Protein AF-0000000085058202 (afdb_homodimer)

pLDDT: mean 86.83, std 15.79, range [30.03, 98.88]

Nearest PDB structures (foldseek):
  6od8-assembly1_A  TM=9.089E-01  e=1.177E-51  Leishmania major
  1b8a-assembly1_B  TM=9.136E-01  e=6.518E-38  Thermococcus kodakarensis KOD1
  3nen-assembly1_B  TM=8.954E-01  e=2.973E-37  Thermococcus kodakarensis
  1x54-assembly1_A  TM=8.845E-01  e=1.030E-33  Pyrococcus horikoshii
  8tc9-assembly2_C  TM=8.669E-01  e=1.292E-32  Homo sapiens

Foldseek 3Di:
DDPCPDPVVVVVVVVVVVVVVVVVVVVVVVVVVVVVVVVVLVVLVVPDDPQQVVQEEADDPCVVPVDPPCVPQDADDLVPDDPVQAQPKHKHKFFWQDKDDDPQFKIKTWTDDLQAIAIEMEGDDPSFHHSNNVVVVRPAAGGWIKMFIWGKHFAPVAACPSHPDRRIYTYTRGMYTHGGDDHDPDHLVLLLAAPDVPPPRHDDPVVCQVVLVSNCSQNLLVLLVVLLVVLCVLLVVLLVVVVAAEDDDDQWAQFAADPFDWDWDDDPNGITTGAQDDVLVLLLCQLVVRAKYKYWDKHAGPDQDPDQQDFRIFIKIKIKHFDDPACVVVVVVVQVSVVSSLVVSVVVVVSLVSNCSRPNDDAFFADVRGAEAEPLRLVVLLVVVVPDPDDSLDDQDLVNLLVSQVSCCVPVVGFKHKYFFAFPVPDDLFAAFDDPDVPDPPDVCRSRTGRKMFIGGNSHTFKIKHWGNLALVVSVVSVVVVCVVVVDPDDPSNVVSSVSSSVSNVVHGGTMMMMMGTSLNVSCRRSVPRGSVSSPSNTHDPVDDHD/DDPCPDPVVVVVVVVVVVVVVVVVVVVVVVVVVVVVVVVVLVVLVVPDDPQQVVQEEADDPCVPPVDPPCVPQDADDLVPDDPVQAQPKHKHKFFWQDKDDDPQFKIKTWTDDLQAIAIEMEGDDPSFHHSNNVVVVRPAAGRWIKMWIWGKHFAPVAACPSHPDRRIYTYTRGMYTHGGDDHDPDHLVQLLAAPDPPPPRHDDPVVCQVVLVSNCSQNLLVLLVVLLVVLCVLLVVLLVVVVAAEDDDDQWAQFAADPFDWDWDDDPNGITTGAQDDVLVLLLCQLVVRAKYKYWDKHAGPDQDPDQQDFRIFIKIKIKHFDDPACVVVVVVVQVSVVSSLVVSVVVVVSLVSNCSRPNDDAFFADVRGAEAEPLVLVVLLVVVVPDPDDSLDDQDLVNLLVSQVSCCVPVVGFKHKYFFAFPVPDDLFAAFDDPDVPDPPDVCRSRTGRKMFIGGNSHTFKIKHWGNLALVVSVVSVVVVCVVVVDPDDPSNVVSSVSSSVSNVVHGGTMMMMMGTSLNVSCRRSVPRGSVSSPSQTHHPVDDHD

Radius of gyration: 36.61 Å; Cα contacts (8 Å, |Δi|>4): 2069; chains: 2; bounding box: 92×136×131 Å

Sequence (1094 aa):
MENTQSKSSIKKEQKKKEKELKRQFNVKEKETRHAEKLQKEQLENEQESETTKSNYGEKDYSEVFGNLENTAFRYVKIKDLDPTYHNNVITMRARISQTSTHGKSLVFIGLRQQHFRIQALAVERESLVSKQMIRFIRQLNEESIVDLEATVIYDPAKQIKKSTHPNLELSIKRLYVISKSKPLEISLEDLSLGSSESQAYSVPLSTRTNYKTLDLRVSAHQSIFQLQSQVTNIIYNRLVKEKFIEIHSPKLLKWNLDNWSSFSLNYFGETAHLATSNILYKQMAIASDFNRIFEIGPIYRKEHASTHRHLCEFTRIDIEMRIEEHYHELLDQIDQMFIEIFERLNKLPELLSLIGQQYPSESIVYGTPPLRIDYTDAVQMLKDLNEIGMGADDYLSTSQERRLGQLIKSTYGIDCYMIDRMPSDMSDVNAMPCVSNGNQRVQQNDRQYTNSFVYYIRGQEIAKGSQRIHDHNQLKLAINEQQIKYNLLRSQDEINCYLDFLGTLKYGCYPYAGCSIGLESLLMAYLGIPNIRTCSMYYRDCRTLNPMENTQSKSSIKKEQKKKEKELKRQFNVKEKETRHAEKLQKEQLENEQESETTKSNYGEKDYSEVFGNLENTAFRYVKIKDLDPTYHNNVITMRARISQTSTHGKSLVFIGLRQQHFRIQALAVERESLVSKQMIRFIRQLNEESIVDLEATVIYDPAKQIKKSTHPNLELSIKRLYVISKSKPLEISLEDLSLGSSESQAYSVPLSTRTNYKTLDLRVSAHQSIFQLQSQVTNIIYNRLVKEKFIEIHSPKLLKWNLDNWSSFSLNYFGETAHLATSNILYKQMAIASDFNRIFEIGPIYRKEHASTHRHLCEFTRIDIEMRIEEHYHELLDQIDQMFIEIFERLNKLPELLSLIGQQYPSESIVYGTPPLRIDYTDAVQMLKDLNEIGMGADDYLSTSQERRLGQLIKSTYGIDCYMIDRMPSDMSDVNAMPCVSNGNQRVQQNDRQYTNSFVYYIRGQEIAKGSQRIHDHNQLKLAINEQQIKYNLLRSQDEINCYLDFLGTLKYGCYPYAGCSIGLESLLMAYLGIPNIRTCSMYYRDCRTLNP

Organism: Heterostelium pallidum (strain ATCC 26659 / Pp 5 / PN500) (NCBI:txid670386)

InterPro domains:
  IPR002312 Aspartyl/Asparaginyl-tRNA synthetase, class IIb [PR01042] (274-286)
  IPR002312 Aspartyl/Asparaginyl-tRNA synthetase, class IIb [PR01042] (291-304)
  IPR002312 Aspartyl/Asparaginyl-tRNA synthetase, class IIb [PR01042] (502-516)
  IPR004364 Aminoacyl-tRNA synthetase, class II (D/K/N) [PF00152] (206-538)
  IPR004523 Aspartate-tRNA synthetase, type 2 [PTHR43450] (3-547)
  IPR006195 Aminoacyl-tRNA synthetase, class II [PS50862] (225-547)
  IPR012340 Nucleic acid-binding, OB-fold [G3DSA:2.40.50.140] (52-183)
  IPR012340 Nucleic acid-binding, OB-fold [SSF50249] (53-183)
  IPR045864 Class II Aminoacyl-tRNA synthetase/Biotinyl protein ligase (BPL) and lipoyl protein ligase (LPL) [G3DSA:3.30.930.10] (189-547)
  IPR045864 Class II Aminoacyl-tRNA synthetase/Biotinyl protein ligase (BPL) and lipoyl protein ligase (LPL) [SSF55681] (206-540)

Solvent-accessible surface area (backbone atoms only — not comparable to full-atom values): 56984 Å² total; per-residue (Å²): 138,86,84,76,78,63,72,65,60,56,53,52,49,49,52,48,48,51,51,48,51,49,48,50,47,52,51,45,49,50,46,48,50,50,48,49,50,50,48,50,49,49,53,52,57,69,66,53,52,71,67,32,54,71,28,40,49,72,55,56,64,50,71,61,40,24,58,76,82,62,72,74,73,68,69,55,54,75,86,73,63,57,72,87,42,48,74,37,75,45,39,32,71,36,27,32,66,41,77,46,73,56,74,80,51,31,36,41,34,34,33,30,60,72,80,33,26,38,45,32,33,42,54,58,35,89,82,41,30,41,60,64,51,49,54,53,58,70,68,56,37,51,39,15,24,31,39,33,34,25,33,29,43,61,38,89,86,47,75,45,80,87,29,73,41,32,36,43,37,30,43,50,51,29,42,30,38,69,10,68,21,47,80,75,91,67,55,61,70,51,64,48,44,31,70,48,89,81,44,89,72,40,70,50,68,72,59,40,48,77,39,42,42,58,43,37,42,26,51,32,49,44,28,51,48,50,48,50,24,48,49,52,48,53,52,52,53,50,40,46,74,72,60,31,36,51,55,74,74,67,50,66,25,58,44,54,81,56,95,58,48,52,46,50,32,72,52,86,87,40,66,28,16,41,28,67,66,62,61,68,60,50,50,29,41,40,32,18,59,48,56,31,37,31,34,67,42,79,36,32,37,59,49,90,44,87,52,54,81,52,56,27,46,48,47,34,41,37,40,36,32,58,46,85,47,38,61,60,60,55,51,52,52,51,51,54,50,52,50,50,46,52,57,55,56,66,70,39,56,67,48,53,49,45,29,34,74,33,42,65,56,72,79,79,37,71,52,90,73,68,47,74,38,47,40,70,56,54,52,47,60,45,41,73,63,74,68,47,94,62,56,96,86,53,79,79,46,73,68,51,33,37,49,47,25,51,49,42,29,73,73,72,62,27,38,44,38,32,38,31,50,33,47,40,89,80,44,61,76,53,41,24,58,36,48,44,22,86,83,63,83,42,47,98,72,29,66,51,19,16,45,24,36,37,33,30,38,65,28,37,79,33,30,44,34,30,21,41,52,31,36,35,68,60,40,51,50,42,50,52,50,50,40,59,70,55,72,47,85,66,53,69,43,49,52,51,38,51,49,52,55,42,58,40,17,39,48,10,20,66,49,32,29,35,36,39,33,37,51,32,51,42,50,19,53,60,49,52,47,85,41,34,61,80,51,32,90,42,50,30,40,66,85,35,54,67,90,138,84,84,76,80,61,74,65,60,57,52,51,49,48,50,46,44,50,50,47,48,52,50,50,48,52,50,46,49,51,47,47,52,49,48,48,52,50,50,51,50,49,53,53,59,68,66,53,51,72,67,32,54,71,29,41,50,72,56,54,67,48,69,59,40,22,55,74,83,62,72,74,72,67,69,54,54,77,86,73,63,55,70,87,42,48,74,37,74,45,37,34,71,36,26,30,68,41,75,48,75,56,75,82,50,32,36,39,33,32,33,30,60,72,80,35,28,37,45,31,35,41,53,60,35,91,82,40,30,42,61,65,51,49,54,50,58,70,67,57,38,51,40,15,25,31,39,33,32,24,33,29,42,59,37,89,85,46,74,46,81,86,29,73,43,33,36,44,37,30,43,49,51,29,43,31,38,70,10,68,20,46,81,76,91,68,56,62,68,52,62,47,43,32,74,49,88,82,45,88,72,43,66,51,67,73,59,40,47,76,39,42,41,58,44,37,41,26,51,31,49,43,29,50,49,50,49,51,25,48,48,51,49,49,52,52,52,49,41,45,74,71,61,30,36,51,54,72,74,66,50,67,26,60,43,56,82,55,96,57,47,52,46,51,31,72,53,87,88,39,65,30,16,40,28,68,66,63,62,67,58,49,52,30,41,40,32,16,59,47,54,31,36,30,34,67,41,80,36,30,36,59,48,91,44,86,51,54,83,53,56,26,47,47,48,34,41,36,39,36,29,59,44,84,48,39,59,60,60,55,51,51,53,51,52,52,48,53,51,50,46,52,58,55,54,66,71,38,56,67,48,51,50,44,28,32,73,34,42,65,56,72,79,79,36,70,51,90,72,68,48,75,38,46,39,69,56,55,52,48,60,46,41,74,63,72,68,48,92,62,54,94,84,53,79,81,44,72,68,51,33,38,51,47,24,52,48,43,28,72,74,71,63,27,38,44,39,31,38,30,49,31,48,39,88,79,44,62,74,52,40,24,58,36,49,43,19,84,84,64,84,42,45,97,72,28,66,50,19,15,43,24,37,37,34,31,38,65,28,36,80,32,30,45,34,30,21,38,51,31,34,35,67,60,41,52,49,41,50,51,50,49,40,59,71,55,72,47,84,66,53,70,44,47,52,52,38,52,50,51,55,41,58,40,17,40,50,10,22,66,48,32,29,35,37,41,33,36,52,32,51,41,49,19,52,61,50,52,46,84,40,34,60,80,52,32,90,42,50,30,41,66,85,35,52,66,92

Secondary structure (DSSP, 8-state):
------THHHHHHHHHHHHHHHHHHHHHHHHHHHHHHHHHHHHHHHHS-HHHHTTEEEPPHHHHH--TT-TT--BPPGGG--GGGTT-EEEEEEEEEEEEE-SSSEEEEEEEETTEEEEEEEE-BTTTB-HHHHHHHHTPPTT-EEEEEEEEEE-TT---TT-SSTTEEEEEEEEEEEEPBPPPSS-HHHHTS---TT-TTPPPHHHHHHTHHHHTTSHHHHHHHHHHHHHHHHHHHHHHHTT-EE----SEESS--SSS---EEEETTEEEEE-S--HHHHHHHHHTT--EEEEEEEEE-------TT--SEEEEEEEEEE-SS-THHHHHHHHHHHHHHHHHHTT-HHHHHHHHHHS--PPP---SSPEEEEHHHHHHHHHHTT-----TTPPPPHHHHHHHHHHHHHHHS-SEEEEES-BGGGS-TTBPB----TTS---GGGGGBBSEEEEEETTEEEEEEEEEP--HHHHHHHHHHHHHHTT----HHHHHHHHHHHHHHTB----EEEEEEEHHHHHHHHHT-S-GGGGSTT-BBTTB---/------HHHHHHHHHHHHHHHHHHHHHHHHHHHHHHHHHHHHHHHHHS-HHHHTTEEEPPHHHHH--SS-TT--BPPGGG--GGGTT-EEEEEEEEEEEEE-SSSEEEEEEEETTEEEEEEEE-BTTTB-HHHHHHHHTPPTT-EEEEEEEEEE-TT---TT-SSTTEEEEEEEEEEEEPBPPPSS-HHHHTS---TT-TTPPPHHHHHHTHHHHTTSHHHHHHHHHHHHHHHHHHHHHHHTT-EE----SEESS--SSS---EEEETTEEEEE-S--HHHHHHHHHTT--EEEEEEEEE-------TT--SEEEEEEEEEE-SS-THHHHHHHHHHHHHHHHHHTT-HHHHHHHHHHS--PPP---SSPEEEEHHHHHHHHHHTT-----TTPPPPHHHHHHHHHHHHHHHS-SEEEEES-BGGGS-TTBPB----TTS---GGGGGBBSEEEEEETTEEEEEEEEEP--HHHHHHHHHHHHHHTT----HHHHHHHHHHHHHHTB----EEEEEEEHHHHHHHHHT-S-GGGGSTT-BBTTB---

Structure (mmCIF, N/CA/C/O backbone):
data_AF-0000000085058202-model_v1
#
loop_
_entity.id
_entity.type
_entity.pdbx_description
1 polymer 'aspartate--tRNA ligase'
#
loop_
_atom_site.group_PDB
_atom_site.id
_atom_site.type_symbol
_atom_site.label_atom_id
_atom_site.label_alt_id
_atom_site.label_comp_id
_atom_site.label_asym_id
_atom_site.label_entity_id
_atom_site.label_seq_id
_atom_site.pdbx_PDB_ins_code
_atom_site.Cartn_x
_atom_site.Cartn_y
_atom_site.Cartn_z
_atom_site.occupancy
_atom_site.B_iso_or_equiv
_atom_site.auth_seq_id
_atom_site.auth_comp_id
_atom_site.auth_asym_id
_atom_site.auth_atom_id
_atom_site.pdbx_PDB_model_num
ATOM 1 N N . MET A 1 1 ? 22.891 -30.844 -89.5 1 30.03 1 MET A N 1
ATOM 2 C CA . MET A 1 1 ? 23.328 -30.672 -88.125 1 30.03 1 MET A CA 1
ATOM 3 C C . MET A 1 1 ? 22.406 -31.406 -87.125 1 30.03 1 MET A C 1
ATOM 5 O O . MET A 1 1 ? 21.234 -31.062 -87 1 30.03 1 MET A O 1
ATOM 9 N N . GLU A 1 2 ? 22.562 -32.75 -86.875 1 34.56 2 GLU A N 1
ATOM 10 C CA . GLU A 1 2 ? 21.969 -33.781 -86 1 34.56 2 GLU A CA 1
ATOM 11 C C . GLU A 1 2 ? 22.047 -33.406 -84.562 1 34.56 2 GLU A C 1
ATOM 13 O O . GLU A 1 2 ? 23.094 -32.906 -84.062 1 34.56 2 GLU A O 1
ATOM 18 N N . ASN A 1 3 ? 20.922 -33.125 -83.875 1 37.97 3 ASN A N 1
ATOM 19 C CA . ASN A 1 3 ? 20.453 -32.75 -82.5 1 37.97 3 ASN A CA 1
ATOM 20 C C . ASN A 1 3 ? 20.938 -33.75 -81.5 1 37.97 3 ASN A C 1
ATOM 22 O O . ASN A 1 3 ? 20.391 -34.844 -81.375 1 37.97 3 ASN A O 1
ATOM 26 N N . THR A 1 4 ? 22.297 -33.875 -81.25 1 44.59 4 THR A N 1
ATOM 27 C CA . THR A 1 4 ? 23 -34.656 -80.188 1 44.59 4 THR A CA 1
ATOM 28 C C . THR A 1 4 ? 22.516 -34.281 -78.812 1 44.59 4 THR A C 1
ATOM 30 O O . THR A 1 4 ? 22.906 -33.219 -78.312 1 44.59 4 THR A O 1
ATOM 33 N N . GLN A 1 5 ? 21.266 -34.469 -78.5 1 46.25 5 GLN A N 1
ATOM 34 C CA . GLN A 1 5 ? 20.734 -34.375 -77.125 1 46.25 5 GLN A CA 1
ATOM 35 C C . GLN A 1 5 ? 21.594 -35.188 -76.125 1 46.25 5 GLN A C 1
ATOM 37 O O . GLN A 1 5 ? 21.781 -36.375 -76.312 1 46.25 5 GLN A O 1
ATOM 42 N N . SER A 1 6 ? 22.547 -34.469 -75.375 1 53.78 6 SER A N 1
ATOM 43 C CA . SER A 1 6 ? 23.734 -34.969 -74.688 1 53.78 6 SER A CA 1
ATOM 44 C C . SER A 1 6 ? 23.359 -35.906 -73.5 1 53.78 6 SER A C 1
ATOM 46 O O . SER A 1 6 ? 22.344 -35.719 -72.875 1 53.78 6 SER A O 1
ATOM 48 N N . LYS A 1 7 ? 23.891 -37.156 -73.375 1 61.47 7 LYS A N 1
ATOM 49 C CA . LYS A 1 7 ? 23.938 -38.281 -72.438 1 61.47 7 LYS A CA 1
ATOM 50 C C . LYS A 1 7 ? 24.047 -37.781 -71 1 61.47 7 LYS A C 1
ATOM 52 O O . LYS A 1 7 ? 23.531 -38.406 -70.062 1 61.47 7 LYS A O 1
ATOM 57 N N . SER A 1 8 ? 24.516 -36.531 -70.812 1 60.88 8 SER A N 1
ATOM 58 C CA . SER A 1 8 ? 24.75 -36 -69.5 1 60.88 8 SER A CA 1
ATOM 59 C C . SER A 1 8 ? 23.438 -35.594 -68.812 1 60.88 8 SER A C 1
ATOM 61 O O . SER A 1 8 ? 23.297 -35.75 -67.562 1 60.88 8 SER A O 1
ATOM 63 N N . SER A 1 9 ? 22.484 -35.219 -69.562 1 61.88 9 SER A N 1
ATOM 64 C CA . SER A 1 9 ? 21.219 -34.75 -69.062 1 61.88 9 SER A CA 1
ATOM 65 C C . SER A 1 9 ? 20.344 -35.906 -68.562 1 61.88 9 SER A C 1
ATOM 67 O O . SER A 1 9 ? 19.656 -35.781 -67.562 1 61.88 9 SER A O 1
ATOM 69 N N . ILE A 1 10 ? 20.484 -37.125 -69.125 1 61.12 10 ILE A N 1
ATOM 70 C CA . ILE A 1 10 ? 19.688 -38.281 -68.75 1 61.12 10 ILE A CA 1
ATOM 71 C C . ILE A 1 10 ? 20.188 -38.875 -67.438 1 61.12 10 ILE A C 1
ATOM 73 O O . ILE A 1 10 ? 19.406 -39.25 -66.562 1 61.12 10 ILE A O 1
ATOM 77 N N . LYS A 1 11 ? 21.547 -38.781 -67.125 1 63.88 11 LYS A N 1
ATOM 78 C CA . LYS A 1 11 ? 22.125 -39.281 -65.875 1 63.88 11 LYS A CA 1
ATOM 79 C C . LYS A 1 11 ? 21.734 -38.375 -64.688 1 63.88 11 LYS A C 1
ATOM 81 O O . LYS A 1 11 ? 21.469 -38.875 -63.594 1 63.88 11 LYS A O 1
ATOM 86 N N . LYS A 1 12 ? 21.578 -37.25 -65.062 1 67.12 12 LYS A N 1
ATOM 87 C CA . LYS A 1 12 ? 21.188 -36.312 -64 1 67.12 12 LYS A CA 1
ATOM 88 C C . LYS A 1 12 ? 19.719 -36.5 -63.656 1 67.12 12 LYS A C 1
ATOM 90 O O . LYS A 1 12 ? 19.344 -36.438 -62.469 1 67.12 12 LYS A O 1
ATOM 95 N N . GLU A 1 13 ? 19 -36.812 -64.812 1 64.94 13 GLU A N 1
ATOM 96 C CA . GLU A 1 13 ? 17.578 -37.062 -64.562 1 64.94 13 GLU A CA 1
ATOM 97 C C . GLU A 1 13 ? 17.328 -38.375 -63.875 1 64.94 13 GLU A C 1
ATOM 99 O O . GLU A 1 13 ? 16.469 -38.469 -63 1 64.94 13 GLU A O 1
ATOM 104 N N . GLN A 1 14 ? 18.125 -39.406 -64.188 1 64.94 14 GLN A N 1
ATOM 105 C CA . GLN A 1 14 ? 18.031 -40.688 -63.5 1 64.94 14 GLN A CA 1
ATOM 106 C C . GLN A 1 14 ? 18.469 -40.625 -62.062 1 64.94 14 GLN A C 1
ATOM 108 O O . GLN A 1 14 ? 17.859 -41.219 -61.156 1 64.94 14 GLN A O 1
ATOM 113 N N . LYS A 1 15 ? 19.547 -39.875 -61.719 1 62.91 15 LYS A N 1
ATOM 114 C CA . LYS A 1 15 ? 20.016 -39.656 -60.344 1 62.91 15 LYS A CA 1
ATOM 115 C C . LYS A 1 15 ? 19 -38.844 -59.531 1 62.91 15 LYS A C 1
ATOM 117 O O . LYS A 1 15 ? 18.797 -39.125 -58.344 1 62.91 15 LYS A O 1
ATOM 122 N N . LYS A 1 16 ? 18.344 -38 -60.312 1 63.66 16 LYS A N 1
ATOM 123 C CA . LYS A 1 16 ? 17.266 -37.219 -59.688 1 63.66 16 LYS A CA 1
ATOM 124 C C . LYS A 1 16 ? 16.078 -38.125 -59.375 1 63.66 16 LYS A C 1
ATOM 126 O O . LYS A 1 16 ? 15.492 -38.031 -58.281 1 63.66 16 LYS A O 1
ATOM 131 N N . LYS A 1 17 ? 15.758 -39.031 -60.25 1 64.62 17 LYS A N 1
ATOM 132 C CA . LYS A 1 17 ? 14.656 -39.938 -60.031 1 64.62 17 LYS A CA 1
ATOM 133 C C . LYS A 1 17 ? 14.992 -40.969 -58.938 1 64.62 17 LYS A C 1
ATOM 135 O O . LYS A 1 17 ? 14.141 -41.281 -58.125 1 64.62 17 LYS A O 1
ATOM 140 N N . GLU A 1 18 ? 16.234 -41.406 -59.031 1 64.56 18 GLU A N 1
ATOM 141 C CA . GLU A 1 18 ? 16.688 -42.312 -58 1 64.56 18 GLU A CA 1
ATOM 142 C C . GLU A 1 18 ? 16.719 -41.656 -56.625 1 64.56 18 GLU A C 1
ATOM 144 O O . GLU A 1 18 ? 16.359 -42.25 -55.625 1 64.56 18 GLU A O 1
ATOM 149 N N . LYS A 1 19 ? 17.156 -40.406 -56.562 1 64.69 19 LYS A N 1
ATOM 150 C CA . LYS A 1 19 ? 17.172 -39.625 -55.312 1 64.69 19 LYS A CA 1
ATOM 151 C C . LYS A 1 19 ? 15.75 -39.375 -54.844 1 64.69 19 LYS A C 1
ATOM 153 O O . LYS A 1 19 ? 15.484 -39.375 -53.625 1 64.69 19 LYS A O 1
ATOM 158 N N . GLU A 1 20 ? 14.883 -39.125 -55.812 1 66.12 20 GLU A N 1
ATOM 159 C CA . GLU A 1 20 ? 13.477 -38.906 -55.469 1 66.12 20 GLU A CA 1
ATOM 160 C C . GLU A 1 20 ? 12.836 -40.219 -54.969 1 66.12 20 GLU A C 1
ATOM 162 O O . GLU A 1 20 ? 12.055 -40.219 -54.031 1 66.12 20 GLU A O 1
ATOM 167 N N . LEU A 1 21 ? 13.125 -41.406 -55.656 1 61.41 21 LEU A N 1
ATOM 168 C CA . LEU A 1 21 ? 12.609 -42.688 -55.25 1 61.41 21 LEU A CA 1
ATOM 169 C C . LEU A 1 21 ? 13.156 -43.062 -53.875 1 61.41 21 LEU A C 1
ATOM 171 O O . LEU A 1 21 ? 12.414 -43.594 -53.031 1 61.41 21 LEU A O 1
ATOM 175 N N . LYS A 1 22 ? 14.305 -42.781 -53.5 1 60.19 22 LYS A N 1
ATOM 176 C CA . LYS A 1 22 ? 14.914 -43 -52.188 1 60.19 22 LYS A CA 1
ATOM 177 C C . LYS A 1 22 ? 14.297 -42.094 -51.125 1 60.19 22 LYS A C 1
ATOM 179 O O . LYS A 1 22 ? 14.078 -42.5 -50 1 60.19 22 LYS A O 1
ATOM 184 N N . ARG A 1 23 ? 14.023 -40.906 -51.688 1 64.12 23 ARG A N 1
ATOM 185 C CA . ARG A 1 23 ? 13.328 -39.969 -50.781 1 64.12 23 ARG A CA 1
ATOM 186 C C . ARG A 1 23 ? 11.922 -40.469 -50.469 1 64.12 23 ARG A C 1
ATOM 188 O O . ARG A 1 23 ? 11.484 -40.406 -49.312 1 64.12 23 ARG A O 1
ATOM 195 N N . GLN A 1 24 ? 11.305 -40.938 -51.438 1 62.03 24 GLN A N 1
ATOM 196 C CA . GLN A 1 24 ? 9.961 -41.5 -51.25 1 62.03 24 GLN A CA 1
ATOM 197 C C . GLN A 1 24 ? 10 -42.781 -50.438 1 62.03 24 GLN A C 1
ATOM 199 O O . GLN A 1 24 ? 9.148 -42.969 -49.562 1 62.03 24 GLN A O 1
ATOM 204 N N . PHE A 1 25 ? 10.961 -43.594 -50.719 1 59.62 25 PHE A N 1
ATOM 205 C CA . PHE A 1 25 ? 11.148 -44.812 -49.938 1 59.62 25 PHE A CA 1
ATOM 206 C C . PHE A 1 25 ? 11.484 -44.5 -48.5 1 59.62 25 PHE A C 1
ATOM 208 O O . PHE A 1 25 ? 10.969 -45.125 -47.594 1 59.62 25 PHE A O 1
ATOM 215 N N . ASN A 1 26 ? 12.312 -43.594 -48.312 1 60.69 26 ASN A N 1
ATOM 216 C CA . ASN A 1 26 ? 12.68 -43.156 -46.969 1 60.69 26 ASN A CA 1
ATOM 217 C C . ASN A 1 26 ? 11.484 -42.562 -46.25 1 60.69 26 ASN A C 1
ATOM 219 O O . ASN A 1 26 ? 11.312 -42.781 -45.031 1 60.69 26 ASN A O 1
ATOM 223 N N . VAL A 1 27 ? 10.672 -41.812 -46.969 1 64.19 27 VAL A N 1
ATOM 224 C CA . VAL A 1 27 ? 9.453 -41.25 -46.375 1 64.19 27 VAL A CA 1
ATOM 225 C C . VAL A 1 27 ? 8.469 -42.375 -46.062 1 64.19 27 VAL A C 1
ATOM 227 O O . VAL A 1 27 ? 7.848 -42.375 -45 1 64.19 27 VAL A O 1
ATOM 230 N N . LYS A 1 28 ? 8.367 -43.375 -46.75 1 57.88 28 LYS A N 1
ATOM 231 C CA . LYS A 1 28 ? 7.465 -44.5 -46.562 1 57.88 28 LYS A CA 1
ATOM 232 C C . LYS A 1 28 ? 7.949 -45.375 -45.406 1 57.88 28 LYS A C 1
ATOM 234 O O . LYS A 1 28 ? 7.148 -45.875 -44.625 1 57.88 28 LYS A O 1
ATOM 239 N N . GLU A 1 29 ? 9.172 -45.562 -45.562 1 58.5 29 GLU A N 1
ATOM 240 C CA . GLU A 1 29 ? 9.742 -46.312 -44.469 1 58.5 29 GLU A CA 1
ATOM 241 C C . GLU A 1 29 ? 9.57 -45.594 -43.125 1 58.5 29 GLU A C 1
ATOM 243 O O . GLU A 1 29 ? 9.266 -46.219 -42.125 1 58.5 29 GLU A O 1
ATOM 248 N N . LYS A 1 30 ? 9.812 -44.375 -43.094 1 59.41 30 LYS A N 1
ATOM 249 C CA . LYS A 1 30 ? 9.586 -43.562 -41.906 1 59.41 30 LYS A CA 1
ATOM 250 C C . LYS A 1 30 ? 8.109 -43.562 -41.5 1 59.41 30 LYS A C 1
ATOM 252 O O . LYS A 1 30 ? 7.773 -43.656 -40.312 1 59.41 30 LYS A O 1
ATOM 257 N N . GLU A 1 31 ? 7.324 -43.438 -42.469 1 62.75 31 GLU A N 1
ATOM 258 C CA . GLU A 1 31 ? 5.887 -43.531 -42.25 1 62.75 31 GLU A CA 1
ATOM 259 C C . GLU A 1 31 ? 5.496 -44.938 -41.75 1 62.75 31 GLU A C 1
ATOM 261 O O . GLU A 1 31 ? 4.664 -45.062 -40.844 1 62.75 31 GLU A O 1
ATOM 266 N N . THR A 1 32 ? 6.047 -45.938 -42.438 1 59.72 32 THR A N 1
ATOM 267 C CA . THR A 1 32 ? 5.77 -47.312 -42 1 59.72 32 THR A CA 1
ATOM 268 C C . THR A 1 32 ? 6.281 -47.562 -40.594 1 59.72 32 THR A C 1
ATOM 270 O O . THR A 1 32 ? 5.598 -48.188 -39.781 1 59.72 32 THR A O 1
ATOM 273 N N . ARG A 1 33 ? 7.438 -47.156 -40.25 1 58.94 33 ARG A N 1
ATOM 274 C CA . ARG A 1 33 ? 7.98 -47.25 -38.906 1 58.94 33 ARG A CA 1
ATOM 275 C C . ARG A 1 33 ? 7.141 -46.469 -37.906 1 58.94 33 ARG A C 1
ATOM 277 O O . ARG A 1 33 ? 6.914 -46.938 -36.781 1 58.94 33 ARG A O 1
ATOM 284 N N . HIS A 1 34 ? 6.809 -45.312 -38.344 1 62.62 34 HIS A N 1
ATOM 285 C CA . HIS A 1 34 ? 5.91 -44.5 -37.5 1 62.62 34 HIS A CA 1
ATOM 286 C C . HIS A 1 34 ? 4.574 -45.219 -37.312 1 62.62 34 HIS A C 1
ATOM 288 O O . HIS A 1 34 ? 4.035 -45.219 -36.188 1 62.62 34 HIS A O 1
ATOM 294 N N . ALA A 1 35 ? 3.98 -45.812 -38.344 1 59.59 35 ALA A N 1
ATOM 295 C CA . ALA A 1 35 ? 2.738 -46.562 -38.281 1 59.59 35 ALA A CA 1
ATOM 296 C C . ALA A 1 35 ? 2.908 -47.812 -37.406 1 59.59 35 ALA A C 1
ATOM 298 O O . ALA A 1 35 ? 2.037 -48.156 -36.625 1 59.59 35 ALA A O 1
ATOM 299 N N . GLU A 1 36 ? 3.957 -48.5 -37.656 1 58.56 36 GLU A N 1
ATOM 300 C CA . GLU A 1 36 ? 4.234 -49.656 -36.812 1 58.56 36 GLU A CA 1
ATOM 301 C C . GLU A 1 36 ? 4.398 -49.281 -35.344 1 58.56 36 GLU A C 1
ATOM 303 O O . GLU A 1 36 ? 3.922 -49.969 -34.469 1 58.56 36 GLU A O 1
ATOM 308 N N . LYS A 1 37 ? 5.141 -48.219 -35.062 1 60.19 37 LYS A N 1
ATOM 309 C CA . LYS A 1 37 ? 5.273 -47.688 -33.719 1 60.19 37 LYS A CA 1
ATOM 310 C C . LYS A 1 37 ? 3.91 -47.312 -33.156 1 60.19 37 LYS A C 1
ATOM 312 O O . LYS A 1 37 ? 3.627 -47.594 -31.984 1 60.19 37 LYS A O 1
ATOM 317 N N . LEU A 1 38 ? 3.123 -46.719 -33.906 1 60.41 38 LEU A N 1
ATOM 318 C CA . LEU A 1 38 ? 1.778 -46.375 -33.469 1 60.41 38 LEU A CA 1
ATOM 319 C C . LEU A 1 38 ? 0.948 -47.625 -33.219 1 60.41 38 LEU A C 1
ATOM 321 O O . LEU A 1 38 ? 0.192 -47.688 -32.25 1 60.41 38 LEU A O 1
ATOM 325 N N . GLN A 1 39 ? 1.029 -48.594 -34.125 1 56.94 39 GLN A N 1
ATOM 326 C CA . GLN A 1 39 ? 0.305 -49.844 -33.969 1 56.94 39 GLN A CA 1
ATOM 327 C C . GLN A 1 39 ? 0.794 -50.594 -32.719 1 56.94 39 GLN A C 1
ATOM 329 O O . GLN A 1 39 ? -0.007 -51.156 -31.984 1 56.94 39 GLN A O 1
ATOM 334 N N . LYS A 1 40 ? 2.047 -50.75 -32.531 1 58.91 40 LYS A N 1
ATOM 335 C CA . LYS A 1 40 ? 2.594 -51.375 -31.344 1 58.91 40 LYS A CA 1
ATOM 336 C C . LYS A 1 40 ? 2.174 -50.625 -30.078 1 58.91 40 LYS A C 1
ATOM 338 O O . LYS A 1 40 ? 1.843 -51.25 -29.078 1 58.91 40 LYS A O 1
ATOM 343 N N . GLU A 1 41 ? 2.252 -49.375 -30.203 1 61.94 41 GLU A N 1
ATOM 344 C CA . GLU A 1 41 ? 1.791 -48.562 -29.094 1 61.94 41 GLU A CA 1
ATOM 345 C C . GLU A 1 41 ? 0.313 -48.812 -28.797 1 61.94 41 GLU A C 1
ATOM 347 O O . GLU A 1 41 ? -0.093 -48.875 -27.641 1 61.94 41 GLU A O 1
ATOM 352 N N . GLN A 1 42 ? -0.453 -48.906 -29.797 1 59.06 42 GLN A N 1
ATOM 353 C CA . GLN A 1 42 ? -1.872 -49.219 -29.641 1 59.06 42 GLN A CA 1
ATOM 354 C C . GLN A 1 42 ? -2.072 -50.594 -29.031 1 59.06 42 GLN A C 1
ATOM 356 O O . GLN A 1 42 ? -2.93 -50.781 -28.156 1 59.06 42 GLN A O 1
ATOM 361 N N . LEU A 1 43 ? -1.379 -51.562 -29.516 1 58.03 43 LEU A N 1
ATOM 362 C CA . LEU A 1 43 ? -1.488 -52.906 -28.984 1 58.03 43 LEU A CA 1
ATOM 363 C C . LEU A 1 43 ? -1.063 -52.938 -27.516 1 58.03 43 LEU A C 1
ATOM 365 O O . LEU A 1 43 ? -1.696 -53.625 -26.703 1 58.03 43 LEU A O 1
ATOM 369 N N . GLU A 1 44 ? 0.016 -52.375 -27.266 1 61.31 44 GLU A N 1
ATOM 370 C CA . GLU A 1 44 ? 0.49 -52.281 -25.891 1 61.31 44 GLU A CA 1
ATOM 371 C C . GLU A 1 44 ? -0.52 -51.562 -25 1 61.31 44 GLU A C 1
ATOM 373 O O . GLU A 1 44 ? -0.726 -51.938 -23.859 1 61.31 44 GLU A O 1
ATOM 378 N N . ASN A 1 45 ? -1.112 -50.594 -25.531 1 63.34 45 ASN A N 1
ATOM 379 C CA . ASN A 1 45 ? -2.154 -49.875 -24.797 1 63.34 45 ASN A CA 1
ATOM 380 C C . ASN A 1 45 ? -3.344 -50.781 -24.484 1 63.34 45 ASN A C 1
ATOM 382 O O . ASN A 1 45 ? -3.943 -50.656 -23.422 1 63.34 45 ASN A O 1
ATOM 386 N N . GLU A 1 46 ? -3.609 -51.594 -25.422 1 60.53 46 GLU A N 1
ATOM 387 C CA . GLU A 1 46 ? -4.73 -52.531 -25.25 1 60.53 46 GLU A CA 1
ATOM 388 C C . GLU A 1 46 ? -4.426 -53.562 -24.188 1 60.53 46 GLU A C 1
ATOM 390 O O . GLU A 1 46 ? -5.344 -54.125 -23.578 1 60.53 46 GLU A O 1
ATOM 395 N N . GLN A 1 47 ? -3.17 -53.812 -23.906 1 65.12 47 GLN A N 1
ATOM 396 C CA . GLN A 1 47 ? -2.811 -54.875 -22.969 1 65.12 47 GLN A CA 1
ATOM 397 C C . GLN A 1 47 ? -2.549 -54.312 -21.578 1 65.12 47 GLN A C 1
ATOM 399 O O . GLN A 1 47 ? -2.297 -55.062 -20.625 1 65.12 47 GLN A O 1
ATOM 404 N N . GLU A 1 48 ? -2.66 -53.062 -21.453 1 73.88 48 GLU A N 1
ATOM 405 C CA . GLU A 1 48 ? -2.393 -52.5 -20.125 1 73.88 48 GLU A CA 1
ATOM 406 C C . GLU A 1 48 ? -3.539 -52.781 -19.172 1 73.88 48 GLU A C 1
ATOM 408 O O . GLU A 1 48 ? -4.711 -52.719 -19.547 1 73.88 48 GLU A O 1
ATOM 413 N N . SER A 1 49 ? -3.152 -53.25 -18.016 1 75.31 49 SER A N 1
ATOM 414 C CA . SER A 1 49 ? -4.164 -53.5 -17 1 75.31 49 SER A CA 1
ATOM 415 C C . SER A 1 49 ? -4.918 -52.25 -16.609 1 75.31 49 SER A C 1
ATOM 417 O O . SER A 1 49 ? -4.375 -51.156 -16.703 1 75.31 49 SER A O 1
ATOM 419 N N . GLU A 1 50 ? -6.117 -52.469 -16.266 1 74.38 50 GLU A N 1
ATOM 420 C CA . GLU A 1 50 ? -6.969 -51.344 -15.836 1 74.38 50 GLU A CA 1
ATOM 421 C C . GLU A 1 50 ? -6.379 -50.656 -14.617 1 74.38 50 GLU A C 1
ATOM 423 O O . GLU A 1 50 ? -6.508 -49.438 -14.477 1 74.38 50 GLU A O 1
ATOM 428 N N . THR A 1 51 ? -5.707 -51.406 -13.852 1 77.06 51 THR A N 1
ATOM 429 C CA . THR A 1 51 ? -5.121 -50.844 -12.633 1 77.06 51 THR A CA 1
ATOM 430 C C . THR A 1 51 ? -4.004 -49.875 -12.969 1 77.06 51 THR A C 1
ATOM 432 O O . THR A 1 51 ? -3.955 -48.781 -12.414 1 77.06 51 THR A O 1
ATOM 435 N N . THR A 1 52 ? -3.199 -50.219 -13.797 1 84.69 52 THR A N 1
ATOM 436 C CA . THR A 1 52 ? -2.072 -49.344 -14.125 1 84.69 52 THR A CA 1
ATOM 437 C C . THR A 1 52 ? -2.535 -48.125 -14.922 1 84.69 52 THR A C 1
ATOM 439 O O . THR A 1 52 ? -1.936 -47.062 -14.844 1 84.69 52 THR A O 1
ATOM 442 N N . LYS A 1 53 ? -3.639 -48.312 -15.562 1 86 53 LYS A N 1
ATOM 443 C CA . LYS A 1 53 ? -4.172 -47.219 -16.391 1 86 53 LYS A CA 1
ATOM 444 C C . LYS A 1 53 ? -4.688 -46.062 -15.516 1 86 53 LYS A C 1
ATOM 446 O O . LYS A 1 53 ? -4.645 -44.906 -15.922 1 86 53 LYS A O 1
ATOM 451 N N . SER A 1 54 ? -5.105 -46.406 -14.391 1 88.19 54 SER A N 1
ATOM 452 C CA . SER A 1 54 ? -5.672 -45.406 -13.5 1 88.19 54 SER A CA 1
ATOM 453 C C . SER A 1 54 ? -4.574 -44.656 -12.75 1 88.19 54 SER A C 1
ATOM 455 O O . SER A 1 54 ? -4.848 -43.656 -12.094 1 88.19 54 SER A O 1
ATOM 457 N N . ASN A 1 55 ? -3.307 -45.031 -12.898 1 92.06 55 ASN A N 1
ATOM 458 C CA . ASN A 1 55 ? -2.215 -44.469 -12.109 1 92.06 55 ASN A CA 1
ATOM 459 C C . ASN A 1 55 ? -1.605 -43.25 -12.789 1 92.06 55 ASN A C 1
ATOM 461 O O . ASN A 1 55 ? -0.707 -42.594 -12.234 1 92.06 55 ASN A O 1
ATOM 465 N N . TYR A 1 56 ? -2.094 -42.906 -13.945 1 93.19 56 TYR A N 1
ATOM 466 C CA . TYR A 1 56 ? -1.521 -41.75 -14.617 1 93.19 56 TYR A CA 1
ATOM 467 C C . TYR A 1 56 ? -2.533 -41.125 -15.562 1 93.19 56 TYR A C 1
ATOM 469 O O . TYR A 1 56 ? -3.545 -41.75 -15.906 1 93.19 56 TYR A O 1
ATOM 477 N N . GLY A 1 57 ? -2.326 -39.938 -15.898 1 92.5 57 GLY A N 1
ATOM 478 C CA . GLY A 1 57 ? -3.182 -39.281 -16.859 1 92.5 57 GLY A CA 1
ATOM 479 C C . GLY A 1 57 ? -3.375 -37.812 -16.562 1 92.5 57 GLY A C 1
ATOM 480 O O . GLY A 1 57 ? -2.594 -37.219 -15.82 1 92.5 57 GLY A O 1
ATOM 481 N N . GLU A 1 58 ? -4.309 -37.25 -17.25 1 87.38 58 GLU A N 1
ATOM 482 C CA . GLU A 1 58 ? -4.695 -35.875 -17.016 1 87.38 58 GLU A CA 1
ATOM 483 C C . GLU A 1 58 ? -5.914 -35.781 -16.094 1 87.38 58 GLU A C 1
ATOM 485 O O . GLU A 1 58 ? -6.895 -36.5 -16.297 1 87.38 58 GLU A O 1
ATOM 490 N N . LYS A 1 59 ? -5.73 -35.219 -15 1 74.88 59 LYS A N 1
ATOM 491 C CA . LYS A 1 59 ? -6.852 -35.094 -14.07 1 74.88 59 LYS A CA 1
ATOM 492 C C . LYS A 1 59 ? -7.816 -34 -14.523 1 74.88 59 LYS A C 1
ATOM 494 O O . LYS A 1 59 ? -7.387 -32.938 -14.953 1 74.88 59 LYS A O 1
ATOM 499 N N . ASP A 1 60 ? -9.07 -34.531 -14.578 1 63.75 60 ASP A N 1
ATOM 500 C CA . ASP A 1 60 ? -10.109 -33.531 -14.797 1 63.75 60 ASP A CA 1
ATOM 501 C C . ASP A 1 60 ? -10.367 -32.719 -13.523 1 63.75 60 ASP A C 1
ATOM 503 O O . ASP A 1 60 ? -10.188 -33.219 -12.414 1 63.75 60 ASP A O 1
ATOM 507 N N . TYR A 1 61 ? -10.438 -31.469 -13.586 1 60.28 61 TYR A N 1
ATOM 508 C CA . TYR A 1 61 ? -10.578 -30.531 -12.477 1 60.28 61 TYR A CA 1
ATOM 509 C C . TYR A 1 61 ? -11.609 -31.031 -11.469 1 60.28 61 TYR A C 1
ATOM 511 O O . TYR A 1 61 ? -11.477 -30.797 -10.266 1 60.28 61 TYR A O 1
ATOM 519 N N . SER A 1 62 ? -12.617 -31.641 -12.008 1 55.62 62 SER A N 1
ATOM 520 C CA . SER A 1 62 ? -13.656 -32.125 -11.109 1 55.62 62 SER A CA 1
ATOM 521 C C . SER A 1 62 ? -13.094 -33.094 -10.078 1 55.62 62 SER A C 1
ATOM 523 O O . SER A 1 62 ? -13.617 -33.219 -8.977 1 55.62 62 SER A O 1
ATOM 525 N N . GLU A 1 63 ? -12.062 -33.656 -10.414 1 53.5 63 GLU A N 1
ATOM 526 C CA . GLU A 1 63 ? -11.484 -34.688 -9.547 1 53.5 63 GLU A CA 1
ATOM 527 C C . GLU A 1 63 ? -10.492 -34.062 -8.562 1 53.5 63 GLU A C 1
ATOM 529 O O . GLU A 1 63 ? -10.258 -34.594 -7.48 1 53.5 63 GLU A O 1
ATOM 534 N N . VAL A 1 64 ? -9.898 -33.031 -8.992 1 52.88 64 VAL A N 1
ATOM 535 C CA . VAL A 1 64 ? -8.828 -32.438 -8.188 1 52.88 64 VAL A CA 1
ATOM 536 C C . VAL A 1 64 ? -9.43 -31.641 -7.027 1 52.88 64 VAL A C 1
ATOM 538 O O . VAL A 1 64 ? -8.898 -31.656 -5.918 1 52.88 64 VAL A O 1
ATOM 541 N N . PHE A 1 65 ? -10.539 -30.969 -7.188 1 54.72 65 PHE A N 1
ATOM 542 C CA . PHE A 1 65 ? -10.953 -29.938 -6.234 1 54.72 65 PHE A CA 1
ATOM 543 C C . PHE A 1 65 ? -12.312 -30.281 -5.637 1 54.72 65 PHE A C 1
ATOM 545 O O . PHE A 1 65 ? -12.852 -29.516 -4.828 1 54.72 65 PHE A O 1
ATOM 552 N N . GLY A 1 66 ? -12.914 -31.359 -6.098 1 48.78 66 GLY A N 1
ATOM 553 C CA . GLY A 1 66 ? -14.312 -31.547 -5.742 1 48.78 66 GLY A CA 1
ATOM 554 C C . GLY A 1 66 ? -14.508 -32.188 -4.375 1 48.78 66 GLY A C 1
ATOM 555 O O . GLY A 1 66 ? -15.617 -32.219 -3.852 1 48.78 66 GLY A O 1
ATOM 556 N N . ASN A 1 67 ? -13.469 -32.812 -3.865 1 47.81 67 ASN A N 1
ATOM 557 C CA . ASN A 1 67 ? -13.836 -33.531 -2.654 1 47.81 67 ASN A CA 1
ATOM 558 C C . ASN A 1 67 ? -13.523 -32.719 -1.399 1 47.81 67 ASN A C 1
ATOM 560 O O . ASN A 1 67 ? -12.359 -32.625 -0.994 1 47.81 67 ASN A O 1
ATOM 564 N N . LEU A 1 68 ? -14.469 -31.828 -1.008 1 48.84 68 LEU A N 1
ATOM 565 C CA . LEU A 1 68 ? -14.367 -31.062 0.233 1 48.84 68 LEU A CA 1
ATOM 566 C C . LEU A 1 68 ? -14.062 -31.984 1.411 1 48.84 68 LEU A C 1
ATOM 568 O O . LEU A 1 68 ? -13.492 -31.547 2.412 1 48.84 68 LEU A O 1
ATOM 572 N N . GLU A 1 69 ? -14.547 -33.219 1.324 1 45.59 69 GLU A N 1
ATOM 573 C CA . GLU A 1 69 ? -14.523 -34.062 2.5 1 45.59 69 GLU A CA 1
ATOM 574 C C . GLU A 1 69 ? -13.117 -34.594 2.771 1 45.59 69 GLU A C 1
ATOM 576 O O . GLU A 1 69 ? -12.82 -35.031 3.887 1 45.59 69 GLU A O 1
ATOM 581 N N . ASN A 1 70 ? -12.312 -34.719 1.782 1 45.16 70 ASN A N 1
ATOM 582 C CA . ASN A 1 70 ? -11.039 -35.375 2.062 1 45.16 70 ASN A CA 1
ATOM 583 C C . ASN A 1 70 ? -9.93 -34.375 2.336 1 45.16 70 ASN A C 1
ATOM 585 O O . ASN A 1 70 ? -9.102 -34.094 1.464 1 45.16 70 ASN A O 1
ATOM 589 N N . THR A 1 71 ? -10.195 -33.5 3.258 1 49.66 71 THR A N 1
ATOM 590 C CA . THR A 1 71 ? -9.336 -32.438 3.711 1 49.66 71 THR A CA 1
ATOM 591 C C . THR A 1 71 ? -7.996 -32.969 4.199 1 49.66 71 THR A C 1
ATOM 593 O O . THR A 1 71 ? -7.148 -32.188 4.664 1 49.66 71 THR A O 1
ATOM 596 N N . ALA A 1 72 ? -7.953 -34.344 4.215 1 48.75 72 ALA A N 1
ATOM 597 C CA . ALA A 1 72 ? -6.812 -34.812 5 1 48.75 72 ALA A CA 1
ATOM 598 C C . ALA A 1 72 ? -5.57 -34.969 4.129 1 48.75 72 ALA A C 1
ATOM 600 O O . ALA A 1 72 ? -4.52 -35.406 4.602 1 48.75 72 ALA A O 1
ATOM 601 N N . PHE A 1 73 ? -5.773 -34.688 2.803 1 58.81 73 PHE A N 1
ATOM 602 C CA . PHE A 1 73 ? -4.566 -35 2.043 1 58.81 73 PHE A CA 1
ATOM 603 C C . PHE A 1 73 ? -3.543 -33.875 2.178 1 58.81 73 PHE A C 1
ATOM 605 O O . PHE A 1 73 ? -3.887 -32.688 2.076 1 58.81 73 PHE A O 1
ATOM 612 N N . ARG A 1 74 ? -2.477 -34.156 2.9 1 78.88 74 ARG A N 1
ATOM 613 C CA . ARG A 1 74 ? -1.45 -33.125 3.102 1 78.88 74 ARG A CA 1
ATOM 614 C C . ARG A 1 74 ? -0.376 -33.219 2.021 1 78.88 74 ARG A C 1
ATOM 616 O O . ARG A 1 74 ? 0.254 -34.25 1.845 1 78.88 74 ARG A O 1
ATOM 623 N N . TYR A 1 75 ? -0.392 -32.25 1.009 1 93.06 75 TYR A N 1
ATOM 624 C CA . TYR A 1 75 ? 0.692 -32.156 0.041 1 93.06 75 TYR A CA 1
ATOM 625 C C . TYR A 1 75 ? 2.006 -31.797 0.734 1 93.06 75 TYR A C 1
ATOM 627 O O . TYR A 1 75 ? 2.102 -30.781 1.429 1 93.06 75 TYR A O 1
ATOM 635 N N . VAL A 1 76 ? 2.984 -32.656 0.516 1 96.56 76 VAL A N 1
ATOM 636 C CA . VAL A 1 76 ? 4.301 -32.438 1.096 1 96.56 76 VAL A CA 1
ATOM 637 C C . VAL A 1 76 ? 5.082 -31.453 0.21 1 96.56 76 VAL A C 1
ATOM 639 O O . VAL A 1 76 ? 5.035 -31.562 -1.019 1 96.56 76 VAL A O 1
ATOM 642 N N . LYS A 1 77 ? 5.758 -30.547 0.811 1 97.12 77 LYS A N 1
ATOM 643 C CA . LYS A 1 77 ? 6.605 -29.594 0.09 1 97.12 77 LYS A CA 1
ATOM 644 C C . LYS A 1 77 ? 8.039 -30.109 -0.003 1 97.12 77 LYS A C 1
ATOM 646 O O . LYS A 1 77 ? 8.547 -30.719 0.936 1 97.12 77 LYS A O 1
ATOM 651 N N . ILE A 1 78 ? 8.68 -29.766 -1.113 1 98.06 78 ILE A N 1
ATOM 652 C CA . ILE A 1 78 ? 10.062 -30.188 -1.316 1 98.06 78 ILE A CA 1
ATOM 653 C C . ILE A 1 78 ? 10.938 -29.672 -0.18 1 98.06 78 ILE A C 1
ATOM 655 O O . ILE A 1 78 ? 11.773 -30.406 0.353 1 98.06 78 ILE A O 1
ATOM 659 N N . LYS A 1 79 ? 10.727 -28.422 0.256 1 96.62 79 LYS A N 1
ATOM 660 C CA . LYS A 1 79 ? 11.555 -27.766 1.258 1 96.62 79 LYS A CA 1
ATOM 661 C C . LYS A 1 79 ? 11.477 -28.469 2.602 1 96.62 79 LYS A C 1
ATOM 663 O O . LYS A 1 79 ? 12.383 -28.375 3.424 1 96.62 79 LYS A O 1
ATOM 668 N N . ASP A 1 80 ? 10.43 -29.281 2.811 1 96.69 80 ASP A N 1
ATOM 669 C CA . ASP A 1 80 ? 10.172 -29.859 4.121 1 96.69 80 ASP A CA 1
ATOM 670 C C . ASP A 1 80 ? 10.672 -31.312 4.176 1 96.69 80 ASP A C 1
ATOM 672 O O . ASP A 1 80 ? 10.625 -31.938 5.234 1 96.69 80 ASP A O 1
ATOM 676 N N . LEU A 1 81 ? 11.141 -31.859 3.094 1 97.56 81 LEU A N 1
ATOM 677 C CA . LEU A 1 81 ? 11.586 -33.25 3.035 1 97.56 81 LEU A CA 1
ATOM 678 C C . LEU A 1 81 ? 12.898 -33.438 3.783 1 97.56 81 LEU A C 1
ATOM 680 O O . LEU A 1 81 ? 13.742 -32.531 3.799 1 97.56 81 LEU A O 1
ATOM 684 N N . ASP A 1 82 ? 12.992 -34.531 4.41 1 97 82 ASP A N 1
ATOM 685 C CA . ASP A 1 82 ? 14.227 -34.938 5.07 1 97 82 ASP A CA 1
ATOM 686 C C . ASP A 1 82 ? 14.32 -36.469 5.148 1 97 82 ASP A C 1
ATOM 688 O O . ASP A 1 82 ? 13.406 -37.188 4.723 1 97 82 ASP A O 1
ATOM 692 N N . PRO A 1 83 ? 15.383 -36.969 5.59 1 96.88 83 PRO A N 1
ATOM 693 C CA . PRO A 1 83 ? 15.617 -38.406 5.57 1 96.88 83 PRO A CA 1
ATOM 694 C C . PRO A 1 83 ? 14.578 -39.188 6.375 1 96.88 83 PRO A C 1
ATOM 696 O O . PRO A 1 83 ? 14.414 -40.406 6.184 1 96.88 83 PRO A O 1
ATOM 699 N N . THR A 1 84 ? 13.898 -38.562 7.258 1 97.69 84 THR A N 1
ATOM 700 C CA . THR A 1 84 ? 12.906 -39.219 8.078 1 97.69 84 THR A CA 1
ATOM 701 C C . THR A 1 84 ? 11.703 -39.656 7.238 1 97.69 84 THR A C 1
ATOM 703 O O . THR A 1 84 ? 10.891 -40.469 7.676 1 97.69 84 THR A O 1
ATOM 706 N N . TYR A 1 85 ? 11.641 -39.25 5.996 1 97.56 85 TYR A N 1
ATOM 707 C CA . TYR A 1 85 ? 10.555 -39.594 5.09 1 97.56 85 TYR A CA 1
ATOM 708 C C . TYR A 1 85 ? 10.859 -40.875 4.348 1 97.56 85 TYR A C 1
ATOM 710 O O . TYR A 1 85 ? 10.031 -41.375 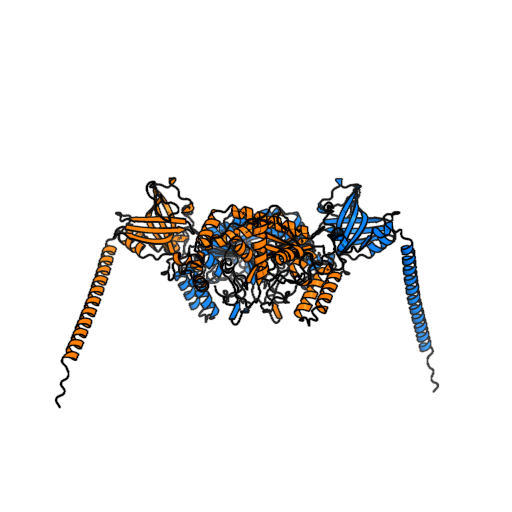3.59 1 97.56 85 TYR A O 1
ATOM 718 N N . HIS A 1 86 ? 11.953 -41.5 4.586 1 97.81 86 HIS A N 1
ATOM 719 C CA . HIS A 1 86 ? 12.359 -42.719 3.871 1 97.81 86 HIS A CA 1
ATOM 720 C C . HIS A 1 86 ? 11.281 -43.781 3.963 1 97.81 86 HIS A C 1
ATOM 722 O O . HIS A 1 86 ? 10.773 -44.062 5.051 1 97.81 86 HIS A O 1
ATOM 728 N N . ASN A 1 87 ? 10.891 -44.25 2.852 1 97.75 87 ASN A N 1
ATOM 729 C CA . ASN A 1 87 ? 9.938 -45.344 2.666 1 97.75 87 ASN A CA 1
ATOM 730 C C . ASN A 1 87 ? 8.5 -44.875 2.916 1 97.75 87 ASN A C 1
ATOM 732 O O . ASN A 1 87 ? 7.566 -45.688 2.842 1 97.75 87 ASN A O 1
ATOM 736 N N . ASN A 1 88 ? 8.352 -43.625 3.244 1 97 88 ASN A N 1
ATOM 737 C CA . ASN A 1 88 ? 6.996 -43.062 3.312 1 97 88 ASN A CA 1
ATOM 738 C C . ASN A 1 88 ? 6.445 -42.781 1.923 1 97 88 ASN A C 1
ATOM 740 O O . ASN A 1 88 ? 7.184 -42.344 1.034 1 97 88 ASN A O 1
ATOM 744 N N . VAL A 1 89 ? 5.18 -43.031 1.748 1 96.56 89 VAL A N 1
ATOM 745 C CA . VAL A 1 89 ? 4.484 -42.625 0.536 1 96.56 89 VAL A CA 1
ATOM 746 C C . VAL A 1 89 ? 3.908 -41.219 0.729 1 96.56 89 VAL A C 1
ATOM 748 O O . VAL A 1 89 ? 3.186 -40.969 1.697 1 96.56 89 VAL A O 1
ATOM 751 N N . ILE A 1 90 ? 4.27 -40.344 -0.106 1 96.56 90 ILE A N 1
ATOM 752 C CA . ILE A 1 90 ? 3.822 -38.969 0.031 1 96.56 90 ILE A CA 1
ATOM 753 C C . ILE A 1 90 ? 3.078 -38.531 -1.231 1 96.56 90 ILE A C 1
ATOM 755 O O . ILE A 1 90 ? 3.189 -39.188 -2.275 1 96.56 90 ILE A O 1
ATOM 759 N N . THR A 1 91 ? 2.236 -37.531 -1.141 1 95.06 91 THR A N 1
ATOM 760 C CA . THR A 1 91 ? 1.633 -36.812 -2.256 1 95.06 91 THR A CA 1
ATOM 761 C C . THR A 1 91 ? 2.266 -35.406 -2.414 1 95.06 91 THR A C 1
ATOM 763 O O . THR A 1 91 ? 2.496 -34.719 -1.426 1 95.06 91 THR A O 1
ATOM 766 N N . MET A 1 92 ? 2.625 -35.094 -3.666 1 96.31 92 MET A N 1
ATOM 767 C CA . MET A 1 92 ? 3.275 -33.812 -3.939 1 96.31 92 MET A CA 1
ATOM 768 C C . MET A 1 92 ? 2.762 -33.188 -5.242 1 96.31 92 MET A C 1
ATOM 770 O O . MET A 1 92 ? 2.527 -33.938 -6.215 1 96.31 92 MET A O 1
ATOM 774 N N . ARG A 1 93 ? 2.447 -31.953 -5.266 1 95.88 93 ARG A N 1
ATOM 775 C CA . ARG A 1 93 ? 2.213 -31.172 -6.48 1 95.88 93 ARG A CA 1
ATOM 776 C C . ARG A 1 93 ? 3.436 -30.344 -6.84 1 95.88 93 ARG A C 1
ATOM 778 O O . ARG A 1 93 ? 3.92 -29.562 -6.02 1 95.88 93 ARG A O 1
ATOM 785 N N . ALA A 1 94 ? 3.904 -30.469 -8.008 1 97.94 94 ALA A N 1
ATOM 786 C CA . ALA A 1 94 ? 5.129 -29.766 -8.375 1 97.94 94 ALA A CA 1
ATOM 787 C C . ALA A 1 94 ? 5.184 -29.516 -9.883 1 97.94 94 ALA A C 1
ATOM 789 O O . ALA A 1 94 ? 4.352 -30.031 -10.633 1 97.94 94 ALA A O 1
ATOM 790 N N . ARG A 1 95 ? 6.07 -28.656 -10.234 1 98 95 ARG A N 1
ATOM 791 C CA . ARG A 1 95 ? 6.367 -28.375 -11.633 1 98 95 ARG A CA 1
ATOM 792 C C . ARG A 1 95 ? 7.457 -29.297 -12.164 1 98 95 ARG A C 1
ATOM 794 O O . ARG A 1 95 ? 8.445 -29.547 -11.477 1 98 95 ARG A O 1
ATOM 801 N N . ILE A 1 96 ? 7.324 -29.75 -13.414 1 97.5 96 ILE A N 1
ATOM 802 C CA . ILE A 1 96 ? 8.375 -30.531 -14.062 1 97.5 96 ILE A CA 1
ATOM 803 C C . ILE A 1 96 ? 9.469 -29.609 -14.57 1 97.5 96 ILE A C 1
ATOM 805 O O . ILE A 1 96 ? 9.211 -28.719 -15.391 1 97.5 96 ILE A O 1
ATOM 809 N N . SER A 1 97 ? 10.625 -29.781 -14.094 1 95.62 97 SER A N 1
ATOM 810 C CA . SER A 1 97 ? 11.727 -28.922 -14.539 1 95.62 97 SER A CA 1
ATOM 811 C C . SER A 1 97 ? 12.484 -29.562 -15.695 1 95.62 97 SER A C 1
ATOM 813 O O . SER A 1 97 ? 12.992 -28.859 -16.578 1 95.62 97 SER A O 1
ATOM 815 N N . GLN A 1 98 ? 12.609 -30.875 -15.656 1 93.44 98 GLN A N 1
ATOM 816 C CA . GLN A 1 98 ? 13.312 -31.609 -16.703 1 93.44 98 GLN A CA 1
ATOM 817 C C . GLN A 1 98 ? 12.922 -33.062 -16.703 1 93.44 98 GLN A C 1
ATOM 819 O O . GLN A 1 98 ? 12.492 -33.594 -15.672 1 93.44 98 GLN A O 1
ATOM 824 N N . THR A 1 99 ? 12.992 -33.625 -17.875 1 93.62 99 THR A N 1
ATOM 825 C CA . THR A 1 99 ? 12.781 -35.062 -18.016 1 93.62 99 THR A CA 1
ATOM 826 C C . THR A 1 99 ? 13.938 -35.719 -18.766 1 93.62 99 THR A C 1
ATOM 828 O O . THR A 1 99 ? 14.453 -35.156 -19.734 1 93.62 99 THR A O 1
ATOM 831 N N . SER A 1 100 ? 14.383 -36.781 -18.25 1 92.44 100 SER A N 1
ATOM 832 C CA . SER A 1 100 ? 15.453 -37.531 -18.891 1 92.44 100 SER A CA 1
ATOM 833 C C . SER A 1 100 ? 15.094 -39.031 -18.984 1 92.44 100 SER A C 1
ATOM 835 O O . SER A 1 100 ? 14.602 -39.594 -18.016 1 92.44 100 SER A O 1
ATOM 837 N N . THR A 1 101 ? 15.375 -39.531 -20.062 1 88.81 101 THR A N 1
ATOM 838 C CA . THR A 1 101 ? 15 -40.906 -20.312 1 88.81 101 THR A CA 1
ATOM 839 C C . THR A 1 101 ? 16.234 -41.812 -20.406 1 88.81 101 THR A C 1
ATOM 841 O O . THR A 1 101 ? 17.25 -41.406 -20.969 1 88.81 101 THR A O 1
ATOM 844 N N . HIS A 1 102 ? 16.109 -42.906 -19.75 1 88.56 102 HIS A N 1
ATOM 845 C CA . HIS A 1 102 ? 17.125 -43.938 -19.859 1 88.56 102 HIS A CA 1
ATOM 846 C C . HIS A 1 102 ? 16.516 -45.281 -20.281 1 88.56 102 HIS A C 1
ATOM 848 O O . HIS A 1 102 ? 16.094 -46.062 -19.453 1 88.56 102 HIS A O 1
ATOM 854 N N . GLY A 1 103 ? 16.578 -45.594 -21.453 1 86.12 103 GLY A N 1
ATOM 855 C CA . GLY A 1 103 ? 15.945 -46.812 -21.969 1 86.12 103 GLY A CA 1
ATOM 856 C C . GLY A 1 103 ? 14.43 -46.719 -22 1 86.12 103 GLY A C 1
ATOM 857 O O . GLY A 1 103 ? 13.867 -45.625 -21.906 1 86.12 103 GLY A O 1
ATOM 858 N N . LYS A 1 104 ? 13.758 -47.875 -22.125 1 85.75 104 LYS A N 1
ATOM 859 C CA . LYS A 1 104 ? 12.305 -47.875 -22.297 1 85.75 104 LYS A CA 1
ATOM 860 C C . LYS A 1 104 ? 11.602 -48.094 -20.969 1 85.75 104 LYS A C 1
ATOM 862 O O . LYS A 1 104 ? 10.391 -47.875 -20.859 1 85.75 104 LYS A O 1
ATOM 867 N N . SER A 1 105 ? 12.344 -48.344 -19.938 1 91.06 105 SER A N 1
ATOM 868 C CA . SER A 1 105 ? 11.688 -48.75 -18.703 1 91.06 105 SER A CA 1
ATOM 869 C C . SER A 1 105 ? 11.961 -47.781 -17.562 1 91.06 105 SER A C 1
ATOM 871 O O . SER A 1 105 ? 11.578 -48.031 -16.422 1 91.06 105 SER A O 1
ATOM 873 N N . LEU A 1 106 ? 12.648 -46.656 -17.891 1 93.56 106 LEU A N 1
ATOM 874 C CA . LEU A 1 106 ? 13.031 -45.75 -16.812 1 93.56 106 LEU A CA 1
ATOM 875 C C . LEU A 1 106 ? 13 -44.312 -17.297 1 93.56 106 LEU A C 1
ATOM 877 O O . LEU A 1 106 ? 13.484 -44 -18.391 1 93.56 106 LEU A O 1
ATOM 881 N N . VAL A 1 107 ? 12.406 -43.469 -16.531 1 95.94 107 VAL A N 1
ATOM 882 C CA . VAL A 1 107 ? 12.414 -42.031 -16.797 1 95.94 107 VAL A CA 1
ATOM 883 C C . VAL A 1 107 ? 12.695 -41.281 -15.516 1 95.94 107 VAL A C 1
ATOM 885 O O . VAL A 1 107 ? 12.188 -41.625 -14.453 1 95.94 107 VAL A O 1
ATOM 888 N N . PHE A 1 108 ? 13.617 -40.312 -15.547 1 95.56 108 PHE A N 1
ATOM 889 C CA . PHE A 1 108 ? 13.883 -39.375 -14.461 1 95.56 108 PHE A CA 1
ATOM 890 C C . PHE A 1 108 ? 13.148 -38.062 -14.688 1 95.56 108 PHE A C 1
ATOM 892 O O . PHE A 1 108 ? 13.07 -37.562 -15.82 1 95.56 108 PHE A O 1
ATOM 899 N N . ILE A 1 109 ? 12.602 -37.562 -13.625 1 96.12 109 ILE A N 1
ATOM 900 C CA . ILE A 1 109 ? 11.898 -36.281 -13.68 1 96.12 109 ILE A CA 1
ATOM 901 C C . ILE A 1 109 ? 12.461 -35.344 -12.617 1 96.12 109 ILE A C 1
ATOM 903 O O . ILE A 1 109 ? 12.562 -35.719 -11.445 1 96.12 109 ILE A O 1
ATOM 907 N N . GLY A 1 110 ? 12.906 -34.156 -13.062 1 96.88 110 GLY A N 1
ATOM 908 C CA . GLY A 1 110 ? 13.172 -33.094 -12.102 1 96.88 110 GLY A CA 1
ATOM 909 C C . GLY A 1 110 ? 11.922 -32.344 -11.695 1 96.88 110 GLY A C 1
ATOM 910 O O . GLY A 1 110 ? 11.164 -31.875 -12.555 1 96.88 110 GLY A O 1
ATOM 911 N N . LEU A 1 111 ? 11.648 -32.25 -10.406 1 98.12 111 LEU A N 1
ATOM 912 C CA . LEU A 1 111 ? 10.508 -31.5 -9.875 1 98.12 111 LEU A CA 1
ATOM 913 C C . LEU A 1 111 ? 10.969 -30.219 -9.188 1 98.12 111 LEU A C 1
ATOM 915 O O . LEU A 1 111 ? 12.016 -30.203 -8.539 1 98.12 111 LEU A O 1
ATOM 919 N N . ARG A 1 112 ? 10.148 -29.172 -9.328 1 98 112 ARG A N 1
ATOM 920 C CA . ARG A 1 112 ? 10.547 -27.875 -8.781 1 98 112 ARG A CA 1
ATOM 921 C C . ARG A 1 112 ? 9.375 -27.188 -8.078 1 98 112 ARG A C 1
ATOM 923 O O . ARG A 1 112 ? 8.242 -27.234 -8.57 1 98 112 ARG A O 1
ATOM 930 N N . GLN A 1 113 ? 9.586 -26.672 -6.984 1 97.81 113 GLN A N 1
ATOM 931 C CA . GLN A 1 113 ? 8.766 -25.688 -6.273 1 97.81 113 GLN A CA 1
ATOM 932 C C . GLN A 1 113 ? 9.562 -24.422 -5.992 1 97.81 113 GLN A C 1
ATOM 934 O O . GLN A 1 113 ? 10.305 -24.344 -5.008 1 97.81 113 GLN A O 1
ATOM 939 N N . GLN A 1 114 ? 9.336 -23.406 -6.922 1 96.19 114 GLN A N 1
ATOM 940 C CA . GLN A 1 114 ? 10.18 -22.219 -6.895 1 96.19 114 GLN A CA 1
ATOM 941 C C . GLN A 1 114 ? 11.656 -22.578 -7.039 1 96.19 114 GLN A C 1
ATOM 943 O O . GLN A 1 114 ? 12.062 -23.156 -8.055 1 96.19 114 GLN A O 1
ATOM 948 N N . HIS A 1 115 ? 12.484 -22.328 -5.969 1 94.88 115 HIS A N 1
ATOM 949 C CA . HIS A 1 115 ? 13.906 -22.641 -6.148 1 94.88 115 HIS A CA 1
ATOM 950 C C . HIS A 1 115 ? 14.242 -24.016 -5.582 1 94.88 115 HIS A C 1
ATOM 952 O O . HIS A 1 115 ? 15.375 -24.484 -5.734 1 94.88 115 HIS A O 1
ATOM 958 N N . PHE A 1 116 ? 13.297 -24.75 -5.016 1 97.25 116 PHE A N 1
ATOM 959 C CA . PHE A 1 116 ? 13.539 -26.078 -4.473 1 97.25 116 PHE A CA 1
ATOM 960 C C . PHE A 1 116 ? 13.359 -27.141 -5.547 1 97.25 116 PHE A C 1
ATOM 962 O O . PHE A 1 116 ? 12.422 -27.078 -6.344 1 97.25 116 PHE A O 1
ATOM 969 N N . ARG A 1 117 ? 14.258 -28.141 -5.547 1 97.25 117 ARG A N 1
ATOM 970 C CA . ARG A 1 117 ? 14.234 -29.172 -6.574 1 97.25 117 ARG A CA 1
ATOM 971 C C . ARG A 1 117 ? 14.453 -30.547 -5.965 1 97.25 117 ARG A C 1
ATOM 973 O O . ARG A 1 117 ? 15.148 -30.688 -4.957 1 97.25 117 ARG A O 1
ATOM 980 N N . ILE A 1 118 ? 13.859 -31.516 -6.59 1 98.19 118 ILE A N 1
ATOM 981 C CA . ILE A 1 118 ? 14.07 -32.906 -6.195 1 98.19 118 ILE A CA 1
ATOM 982 C C . ILE A 1 118 ? 13.914 -33.812 -7.41 1 98.19 118 ILE A C 1
ATOM 984 O O . ILE A 1 118 ? 13.164 -33.5 -8.336 1 98.19 118 ILE A O 1
ATOM 988 N N . GLN A 1 119 ? 14.648 -34.875 -7.449 1 97.75 119 GLN A N 1
ATOM 989 C CA . GLN A 1 119 ? 14.547 -35.844 -8.531 1 97.75 119 GLN A CA 1
ATOM 990 C C . GLN A 1 119 ? 13.508 -36.938 -8.219 1 97.75 119 GLN A C 1
ATOM 992 O O . GLN A 1 119 ? 13.422 -37.406 -7.082 1 97.75 119 GLN A O 1
ATOM 997 N N . ALA A 1 120 ? 12.742 -37.25 -9.18 1 97.88 120 ALA A N 1
ATOM 998 C CA . ALA A 1 120 ? 11.82 -38.375 -9.133 1 97.88 120 ALA A CA 1
ATOM 999 C C . ALA A 1 120 ? 12.102 -39.375 -10.273 1 97.88 120 ALA A C 1
ATOM 1001 O O . ALA A 1 120 ? 12.695 -39 -11.289 1 97.88 120 ALA A O 1
ATOM 1002 N N . LEU A 1 121 ? 11.719 -40.594 -10.094 1 95.88 121 LEU A N 1
ATOM 1003 C CA . LEU A 1 121 ? 11.906 -41.594 -11.156 1 95.88 121 LEU A CA 1
ATOM 1004 C C . LEU A 1 121 ? 10.711 -42.531 -11.234 1 95.88 121 LEU A C 1
ATOM 1006 O O . LEU A 1 121 ? 10.109 -42.844 -10.211 1 95.88 121 LEU A O 1
ATOM 1010 N N . ALA A 1 122 ? 10.375 -42.906 -12.359 1 95.69 122 ALA A N 1
ATOM 1011 C CA . ALA A 1 122 ? 9.414 -43.969 -12.664 1 95.69 122 ALA A CA 1
ATOM 1012 C C . ALA A 1 122 ? 10.109 -45.156 -13.328 1 95.69 122 ALA A C 1
ATOM 1014 O O . ALA A 1 122 ? 10.727 -45 -14.383 1 95.69 122 ALA A O 1
ATOM 1015 N N . VAL A 1 123 ? 9.977 -46.281 -12.688 1 93.94 123 VAL A N 1
ATOM 1016 C CA . VAL A 1 123 ? 10.547 -47.531 -13.188 1 93.94 123 VAL A CA 1
ATOM 1017 C C . VAL A 1 123 ? 9.43 -48.531 -13.406 1 93.94 123 VAL A C 1
ATOM 1019 O O . VAL A 1 123 ? 8.531 -48.688 -12.57 1 93.94 123 VAL A O 1
ATOM 1022 N N . GLU A 1 124 ? 9.586 -49.125 -14.531 1 91.81 124 GLU A N 1
ATOM 1023 C CA . GLU A 1 124 ? 8.578 -50.156 -14.828 1 91.81 124 GLU A CA 1
ATOM 1024 C C . GLU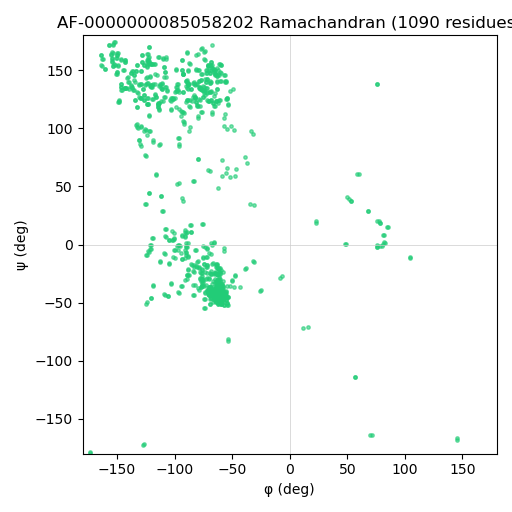 A 1 124 ? 8.477 -51.188 -13.703 1 91.81 124 GLU A C 1
ATOM 1026 O O . GLU A 1 124 ? 9.492 -51.719 -13.25 1 91.81 124 GLU A O 1
ATOM 1031 N N . ARG A 1 125 ? 7.375 -51.281 -13.172 1 88.75 125 ARG A N 1
ATOM 1032 C CA . ARG A 1 125 ? 7.039 -52.25 -12.141 1 88.75 125 ARG A CA 1
ATOM 1033 C C . ARG A 1 125 ? 5.695 -52.906 -12.43 1 88.75 125 ARG A C 1
ATOM 1035 O O . ARG A 1 125 ? 4.719 -52.219 -12.742 1 88.75 125 ARG A O 1
ATOM 1042 N N . GLU A 1 126 ? 5.719 -54.094 -12.18 1 80.81 126 GLU A N 1
ATOM 1043 C CA . GLU A 1 126 ? 4.496 -54.844 -12.445 1 80.81 126 GLU A CA 1
ATOM 1044 C C . GLU A 1 126 ? 3.334 -54.344 -11.609 1 80.81 126 GLU A C 1
ATOM 1046 O O . GLU A 1 126 ? 3.488 -54.094 -10.414 1 80.81 126 GLU A O 1
ATOM 1051 N N . SER A 1 127 ? 2.24 -53.969 -12.164 1 81.38 127 SER A N 1
ATOM 1052 C CA . SER A 1 127 ? 0.941 -53.656 -11.586 1 81.38 127 SER A CA 1
ATOM 1053 C C . SER A 1 127 ? 0.926 -52.25 -11.023 1 81.38 127 SER A C 1
ATOM 1055 O O . SER A 1 127 ? -0.019 -51.844 -10.336 1 81.38 127 SER A O 1
ATOM 1057 N N . LEU A 1 128 ? 2.041 -51.594 -11.164 1 88.19 128 LEU A N 1
ATOM 1058 C CA . LEU A 1 128 ? 2.031 -50.25 -10.57 1 88.19 128 LEU A CA 1
ATOM 1059 C C . LEU A 1 128 ? 2.408 -49.188 -11.609 1 88.19 128 LEU A C 1
ATOM 1061 O O . LEU A 1 128 ? 1.67 -48.219 -11.812 1 88.19 128 LEU A O 1
ATOM 1065 N N . VAL A 1 129 ? 3.537 -49.438 -12.273 1 93.19 129 VAL A N 1
ATOM 1066 C CA . VAL A 1 129 ? 4.035 -48.5 -13.289 1 93.19 129 VAL A CA 1
ATOM 1067 C C . VAL A 1 129 ? 4.184 -49.219 -14.625 1 93.19 129 VAL A C 1
ATOM 1069 O O . VAL A 1 129 ? 5.09 -50.031 -14.797 1 93.19 129 VAL A O 1
ATOM 1072 N N . SER A 1 130 ? 3.367 -48.875 -15.547 1 91.44 130 SER A N 1
ATOM 1073 C CA . SER A 1 130 ? 3.375 -49.531 -16.844 1 91.44 130 SER A CA 1
ATOM 1074 C C . SER A 1 130 ? 4.32 -48.844 -17.812 1 91.44 130 SER A C 1
ATOM 1076 O O . SER A 1 130 ? 4.754 -47.719 -17.562 1 91.44 130 SER A O 1
ATOM 1078 N N . LYS A 1 131 ? 4.613 -49.5 -18.859 1 90.38 131 LYS A N 1
ATOM 1079 C CA . LYS A 1 131 ? 5.398 -48.875 -19.938 1 90.38 131 LYS A CA 1
ATOM 1080 C C . LYS A 1 131 ? 4.672 -47.688 -20.547 1 90.38 131 LYS A C 1
ATOM 1082 O O . LYS A 1 131 ? 5.305 -46.719 -20.969 1 90.38 131 LYS A O 1
ATOM 1087 N N . GLN A 1 132 ? 3.396 -47.812 -20.562 1 91.44 132 GLN A N 1
ATOM 1088 C CA . GLN A 1 132 ? 2.572 -46.75 -21.094 1 91.44 132 GLN A CA 1
ATOM 1089 C C . GLN A 1 132 ? 2.674 -45.5 -20.234 1 91.44 132 GLN A C 1
ATOM 1091 O O . GLN A 1 132 ? 2.717 -44.375 -20.75 1 91.44 132 GLN A O 1
ATOM 1096 N N . MET A 1 133 ? 2.693 -45.688 -18.906 1 93.69 133 MET A N 1
ATOM 1097 C CA . MET A 1 133 ? 2.869 -44.562 -17.984 1 93.69 133 MET A CA 1
ATOM 1098 C C . MET A 1 133 ? 4.207 -43.875 -18.234 1 93.69 133 MET A C 1
ATOM 1100 O O . MET A 1 133 ? 4.273 -42.656 -18.266 1 93.69 133 MET A O 1
ATOM 1104 N N . ILE A 1 134 ? 5.25 -44.625 -18.391 1 94.5 134 ILE A N 1
ATOM 1105 C CA . ILE A 1 134 ? 6.582 -44.094 -18.641 1 94.5 134 ILE A CA 1
ATOM 1106 C C . ILE A 1 134 ? 6.578 -43.281 -19.938 1 94.5 134 ILE A C 1
ATOM 1108 O O . ILE A 1 134 ? 7.125 -42.188 -20 1 94.5 134 ILE A O 1
ATOM 1112 N N . ARG A 1 135 ? 5.945 -43.844 -20.969 1 92 135 ARG A N 1
ATOM 1113 C CA . ARG A 1 135 ? 5.824 -43.125 -22.234 1 92 135 ARG A CA 1
ATOM 1114 C C . ARG A 1 135 ? 5.055 -41.844 -22.078 1 92 135 ARG A C 1
ATOM 1116 O O . ARG A 1 135 ? 5.426 -40.812 -22.656 1 92 135 ARG A O 1
ATOM 1123 N N . PHE A 1 136 ? 4.027 -41.875 -21.312 1 94.44 136 PHE A N 1
ATOM 1124 C CA . PHE A 1 136 ? 3.213 -40.688 -21.031 1 94.44 136 PHE A CA 1
ATOM 1125 C C . PHE A 1 136 ? 4.047 -39.594 -20.375 1 94.44 136 PHE A C 1
ATOM 1127 O O . PHE A 1 136 ? 4.008 -38.438 -20.797 1 94.44 136 PHE A O 1
ATOM 1134 N N . ILE A 1 137 ? 4.781 -39.938 -19.375 1 95.88 137 ILE A N 1
ATOM 1135 C CA . ILE A 1 137 ? 5.598 -39 -18.609 1 95.88 137 ILE A CA 1
ATOM 1136 C C . ILE A 1 137 ? 6.656 -38.406 -19.516 1 95.88 137 ILE A C 1
ATOM 1138 O O . ILE A 1 137 ? 6.922 -37.188 -19.438 1 95.88 137 ILE A O 1
ATOM 1142 N N . ARG A 1 138 ? 7.188 -39.156 -20.391 1 93.75 138 ARG A N 1
ATOM 1143 C CA . ARG A 1 138 ? 8.234 -38.719 -21.312 1 93.75 138 ARG A CA 1
ATOM 1144 C C . ARG A 1 138 ? 7.711 -37.625 -22.25 1 93.75 138 ARG A C 1
ATOM 1146 O O . ARG A 1 138 ? 8.484 -36.812 -22.75 1 93.75 138 ARG A O 1
ATOM 1153 N N . GLN A 1 139 ? 6.488 -37.625 -22.453 1 94.06 139 GLN A N 1
ATOM 1154 C CA . GLN A 1 139 ? 5.887 -36.719 -23.422 1 94.06 139 GLN A CA 1
ATOM 1155 C C . GLN A 1 139 ? 5.469 -35.406 -22.75 1 94.06 139 GLN A C 1
ATOM 1157 O O . GLN A 1 139 ? 5.098 -34.438 -23.422 1 94.06 139 GLN A O 1
ATOM 1162 N N . LEU A 1 140 ? 5.484 -35.375 -21.422 1 95.44 140 LEU A N 1
ATOM 1163 C CA . LEU A 1 140 ? 5.094 -34.156 -20.719 1 95.44 140 LEU A CA 1
ATOM 1164 C C . LEU A 1 140 ? 6.125 -33.031 -20.922 1 95.44 140 LEU A C 1
ATOM 1166 O O . LEU A 1 140 ? 7.332 -33.281 -20.875 1 95.44 140 LEU A O 1
ATOM 1170 N N . ASN A 1 141 ? 5.672 -31.859 -21.266 1 96.31 141 ASN A N 1
ATOM 1171 C CA . ASN A 1 141 ? 6.555 -30.703 -21.422 1 96.31 141 ASN A CA 1
ATOM 1172 C C . ASN A 1 141 ? 7.059 -30.188 -20.078 1 96.31 141 ASN A C 1
ATOM 1174 O O . ASN A 1 141 ? 6.336 -30.234 -19.078 1 96.31 141 ASN A O 1
ATOM 1178 N N . GLU A 1 142 ? 8.25 -29.625 -20.125 1 96.25 142 GLU A N 1
ATOM 1179 C CA . GLU A 1 142 ? 8.742 -28.875 -18.969 1 96.25 142 GLU A CA 1
ATOM 1180 C C . GLU A 1 142 ? 7.781 -27.766 -18.578 1 96.25 142 GLU A C 1
ATOM 1182 O O . GLU A 1 142 ? 7.082 -27.219 -19.422 1 96.25 142 GLU A O 1
ATOM 1187 N N . GLU A 1 143 ? 7.699 -27.5 -17.281 1 97.69 143 GLU A N 1
ATOM 1188 C CA . GLU A 1 143 ? 6.91 -26.422 -16.688 1 97.69 143 GLU A CA 1
ATOM 1189 C C . GLU A 1 143 ? 5.449 -26.828 -16.531 1 97.69 143 GLU A C 1
ATOM 1191 O O . GLU A 1 143 ? 4.625 -26.047 -16.047 1 97.69 143 GLU A O 1
ATOM 1196 N N . SER A 1 144 ? 5.094 -28.094 -16.906 1 97.31 144 SER A N 1
ATOM 1197 C CA . SER A 1 144 ? 3.775 -28.609 -16.562 1 97.31 144 SER A CA 1
ATOM 1198 C C . SER A 1 144 ? 3.648 -28.859 -15.062 1 97.31 144 SER A C 1
ATOM 1200 O O . SER A 1 144 ? 4.645 -29.094 -14.383 1 97.31 144 SER A O 1
ATOM 1202 N N . ILE A 1 145 ? 2.451 -28.734 -14.562 1 97.12 145 ILE A N 1
ATOM 1203 C CA . ILE A 1 145 ? 2.176 -28.984 -13.148 1 97.12 145 ILE A CA 1
ATOM 1204 C C . ILE A 1 145 ? 1.595 -30.391 -12.984 1 97.12 145 ILE A C 1
ATOM 1206 O O . ILE A 1 145 ? 0.644 -30.766 -13.672 1 97.12 145 ILE A O 1
ATOM 1210 N N . VAL A 1 146 ? 2.146 -31.188 -12.008 1 96.56 146 VAL A N 1
ATOM 1211 C CA . VAL A 1 146 ? 1.697 -32.562 -11.82 1 96.56 146 VAL A CA 1
ATOM 1212 C C . VAL A 1 146 ? 1.453 -32.844 -10.344 1 96.56 146 VAL A C 1
ATOM 1214 O O . VAL A 1 146 ? 2.066 -32.188 -9.477 1 96.56 146 VAL A O 1
ATOM 1217 N N . ASP A 1 147 ? 0.519 -33.719 -10.07 1 94.62 147 ASP A N 1
ATOM 1218 C CA . ASP A 1 147 ? 0.376 -34.375 -8.781 1 94.62 147 ASP A CA 1
ATOM 1219 C C . ASP A 1 147 ? 1.015 -35.781 -8.812 1 94.62 147 ASP A C 1
ATOM 1221 O O . ASP A 1 147 ? 0.794 -36.562 -9.742 1 94.62 147 ASP A O 1
ATOM 1225 N N . LEU A 1 148 ? 1.778 -36.062 -7.828 1 95.06 148 LEU A N 1
ATOM 1226 C CA . LEU A 1 148 ? 2.334 -37.438 -7.824 1 95.06 148 LEU A CA 1
ATOM 1227 C C . LEU A 1 148 ? 2.232 -38.062 -6.438 1 95.06 148 LEU A C 1
ATOM 1229 O O . LEU A 1 148 ? 2.221 -37.344 -5.43 1 95.06 148 LEU A O 1
ATOM 1233 N N . GLU A 1 149 ? 2.031 -39.281 -6.414 1 95.56 149 GLU A N 1
ATOM 1234 C CA . GLU A 1 149 ? 2.232 -40.156 -5.258 1 95.56 149 GLU A CA 1
ATOM 1235 C C . GLU A 1 149 ? 3.52 -40.969 -5.395 1 95.56 149 GLU A C 1
ATOM 1237 O O . GLU A 1 149 ? 3.73 -41.656 -6.402 1 95.56 149 GLU A O 1
ATOM 1242 N N . ALA A 1 150 ? 4.371 -40.844 -4.434 1 97.44 150 ALA A N 1
ATOM 1243 C CA . ALA A 1 150 ? 5.684 -41.469 -4.582 1 97.44 150 ALA A CA 1
ATOM 1244 C C . ALA A 1 150 ? 6.242 -41.906 -3.227 1 97.44 150 ALA A C 1
ATOM 1246 O O . ALA A 1 150 ? 5.879 -41.344 -2.191 1 97.44 150 ALA A O 1
ATOM 1247 N N . THR A 1 151 ? 7.074 -42.875 -3.246 1 97.81 151 THR A N 1
ATOM 1248 C CA . THR A 1 151 ? 7.828 -43.281 -2.066 1 97.81 151 THR A CA 1
ATOM 1249 C C . THR A 1 151 ? 9.141 -42.5 -1.968 1 97.81 151 THR A C 1
ATOM 1251 O O . THR A 1 151 ? 9.875 -42.375 -2.951 1 97.81 151 THR A O 1
ATOM 1254 N N . VAL A 1 152 ? 9.383 -42.031 -0.784 1 98.31 152 VAL A N 1
ATOM 1255 C CA . VAL A 1 152 ? 10.633 -41.312 -0.574 1 98.31 152 VAL A CA 1
ATOM 1256 C C . VAL A 1 152 ? 11.773 -42.312 -0.333 1 98.31 152 VAL A C 1
ATOM 1258 O O . VAL A 1 152 ? 11.664 -43.188 0.523 1 98.31 152 VAL A O 1
ATOM 1261 N N . ILE A 1 153 ? 12.797 -42.156 -1.101 1 98.12 153 ILE A N 1
ATOM 1262 C CA . ILE A 1 153 ? 13.961 -43.031 -0.966 1 98.12 153 ILE A CA 1
ATOM 1263 C C . ILE A 1 153 ? 15.156 -42.188 -0.487 1 98.12 153 ILE A C 1
ATOM 1265 O O . ILE A 1 153 ? 15.523 -41.188 -1.109 1 98.12 153 ILE A O 1
ATOM 1269 N N . TYR A 1 154 ? 15.68 -42.562 0.591 1 97.88 154 TYR A N 1
ATOM 1270 C CA . TYR A 1 154 ? 16.906 -41.969 1.104 1 97.88 154 TYR A CA 1
ATOM 1271 C C . TYR A 1 154 ? 18.109 -42.844 0.847 1 97.88 154 TYR A C 1
ATOM 1273 O O . TYR A 1 154 ? 18.078 -44.062 1.167 1 97.88 154 TYR A O 1
ATOM 1281 N N . ASP A 1 155 ? 19.094 -42.312 0.228 1 97.06 155 ASP A N 1
ATOM 1282 C CA . ASP A 1 155 ? 20.359 -43 -0.011 1 97.06 155 ASP A CA 1
ATOM 1283 C C . ASP A 1 155 ? 21.547 -42.094 0.34 1 97.06 155 ASP A C 1
ATOM 1285 O O . ASP A 1 155 ? 21.906 -41.219 -0.446 1 97.06 155 ASP A O 1
ATOM 1289 N N . PRO A 1 156 ? 22.188 -42.281 1.44 1 94.62 156 PRO A N 1
ATOM 1290 C CA . PRO A 1 156 ? 23.266 -41.406 1.885 1 94.62 156 PRO A CA 1
ATOM 1291 C C . PRO A 1 156 ? 24.438 -41.344 0.906 1 94.62 156 PRO A C 1
ATOM 1293 O O . PRO A 1 156 ? 25.234 -40.406 0.913 1 94.62 156 PRO A O 1
ATOM 1296 N N . ALA A 1 157 ? 24.562 -42.375 0.06 1 94.62 157 ALA A N 1
ATOM 1297 C CA . ALA A 1 157 ? 25.672 -42.438 -0.88 1 94.62 157 ALA A CA 1
ATOM 1298 C C . ALA A 1 157 ? 25.375 -41.656 -2.15 1 94.62 157 ALA A C 1
ATOM 1300 O O . ALA A 1 157 ? 26.281 -41.312 -2.914 1 94.62 157 ALA A O 1
ATOM 1301 N N . LYS A 1 158 ? 24.203 -41.375 -2.373 1 93.44 158 LYS A N 1
ATOM 1302 C CA . LYS A 1 158 ? 23.781 -40.656 -3.588 1 93.44 158 LYS A CA 1
ATOM 1303 C C . LYS A 1 158 ? 24 -39.156 -3.471 1 93.44 158 LYS A C 1
ATOM 1305 O O . LYS A 1 158 ? 23.828 -38.594 -2.398 1 93.44 158 LYS A O 1
ATOM 1310 N N . GLN A 1 159 ? 24.484 -38.594 -4.551 1 94 159 GLN A N 1
ATOM 1311 C CA . GLN A 1 159 ? 24.656 -37.156 -4.668 1 94 159 GLN A CA 1
ATOM 1312 C C . GLN A 1 159 ? 24.031 -36.625 -5.961 1 94 159 GLN A C 1
ATOM 1314 O O . GLN A 1 159 ? 24.734 -36.438 -6.957 1 94 159 GLN A O 1
ATOM 1319 N N . ILE A 1 160 ? 22.797 -36.375 -5.914 1 92.88 160 ILE A N 1
ATOM 1320 C CA . ILE A 1 160 ? 22.094 -35.875 -7.098 1 92.88 160 ILE A CA 1
ATOM 1321 C C . ILE A 1 160 ? 22.391 -34.375 -7.289 1 92.88 160 ILE A C 1
ATOM 1323 O O . ILE A 1 160 ? 22.062 -33.562 -6.426 1 92.88 160 ILE A O 1
ATOM 1327 N N . LYS A 1 161 ? 22.859 -34.062 -8.398 1 89.31 161 LYS A N 1
ATOM 1328 C CA . LYS A 1 161 ? 23.219 -32.688 -8.711 1 89.31 161 LYS A CA 1
ATOM 1329 C C . LYS A 1 161 ? 21.984 -31.781 -8.82 1 89.31 161 LYS A C 1
ATOM 1331 O O . LYS A 1 161 ? 20.922 -32.25 -9.273 1 89.31 161 LYS A O 1
ATOM 1336 N N . LYS A 1 162 ? 21.969 -30.578 -8.352 1 87.12 162 LYS A N 1
ATOM 1337 C CA . LYS A 1 162 ? 20.984 -29.516 -8.508 1 87.12 162 LYS A CA 1
ATOM 1338 C C . LYS A 1 162 ? 19.75 -29.766 -7.641 1 87.12 162 LYS A C 1
ATOM 1340 O O . LYS A 1 162 ? 18.766 -29.047 -7.73 1 87.12 162 LYS A O 1
ATOM 1345 N N . SER A 1 163 ? 19.766 -30.891 -6.957 1 95.25 163 SER A N 1
ATOM 1346 C CA . SER A 1 163 ? 18.656 -31.172 -6.047 1 95.25 163 SER A CA 1
ATOM 1347 C C . SER A 1 163 ? 18.859 -30.484 -4.703 1 95.25 163 SER A C 1
ATOM 1349 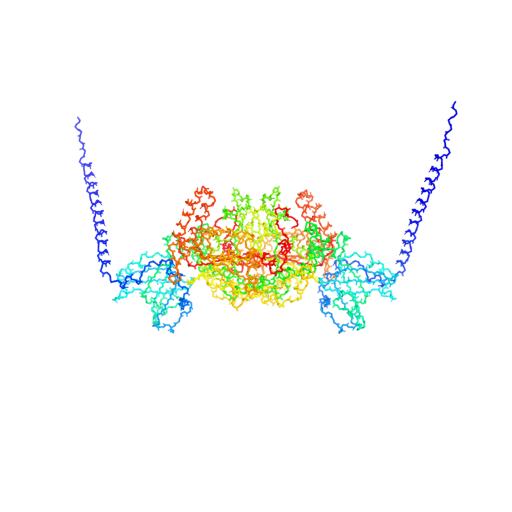O O . SER A 1 163 ? 19.969 -30.406 -4.195 1 95.25 163 SER A O 1
ATOM 1351 N N . THR A 1 164 ? 17.812 -29.953 -4.164 1 95 164 THR A N 1
ATOM 1352 C CA . THR A 1 164 ? 17.812 -29.391 -2.816 1 95 164 THR A CA 1
ATOM 1353 C C . THR A 1 164 ? 18.188 -30.453 -1.788 1 95 164 THR A C 1
ATOM 1355 O O . THR A 1 164 ? 18.812 -30.156 -0.77 1 95 164 THR A O 1
ATOM 1358 N N . HIS A 1 165 ? 17.75 -31.688 -2.102 1 96 165 HIS A N 1
ATOM 1359 C CA . HIS A 1 165 ? 18.062 -32.875 -1.289 1 96 165 HIS A CA 1
ATOM 1360 C C . HIS A 1 165 ? 18.859 -33.906 -2.086 1 96 165 HIS A C 1
ATOM 1362 O O . HIS A 1 165 ? 18.281 -34.844 -2.609 1 96 165 HIS A O 1
ATOM 1368 N N . PRO A 1 166 ? 20.125 -33.812 -2.062 1 96.06 166 PRO A N 1
ATOM 1369 C CA . PRO A 1 166 ? 20.938 -34.625 -2.957 1 96.06 166 PRO A CA 1
ATOM 1370 C C . PRO A 1 166 ? 20.875 -36.094 -2.615 1 96.06 166 PRO A C 1
ATOM 1372 O O . PRO A 1 166 ? 21.234 -36.938 -3.443 1 96.06 166 PRO A O 1
ATOM 1375 N N . ASN A 1 167 ? 20.406 -36.406 -1.412 1 97.56 167 ASN A N 1
ATOM 1376 C CA . ASN A 1 167 ? 20.391 -37.812 -1.001 1 97.56 167 ASN A CA 1
ATOM 1377 C C . ASN A 1 167 ? 18.969 -38.375 -0.986 1 97.56 167 ASN A C 1
ATOM 1379 O O . ASN A 1 167 ? 18.734 -39.469 -0.458 1 97.56 167 ASN A O 1
ATOM 1383 N N . LEU A 1 168 ? 18.062 -37.594 -1.447 1 98 168 LEU A N 1
ATOM 1384 C CA . LEU A 1 168 ? 16.672 -38.031 -1.506 1 98 168 LEU A CA 1
ATOM 1385 C C . LEU A 1 168 ? 16.188 -38.125 -2.949 1 98 168 LEU A C 1
ATOM 1387 O O . LEU A 1 168 ? 16.547 -37.281 -3.773 1 98 168 LEU A O 1
ATOM 1391 N N . GLU A 1 169 ? 15.352 -39.062 -3.201 1 97.81 169 GLU A N 1
ATOM 1392 C CA . GLU A 1 169 ? 14.656 -39.188 -4.48 1 97.81 169 GLU A CA 1
ATOM 1393 C C . GLU A 1 169 ? 13.25 -39.75 -4.289 1 97.81 169 GLU A C 1
ATOM 1395 O O . GLU A 1 169 ? 12.93 -40.312 -3.238 1 97.81 169 GLU A O 1
ATOM 1400 N N . LEU A 1 170 ? 12.445 -39.5 -5.258 1 98.25 170 LEU A N 1
ATOM 1401 C CA . LEU A 1 170 ? 11.062 -39.969 -5.188 1 98.25 170 LEU A CA 1
ATOM 1402 C C . LEU A 1 170 ? 10.82 -41.094 -6.188 1 98.25 170 LEU A C 1
ATOM 1404 O O . LEU A 1 170 ? 11.062 -40.938 -7.387 1 98.25 170 LEU A O 1
ATOM 1408 N N . SER A 1 171 ? 10.375 -42.188 -5.707 1 97.75 171 SER A N 1
ATOM 1409 C CA . SER A 1 171 ? 9.945 -43.281 -6.582 1 97.75 171 SER A CA 1
ATOM 1410 C C . SER A 1 171 ? 8.453 -43.188 -6.891 1 97.75 171 SER A C 1
ATOM 1412 O O . SER A 1 171 ? 7.621 -43.5 -6.039 1 97.75 171 SER A O 1
ATOM 1414 N N . ILE A 1 172 ? 8.094 -42.938 -8.102 1 97.56 172 ILE A N 1
ATOM 1415 C CA . ILE A 1 172 ? 6.734 -42.562 -8.492 1 97.56 172 ILE A CA 1
ATOM 1416 C C . ILE A 1 172 ? 5.852 -43.812 -8.539 1 97.56 172 ILE A C 1
ATOM 1418 O O . ILE A 1 172 ? 6.238 -44.844 -9.109 1 97.56 172 ILE A O 1
ATOM 1422 N N . LYS A 1 173 ? 4.68 -43.656 -7.977 1 95.5 173 LYS A N 1
ATOM 1423 C CA . LYS A 1 173 ? 3.635 -44.688 -8.055 1 95.5 173 LYS A CA 1
ATOM 1424 C C . LYS A 1 173 ? 2.494 -44.219 -8.961 1 95.5 173 LYS A C 1
ATOM 1426 O O . LYS A 1 173 ? 1.963 -45 -9.742 1 95.5 173 LYS A O 1
ATOM 1431 N N . ARG A 1 174 ? 2.137 -43.031 -8.812 1 94.62 174 ARG A N 1
ATOM 1432 C CA . ARG A 1 174 ? 1.088 -42.406 -9.609 1 94.62 174 ARG A CA 1
ATOM 1433 C C . ARG A 1 174 ? 1.489 -40.969 -10.016 1 94.62 174 ARG A C 1
ATOM 1435 O O . ARG A 1 174 ? 2.205 -40.312 -9.289 1 94.62 174 ARG A O 1
ATOM 1442 N N . LEU A 1 175 ? 1.032 -40.531 -11.195 1 95.69 175 LEU A N 1
ATOM 1443 C CA . LEU A 1 175 ? 1.319 -39.188 -11.672 1 95.69 175 LEU A CA 1
ATOM 1444 C C . LEU A 1 175 ? 0.175 -38.656 -12.523 1 95.69 175 LEU A C 1
ATOM 1446 O O . LEU A 1 175 ? -0.215 -39.281 -13.508 1 95.69 175 LEU A O 1
ATOM 1450 N N . TYR A 1 176 ? -0.329 -37.531 -12.133 1 94.25 176 TYR A N 1
ATOM 1451 C CA . TYR A 1 176 ? -1.419 -36.906 -12.867 1 94.25 176 TYR A CA 1
ATOM 1452 C C . TYR A 1 176 ? -1.059 -35.469 -13.25 1 94.25 176 TYR A C 1
ATOM 1454 O O . TYR A 1 176 ? -0.496 -34.719 -12.438 1 94.25 176 TYR A O 1
ATOM 1462 N N . VAL A 1 177 ? -1.367 -35.094 -14.453 1 95.06 177 VAL A N 1
ATOM 1463 C CA . VAL A 1 177 ? -1.113 -33.719 -14.914 1 95.06 177 VAL A CA 1
ATOM 1464 C C . VAL A 1 177 ? -2.248 -32.812 -14.461 1 95.06 177 VAL A C 1
ATOM 1466 O O . VAL A 1 177 ? -3.424 -33.094 -14.68 1 95.06 177 VAL A O 1
ATOM 1469 N N . ILE A 1 178 ? -1.944 -31.734 -13.836 1 92.75 178 ILE A N 1
ATOM 1470 C CA . ILE A 1 178 ? -2.9 -30.75 -13.328 1 92.75 178 ILE A CA 1
ATOM 1471 C C . ILE A 1 178 ? -3.041 -29.609 -14.328 1 92.75 178 ILE A C 1
ATOM 1473 O O . ILE A 1 178 ? -4.133 -29.062 -14.508 1 92.75 178 ILE A O 1
ATOM 1477 N N . SER A 1 179 ? -1.955 -29.188 -14.898 1 94.69 179 SER A N 1
ATOM 1478 C CA . SER A 1 179 ? -1.88 -28.141 -15.906 1 94.69 179 SER A CA 1
ATOM 1479 C C . SER A 1 179 ? -0.73 -28.375 -16.875 1 94.69 179 SER A C 1
ATOM 1481 O O . SER A 1 179 ? 0.428 -28.469 -16.469 1 94.69 179 SER A O 1
ATOM 1483 N N . LYS A 1 180 ? -1.053 -28.453 -18.109 1 94.19 180 LYS A N 1
ATOM 1484 C CA . LYS A 1 180 ? -0.061 -28.766 -19.141 1 94.19 180 LYS A CA 1
ATOM 1485 C C . LYS A 1 180 ? 0.608 -27.5 -19.656 1 94.19 180 LYS A C 1
ATOM 1487 O O . LYS A 1 180 ? -0.055 -26.484 -19.859 1 94.19 180 LYS A O 1
ATOM 1492 N N . SER A 1 181 ? 1.895 -27.594 -19.812 1 96.69 181 SER A N 1
ATOM 1493 C CA . SER A 1 181 ? 2.646 -26.516 -20.438 1 96.69 181 SER A CA 1
ATOM 1494 C C . SER A 1 181 ? 2.787 -26.734 -21.953 1 96.69 181 SER A C 1
ATOM 1496 O O . SER A 1 181 ? 2.902 -27.875 -22.406 1 96.69 181 SER A O 1
ATOM 1498 N N . LYS A 1 182 ? 2.795 -25.672 -22.688 1 95.31 182 LYS A N 1
ATOM 1499 C CA . LYS A 1 182 ? 3.256 -25.734 -24.078 1 95.31 182 LYS A CA 1
ATOM 1500 C C . LYS A 1 182 ? 4.773 -25.875 -24.141 1 95.31 182 LYS A C 1
ATOM 1502 O O . LYS A 1 182 ? 5.469 -25.641 -23.156 1 95.31 182 LYS A O 1
ATOM 1507 N N . PRO A 1 183 ? 5.211 -26.375 -25.312 1 95 183 PRO A N 1
ATOM 1508 C CA . PRO A 1 183 ? 6.668 -26.391 -25.453 1 95 183 PRO A CA 1
ATOM 1509 C C . PRO A 1 183 ? 7.305 -25.016 -25.25 1 95 183 PRO A C 1
ATOM 1511 O O . PRO A 1 183 ? 6.766 -24.016 -25.719 1 95 183 PRO A O 1
ATOM 1514 N N . LEU A 1 184 ? 8.406 -25.031 -24.609 1 94.75 184 LEU A N 1
ATOM 1515 C CA . LEU A 1 184 ? 9.055 -23.766 -24.281 1 94.75 184 LEU A CA 1
ATOM 1516 C C . LEU A 1 184 ? 9.789 -23.188 -25.5 1 94.75 184 LEU A C 1
ATOM 1518 O O . LEU A 1 184 ? 10.469 -23.922 -26.203 1 94.75 184 LEU A O 1
ATOM 1522 N N . GLU A 1 185 ? 9.602 -21.922 -25.688 1 91.5 185 GLU A N 1
ATOM 1523 C CA . GLU A 1 185 ? 10.344 -21.219 -26.719 1 91.5 185 GLU A CA 1
ATOM 1524 C C . GLU A 1 185 ? 11.672 -20.703 -26.203 1 91.5 185 GLU A C 1
ATOM 1526 O O . GLU A 1 185 ? 12.602 -20.453 -26.969 1 91.5 185 GLU A O 1
ATOM 1531 N N . ILE A 1 186 ? 11.719 -20.469 -24.906 1 93.12 186 ILE A N 1
ATOM 1532 C CA . ILE A 1 186 ? 12.914 -20.031 -24.188 1 93.12 186 ILE A CA 1
ATOM 1533 C C . ILE A 1 186 ? 13.016 -20.797 -22.859 1 93.12 186 ILE A C 1
ATOM 1535 O O . ILE A 1 186 ? 12.016 -21 -22.172 1 93.12 186 ILE A O 1
ATOM 1539 N N . SER A 1 187 ? 14.219 -21.203 -22.578 1 91.88 187 SER A N 1
ATOM 1540 C CA . SER A 1 187 ? 14.375 -22.031 -21.391 1 91.88 187 SER A CA 1
ATOM 1541 C C . SER A 1 187 ? 14.594 -21.172 -20.141 1 91.88 187 SER A C 1
ATOM 1543 O O . SER A 1 187 ? 15.062 -20.031 -20.234 1 91.88 187 SER A O 1
ATOM 1545 N N . LEU A 1 188 ? 14.273 -21.703 -18.984 1 92.5 188 LEU A N 1
ATOM 1546 C CA . LEU A 1 188 ? 14.539 -21.031 -17.719 1 92.5 188 LEU A CA 1
ATOM 1547 C C . LEU A 1 188 ? 16.031 -20.875 -17.5 1 92.5 188 LEU A C 1
ATOM 1549 O O . LEU A 1 188 ? 16.484 -19.891 -16.891 1 92.5 188 LEU A O 1
ATOM 1553 N N . GLU A 1 189 ? 16.781 -21.828 -17.969 1 90.19 189 GLU A N 1
ATOM 1554 C CA . GLU A 1 189 ? 18.234 -21.766 -17.844 1 90.19 189 GLU A CA 1
ATOM 1555 C C . GLU A 1 189 ? 18.812 -20.547 -18.578 1 90.19 189 GLU A C 1
ATOM 1557 O O . GLU A 1 189 ? 19.688 -19.859 -18.062 1 90.19 189 GLU A O 1
ATOM 1562 N N . ASP A 1 190 ? 18.266 -20.344 -19.75 1 91.12 190 ASP A N 1
ATOM 1563 C CA . ASP A 1 190 ? 18.688 -19.172 -20.516 1 91.12 190 ASP A CA 1
ATOM 1564 C C . ASP A 1 190 ? 18.359 -17.891 -19.75 1 91.12 190 ASP A C 1
ATOM 1566 O O . ASP A 1 190 ? 19.172 -16.969 -19.688 1 91.12 190 ASP A O 1
ATOM 1570 N N . LEU A 1 191 ? 17.219 -17.859 -19.172 1 94.19 191 LEU A N 1
ATOM 1571 C CA . LEU A 1 191 ? 16.734 -16.672 -18.469 1 94.19 191 LEU A CA 1
ATOM 1572 C C . LEU A 1 191 ? 17.5 -16.469 -17.156 1 94.19 191 LEU A C 1
ATOM 1574 O O . LEU A 1 191 ? 17.469 -15.383 -16.578 1 94.19 191 LEU A O 1
ATOM 1578 N N . SER A 1 192 ? 18.156 -17.484 -16.688 1 92.75 192 SER A N 1
ATOM 1579 C CA . SER A 1 192 ? 18.859 -17.438 -15.398 1 92.75 192 SER A CA 1
ATOM 1580 C C . SER A 1 192 ? 20.297 -16.969 -15.57 1 92.75 192 SER A C 1
ATOM 1582 O O . SER A 1 192 ? 21.016 -16.781 -14.578 1 92.75 192 SER A O 1
ATOM 1584 N N . LEU A 1 193 ? 20.656 -16.844 -16.781 1 85.88 193 LEU A N 1
ATOM 1585 C CA . LEU A 1 193 ? 22.031 -16.406 -17.047 1 85.88 193 LEU A CA 1
ATOM 1586 C C . LEU A 1 193 ? 22.203 -14.93 -16.734 1 85.88 193 LEU A C 1
ATOM 1588 O O . LEU A 1 193 ? 21.312 -14.125 -17 1 85.88 193 LEU A O 1
ATOM 1592 N N . GLY A 1 194 ? 23.25 -14.578 -15.914 1 73.25 194 GLY A N 1
ATOM 1593 C CA . GLY A 1 194 ? 23.516 -13.211 -15.477 1 73.25 194 GLY A CA 1
ATOM 1594 C C . GLY A 1 194 ? 23.953 -12.297 -16.594 1 73.25 194 GLY A C 1
ATOM 1595 O O . GLY A 1 194 ? 24.203 -12.758 -17.719 1 73.25 194 GLY A O 1
ATOM 1596 N N . SER A 1 195 ? 23.703 -10.891 -16.438 1 58.19 195 SER A N 1
ATOM 1597 C CA . SER A 1 195 ? 24.156 -9.875 -17.375 1 58.19 195 SER A CA 1
ATOM 1598 C C . SER A 1 195 ? 25.656 -9.602 -17.219 1 58.19 195 SER A C 1
ATOM 1600 O O . SER A 1 195 ? 26.109 -8.469 -17.406 1 58.19 195 SER A O 1
ATOM 1602 N N . SER A 1 196 ? 26.422 -10.375 -16.641 1 48.47 196 SER A N 1
ATOM 1603 C CA . SER A 1 196 ? 27.781 -9.867 -16.547 1 48.47 196 SER A CA 1
ATOM 1604 C C . SER A 1 196 ? 28.328 -9.492 -17.922 1 48.47 196 SER A C 1
ATOM 1606 O O . SER A 1 196 ? 27.922 -10.07 -18.922 1 48.47 196 SER A O 1
ATOM 1608 N N . GLU A 1 197 ? 28.781 -8.266 -18 1 45.53 197 GLU A N 1
ATOM 1609 C CA . GLU A 1 197 ? 29.484 -7.773 -19.188 1 45.53 197 GLU A CA 1
ATOM 1610 C C . GLU A 1 197 ? 30.156 -8.914 -19.953 1 45.53 197 GLU A C 1
ATOM 1612 O O . GLU A 1 197 ? 30.281 -8.859 -21.172 1 45.53 197 GLU A O 1
ATOM 1617 N N . SER A 1 198 ? 30.688 -9.781 -19.281 1 43.59 198 SER A N 1
ATOM 1618 C CA . SER A 1 198 ? 31.516 -10.812 -19.891 1 43.59 198 SER A CA 1
ATOM 1619 C C . SER A 1 198 ? 30.672 -11.93 -20.484 1 43.59 198 SER A C 1
ATOM 1621 O O . SER A 1 198 ? 31.172 -12.781 -21.219 1 43.59 198 SER A O 1
ATOM 1623 N N . GLN A 1 199 ? 29.422 -11.977 -20 1 49.34 199 GLN A N 1
ATOM 1624 C CA . GLN A 1 199 ? 28.75 -13.148 -20.547 1 49.34 199 GLN A CA 1
ATOM 1625 C C . GLN A 1 199 ? 27.906 -12.781 -21.766 1 49.34 199 GLN A C 1
ATOM 1627 O O . GLN A 1 199 ? 26.984 -11.961 -21.672 1 49.34 199 GLN A O 1
ATOM 1632 N N . ALA A 1 200 ? 28.422 -12.852 -22.922 1 46.78 200 ALA A N 1
ATOM 1633 C CA . ALA A 1 200 ? 27.969 -12.75 -24.312 1 46.78 200 ALA A CA 1
ATOM 1634 C C . ALA A 1 200 ? 26.531 -13.258 -24.469 1 46.78 200 ALA A C 1
ATOM 1636 O O . ALA A 1 200 ? 25.844 -12.914 -25.422 1 46.78 200 ALA A O 1
ATOM 1637 N N . TYR A 1 201 ? 25.922 -13.992 -23.469 1 58.06 201 TYR A N 1
ATOM 1638 C CA . TYR A 1 201 ? 24.719 -14.742 -23.828 1 58.06 201 TYR A CA 1
ATOM 1639 C C . TYR A 1 201 ? 23.562 -14.383 -22.906 1 58.06 201 TYR A C 1
ATOM 1641 O O . TYR A 1 201 ? 22.703 -15.227 -22.625 1 58.06 201 TYR A O 1
ATOM 1649 N N . SER A 1 202 ? 23.422 -12.969 -22.391 1 76.31 202 SER A N 1
ATOM 1650 C CA . SER A 1 202 ? 22.297 -12.641 -21.531 1 76.31 202 SER A CA 1
ATOM 1651 C C . SER A 1 202 ? 21.062 -12.281 -22.359 1 76.31 202 SER A C 1
ATOM 1653 O O . SER A 1 202 ? 21.188 -11.719 -23.453 1 76.31 202 SER A O 1
ATOM 1655 N N . VAL A 1 203 ? 19.922 -12.836 -22 1 88.69 203 VAL A N 1
ATOM 1656 C CA . VAL A 1 203 ? 18.656 -12.547 -22.672 1 88.69 203 VAL A CA 1
ATOM 1657 C C . VAL A 1 203 ? 18.297 -11.078 -22.469 1 88.69 203 VAL A C 1
ATOM 1659 O O . VAL A 1 203 ? 18.266 -10.578 -21.344 1 88.69 203 VAL A O 1
ATOM 1662 N N . PRO A 1 204 ? 18.109 -10.391 -23.562 1 88.94 204 PRO A N 1
ATOM 1663 C CA . PRO A 1 204 ? 17.766 -8.969 -23.469 1 88.94 204 PRO A CA 1
ATOM 1664 C C . PRO A 1 204 ? 16.469 -8.734 -22.688 1 88.94 204 PRO A C 1
ATOM 1666 O O . PRO A 1 204 ? 15.57 -9.586 -22.688 1 88.94 204 PRO A O 1
ATOM 1669 N N . LEU A 1 205 ? 16.344 -7.551 -22.109 1 88.69 205 LEU A N 1
ATOM 1670 C CA . LEU A 1 205 ? 15.188 -7.168 -21.297 1 88.69 205 LEU A CA 1
ATOM 1671 C C . LEU A 1 205 ? 13.906 -7.211 -22.125 1 88.69 205 LEU A C 1
ATOM 1673 O O . LEU A 1 205 ? 12.852 -7.594 -21.625 1 88.69 205 LEU A O 1
ATOM 1677 N N . SER A 1 206 ? 14 -6.785 -23.344 1 88.44 206 SER A N 1
ATOM 1678 C CA . SER A 1 206 ? 12.828 -6.777 -24.219 1 88.44 206 SER A CA 1
ATOM 1679 C C . SER A 1 206 ? 12.281 -8.188 -24.422 1 88.44 206 SER A C 1
ATOM 1681 O O . SER A 1 206 ? 11.07 -8.398 -24.391 1 88.44 206 SER A O 1
ATOM 1683 N N . THR A 1 207 ? 13.188 -9.164 -24.594 1 91.38 207 THR A N 1
ATOM 1684 C CA . THR A 1 207 ? 12.789 -10.555 -24.75 1 91.38 207 THR A CA 1
ATOM 1685 C C . THR A 1 207 ? 12.203 -11.086 -23.438 1 91.38 207 THR A C 1
ATOM 1687 O O . THR A 1 207 ? 11.203 -11.805 -23.453 1 91.38 207 THR A O 1
ATOM 1690 N N . ARG A 1 208 ? 12.836 -10.727 -22.359 1 93.12 208 ARG A N 1
ATOM 1691 C CA . ARG A 1 208 ? 12.352 -11.164 -21.062 1 93.12 208 ARG A CA 1
ATOM 1692 C C . ARG A 1 208 ? 10.93 -10.68 -20.812 1 93.12 208 ARG A C 1
ATOM 1694 O O . ARG A 1 208 ? 10.117 -11.398 -20.219 1 93.12 208 ARG A O 1
ATOM 1701 N N . THR A 1 209 ? 10.664 -9.508 -21.266 1 92.69 209 THR A N 1
ATOM 1702 C CA . THR A 1 209 ? 9.344 -8.914 -21.094 1 92.69 209 THR A CA 1
ATOM 1703 C C . THR A 1 209 ? 8.289 -9.719 -21.859 1 92.69 209 THR A C 1
ATOM 1705 O O . THR A 1 209 ? 7.152 -9.852 -21.406 1 92.69 209 THR A O 1
ATOM 1708 N N . ASN A 1 210 ? 8.672 -10.336 -22.938 1 92.19 210 ASN A N 1
ATOM 1709 C CA . ASN A 1 210 ? 7.754 -11.133 -23.75 1 92.19 210 ASN A CA 1
ATOM 1710 C C . ASN A 1 210 ? 7.453 -12.484 -23.094 1 92.19 210 ASN A C 1
ATOM 1712 O O . ASN A 1 210 ? 6.453 -13.125 -23.422 1 92.19 210 ASN A O 1
ATOM 1716 N N . TYR A 1 211 ? 8.336 -12.875 -22.234 1 94.94 211 TYR A N 1
ATOM 1717 C CA . TYR A 1 211 ? 8.188 -14.133 -21.516 1 94.94 211 TYR A CA 1
ATOM 1718 C C . TYR A 1 211 ? 8.188 -13.906 -20.016 1 94.94 211 TYR A C 1
ATOM 1720 O O . TYR A 1 211 ? 8.859 -14.625 -19.266 1 94.94 211 TYR A O 1
ATOM 1728 N N . LYS A 1 212 ? 7.441 -12.883 -19.641 1 96.31 212 LYS A N 1
ATOM 1729 C CA . LYS A 1 212 ? 7.527 -12.359 -18.281 1 96.31 212 LYS A CA 1
ATOM 1730 C C . LYS A 1 212 ? 7.152 -13.438 -17.25 1 96.31 212 LYS A C 1
ATOM 1732 O O . LYS A 1 212 ? 7.742 -13.508 -16.172 1 96.31 212 LYS A O 1
ATOM 1737 N N . THR A 1 213 ? 6.188 -14.305 -17.516 1 96.81 213 THR A N 1
ATOM 1738 C CA . THR A 1 213 ? 5.797 -15.375 -16.609 1 96.81 213 THR A CA 1
ATOM 1739 C C . THR A 1 213 ? 6.969 -16.312 -16.328 1 96.81 213 THR A C 1
ATOM 1741 O O . THR A 1 213 ? 7.242 -16.656 -15.18 1 96.81 213 THR A O 1
ATOM 1744 N N . LEU A 1 214 ? 7.672 -16.688 -17.406 1 96.88 214 LEU A N 1
ATOM 1745 C CA . LEU A 1 214 ? 8.844 -17.547 -17.25 1 96.88 214 LEU A CA 1
ATOM 1746 C C . LEU A 1 214 ? 9.992 -16.797 -16.594 1 96.88 214 LEU A C 1
ATOM 1748 O O . LEU A 1 214 ? 10.703 -17.359 -15.75 1 96.88 214 LEU A O 1
ATOM 1752 N N . ASP A 1 215 ? 10.125 -15.555 -17 1 96.69 215 ASP A N 1
ATOM 1753 C CA . ASP A 1 215 ? 11.195 -14.727 -16.438 1 96.69 215 ASP A CA 1
ATOM 1754 C C . ASP A 1 215 ? 11.062 -14.625 -14.922 1 96.69 215 ASP A C 1
ATOM 1756 O O . ASP A 1 215 ? 12.07 -14.672 -14.203 1 96.69 215 ASP A O 1
ATOM 1760 N N . LEU A 1 216 ? 9.883 -14.445 -14.43 1 97.75 216 LEU A N 1
ATOM 1761 C CA . LEU A 1 216 ? 9.641 -14.258 -13.008 1 97.75 216 LEU A CA 1
ATOM 1762 C C . LEU A 1 216 ? 9.75 -15.578 -12.258 1 97.75 216 LEU A C 1
ATOM 1764 O O . LEU A 1 216 ? 9.797 -15.594 -11.023 1 97.75 216 LEU A O 1
ATOM 1768 N N . ARG A 1 217 ? 9.812 -16.719 -12.961 1 97.81 217 ARG A N 1
ATOM 1769 C CA . ARG A 1 217 ? 10.016 -18 -12.312 1 97.81 217 ARG A CA 1
ATOM 1770 C C . ARG A 1 217 ? 11.484 -18.219 -11.953 1 97.81 217 ARG A C 1
ATOM 1772 O O . ARG A 1 217 ? 11.812 -19.109 -11.172 1 97.81 217 ARG A O 1
ATOM 1779 N N . VAL A 1 218 ? 12.32 -17.453 -12.617 1 96.19 218 VAL A N 1
ATOM 1780 C CA . VAL A 1 218 ? 13.742 -17.547 -12.32 1 96.19 218 VAL A CA 1
ATOM 1781 C C . VAL A 1 218 ? 13.977 -17.297 -10.828 1 96.19 218 VAL A C 1
ATOM 1783 O O . VAL A 1 218 ? 13.375 -16.406 -10.242 1 96.19 218 VAL A O 1
ATOM 1786 N N . SER A 1 219 ? 14.891 -18.078 -10.266 1 96.56 219 SER A N 1
ATOM 1787 C CA . SER A 1 219 ? 15.109 -18.031 -8.82 1 96.56 219 SER A CA 1
ATOM 1788 C C . SER A 1 219 ? 15.508 -16.641 -8.359 1 96.56 219 SER A C 1
ATOM 1790 O O . SER A 1 219 ? 15.047 -16.156 -7.324 1 96.56 219 SER A O 1
ATOM 1792 N N . ALA A 1 220 ? 16.391 -15.984 -9.086 1 96.88 220 ALA A N 1
ATOM 1793 C CA . ALA A 1 220 ? 16.828 -14.641 -8.727 1 96.88 220 ALA A CA 1
ATOM 1794 C C . ALA A 1 220 ? 15.664 -13.664 -8.727 1 96.88 220 ALA A C 1
ATOM 1796 O O . ALA A 1 220 ? 15.531 -12.844 -7.812 1 96.88 220 ALA A O 1
ATOM 1797 N N . HIS A 1 221 ? 14.82 -13.766 -9.727 1 97.56 221 HIS A N 1
ATOM 1798 C CA . HIS A 1 221 ? 13.711 -12.828 -9.852 1 97.56 221 HIS A CA 1
ATOM 1799 C C . HIS A 1 221 ? 12.641 -13.102 -8.789 1 97.56 221 HIS A C 1
ATOM 1801 O O . HIS A 1 221 ? 12.07 -12.172 -8.227 1 97.56 221 HIS A O 1
ATOM 1807 N N . GLN A 1 222 ? 12.367 -14.391 -8.508 1 97.75 222 GLN A N 1
ATOM 1808 C CA . GLN A 1 222 ? 11.508 -14.734 -7.383 1 97.75 222 GLN A CA 1
ATOM 1809 C C . GLN A 1 222 ? 12.016 -14.094 -6.094 1 97.75 222 GLN A C 1
ATOM 1811 O O . GLN A 1 222 ? 11.234 -13.523 -5.328 1 97.75 222 GLN A O 1
ATOM 1816 N N . SER A 1 223 ? 13.266 -14.211 -5.93 1 98.19 223 SER A N 1
ATOM 1817 C CA . SER A 1 223 ? 13.898 -13.75 -4.695 1 98.19 223 SER A CA 1
ATOM 1818 C C . SER A 1 223 ? 13.891 -12.227 -4.605 1 98.19 223 SER A C 1
ATOM 1820 O O . SER A 1 223 ? 13.742 -11.664 -3.521 1 98.19 223 SER A O 1
ATOM 1822 N N . ILE A 1 224 ? 14.07 -11.539 -5.699 1 98.31 224 ILE A N 1
ATOM 1823 C CA . ILE A 1 224 ? 14.07 -10.086 -5.734 1 98.31 224 ILE A CA 1
ATOM 1824 C C . ILE A 1 224 ? 12.742 -9.547 -5.219 1 98.31 224 ILE A C 1
ATOM 1826 O O . ILE A 1 224 ? 12.703 -8.664 -4.363 1 98.31 224 ILE A O 1
ATOM 1830 N N . PHE A 1 225 ? 11.656 -10.117 -5.652 1 98.56 225 PHE A N 1
ATOM 1831 C CA . PHE A 1 225 ? 10.359 -9.555 -5.293 1 98.56 225 PHE A CA 1
ATOM 1832 C C . PHE A 1 225 ? 9.914 -10.055 -3.922 1 98.56 225 PHE A C 1
ATOM 1834 O O . PHE A 1 225 ? 9.141 -9.383 -3.238 1 98.56 225 PHE A O 1
ATOM 1841 N N . GLN A 1 226 ? 10.445 -11.172 -3.518 1 98.19 226 GLN A N 1
ATOM 1842 C CA . GLN A 1 226 ? 10.281 -11.539 -2.113 1 98.19 226 GLN A CA 1
ATOM 1843 C C . GLN A 1 226 ? 11.016 -10.555 -1.205 1 98.19 226 GLN A C 1
ATOM 1845 O O . GLN A 1 226 ? 10.492 -10.148 -0.167 1 98.19 226 GLN A O 1
ATOM 1850 N N . LEU A 1 227 ? 12.219 -10.219 -1.614 1 98.25 227 LEU A N 1
ATOM 1851 C CA . LEU A 1 227 ? 13 -9.242 -0.855 1 98.25 227 LEU A CA 1
ATOM 1852 C C . LEU A 1 227 ? 12.32 -7.883 -0.852 1 98.25 227 LEU A C 1
ATOM 1854 O O . LEU A 1 227 ? 12.344 -7.172 0.157 1 98.25 227 LEU A O 1
ATOM 1858 N N . GLN A 1 228 ? 11.789 -7.457 -1.984 1 98.56 228 GLN A N 1
ATOM 1859 C CA . GLN A 1 228 ? 11.062 -6.199 -2.061 1 98.56 228 GLN A CA 1
ATOM 1860 C C . GLN A 1 228 ? 9.914 -6.164 -1.048 1 98.56 228 GLN A C 1
ATOM 1862 O O . GLN A 1 228 ? 9.703 -5.152 -0.376 1 98.56 228 GLN A O 1
ATOM 1867 N N . SER A 1 229 ? 9.18 -7.25 -0.991 1 98.62 229 SER A N 1
ATOM 1868 C CA . SER A 1 229 ? 8.109 -7.367 -0.009 1 98.62 229 SER A CA 1
ATOM 1869 C C . SER A 1 229 ? 8.641 -7.242 1.413 1 98.62 229 SER A C 1
ATOM 1871 O O . SER A 1 229 ? 8 -6.633 2.271 1 98.62 229 SER A O 1
ATOM 1873 N N . GLN A 1 230 ? 9.812 -7.812 1.667 1 98.38 230 GLN A N 1
ATOM 1874 C CA . GLN A 1 230 ? 10.438 -7.699 2.98 1 98.38 230 GLN A CA 1
ATOM 1875 C C . GLN A 1 230 ? 10.773 -6.246 3.305 1 98.38 230 GLN A C 1
ATOM 1877 O O . GLN A 1 230 ? 10.594 -5.797 4.438 1 98.38 230 GLN A O 1
ATOM 1882 N N . VAL A 1 231 ? 11.273 -5.547 2.365 1 98.56 231 VAL A N 1
ATOM 1883 C CA . VAL A 1 231 ? 11.625 -4.141 2.553 1 98.56 231 VAL A CA 1
ATOM 1884 C C . VAL A 1 231 ? 10.391 -3.348 2.955 1 98.56 231 VAL A C 1
ATOM 1886 O O . VAL A 1 231 ? 10.406 -2.609 3.945 1 98.56 231 VAL A O 1
ATOM 1889 N N . THR A 1 232 ? 9.305 -3.49 2.189 1 98.56 232 THR A N 1
ATOM 1890 C CA . THR A 1 232 ? 8.086 -2.748 2.502 1 98.56 232 THR A CA 1
ATOM 1891 C C . THR A 1 232 ? 7.531 -3.164 3.861 1 98.56 232 THR A C 1
ATOM 1893 O O . THR A 1 232 ? 6.992 -2.336 4.598 1 98.56 232 THR A O 1
ATOM 1896 N N . ASN A 1 233 ? 7.664 -4.441 4.141 1 98.38 233 ASN A N 1
ATOM 1897 C CA . ASN A 1 233 ? 7.211 -4.934 5.438 1 98.38 233 ASN A CA 1
ATOM 1898 C C . ASN A 1 233 ? 7.969 -4.266 6.582 1 98.38 233 ASN A C 1
ATOM 1900 O O . ASN A 1 233 ? 7.367 -3.865 7.582 1 98.38 233 ASN A O 1
ATOM 1904 N N . ILE A 1 234 ? 9.273 -4.18 6.484 1 98.5 234 ILE A N 1
ATOM 1905 C CA . ILE A 1 234 ? 10.109 -3.559 7.504 1 98.5 234 ILE A CA 1
ATOM 1906 C C . ILE A 1 234 ? 9.719 -2.09 7.664 1 98.5 234 ILE A C 1
ATOM 1908 O O . ILE A 1 234 ? 9.508 -1.615 8.781 1 98.5 234 ILE A O 1
ATOM 1912 N N . ILE A 1 235 ? 9.594 -1.404 6.574 1 98.69 235 ILE A N 1
ATOM 1913 C CA . ILE A 1 235 ? 9.273 0.018 6.598 1 98.69 235 ILE A CA 1
ATOM 1914 C C . ILE A 1 235 ? 7.883 0.219 7.207 1 98.69 235 ILE A C 1
ATOM 1916 O O . ILE A 1 235 ? 7.703 1.059 8.094 1 98.69 235 ILE A O 1
ATOM 1920 N N . TYR A 1 236 ? 6.938 -0.552 6.684 1 98.56 236 TYR A N 1
ATOM 1921 C CA . TYR A 1 236 ? 5.555 -0.453 7.137 1 98.56 236 TYR A CA 1
ATOM 1922 C C . TYR A 1 236 ? 5.465 -0.616 8.648 1 98.56 236 TYR A C 1
ATOM 1924 O O . TYR A 1 236 ? 4.895 0.232 9.344 1 98.56 236 TYR A O 1
ATOM 1932 N N . ASN A 1 237 ? 6.023 -1.635 9.156 1 98.12 237 ASN A N 1
ATOM 1933 C CA . ASN A 1 237 ? 5.918 -1.947 10.578 1 98.12 237 ASN A CA 1
ATOM 1934 C C . ASN A 1 237 ? 6.684 -0.94 11.438 1 98.12 237 ASN A C 1
ATOM 1936 O O . ASN A 1 237 ? 6.254 -0.599 12.539 1 98.12 237 ASN A O 1
ATOM 1940 N N . ARG A 1 238 ? 7.773 -0.512 10.977 1 98.25 238 ARG A N 1
ATOM 1941 C CA . ARG A 1 238 ? 8.516 0.509 11.711 1 98.25 238 ARG A CA 1
ATOM 1942 C C . ARG A 1 238 ? 7.699 1.792 11.836 1 98.25 238 ARG A C 1
ATOM 1944 O O . ARG A 1 238 ? 7.625 2.381 12.922 1 98.25 238 ARG A O 1
ATOM 1951 N N . LEU A 1 239 ? 7.191 2.236 10.711 1 98.56 239 LEU A N 1
ATOM 1952 C CA . LEU A 1 239 ? 6.438 3.484 10.719 1 98.56 239 LEU A CA 1
ATOM 1953 C C . LEU A 1 239 ? 5.215 3.375 11.625 1 98.56 239 LEU A C 1
ATOM 1955 O O . LEU A 1 239 ? 4.91 4.301 12.375 1 98.56 239 LEU A O 1
ATOM 1959 N N . VAL A 1 240 ? 4.543 2.258 11.594 1 98.25 240 VAL A N 1
ATOM 1960 C CA . VAL A 1 240 ? 3.398 2.049 12.477 1 98.25 240 VAL A CA 1
ATOM 1961 C C . VAL A 1 240 ? 3.857 2.076 13.93 1 98.25 240 VAL A C 1
ATOM 1963 O O . VAL A 1 240 ? 3.205 2.682 14.781 1 98.25 240 VAL A O 1
ATOM 1966 N N . LYS A 1 241 ? 4.949 1.419 14.195 1 97.88 241 LYS A N 1
ATOM 1967 C CA . LYS A 1 241 ? 5.512 1.411 15.539 1 97.88 241 LYS A CA 1
ATOM 1968 C C . LYS A 1 241 ? 5.82 2.828 16.016 1 97.88 241 LYS A C 1
ATOM 1970 O O . LYS A 1 241 ? 5.664 3.141 17.203 1 97.88 241 LYS A O 1
ATOM 1975 N N . GLU A 1 242 ? 6.254 3.645 15.094 1 97.88 242 GLU A N 1
ATOM 1976 C CA . GLU A 1 242 ? 6.578 5.035 15.398 1 97.88 242 GLU A CA 1
ATOM 1977 C C . GLU A 1 242 ? 5.34 5.922 15.32 1 97.88 242 GLU A C 1
ATOM 1979 O O . GLU A 1 242 ? 5.449 7.141 15.188 1 97.88 242 GLU A O 1
ATOM 1984 N N . LYS A 1 243 ? 4.141 5.352 15.227 1 97.31 243 LYS A N 1
ATOM 1985 C CA . LYS A 1 243 ? 2.834 5.988 15.367 1 97.31 243 LYS A CA 1
ATOM 1986 C C . LYS A 1 243 ? 2.453 6.746 14.094 1 97.31 243 LYS A C 1
ATOM 1988 O O . LYS A 1 243 ? 1.687 7.711 14.148 1 97.31 243 LYS A O 1
ATOM 1993 N N . PHE A 1 244 ? 3.086 6.43 13.023 1 98.69 244 PHE A N 1
ATOM 1994 C CA . PHE A 1 244 ? 2.582 6.918 11.75 1 98.69 244 PHE A CA 1
ATOM 1995 C C . PHE A 1 244 ? 1.259 6.246 11.398 1 98.69 244 PHE A C 1
ATOM 1997 O O . PHE A 1 244 ? 1.049 5.074 11.711 1 98.69 244 PHE A O 1
ATOM 2004 N N . ILE A 1 245 ? 0.4 6.965 10.727 1 98.31 245 ILE A N 1
ATOM 2005 C CA . ILE A 1 245 ? -0.82 6.363 10.203 1 98.31 245 ILE A CA 1
ATOM 2006 C C . ILE A 1 245 ? -0.75 6.301 8.672 1 98.31 245 ILE A C 1
ATOM 2008 O O . ILE A 1 245 ? -0.228 7.215 8.031 1 98.31 245 ILE A O 1
ATOM 2012 N N . GLU A 1 246 ? -1.188 5.211 8.141 1 98.75 246 GLU A N 1
ATOM 2013 C CA . GLU A 1 246 ? -1.235 5.062 6.688 1 98.75 246 GLU A CA 1
ATOM 2014 C C . GLU A 1 246 ? -2.402 5.848 6.09 1 98.75 246 GLU A C 1
ATOM 2016 O O . GLU A 1 246 ? -3.518 5.801 6.613 1 98.75 246 GLU A O 1
ATOM 2021 N N . ILE A 1 247 ? -2.137 6.586 5.062 1 98.69 247 ILE A N 1
ATOM 2022 C CA . ILE A 1 247 ? -3.211 7.25 4.332 1 98.69 247 ILE A CA 1
ATOM 2023 C C . ILE A 1 247 ? -3.172 6.832 2.863 1 98.69 247 ILE A C 1
ATOM 2025 O O . ILE A 1 247 ? -2.191 6.238 2.406 1 98.69 247 ILE A O 1
ATOM 2029 N N . HIS A 1 248 ? -4.234 7.07 2.162 1 98.44 248 HIS A N 1
ATOM 2030 C CA . HIS A 1 248 ? -4.371 6.828 0.73 1 98.44 248 HIS A CA 1
ATOM 2031 C C . HIS A 1 248 ? -4.898 8.07 0.011 1 98.44 248 HIS A C 1
ATOM 2033 O O . HIS A 1 248 ? -6.102 8.344 0.044 1 98.44 248 HIS A O 1
ATOM 2039 N N . SER A 1 249 ? -4 8.758 -0.61 1 97.81 249 SER A N 1
ATOM 2040 C CA . SER A 1 249 ? -4.398 9.961 -1.333 1 97.81 249 SER A CA 1
ATOM 2041 C C . SER A 1 249 ? -4.68 9.656 -2.801 1 97.81 249 SER A C 1
ATOM 2043 O O . SER A 1 249 ? -4.215 8.648 -3.332 1 97.81 249 SER A O 1
ATOM 2045 N N . PRO A 1 250 ? -5.422 10.477 -3.461 1 97.44 250 PRO A N 1
ATOM 2046 C CA . PRO A 1 250 ? -5.754 10.219 -4.863 1 97.44 250 PRO A CA 1
ATOM 2047 C C . PRO A 1 250 ? -4.559 10.391 -5.797 1 97.44 250 PRO A C 1
ATOM 2049 O O . PRO A 1 250 ? -3.625 11.133 -5.48 1 97.44 250 PRO A O 1
ATOM 2052 N N . LYS A 1 251 ? -4.652 9.688 -6.926 1 98.19 251 LYS A N 1
ATOM 2053 C CA . LYS A 1 251 ? -3.629 9.797 -7.961 1 98.19 251 LYS A CA 1
ATOM 2054 C C . LYS A 1 251 ? -4.16 10.539 -9.18 1 98.19 251 LYS A C 1
ATOM 2056 O O . LYS A 1 251 ? -3.404 10.836 -10.109 1 98.19 251 LYS A O 1
ATOM 2061 N N . LEU A 1 252 ? -5.445 10.828 -9.188 1 97.88 252 LEU A N 1
ATOM 2062 C CA . LEU A 1 252 ? -6.051 11.742 -10.148 1 97.88 252 LEU A CA 1
ATOM 2063 C C . LEU A 1 252 ? -6.133 13.156 -9.578 1 97.88 252 LEU A C 1
ATOM 2065 O O . LEU A 1 252 ? -6.875 13.398 -8.625 1 97.88 252 LEU A O 1
ATOM 2069 N N . LEU A 1 253 ? -5.402 14.039 -10.195 1 96.25 253 LEU A N 1
ATOM 2070 C CA . LEU A 1 253 ? -5.309 15.398 -9.688 1 96.25 253 LEU A CA 1
ATOM 2071 C C . LEU A 1 253 ? -5.852 16.406 -10.695 1 96.25 253 LEU A C 1
ATOM 2073 O O . LEU A 1 253 ? -5.809 16.156 -11.906 1 96.25 253 LEU A O 1
ATOM 2077 N N . LYS A 1 254 ? -6.266 17.5 -10.164 1 94.06 254 LYS A N 1
ATOM 2078 C CA . LYS A 1 254 ? -6.793 18.547 -11.023 1 94.06 254 LYS A CA 1
ATOM 2079 C C . LYS A 1 254 ? -5.668 19.297 -11.742 1 94.06 254 LYS A C 1
ATOM 2081 O O . LYS A 1 254 ? -5.832 19.734 -12.883 1 94.06 254 LYS A O 1
ATOM 2086 N N . TRP A 1 255 ? -4.547 19.422 -11.062 1 90.81 255 TRP A N 1
ATOM 2087 C CA . TRP A 1 255 ? -3.416 20.172 -11.602 1 90.81 255 TRP A CA 1
ATOM 2088 C C . TRP A 1 255 ? -2.16 19.312 -11.648 1 90.81 255 TRP A C 1
ATOM 2090 O O . TRP A 1 255 ? -2.01 18.391 -10.844 1 90.81 255 TRP A O 1
ATOM 2100 N N . ASN A 1 256 ? -1.319 19.641 -12.539 1 84.19 256 ASN A N 1
ATOM 2101 C CA . ASN A 1 256 ? 0.018 19.062 -12.508 1 84.19 256 ASN A CA 1
ATOM 2102 C C . ASN A 1 256 ? 0.884 19.703 -11.43 1 84.19 256 ASN A C 1
ATOM 2104 O O . ASN A 1 256 ? 1.127 20.906 -11.453 1 84.19 256 ASN A O 1
ATOM 2108 N N . LEU A 1 257 ? 1.312 19.172 -10.453 1 69.62 257 LEU A N 1
ATOM 2109 C CA . LEU A 1 257 ? 1.937 19.688 -9.242 1 69.62 257 LEU A CA 1
ATOM 2110 C C . LEU A 1 257 ? 3.402 20.031 -9.492 1 69.62 257 LEU A C 1
ATOM 2112 O O . LEU A 1 257 ? 3.953 20.938 -8.852 1 69.62 257 LEU A O 1
ATOM 2116 N N . ASP A 1 258 ? 4.074 19.281 -10.211 1 67.69 258 ASP A N 1
ATOM 2117 C CA . ASP A 1 258 ? 5.527 19.406 -10.211 1 67.69 258 ASP A CA 1
ATOM 2118 C C . ASP A 1 258 ? 6.059 19.688 -11.609 1 67.69 258 ASP A C 1
ATOM 2120 O O . ASP A 1 258 ? 5.281 19.922 -12.539 1 67.69 258 ASP A O 1
ATOM 2124 N N . ASN A 1 259 ? 7.254 19.969 -11.461 1 66.25 259 ASN A N 1
ATOM 2125 C CA . ASN A 1 259 ? 7.977 20.297 -12.688 1 66.25 259 ASN A CA 1
ATOM 2126 C C . ASN A 1 259 ? 8.078 19.094 -13.617 1 66.25 259 ASN A C 1
ATOM 2128 O O . ASN A 1 259 ? 8.594 19.203 -14.734 1 66.25 259 ASN A O 1
ATOM 2132 N N . TRP A 1 260 ? 7.477 18.094 -13.133 1 71.06 260 TRP A N 1
ATOM 2133 C CA . TRP A 1 260 ? 7.527 16.906 -13.992 1 71.06 260 TRP A CA 1
ATOM 2134 C C . TRP A 1 260 ? 6.363 16.906 -14.977 1 71.06 260 TRP A C 1
ATOM 2136 O O . TRP A 1 260 ? 5.273 17.391 -14.664 1 71.06 260 TRP A O 1
ATOM 2146 N N . SER A 1 261 ? 6.707 16.312 -16.062 1 85.94 261 SER A N 1
ATOM 2147 C CA . SER A 1 261 ? 5.621 16.109 -17.016 1 85.94 261 SER A CA 1
ATOM 2148 C C . SER A 1 261 ? 4.656 15.031 -16.531 1 85.94 261 SER A C 1
ATOM 2150 O O . SER A 1 261 ? 5.078 13.961 -16.078 1 85.94 261 SER A O 1
ATOM 2152 N N . SER A 1 262 ? 3.406 15.406 -16.594 1 92.88 262 SER A N 1
ATOM 2153 C CA . SER A 1 262 ? 2.387 14.477 -16.125 1 92.88 262 SER A CA 1
ATOM 2154 C C . SER A 1 262 ? 1.578 13.898 -17.281 1 92.88 262 SER A C 1
ATOM 2156 O O . SER A 1 262 ? 1.479 14.516 -18.344 1 92.88 262 SER A O 1
ATOM 2158 N N . PHE A 1 263 ? 1.129 12.633 -17.062 1 96.56 263 PHE A N 1
ATOM 2159 C CA . PHE A 1 263 ? 0.097 12.094 -17.953 1 96.56 263 PHE A CA 1
ATOM 2160 C C . PHE A 1 263 ? -1.251 12.75 -17.656 1 96.56 263 PHE A C 1
ATOM 2162 O O . PHE A 1 263 ? -1.604 12.977 -16.5 1 96.56 263 PHE A O 1
ATOM 2169 N N . SER A 1 264 ? -1.914 13.125 -18.703 1 96 264 SER A N 1
ATOM 2170 C CA . SER A 1 264 ? -3.217 13.766 -18.531 1 96 264 SER A CA 1
ATOM 2171 C C . SER A 1 264 ? -4.316 12.953 -19.219 1 96 264 SER A C 1
ATOM 2173 O O . SER A 1 264 ? -4.051 12.195 -20.141 1 96 264 SER A O 1
ATOM 2175 N N . LEU A 1 265 ? -5.555 13.102 -18.75 1 97.62 265 LEU A N 1
ATOM 2176 C CA . LEU A 1 265 ? -6.703 12.406 -19.312 1 97.62 265 LEU A CA 1
ATOM 2177 C C . LEU A 1 265 ? -7.977 13.234 -19.141 1 97.62 265 LEU A C 1
ATOM 2179 O O . LEU A 1 265 ? -7.98 14.234 -18.422 1 97.62 265 LEU A O 1
ATOM 2183 N N . ASN A 1 266 ? -8.992 12.828 -19.906 1 96.81 266 ASN A N 1
ATOM 2184 C CA . ASN A 1 266 ? -10.305 13.445 -19.766 1 96.81 266 ASN A CA 1
ATOM 2185 C C . ASN A 1 266 ? -11.078 12.875 -18.578 1 96.81 266 ASN A C 1
ATOM 2187 O O . ASN A 1 266 ? -11.344 11.672 -18.531 1 96.81 266 ASN A O 1
ATOM 2191 N N . TYR A 1 267 ? -11.398 13.719 -17.688 1 97.19 267 TYR A N 1
ATOM 2192 C CA . TYR A 1 267 ? -12.172 13.367 -16.5 1 97.19 267 TYR A CA 1
ATOM 2193 C C . TYR A 1 267 ? -13.547 14.039 -16.531 1 97.19 267 TYR A C 1
ATOM 2195 O O . TYR A 1 267 ? -13.727 15.117 -15.961 1 97.19 267 TYR A O 1
ATOM 2203 N N . PHE A 1 268 ? -14.516 13.398 -17.188 1 95.75 268 PHE A N 1
ATOM 2204 C CA . PHE A 1 268 ? -15.891 13.852 -17.312 1 95.75 268 PHE A CA 1
ATOM 2205 C C . PHE A 1 268 ? -15.945 15.289 -17.812 1 95.75 268 PHE A C 1
ATOM 2207 O O . PHE A 1 268 ? -16.672 16.109 -17.25 1 95.75 268 PHE A O 1
ATOM 2214 N N . GLY A 1 269 ? -15.133 15.617 -18.688 1 95.38 269 GLY A N 1
ATOM 2215 C CA . GLY A 1 269 ? -15.164 16.938 -19.312 1 95.38 269 GLY A CA 1
ATOM 2216 C C . GLY A 1 269 ? -14.07 17.859 -18.812 1 95.38 269 GLY A C 1
ATOM 2217 O O . GLY A 1 269 ? -13.812 18.906 -19.422 1 95.38 269 GLY A O 1
ATOM 2218 N N . GLU A 1 270 ? -13.406 17.484 -17.766 1 94.75 270 GLU A N 1
ATOM 2219 C CA . GLU A 1 270 ? -12.258 18.234 -17.266 1 94.75 270 GLU A CA 1
ATOM 2220 C C . GLU A 1 270 ? -10.953 17.469 -17.484 1 94.75 270 GLU A C 1
ATOM 2222 O O . GLU A 1 270 ? -10.969 16.266 -17.766 1 94.75 270 GLU A O 1
ATOM 2227 N N . THR A 1 271 ? -9.875 18.234 -17.438 1 95.19 271 THR A N 1
ATOM 2228 C CA . THR A 1 271 ? -8.578 17.578 -17.562 1 95.19 271 THR A CA 1
ATOM 2229 C C . THR A 1 271 ? -8.062 17.156 -16.188 1 95.19 271 THR A C 1
ATOM 2231 O O . THR A 1 271 ? -8 17.969 -15.258 1 95.19 271 THR A O 1
ATOM 2234 N N . ALA A 1 272 ? -7.777 15.906 -16.078 1 96.81 272 ALA A N 1
ATOM 2235 C CA . ALA A 1 272 ? -7.129 15.383 -14.875 1 96.81 272 ALA A CA 1
ATOM 2236 C C . ALA A 1 272 ? -5.684 14.984 -15.164 1 96.81 272 ALA A C 1
ATOM 2238 O O . ALA A 1 272 ? -5.336 14.68 -16.312 1 96.81 272 ALA A O 1
ATOM 2239 N N . HIS A 1 273 ? -4.883 15.039 -14.172 1 96.38 273 HIS A N 1
ATOM 2240 C CA . HIS A 1 273 ? -3.473 14.672 -14.266 1 96.38 273 HIS A CA 1
ATOM 2241 C C . HIS A 1 273 ? -3.133 13.539 -13.305 1 96.38 273 HIS A C 1
ATOM 2243 O O . HIS A 1 273 ? -3.633 13.5 -12.18 1 96.38 273 HIS A O 1
ATOM 2249 N N . LEU A 1 274 ? -2.348 12.586 -13.789 1 97.5 274 LEU A N 1
ATOM 2250 C CA . LEU A 1 274 ? -1.848 11.562 -12.875 1 97.5 274 LEU A CA 1
ATOM 2251 C C . LEU A 1 274 ? -0.78 12.141 -11.953 1 97.5 274 LEU A C 1
ATOM 2253 O O . LEU A 1 274 ? 0.034 12.969 -12.375 1 97.5 274 LEU A O 1
ATOM 2257 N N . ALA A 1 275 ? -0.721 11.656 -10.797 1 96.69 275 ALA A N 1
ATOM 2258 C CA . ALA A 1 275 ? 0.11 12.219 -9.734 1 96.69 275 ALA A CA 1
ATOM 2259 C C . ALA A 1 275 ? 1.592 11.992 -10.023 1 96.69 275 ALA A C 1
ATOM 2261 O O . ALA A 1 275 ? 2.041 10.852 -10.141 1 96.69 275 ALA A O 1
ATOM 2262 N N . THR A 1 276 ? 2.334 13.031 -10.062 1 95.12 276 THR A N 1
ATOM 2263 C CA . THR A 1 276 ? 3.789 12.961 -10.156 1 95.12 276 THR A CA 1
ATOM 2264 C C . THR A 1 276 ? 4.418 13.023 -8.766 1 95.12 276 THR A C 1
ATOM 2266 O O . THR A 1 276 ? 5.617 12.789 -8.609 1 95.12 276 THR A O 1
ATOM 2269 N N . SER A 1 277 ? 3.607 13.383 -7.805 1 93.38 277 SER A N 1
ATOM 2270 C CA . SER A 1 277 ? 3.984 13.492 -6.398 1 93.38 277 SER A CA 1
ATOM 2271 C C . SER A 1 277 ? 2.754 13.523 -5.5 1 93.38 277 SER A C 1
ATOM 2273 O O . SER A 1 277 ? 1.646 13.797 -5.961 1 93.38 277 SER A O 1
ATOM 2275 N N . ASN A 1 278 ? 2.945 13.211 -4.242 1 94.75 278 ASN A N 1
ATOM 2276 C CA . ASN A 1 278 ? 1.844 13.234 -3.283 1 94.75 278 ASN A CA 1
ATOM 2277 C C . ASN A 1 278 ? 1.965 14.406 -2.318 1 94.75 278 ASN A C 1
ATOM 2279 O O . ASN A 1 278 ? 1.258 14.469 -1.312 1 94.75 278 ASN A O 1
ATOM 2283 N N . ILE A 1 279 ? 2.785 15.352 -2.572 1 94 279 ILE A N 1
ATOM 2284 C CA . ILE A 1 279 ? 3.221 16.359 -1.61 1 94 279 ILE A CA 1
ATOM 2285 C C . ILE A 1 279 ? 2.031 17.203 -1.185 1 94 279 ILE A C 1
ATOM 2287 O O . ILE A 1 279 ? 1.92 17.594 -0.017 1 94 279 ILE A O 1
ATOM 2291 N N . LEU A 1 280 ? 1.117 17.547 -2.104 1 94.25 280 LEU A N 1
ATOM 2292 C CA . LEU A 1 280 ? -0.032 18.375 -1.777 1 94.25 280 LEU A CA 1
ATOM 2293 C C . LEU A 1 280 ? -0.894 17.719 -0.704 1 94.25 280 LEU A C 1
ATOM 2295 O O . LEU A 1 280 ? -1.259 18.359 0.284 1 94.25 280 LEU A O 1
ATOM 2299 N N . TYR A 1 281 ? -1.188 16.516 -0.89 1 96.62 281 TYR A N 1
ATOM 2300 C CA . TYR A 1 281 ? -2.102 15.812 0.009 1 96.62 281 TYR A CA 1
ATOM 2301 C C . TYR A 1 281 ? -1.415 15.461 1.323 1 96.62 281 TYR A C 1
ATOM 2303 O O . TYR A 1 281 ? -2.057 15.422 2.375 1 96.62 281 TYR A O 1
ATOM 2311 N N . LYS A 1 282 ? -0.095 15.219 1.294 1 96.69 282 LYS A N 1
ATOM 2312 C CA . LYS A 1 282 ? 0.651 15.062 2.539 1 96.69 282 LYS A CA 1
ATOM 2313 C C . LYS A 1 282 ? 0.59 16.344 3.379 1 96.69 282 LYS A C 1
ATOM 2315 O O . LYS A 1 282 ? 0.334 16.281 4.582 1 96.69 282 LYS A O 1
ATOM 2320 N N . GLN A 1 283 ? 0.812 17.484 2.695 1 96.25 283 GLN A N 1
ATOM 2321 C CA . GLN A 1 283 ? 0.707 18.766 3.377 1 96.25 283 GLN A CA 1
ATOM 2322 C C . GLN A 1 283 ? -0.69 18.969 3.955 1 96.25 283 GLN A C 1
ATOM 2324 O O . GLN A 1 283 ? -0.837 19.406 5.102 1 96.25 283 GLN A O 1
ATOM 2329 N N . MET A 1 284 ? -1.619 18.656 3.154 1 97.31 284 MET A N 1
ATOM 2330 C CA . MET A 1 284 ? -3 18.828 3.594 1 97.31 284 MET A CA 1
ATOM 2331 C C . MET A 1 284 ? -3.295 17.969 4.816 1 97.31 284 MET A C 1
ATOM 2333 O O . MET A 1 284 ? -3.979 18.406 5.742 1 97.31 284 MET A O 1
ATOM 2337 N N . ALA A 1 285 ? -2.818 16.766 4.793 1 98.44 285 ALA A N 1
ATOM 2338 C CA . ALA A 1 285 ? -3.035 15.859 5.918 1 98.44 285 ALA A CA 1
ATOM 2339 C C . ALA A 1 285 ? -2.43 16.422 7.199 1 98.44 285 ALA A C 1
ATOM 2341 O O . ALA A 1 285 ? -3.066 16.406 8.258 1 98.44 285 ALA A O 1
ATOM 2342 N N . ILE A 1 286 ? -1.218 16.922 7.141 1 98.44 286 ILE A N 1
ATOM 2343 C CA . ILE A 1 286 ? -0.553 17.5 8.312 1 98.44 286 ILE A CA 1
ATOM 2344 C C . ILE A 1 286 ? -1.294 18.75 8.766 1 98.44 286 ILE A C 1
ATOM 2346 O O . ILE A 1 286 ? -1.508 18.953 9.969 1 98.44 286 ILE A O 1
ATOM 2350 N N . ALA A 1 287 ? -1.67 19.562 7.785 1 98.19 287 ALA A N 1
ATOM 2351 C CA . ALA A 1 287 ? -2.428 20.766 8.102 1 98.19 287 ALA A CA 1
ATOM 2352 C C . ALA A 1 287 ? -3.762 20.422 8.758 1 98.19 287 ALA A C 1
ATOM 2354 O O . ALA A 1 287 ? -4.367 21.266 9.422 1 98.19 287 ALA A O 1
ATOM 2355 N N . SER A 1 288 ? -4.211 19.219 8.539 1 98.25 288 SER A N 1
ATOM 2356 C CA . SER A 1 288 ? -5.461 18.734 9.117 1 98.25 288 SER A CA 1
ATOM 2357 C C . SER A 1 288 ? -5.223 18.047 10.461 1 98.25 288 SER A C 1
ATOM 2359 O O . SER A 1 288 ? -6.117 17.391 10.992 1 98.25 288 SER A O 1
ATOM 2361 N N . ASP A 1 289 ? -4.047 18.125 10.945 1 98.06 289 ASP A N 1
ATOM 2362 C CA . ASP A 1 289 ? -3.656 17.734 12.297 1 98.06 289 ASP A CA 1
ATOM 2363 C C . ASP A 1 289 ? -3.352 16.234 12.383 1 98.06 289 ASP A C 1
ATOM 2365 O O . ASP A 1 289 ? -3.357 15.656 13.469 1 98.06 289 ASP A O 1
ATOM 2369 N N . PHE A 1 290 ? -3.182 15.586 11.266 1 98.31 290 PHE A N 1
ATOM 2370 C CA . PHE A 1 290 ? -2.547 14.273 11.344 1 98.31 290 PHE A CA 1
ATOM 2371 C C . PHE A 1 290 ? -1.065 14.414 11.68 1 98.31 290 PHE A C 1
ATOM 2373 O O . PHE A 1 290 ? -0.334 15.133 11 1 98.31 290 PHE A O 1
ATOM 2380 N N . ASN A 1 291 ? -0.628 13.844 12.664 1 97.69 291 ASN A N 1
ATOM 2381 C CA . ASN A 1 291 ? 0.692 14.086 13.242 1 97.69 291 ASN A CA 1
ATOM 2382 C C . ASN A 1 291 ? 1.795 13.477 12.383 1 97.69 291 ASN A C 1
ATOM 2384 O O . ASN A 1 291 ? 2.791 14.133 12.078 1 97.69 291 ASN A O 1
ATOM 2388 N N . ARG A 1 292 ? 1.677 12.227 12.125 1 98.56 292 ARG A N 1
ATOM 2389 C CA . ARG A 1 292 ? 2.6 11.43 11.32 1 98.56 292 ARG A CA 1
ATOM 2390 C C . ARG A 1 292 ? 1.843 10.547 10.336 1 98.56 292 ARG A C 1
ATOM 2392 O O . ARG A 1 292 ? 0.976 9.766 10.734 1 98.56 292 ARG A O 1
ATOM 2399 N N . ILE A 1 293 ? 2.191 10.703 9.078 1 98.88 293 ILE A N 1
ATOM 2400 C CA . ILE A 1 293 ? 1.477 9.914 8.078 1 98.88 293 ILE A CA 1
ATOM 2401 C C . ILE A 1 293 ? 2.477 9.258 7.125 1 98.88 293 ILE A C 1
ATOM 2403 O O . ILE A 1 293 ? 3.617 9.711 7.008 1 98.88 293 ILE A O 1
ATOM 2407 N N . PHE A 1 294 ? 2.086 8.172 6.527 1 98.75 294 PHE A N 1
ATOM 2408 C CA . PHE A 1 294 ? 2.834 7.578 5.426 1 98.75 294 PHE A CA 1
ATOM 2409 C C . PHE A 1 294 ? 1.889 6.984 4.387 1 98.75 294 PHE A C 1
ATOM 2411 O O . PHE A 1 294 ? 0.707 6.77 4.664 1 98.75 294 PHE A O 1
ATOM 2418 N N . GLU A 1 295 ? 2.434 6.84 3.221 1 98.31 295 GLU A N 1
ATOM 2419 C CA . GLU A 1 295 ? 1.712 6.238 2.104 1 98.31 295 GLU A CA 1
ATOM 2420 C C . GLU A 1 295 ? 2.656 5.457 1.194 1 98.31 295 GLU A C 1
ATOM 2422 O O . GLU A 1 295 ? 3.771 5.902 0.919 1 98.31 295 GLU A O 1
ATOM 2427 N N . ILE A 1 296 ? 2.229 4.285 0.814 1 98.5 296 ILE A N 1
ATOM 2428 C CA . ILE A 1 296 ? 2.918 3.486 -0.192 1 98.5 296 ILE A CA 1
ATOM 2429 C C . ILE A 1 296 ? 2.033 3.34 -1.429 1 98.5 296 ILE A C 1
ATOM 2431 O O . ILE A 1 296 ? 0.934 2.787 -1.352 1 98.5 296 ILE A O 1
ATOM 2435 N N . GLY A 1 297 ? 2.459 3.811 -2.541 1 98 297 GLY A N 1
ATOM 2436 C CA . GLY A 1 297 ? 1.612 3.725 -3.721 1 98 297 GLY A CA 1
ATOM 2437 C C . GLY A 1 297 ? 2.307 4.18 -4.988 1 98 297 GLY A C 1
ATOM 2438 O O . GLY A 1 297 ? 3.482 4.547 -4.961 1 98 297 GLY A O 1
ATOM 2439 N N . PRO A 1 298 ? 1.612 4.168 -6.094 1 98.38 298 PRO A N 1
ATOM 2440 C CA . PRO A 1 298 ? 2.215 4.465 -7.395 1 98.38 298 PRO A CA 1
ATOM 2441 C C . PRO A 1 298 ? 2.387 5.965 -7.637 1 98.38 298 PRO A C 1
ATOM 2443 O O . PRO A 1 298 ? 1.593 6.77 -7.141 1 98.38 298 PRO A O 1
ATOM 2446 N N . ILE A 1 299 ? 3.383 6.289 -8.383 1 97.56 299 ILE A N 1
ATOM 2447 C CA . ILE A 1 299 ? 3.678 7.613 -8.922 1 97.56 299 ILE A CA 1
ATOM 2448 C C . ILE A 1 299 ? 3.912 7.516 -10.43 1 97.56 299 ILE A C 1
ATOM 2450 O O . ILE A 1 299 ? 4.383 6.488 -10.922 1 97.56 299 ILE A O 1
ATOM 2454 N N . TYR A 1 300 ? 3.562 8.602 -11.156 1 97.56 300 TYR A N 1
ATOM 2455 C CA . TYR A 1 300 ? 3.639 8.602 -12.617 1 97.56 300 TYR A CA 1
ATOM 2456 C C . TYR A 1 300 ? 4.461 9.781 -13.117 1 97.56 300 TYR A C 1
ATOM 2458 O O . TYR A 1 300 ? 4.199 10.93 -12.742 1 97.56 300 TYR A O 1
ATOM 2466 N N . ARG A 1 301 ? 5.398 9.547 -13.938 1 95 301 ARG A N 1
ATOM 2467 C CA . ARG A 1 301 ? 6.176 10.602 -14.57 1 95 301 ARG A CA 1
ATOM 2468 C C . ARG A 1 301 ? 6.301 10.359 -16.078 1 95 301 ARG A C 1
ATOM 2470 O O . ARG A 1 301 ? 6.867 9.352 -16.5 1 95 301 ARG A O 1
ATOM 2477 N N . LYS A 1 302 ? 5.777 11.273 -16.797 1 94.88 302 LYS A N 1
ATOM 2478 C CA . LYS A 1 302 ? 5.836 11.18 -18.25 1 94.88 302 LYS A CA 1
ATOM 2479 C C . LYS A 1 302 ? 7.195 11.625 -18.781 1 94.88 302 LYS A C 1
ATOM 2481 O O . LYS A 1 302 ? 7.324 12.727 -19.328 1 94.88 302 LYS A O 1
ATOM 2486 N N . GLU A 1 303 ? 8.156 10.812 -18.594 1 88.25 303 GLU A N 1
ATOM 2487 C CA . GLU A 1 303 ? 9.508 11.109 -19.062 1 88.25 303 GLU A CA 1
ATOM 2488 C C . GLU A 1 303 ? 9.891 10.227 -20.25 1 88.25 303 GLU A C 1
ATOM 2490 O O . GLU A 1 303 ? 9.734 9 -20.188 1 88.25 303 GLU A O 1
ATOM 2495 N N . HIS A 1 304 ? 10.281 10.891 -21.219 1 87.5 304 HIS A N 1
ATOM 2496 C CA . HIS A 1 304 ? 10.781 10.141 -22.359 1 87.5 304 HIS A CA 1
ATOM 2497 C C . HIS A 1 304 ? 12.242 9.75 -22.172 1 87.5 304 HIS A C 1
ATOM 2499 O O . HIS A 1 304 ? 13.109 10.172 -22.938 1 87.5 304 HIS A O 1
ATOM 2505 N N . ALA A 1 305 ? 12.477 9.125 -21.125 1 81.69 305 ALA A N 1
ATOM 2506 C CA . ALA A 1 305 ? 13.828 8.695 -20.781 1 81.69 305 ALA A CA 1
ATOM 2507 C C . ALA A 1 305 ? 13.914 7.172 -20.719 1 81.69 305 ALA A C 1
ATOM 2509 O O . ALA A 1 305 ? 13.062 6.52 -20.109 1 81.69 305 ALA A O 1
ATOM 2510 N N . SER A 1 306 ? 14.883 6.672 -21.391 1 81.75 306 SER A N 1
ATOM 2511 C CA . SER A 1 306 ? 15.07 5.223 -21.391 1 81.75 306 SER A CA 1
ATOM 2512 C C . SER A 1 306 ? 16.328 4.836 -20.641 1 81.75 306 SER A C 1
ATOM 2514 O O . SER A 1 306 ? 16.922 3.781 -20.891 1 81.75 306 SER A O 1
ATOM 2516 N N . THR A 1 307 ? 16.656 5.699 -19.672 1 87.44 307 THR A N 1
ATOM 2517 C CA . THR A 1 307 ? 17.859 5.375 -18.906 1 87.44 307 THR A CA 1
ATOM 2518 C C . THR A 1 307 ? 17.594 4.215 -17.953 1 87.44 307 THR A C 1
ATOM 2520 O O . THR A 1 307 ? 16.438 3.852 -17.703 1 87.44 307 THR A O 1
ATOM 2523 N N . HIS A 1 308 ? 18.594 3.666 -17.422 1 90.88 308 HIS A N 1
ATOM 2524 C CA . HIS A 1 308 ? 18.5 2.463 -16.609 1 90.88 308 HIS A CA 1
ATOM 2525 C C . HIS A 1 308 ? 17.938 2.777 -15.227 1 90.88 308 HIS A C 1
ATOM 2527 O O . HIS A 1 308 ? 17.688 1.869 -14.43 1 90.88 308 HIS A O 1
ATOM 2533 N N . ARG A 1 309 ? 17.641 4.047 -14.922 1 91.94 309 ARG A N 1
ATOM 2534 C CA . ARG A 1 309 ? 17.219 4.391 -13.57 1 91.94 309 ARG A CA 1
ATOM 2535 C C . ARG A 1 309 ? 15.828 5.031 -13.578 1 91.94 309 ARG A C 1
ATOM 2537 O O . ARG A 1 309 ? 15.328 5.457 -12.539 1 91.94 309 ARG A O 1
ATOM 2544 N N . HIS A 1 310 ? 15.273 5.172 -14.758 1 92 310 HIS A N 1
ATOM 2545 C CA . HIS A 1 310 ? 14.016 5.906 -14.836 1 92 310 HIS A CA 1
ATOM 2546 C C . HIS A 1 310 ? 12.859 4.984 -15.227 1 92 310 HIS A C 1
ATOM 2548 O O . HIS A 1 310 ? 13.023 4.102 -16.078 1 92 310 HIS A O 1
ATOM 2554 N N . LEU A 1 311 ? 11.773 5.133 -14.617 1 96.38 311 LEU A N 1
ATOM 2555 C CA . LEU A 1 311 ? 10.5 4.496 -14.922 1 96.38 311 LEU A CA 1
ATOM 2556 C C . LEU A 1 311 ? 9.398 5.535 -15.078 1 96.38 311 LEU A C 1
ATOM 2558 O O . LEU A 1 311 ? 9.5 6.641 -14.547 1 96.38 311 LEU A O 1
ATOM 2562 N N . CYS A 1 312 ? 8.383 5.238 -15.805 1 97.19 312 CYS A N 1
ATOM 2563 C CA . CYS A 1 312 ? 7.242 6.129 -15.961 1 97.19 312 CYS A CA 1
ATOM 2564 C C . CYS A 1 312 ? 6.199 5.875 -14.883 1 97.19 312 CYS A C 1
ATOM 2566 O O . CYS A 1 312 ? 5.363 6.734 -14.609 1 97.19 312 CYS A O 1
ATOM 2568 N N . GLU A 1 313 ? 6.16 4.742 -14.375 1 98.06 313 GLU A N 1
ATOM 2569 C CA . GLU A 1 313 ? 5.371 4.348 -13.211 1 98.06 313 GLU A CA 1
ATOM 2570 C C . GLU A 1 313 ? 6.227 3.596 -12.195 1 98.06 313 GLU A C 1
ATOM 2572 O O . GLU A 1 313 ? 6.91 2.631 -12.547 1 98.06 313 GLU A O 1
ATOM 2577 N N . PHE A 1 314 ? 6.227 4.031 -10.977 1 97.88 314 PHE A N 1
ATOM 2578 C CA . PHE A 1 314 ? 7.02 3.359 -9.953 1 97.88 314 PHE A CA 1
ATOM 2579 C C . PHE A 1 314 ? 6.371 3.51 -8.578 1 97.88 314 PHE A C 1
ATOM 2581 O O . PHE A 1 314 ? 5.438 4.301 -8.414 1 97.88 314 PHE A O 1
ATOM 2588 N N . THR A 1 315 ? 6.75 2.697 -7.598 1 98.62 315 THR A N 1
ATOM 2589 C CA . THR A 1 315 ? 6.195 2.711 -6.246 1 98.62 315 THR A CA 1
ATOM 2590 C C . THR A 1 315 ? 7.02 3.615 -5.336 1 98.62 315 THR A C 1
ATOM 2592 O O . THR A 1 315 ? 8.25 3.518 -5.293 1 98.62 315 THR A O 1
ATOM 2595 N N . ARG A 1 316 ? 6.359 4.449 -4.648 1 98.44 316 ARG A N 1
ATOM 2596 C CA . ARG A 1 316 ? 7.035 5.379 -3.75 1 98.44 316 ARG A CA 1
ATOM 2597 C C . ARG A 1 316 ? 6.496 5.258 -2.328 1 98.44 316 ARG A C 1
ATOM 2599 O O . ARG A 1 316 ? 5.316 4.973 -2.129 1 98.44 316 ARG A O 1
ATOM 2606 N N . ILE A 1 317 ? 7.34 5.395 -1.368 1 98.69 317 ILE A N 1
ATOM 2607 C CA . ILE A 1 317 ? 6.992 5.523 0.042 1 98.69 317 ILE A CA 1
ATOM 2608 C C . ILE A 1 317 ? 7.113 6.984 0.474 1 98.69 317 ILE A C 1
ATOM 2610 O O . ILE A 1 317 ? 8.203 7.555 0.462 1 98.69 317 ILE A O 1
ATOM 2614 N N . ASP A 1 318 ? 6.004 7.527 0.848 1 98.56 318 ASP A N 1
ATOM 2615 C CA . ASP A 1 318 ? 5.945 8.922 1.281 1 98.56 318 ASP A CA 1
ATOM 2616 C C . ASP A 1 318 ? 5.719 9.016 2.789 1 98.56 318 ASP A C 1
ATOM 2618 O O . ASP A 1 318 ? 4.852 8.336 3.336 1 98.56 318 ASP A O 1
ATOM 2622 N N . ILE A 1 319 ? 6.469 9.875 3.365 1 98.56 319 ILE A N 1
ATOM 2623 C CA . ILE A 1 319 ? 6.387 10.117 4.801 1 98.56 319 ILE A CA 1
ATOM 2624 C C . ILE A 1 319 ? 6.254 11.617 5.066 1 98.56 319 ILE A C 1
ATOM 2626 O O . ILE A 1 319 ? 6.898 12.43 4.398 1 98.56 319 ILE A O 1
ATOM 2630 N N . GLU A 1 320 ? 5.422 11.969 5.969 1 98.69 320 GLU A N 1
ATOM 2631 C CA . GLU A 1 320 ? 5.281 13.336 6.453 1 98.69 320 GLU A CA 1
ATOM 2632 C C . GLU A 1 320 ? 4.996 13.367 7.953 1 98.69 320 GLU A C 1
ATOM 2634 O O . GLU A 1 320 ? 4.199 12.57 8.453 1 98.69 320 GLU A O 1
ATOM 2639 N N . MET A 1 321 ? 5.703 14.266 8.664 1 98.62 321 MET A N 1
ATOM 2640 C CA . MET A 1 321 ? 5.5 14.273 10.109 1 98.62 321 MET A CA 1
ATOM 2641 C C . MET A 1 321 ? 5.703 15.672 10.688 1 98.62 321 MET A C 1
ATOM 2643 O O . MET A 1 321 ? 6.512 16.438 10.172 1 98.62 321 MET A O 1
ATOM 2647 N N . ARG A 1 322 ? 4.984 15.93 11.703 1 97.31 322 ARG A N 1
ATOM 2648 C CA . ARG A 1 322 ? 5.246 17.125 12.492 1 97.31 322 ARG A CA 1
ATOM 2649 C C . ARG A 1 322 ? 6.633 17.078 13.133 1 97.31 322 ARG A C 1
ATOM 2651 O O . ARG A 1 322 ? 7.109 16 13.5 1 97.31 322 ARG A O 1
ATOM 2658 N N . ILE A 1 323 ? 7.227 18.172 13.219 1 94.75 323 ILE A N 1
ATOM 2659 C CA . ILE A 1 323 ? 8.5 18.281 13.922 1 94.75 323 ILE A CA 1
ATOM 2660 C C . ILE A 1 323 ? 8.367 19.297 15.062 1 94.75 323 ILE A C 1
ATOM 2662 O O . ILE A 1 323 ? 7.52 20.188 15.016 1 94.75 323 ILE A O 1
ATOM 2666 N N . GLU A 1 324 ? 9.172 19.156 16.016 1 90.62 324 GLU A N 1
ATOM 2667 C CA . GLU A 1 324 ? 9.07 20.016 17.188 1 90.62 324 GLU A CA 1
ATOM 2668 C C . GLU A 1 324 ? 10.188 21.062 17.219 1 90.62 324 GLU A C 1
ATOM 2670 O O . GLU A 1 324 ? 9.93 22.25 17.406 1 90.62 324 GLU A O 1
ATOM 2675 N N . GLU A 1 325 ? 11.406 20.578 16.922 1 86.19 325 GLU A N 1
ATOM 2676 C CA . GLU A 1 325 ? 12.531 21.484 17.109 1 86.19 325 GLU A CA 1
ATOM 2677 C C . GLU A 1 325 ? 13.289 21.719 15.805 1 86.19 325 GLU A C 1
ATOM 2679 O O . GLU A 1 325 ? 13.68 22.844 15.492 1 86.19 325 GLU A O 1
ATOM 2684 N N . HIS A 1 326 ? 13.523 20.672 15.164 1 89.06 326 HIS A N 1
ATOM 2685 C CA . HIS A 1 326 ? 14.352 20.719 13.969 1 89.06 326 HIS A CA 1
ATOM 2686 C C . HIS A 1 326 ? 13.992 19.609 12.992 1 89.06 326 HIS A C 1
ATOM 2688 O O . HIS A 1 326 ? 13.57 18.531 13.414 1 89.06 326 HIS A O 1
ATOM 2694 N N . TYR A 1 327 ? 14.273 19.844 11.688 1 92.5 327 TYR A N 1
ATOM 2695 C CA . TYR A 1 327 ? 13.898 18.844 10.688 1 92.5 327 TYR A CA 1
ATOM 2696 C C . TYR A 1 327 ? 14.797 17.625 10.781 1 92.5 327 TYR A C 1
ATOM 2698 O O . TYR A 1 327 ? 14.5 16.578 10.195 1 92.5 327 TYR A O 1
ATOM 2706 N N . HIS A 1 328 ? 15.906 17.688 11.555 1 94.12 328 HIS A N 1
ATOM 2707 C CA . HIS A 1 328 ? 16.75 16.516 11.781 1 94.12 328 HIS A CA 1
ATOM 2708 C C . HIS A 1 328 ? 15.992 15.422 12.523 1 94.12 328 HIS A C 1
ATOM 2710 O O . HIS A 1 328 ? 16.406 14.258 12.5 1 94.12 328 HIS A O 1
ATOM 2716 N N . GLU A 1 329 ? 14.867 15.797 13.156 1 94.69 329 GLU A N 1
ATOM 2717 C CA . GLU A 1 329 ? 13.992 14.758 13.695 1 94.69 329 GLU A CA 1
ATOM 2718 C C . GLU A 1 329 ? 13.586 13.766 12.609 1 94.69 329 GLU A C 1
ATOM 2720 O O . GLU A 1 329 ? 13.523 12.555 12.859 1 94.69 329 GLU A O 1
ATOM 2725 N N . LEU A 1 330 ? 13.297 14.266 11.422 1 97.19 330 LEU A N 1
ATOM 2726 C CA . LEU A 1 330 ? 12.961 13.398 10.297 1 97.19 330 LEU A CA 1
ATOM 2727 C C . LEU A 1 330 ? 14.188 12.625 9.82 1 97.19 330 LEU A C 1
ATOM 2729 O O . LEU A 1 330 ? 14.094 11.438 9.5 1 97.19 330 LEU A O 1
ATOM 2733 N N . LEU A 1 331 ? 15.336 13.312 9.719 1 97 331 LEU A N 1
ATOM 2734 C CA . LEU A 1 331 ? 16.547 12.641 9.273 1 97 331 LEU A CA 1
ATOM 2735 C C . LEU A 1 331 ? 16.891 11.469 10.188 1 97 331 LEU A C 1
ATOM 2737 O O . LEU A 1 331 ? 17.328 10.414 9.719 1 97 331 LEU A O 1
ATOM 2741 N N . ASP A 1 332 ? 16.703 11.688 11.477 1 96.38 332 ASP A N 1
ATOM 2742 C CA . ASP A 1 332 ? 16.938 10.609 12.438 1 96.38 332 ASP A CA 1
ATOM 2743 C C . ASP A 1 332 ? 16.016 9.422 12.164 1 96.38 332 ASP A C 1
ATOM 2745 O O . ASP A 1 332 ? 16.453 8.266 12.234 1 96.38 332 ASP A O 1
ATOM 2749 N N . GLN A 1 333 ? 14.742 9.727 11.859 1 96.75 333 GLN A N 1
ATOM 2750 C CA . GLN A 1 333 ? 13.789 8.672 11.516 1 96.75 333 GLN A CA 1
ATOM 2751 C C . GLN A 1 333 ? 14.242 7.902 10.281 1 96.75 333 GLN A C 1
ATOM 2753 O O . GLN A 1 333 ? 14.156 6.676 10.242 1 96.75 333 GLN A O 1
ATOM 2758 N N . ILE A 1 334 ? 14.719 8.555 9.297 1 97.62 334 ILE A N 1
ATOM 2759 C CA . ILE A 1 334 ? 15.125 7.969 8.023 1 97.62 334 ILE A CA 1
ATOM 2760 C C . ILE A 1 334 ? 16.391 7.133 8.219 1 97.62 334 ILE A C 1
ATOM 2762 O O . ILE A 1 334 ? 16.484 6.016 7.707 1 97.62 334 ILE A O 1
ATOM 2766 N N . ASP A 1 335 ? 17.312 7.688 8.984 1 96.81 335 ASP A N 1
ATOM 2767 C CA . ASP A 1 335 ? 18.547 6.965 9.289 1 96.81 335 ASP A CA 1
ATOM 2768 C C . ASP A 1 335 ? 18.25 5.625 9.953 1 96.81 335 ASP A C 1
ATOM 2770 O O . ASP A 1 335 ? 18.766 4.586 9.531 1 96.81 335 ASP A O 1
ATOM 2774 N N . GLN A 1 336 ? 17.5 5.707 10.938 1 96.75 336 GLN A N 1
ATOM 2775 C CA . GLN A 1 336 ? 17.172 4.496 11.68 1 96.75 336 GLN A CA 1
ATOM 2776 C C . GLN A 1 336 ? 16.406 3.504 10.812 1 96.75 336 GLN A C 1
ATOM 2778 O O . GLN A 1 336 ? 16.609 2.293 10.914 1 96.75 336 GLN A O 1
ATOM 2783 N N . MET A 1 337 ? 15.555 3.961 10.016 1 97.94 337 MET A N 1
ATOM 2784 C CA . MET A 1 337 ? 14.781 3.123 9.109 1 97.94 337 MET A CA 1
ATOM 2785 C C . MET A 1 337 ? 15.695 2.363 8.156 1 97.94 337 MET A C 1
ATOM 2787 O O . MET A 1 337 ? 15.555 1.15 7.988 1 97.94 337 MET A O 1
ATOM 2791 N N . PHE A 1 338 ? 16.609 3.057 7.543 1 97.75 338 PHE A N 1
ATOM 2792 C CA . PHE A 1 338 ? 17.5 2.418 6.57 1 97.75 338 PHE A CA 1
ATOM 2793 C C . PHE A 1 338 ? 18.422 1.423 7.254 1 97.75 338 PHE A C 1
ATOM 2795 O O . PHE A 1 338 ? 18.688 0.346 6.715 1 97.75 338 PHE A O 1
ATOM 2802 N N . ILE A 1 339 ? 18.922 1.768 8.414 1 96.81 339 ILE A N 1
ATOM 2803 C CA . ILE A 1 339 ? 19.75 0.836 9.164 1 96.81 339 ILE A CA 1
ATOM 2804 C C . ILE A 1 339 ? 18.969 -0.438 9.461 1 96.81 339 ILE A C 1
ATOM 2806 O O . ILE A 1 339 ? 19.484 -1.547 9.289 1 96.81 339 ILE A O 1
ATOM 2810 N N . GLU A 1 340 ? 17.75 -0.258 9.883 1 97.62 340 GLU A N 1
ATOM 2811 C CA . GLU A 1 340 ? 16.922 -1.416 10.172 1 97.62 340 GLU A CA 1
ATOM 2812 C C . GLU A 1 340 ? 16.688 -2.26 8.922 1 97.62 340 GLU A C 1
ATOM 2814 O O . GLU A 1 340 ? 16.703 -3.49 8.984 1 97.62 340 GLU A O 1
ATOM 2819 N N . ILE A 1 341 ? 16.422 -1.633 7.816 1 98.06 341 ILE A N 1
ATOM 2820 C CA . ILE A 1 341 ? 16.25 -2.338 6.547 1 98.06 341 ILE A CA 1
ATOM 2821 C C . ILE A 1 341 ? 17.469 -3.201 6.266 1 98.06 341 ILE A C 1
ATOM 2823 O O . ILE A 1 341 ? 17.344 -4.402 6.012 1 98.06 341 ILE A O 1
ATOM 2827 N N . PHE A 1 342 ? 18.641 -2.6 6.359 1 96.56 342 PHE A N 1
ATOM 2828 C CA . PHE A 1 342 ? 19.875 -3.289 6.008 1 96.56 342 PHE A CA 1
ATOM 2829 C C . PHE A 1 342 ? 20.156 -4.434 6.977 1 96.56 342 PHE A C 1
ATOM 2831 O O . PHE A 1 342 ? 20.531 -5.531 6.559 1 96.56 342 PHE A O 1
ATOM 2838 N N . GLU A 1 343 ? 19.953 -4.176 8.219 1 96.44 343 GLU A N 1
ATOM 2839 C CA . GLU A 1 343 ? 20.172 -5.203 9.234 1 96.44 343 GLU A CA 1
ATOM 2840 C C . GLU A 1 343 ? 19.25 -6.402 9.023 1 96.44 343 GLU A C 1
ATOM 2842 O O . GLU A 1 343 ? 19.688 -7.551 9.125 1 96.44 343 GLU A O 1
ATOM 2847 N N . ARG A 1 344 ? 18.047 -6.145 8.742 1 97.06 344 ARG A N 1
ATOM 2848 C CA . ARG A 1 344 ? 17.078 -7.219 8.57 1 97.06 344 ARG A CA 1
ATOM 2849 C C . ARG A 1 344 ? 17.297 -7.957 7.258 1 97.06 344 ARG A C 1
ATOM 2851 O O . ARG A 1 344 ? 17.156 -9.18 7.199 1 97.06 344 ARG A O 1
ATOM 2858 N N . LEU A 1 345 ? 17.578 -7.254 6.219 1 96.06 345 LEU A N 1
ATOM 2859 C CA . LEU A 1 345 ? 17.812 -7.898 4.93 1 96.06 345 LEU A CA 1
ATOM 2860 C C . LEU A 1 345 ? 19.062 -8.773 4.977 1 96.06 345 LEU A C 1
ATOM 2862 O O . LEU A 1 345 ? 19.109 -9.828 4.344 1 96.06 345 LEU A O 1
ATOM 2866 N N . ASN A 1 346 ? 20.047 -8.312 5.727 1 91.31 346 ASN A N 1
ATOM 2867 C CA . ASN A 1 346 ? 21.281 -9.078 5.863 1 91.31 346 ASN A CA 1
ATOM 2868 C C . ASN A 1 346 ? 21.047 -10.414 6.559 1 91.31 346 ASN A C 1
ATOM 2870 O O . ASN A 1 346 ? 21.859 -11.328 6.465 1 91.31 346 ASN A O 1
ATOM 2874 N N . LYS A 1 347 ? 19.938 -10.516 7.199 1 92.38 347 LYS A N 1
ATOM 2875 C CA . LYS A 1 347 ? 19.594 -11.75 7.898 1 92.38 347 LYS A CA 1
ATOM 2876 C C . LYS A 1 347 ? 18.828 -12.703 6.992 1 92.38 347 LYS A C 1
ATOM 2878 O O . LYS A 1 347 ? 18.234 -13.672 7.465 1 92.38 347 LYS A O 1
ATOM 2883 N N . LEU A 1 348 ? 18.781 -12.383 5.742 1 95.25 348 LEU A N 1
ATOM 2884 C CA . LEU A 1 348 ? 18.141 -13.25 4.754 1 95.25 348 LEU A CA 1
ATOM 2885 C C . LEU A 1 348 ? 19.156 -13.75 3.734 1 95.25 348 LEU A C 1
ATOM 2887 O O . LEU A 1 348 ? 18.969 -13.594 2.527 1 95.25 348 LEU A O 1
ATOM 2891 N N . PRO A 1 349 ? 20.156 -14.461 4.188 1 93.69 349 PRO A N 1
ATOM 2892 C CA . PRO A 1 349 ? 21.266 -14.844 3.307 1 93.69 349 PRO A CA 1
ATOM 2893 C C . PRO A 1 349 ? 20.812 -15.75 2.162 1 93.69 349 PRO A C 1
ATOM 2895 O O . PRO A 1 349 ? 21.391 -15.711 1.075 1 93.69 349 PRO A O 1
ATOM 2898 N N . GLU A 1 350 ? 19.875 -16.531 2.377 1 94.62 350 GLU A N 1
ATOM 2899 C CA . GLU A 1 350 ? 19.422 -17.438 1.324 1 94.62 350 GLU A CA 1
ATOM 2900 C C . GLU A 1 350 ? 18.891 -16.656 0.116 1 94.62 350 GLU A C 1
ATOM 2902 O O . GLU A 1 350 ? 19.281 -16.938 -1.021 1 94.62 350 GLU A O 1
ATOM 2907 N N . LEU A 1 351 ? 17.984 -15.703 0.35 1 95.88 351 LEU A N 1
ATOM 2908 C CA . LEU A 1 351 ? 17.453 -14.883 -0.735 1 95.88 351 LEU A CA 1
ATOM 2909 C C . LEU A 1 351 ? 18.578 -14.109 -1.429 1 95.88 351 LEU A C 1
ATOM 2911 O O . LEU A 1 351 ? 18.609 -14.039 -2.66 1 95.88 351 LEU A O 1
ATOM 2915 N N . LEU A 1 352 ? 19.469 -13.57 -0.652 1 96.94 352 LEU A N 1
ATOM 2916 C CA . LEU A 1 352 ? 20.562 -12.781 -1.203 1 96.94 352 LEU A CA 1
ATOM 2917 C C . LEU A 1 352 ? 21.484 -13.648 -2.051 1 96.94 352 LEU A C 1
ATOM 2919 O O . LEU A 1 352 ? 21.984 -13.203 -3.09 1 96.94 352 LEU A O 1
ATOM 2923 N N . SER A 1 353 ? 21.703 -14.852 -1.606 1 96.44 353 SER A N 1
ATOM 2924 C CA . SER A 1 353 ? 22.547 -15.781 -2.355 1 96.44 353 SER A CA 1
ATOM 2925 C C . SER A 1 353 ? 21.922 -16.125 -3.701 1 96.44 353 SER A C 1
ATOM 2927 O O . SER A 1 353 ? 22.609 -16.172 -4.723 1 96.44 353 SER A O 1
ATOM 2929 N N . LEU A 1 354 ? 20.656 -16.422 -3.695 1 96.62 354 LEU A N 1
ATOM 2930 C CA . LEU A 1 354 ? 19.938 -16.734 -4.93 1 96.62 354 LEU A CA 1
ATOM 2931 C C . LEU A 1 354 ? 20.016 -15.57 -5.91 1 96.62 354 LEU A C 1
ATOM 2933 O O . LEU A 1 354 ? 20.219 -15.773 -7.109 1 96.62 354 LEU A O 1
ATOM 2937 N N . ILE A 1 355 ? 19.859 -14.344 -5.441 1 96.94 355 ILE A N 1
ATOM 2938 C CA . ILE A 1 355 ? 19.953 -13.148 -6.281 1 96.94 355 ILE A CA 1
ATOM 2939 C C . ILE A 1 355 ? 21.375 -12.984 -6.801 1 96.94 355 ILE A C 1
ATOM 2941 O O . ILE A 1 355 ? 21.578 -12.703 -7.98 1 96.94 355 ILE A O 1
ATOM 2945 N N . GLY A 1 356 ? 22.359 -13.234 -5.957 1 95.25 356 GLY A N 1
ATOM 2946 C CA . GLY A 1 356 ? 23.766 -13.062 -6.289 1 95.25 356 GLY A CA 1
ATOM 2947 C C . GLY A 1 356 ? 24.234 -14.023 -7.363 1 95.25 356 GLY A C 1
ATOM 2948 O O . GLY A 1 356 ? 25.234 -13.766 -8.039 1 95.25 356 GLY A O 1
ATOM 2949 N N . GLN A 1 357 ? 23.594 -15.148 -7.512 1 93.38 357 GLN A N 1
ATOM 2950 C CA . GLN A 1 357 ? 23.953 -16.109 -8.547 1 93.38 357 GLN A CA 1
ATOM 2951 C C . GLN A 1 357 ? 23.781 -15.508 -9.945 1 93.38 357 GLN A C 1
ATOM 2953 O O . GLN A 1 357 ? 24.547 -15.82 -10.859 1 93.38 357 GLN A O 1
ATOM 2958 N N . GLN A 1 358 ? 22.828 -14.664 -10.078 1 93.94 358 GLN A N 1
ATOM 2959 C CA . GLN A 1 358 ? 22.578 -14.047 -11.375 1 93.94 358 GLN A CA 1
ATOM 2960 C C . GLN A 1 358 ? 23.094 -12.617 -11.414 1 93.94 358 GLN A C 1
ATOM 2962 O O . GLN A 1 358 ? 23.531 -12.133 -12.461 1 93.94 358 GLN A O 1
ATOM 2967 N N . TYR A 1 359 ? 23.016 -11.953 -10.25 1 94.19 359 TYR A N 1
ATOM 2968 C CA . TYR A 1 359 ? 23.453 -10.562 -10.133 1 94.19 359 TYR A CA 1
ATOM 2969 C C . TYR A 1 359 ? 24.469 -10.406 -9.008 1 94.19 359 TYR A C 1
ATOM 2971 O O . TYR A 1 359 ? 24.141 -9.852 -7.949 1 94.19 359 TYR A O 1
ATOM 2979 N N . PRO A 1 360 ? 25.625 -10.789 -9.234 1 94.38 360 PRO A N 1
ATOM 2980 C CA . PRO A 1 360 ? 26.641 -10.664 -8.188 1 94.38 360 PRO A CA 1
ATOM 2981 C C . PRO A 1 360 ? 26.922 -9.211 -7.809 1 94.38 360 PRO A C 1
ATOM 2983 O O . PRO A 1 360 ? 26.984 -8.344 -8.68 1 94.38 360 PRO A O 1
ATOM 2986 N N . SER A 1 361 ? 26.969 -8.938 -6.516 1 91.38 361 SER A N 1
ATOM 2987 C CA . SER A 1 361 ? 27.25 -7.598 -6.008 1 91.38 361 SER A CA 1
ATOM 2988 C C . SER A 1 361 ? 27.844 -7.648 -4.609 1 91.38 361 SER A C 1
ATOM 2990 O O . SER A 1 361 ? 27.688 -8.641 -3.893 1 91.38 361 SER A O 1
ATOM 2992 N N . GLU A 1 362 ? 28.516 -6.613 -4.301 1 91.75 362 GLU A N 1
ATOM 2993 C CA . GLU A 1 362 ? 29.078 -6.504 -2.955 1 91.75 362 GLU A CA 1
ATOM 2994 C C . GLU A 1 362 ? 28 -6.137 -1.94 1 91.75 362 GLU A C 1
ATOM 2996 O O . GLU A 1 362 ? 27.094 -5.359 -2.246 1 91.75 362 GLU A O 1
ATOM 3001 N N . SER A 1 363 ? 28.219 -6.664 -0.778 1 93.38 363 SER A N 1
ATOM 3002 C CA . SER A 1 363 ? 27.297 -6.312 0.297 1 93.38 363 SER A CA 1
ATOM 3003 C C . SER A 1 363 ? 27.406 -4.836 0.653 1 93.38 363 SER A C 1
ATOM 3005 O O . SER A 1 363 ? 28.484 -4.254 0.605 1 93.38 363 SER A O 1
ATOM 3007 N N . ILE A 1 364 ? 26.344 -4.285 1.07 1 93.81 364 ILE A N 1
ATOM 3008 C CA . ILE A 1 364 ? 26.297 -2.877 1.452 1 93.81 364 ILE A CA 1
ATOM 3009 C C . ILE A 1 364 ? 27.016 -2.68 2.783 1 93.81 364 ILE A C 1
ATOM 3011 O O . ILE A 1 364 ? 26.938 -3.529 3.674 1 93.81 364 ILE A O 1
ATOM 3015 N N . VAL A 1 365 ? 27.734 -1.622 2.861 1 95.69 365 VAL A N 1
ATOM 3016 C CA . VAL A 1 365 ? 28.375 -1.223 4.109 1 95.69 365 VAL A CA 1
ATOM 3017 C C . VAL A 1 365 ? 27.812 0.115 4.578 1 95.69 365 VAL A C 1
ATOM 3019 O O . VAL A 1 365 ? 27.734 1.071 3.803 1 95.69 365 VAL A O 1
ATOM 3022 N N . TYR A 1 366 ? 27.359 0.177 5.801 1 95.06 366 TYR A N 1
ATOM 3023 C CA . TYR A 1 366 ? 26.797 1.405 6.344 1 95.06 366 TYR A CA 1
ATOM 3024 C C . TYR A 1 366 ? 27.453 1.766 7.672 1 95.06 366 TYR A C 1
ATOM 3026 O O . TYR A 1 366 ? 28.031 0.907 8.344 1 95.06 366 TYR A O 1
ATOM 3034 N N . GLY A 1 367 ? 27.391 3.041 8.031 1 92.62 367 GLY A N 1
ATOM 3035 C CA . GLY A 1 367 ? 27.984 3.518 9.273 1 92.62 367 GLY A CA 1
ATOM 3036 C C . GLY A 1 367 ? 27 3.557 10.422 1 92.62 367 GLY A C 1
ATOM 3037 O O . GLY A 1 367 ? 25.797 3.779 10.219 1 92.62 367 GLY A O 1
ATOM 3038 N N . THR A 1 368 ? 27.531 3.363 11.609 1 88.19 368 THR A N 1
ATOM 3039 C CA . THR A 1 368 ? 26.828 3.598 12.859 1 88.19 368 THR A CA 1
ATOM 3040 C C . THR A 1 368 ? 27.672 4.414 13.828 1 88.19 368 THR A C 1
ATOM 3042 O O . THR A 1 368 ? 28.562 3.873 14.492 1 88.19 368 THR A O 1
ATOM 3045 N N . PRO A 1 369 ? 27.297 5.734 13.82 1 90.69 369 PRO A N 1
ATOM 3046 C CA . PRO A 1 369 ? 26.109 6.414 13.305 1 90.69 369 PRO A CA 1
ATOM 3047 C C . PRO A 1 369 ? 26.188 6.672 11.797 1 90.69 369 PRO A C 1
ATOM 3049 O O . PRO A 1 369 ? 27.281 6.648 11.219 1 90.69 369 PRO A O 1
ATOM 3052 N N . PRO A 1 370 ? 25.109 6.941 11.18 1 94.69 370 PRO A N 1
ATOM 3053 C CA . PRO A 1 370 ? 25.078 7.227 9.75 1 94.69 370 PRO A CA 1
ATOM 3054 C C . PRO A 1 370 ? 25.828 8.508 9.383 1 94.69 370 PRO A C 1
ATOM 3056 O O . PRO A 1 370 ? 25.906 9.43 10.203 1 94.69 370 PRO A O 1
ATOM 3059 N N . LEU A 1 371 ? 26.344 8.531 8.219 1 96.62 371 LEU A N 1
ATOM 3060 C CA . LEU A 1 371 ? 27.094 9.695 7.762 1 96.62 371 LEU A CA 1
ATOM 3061 C C . LEU A 1 371 ? 26.172 10.75 7.176 1 96.62 371 LEU A C 1
ATOM 3063 O O . LEU A 1 371 ? 25.375 10.453 6.281 1 96.62 371 LEU A O 1
ATOM 3067 N N . ARG A 1 372 ? 26.234 11.945 7.703 1 96.25 372 ARG A N 1
ATOM 3068 C CA . ARG A 1 372 ? 25.578 13.133 7.156 1 96.25 372 ARG A CA 1
ATOM 3069 C C . ARG A 1 372 ? 26.609 14.203 6.781 1 96.25 372 ARG A C 1
ATOM 3071 O O . ARG A 1 372 ? 27.453 14.562 7.594 1 96.25 372 ARG A O 1
ATOM 3078 N N . ILE A 1 373 ? 26.516 14.609 5.547 1 95 373 ILE A N 1
ATOM 3079 C CA . ILE A 1 373 ? 27.469 15.602 5.066 1 95 373 ILE A CA 1
ATOM 3080 C C . ILE A 1 373 ? 26.734 16.844 4.574 1 95 373 ILE A C 1
ATOM 3082 O O . ILE A 1 373 ? 25.688 16.734 3.926 1 95 373 ILE A O 1
ATOM 3086 N N . ASP A 1 374 ? 27.25 17.969 4.945 1 93.62 374 ASP A N 1
ATOM 3087 C CA . ASP A 1 374 ? 26.719 19.203 4.383 1 93.62 374 ASP A CA 1
ATOM 3088 C C . ASP A 1 374 ? 26.984 19.281 2.881 1 93.62 374 ASP A C 1
ATOM 3090 O O . ASP A 1 374 ? 28.047 18.859 2.408 1 93.62 374 ASP A O 1
ATOM 3094 N N . TYR A 1 375 ? 26.062 19.875 2.182 1 92.94 375 TYR A N 1
ATOM 3095 C CA . TYR A 1 375 ? 26.188 19.984 0.732 1 92.94 375 TYR A CA 1
ATOM 3096 C C . TYR A 1 375 ? 27.516 20.625 0.349 1 92.94 375 TYR A C 1
ATOM 3098 O O . TYR A 1 375 ? 28.188 20.172 -0.577 1 92.94 375 TYR A O 1
ATOM 3106 N N . THR A 1 376 ? 27.859 21.719 1.048 1 89.81 376 THR A N 1
ATOM 3107 C CA . THR A 1 376 ? 29.078 22.438 0.731 1 89.81 376 THR A CA 1
ATOM 3108 C C . THR A 1 376 ? 30.312 21.562 0.949 1 89.81 376 THR A C 1
ATOM 3110 O O . THR A 1 376 ? 31.297 21.672 0.215 1 89.81 376 THR A O 1
ATOM 3113 N N . ASP A 1 377 ? 30.25 20.719 1.973 1 91.62 377 ASP A N 1
ATOM 3114 C CA . ASP A 1 377 ? 31.344 19.781 2.223 1 91.62 377 ASP A CA 1
ATOM 3115 C C . ASP A 1 377 ? 31.438 18.734 1.118 1 91.62 377 ASP A C 1
ATOM 3117 O O . ASP A 1 377 ? 32.531 18.328 0.723 1 91.62 377 ASP A O 1
ATOM 3121 N N . ALA A 1 378 ? 30.328 18.266 0.667 1 91.94 378 ALA A N 1
ATOM 3122 C CA . ALA A 1 378 ? 30.297 17.281 -0.424 1 91.94 378 ALA A CA 1
ATOM 3123 C C . ALA A 1 378 ? 30.922 17.859 -1.689 1 91.94 378 ALA A C 1
ATOM 3125 O O . ALA A 1 378 ? 31.688 17.172 -2.375 1 91.94 378 ALA A O 1
ATOM 3126 N N . VAL A 1 379 ? 30.562 19.094 -1.997 1 89.62 379 VAL A N 1
ATOM 3127 C CA . VAL A 1 379 ? 31.109 19.766 -3.17 1 89.62 379 VAL A CA 1
ATOM 3128 C C . VAL A 1 379 ? 32.625 19.922 -3.02 1 89.62 379 VAL A C 1
ATOM 3130 O O . VAL A 1 379 ? 33.375 19.75 -3.982 1 89.62 379 VAL A O 1
ATOM 3133 N N . GLN A 1 380 ? 33.062 20.281 -1.835 1 90.56 380 GLN A N 1
ATOM 3134 C CA . GLN A 1 380 ? 34.469 20.453 -1.573 1 90.56 380 GLN A CA 1
ATOM 3135 C C . GLN A 1 380 ? 35.219 19.141 -1.78 1 90.56 380 GLN A C 1
ATOM 3137 O O . GLN A 1 380 ? 36.344 19.125 -2.291 1 90.56 380 GLN A O 1
ATOM 3142 N N . MET A 1 381 ? 34.625 18.062 -1.333 1 90.31 381 MET A N 1
ATOM 3143 C CA . MET A 1 381 ? 35.25 16.766 -1.535 1 90.31 381 MET A CA 1
ATOM 3144 C C . MET A 1 381 ? 35.531 16.5 -3.016 1 90.31 381 MET A C 1
ATOM 3146 O O . MET A 1 381 ? 36.562 15.953 -3.377 1 90.31 381 MET A O 1
ATOM 3150 N N . LEU A 1 382 ? 34.625 16.859 -3.844 1 90.25 382 LEU A N 1
ATOM 3151 C CA . LEU A 1 382 ? 34.75 16.672 -5.285 1 90.25 382 LEU A CA 1
ATOM 3152 C C . LEU A 1 382 ? 35.812 17.609 -5.855 1 90.25 382 LEU A C 1
ATOM 3154 O O . LEU A 1 382 ? 36.594 17.219 -6.746 1 90.25 382 LEU A O 1
ATOM 3158 N N . LYS A 1 383 ? 35.844 18.797 -5.344 1 86.44 383 LYS A N 1
ATOM 3159 C CA . LYS A 1 383 ? 36.812 19.781 -5.805 1 86.44 383 LYS A CA 1
ATOM 3160 C C . LYS A 1 383 ? 38.25 19.344 -5.48 1 86.44 383 LYS A C 1
ATOM 3162 O O . LYS A 1 383 ? 39.156 19.594 -6.258 1 86.44 383 LYS A O 1
ATOM 3167 N N . ASP A 1 384 ? 38.375 18.828 -4.379 1 87.5 384 ASP A N 1
ATOM 3168 C CA . ASP A 1 384 ? 39.719 18.406 -3.932 1 87.5 384 ASP A CA 1
ATOM 3169 C C . ASP A 1 384 ? 40.281 17.344 -4.867 1 87.5 384 ASP A C 1
ATOM 3171 O O . ASP A 1 384 ? 41.5 17.141 -4.895 1 87.5 384 ASP A O 1
ATOM 3175 N N . LEU A 1 385 ? 39.469 16.672 -5.523 1 78.62 385 LEU A N 1
ATOM 3176 C CA . LEU A 1 385 ? 39.969 15.688 -6.477 1 78.62 385 LEU A CA 1
ATOM 3177 C C . LEU A 1 385 ? 40.25 16.328 -7.832 1 78.62 385 LEU A C 1
ATOM 3179 O O . LEU A 1 385 ? 40.656 15.656 -8.773 1 78.62 385 LEU A O 1
ATOM 3183 N N . ASN A 1 386 ? 40.375 17.688 -7.969 1 66.62 386 ASN A N 1
ATOM 3184 C CA . ASN A 1 386 ? 40.656 18.453 -9.172 1 66.62 386 ASN A CA 1
ATOM 3185 C C . ASN A 1 386 ? 39.781 18.031 -10.336 1 66.62 386 ASN A C 1
ATOM 3187 O O . ASN A 1 386 ? 40.094 18.266 -11.5 1 66.62 386 ASN A O 1
ATOM 3191 N N . GLU A 1 387 ? 38.969 17.172 -10.195 1 58.09 387 GLU A N 1
ATOM 3192 C CA . GLU A 1 387 ? 38.312 16.562 -11.336 1 58.09 387 GLU A CA 1
ATOM 3193 C C . GLU A 1 387 ? 37.125 17.391 -11.789 1 58.09 387 GLU A C 1
ATOM 3195 O O . GLU A 1 387 ? 36.719 17.328 -12.945 1 58.09 387 GLU A O 1
ATOM 3200 N N . ILE A 1 388 ? 36.406 18.016 -10.906 1 58.03 388 ILE A N 1
ATOM 3201 C CA . ILE A 1 388 ? 35.188 18.516 -11.484 1 58.03 388 ILE A CA 1
ATOM 3202 C C . ILE A 1 388 ? 35.062 20.016 -11.258 1 58.03 388 ILE A C 1
ATOM 3204 O O . ILE A 1 388 ? 35.281 20.5 -10.133 1 58.03 388 ILE A O 1
ATOM 3208 N N . GLY A 1 389 ? 35.5 20.875 -12.242 1 56.88 389 GLY A N 1
ATOM 3209 C CA . GLY A 1 389 ? 35.344 22.312 -12.383 1 56.88 389 GLY A CA 1
ATOM 3210 C C . GLY A 1 389 ? 34.062 22.828 -11.789 1 56.88 389 GLY A C 1
ATOM 3211 O O . GLY A 1 389 ? 33.438 23.75 -12.336 1 56.88 389 GLY A O 1
ATOM 3212 N N . MET A 1 390 ? 33.594 22.25 -10.727 1 60.66 390 MET A N 1
ATOM 3213 C CA . MET A 1 390 ? 32.312 22.719 -10.25 1 60.66 390 MET A CA 1
ATOM 3214 C C . MET A 1 390 ? 32.469 23.922 -9.32 1 60.66 390 MET A C 1
ATOM 3216 O O . MET A 1 390 ? 33.344 23.938 -8.469 1 60.66 390 MET A O 1
ATOM 3220 N N . GLY A 1 391 ? 31.875 25.062 -9.742 1 53.47 391 GLY A N 1
ATOM 3221 C CA . GLY A 1 391 ? 31.766 26.156 -8.805 1 53.47 391 GLY A CA 1
ATOM 3222 C C . GLY A 1 391 ? 30.953 25.812 -7.57 1 53.47 391 GLY A C 1
ATOM 3223 O O . GLY A 1 391 ? 30.266 24.781 -7.543 1 53.47 391 GLY A O 1
ATOM 3224 N N . ALA A 1 392 ? 31.219 26.516 -6.48 1 51.25 392 ALA A N 1
ATOM 3225 C CA . ALA A 1 392 ? 30.531 26.312 -5.207 1 51.25 392 ALA A CA 1
ATOM 3226 C C . ALA A 1 392 ? 29.016 26.234 -5.398 1 51.25 392 ALA A C 1
ATOM 3228 O O . ALA A 1 392 ? 28.328 25.562 -4.633 1 51.25 392 ALA A O 1
ATOM 3229 N N . ASP A 1 393 ? 28.562 26.891 -6.473 1 51.69 393 ASP A N 1
ATOM 3230 C CA . ASP A 1 393 ? 27.125 27.047 -6.676 1 51.69 393 ASP A CA 1
ATOM 3231 C C . ASP A 1 393 ? 26.609 26.062 -7.719 1 51.69 393 ASP A C 1
ATOM 3233 O O . ASP A 1 393 ? 25.453 26.141 -8.133 1 51.69 393 ASP A O 1
ATOM 3237 N N . ASP A 1 394 ? 27.469 25.078 -8.094 1 60.84 394 ASP A N 1
ATOM 3238 C CA . ASP A 1 394 ? 27.031 24.172 -9.156 1 60.84 394 ASP A CA 1
ATOM 3239 C C . ASP A 1 394 ? 26.297 22.969 -8.586 1 60.84 394 ASP A C 1
ATOM 3241 O O . ASP A 1 394 ? 26.641 22.484 -7.504 1 60.84 394 ASP A O 1
ATOM 3245 N N . TYR A 1 395 ? 25.203 22.562 -9.336 1 67.19 395 TYR A N 1
ATOM 3246 C CA . TYR A 1 395 ? 24.422 21.391 -8.961 1 67.19 395 TYR A CA 1
ATOM 3247 C C . TYR A 1 395 ? 25.125 20.109 -9.383 1 67.19 395 TYR A C 1
ATOM 3249 O O . TYR A 1 395 ? 25.844 20.078 -10.383 1 67.19 395 TYR A O 1
ATOM 3257 N N . LEU A 1 396 ? 25.016 19.109 -8.477 1 80 396 LEU A N 1
ATOM 3258 C CA . LEU A 1 396 ? 25.641 17.828 -8.766 1 80 396 LEU A CA 1
ATOM 3259 C C . LEU A 1 396 ? 24.953 17.141 -9.945 1 80 396 LEU A C 1
ATOM 3261 O O . LEU A 1 396 ? 23.75 16.922 -9.93 1 80 396 LEU A O 1
ATOM 3265 N N . SER A 1 397 ? 25.688 16.875 -10.922 1 82.38 397 SER A N 1
ATOM 3266 C CA . SER A 1 397 ? 25.219 16.047 -12.023 1 82.38 397 SER A CA 1
ATOM 3267 C C . SER A 1 397 ? 25.203 14.57 -11.625 1 82.38 397 SER A C 1
ATOM 3269 O O . SER A 1 397 ? 25.766 14.195 -10.594 1 82.38 397 SER A O 1
ATOM 3271 N N . THR A 1 398 ? 24.609 13.805 -12.43 1 83.06 398 THR A N 1
ATOM 3272 C CA . THR A 1 398 ? 24.547 12.367 -12.18 1 83.06 398 THR A CA 1
ATOM 3273 C C . THR A 1 398 ? 25.953 11.781 -12.078 1 83.06 398 THR A C 1
ATOM 3275 O O . THR A 1 398 ? 26.234 10.945 -11.219 1 83.06 398 THR A O 1
ATOM 3278 N N . SER A 1 399 ? 26.828 12.227 -12.969 1 86.38 399 SER A N 1
ATOM 3279 C CA . SER A 1 399 ? 28.203 11.742 -12.961 1 86.38 399 SER A CA 1
ATOM 3280 C C . SER A 1 399 ? 28.922 12.164 -11.688 1 86.38 399 SER A C 1
ATOM 3282 O O . SER A 1 399 ? 29.719 11.391 -11.125 1 86.38 399 SER A O 1
ATOM 3284 N N . GLN A 1 400 ? 28.656 13.344 -11.273 1 88.38 400 GLN A N 1
ATOM 3285 C CA . GLN A 1 400 ? 29.281 13.844 -10.055 1 88.38 400 GLN A CA 1
ATOM 3286 C C . GLN A 1 400 ? 28.766 13.102 -8.828 1 88.38 400 GLN A C 1
ATOM 3288 O O . GLN A 1 400 ? 29.516 12.859 -7.879 1 88.38 400 GLN A O 1
ATOM 3293 N N . GLU A 1 401 ? 27.5 12.812 -8.844 1 90.69 401 GLU A N 1
ATOM 3294 C CA . GLU A 1 401 ? 26.922 12.031 -7.754 1 90.69 401 GLU A CA 1
ATOM 3295 C C . GLU A 1 401 ? 27.594 10.664 -7.645 1 90.69 401 GLU A C 1
ATOM 3297 O O . GLU A 1 401 ? 27.906 10.211 -6.543 1 90.69 401 GLU A O 1
ATOM 3302 N N . ARG A 1 402 ? 27.797 10.055 -8.719 1 90.31 402 ARG A N 1
ATOM 3303 C CA . ARG A 1 402 ? 28.453 8.75 -8.742 1 90.31 402 ARG A CA 1
ATOM 3304 C C . ARG A 1 402 ? 29.891 8.844 -8.219 1 90.31 402 ARG A C 1
ATOM 3306 O O . ARG A 1 402 ? 30.328 7.98 -7.457 1 90.31 402 ARG A O 1
ATOM 3313 N N . ARG A 1 403 ? 30.562 9.859 -8.711 1 92.19 403 ARG A N 1
ATOM 3314 C CA . ARG A 1 403 ? 31.938 10.07 -8.266 1 92.19 403 ARG A CA 1
ATOM 3315 C C . ARG A 1 403 ? 31.984 10.312 -6.762 1 92.19 403 ARG A C 1
ATOM 3317 O O . ARG A 1 403 ? 32.875 9.812 -6.082 1 92.19 403 ARG A O 1
ATOM 3324 N N . LEU A 1 404 ? 31.078 11.125 -6.305 1 94.19 404 LEU A N 1
ATOM 3325 C CA . LEU A 1 404 ? 31 11.383 -4.871 1 94.19 404 LEU A CA 1
ATOM 3326 C C . LEU A 1 404 ? 30.812 10.078 -4.098 1 94.19 404 LEU A C 1
ATOM 3328 O O . LEU A 1 404 ? 31.422 9.883 -3.043 1 94.19 404 LEU A O 1
ATOM 3332 N N . GLY A 1 405 ? 29.953 9.219 -4.59 1 94.94 405 GLY A N 1
ATOM 3333 C CA . GLY A 1 405 ? 29.75 7.922 -3.959 1 94.94 405 GLY A CA 1
ATOM 3334 C C . GLY A 1 405 ? 31.031 7.121 -3.84 1 94.94 405 GLY A C 1
ATOM 3335 O O . GLY A 1 405 ? 31.297 6.512 -2.799 1 94.94 405 GLY A O 1
ATOM 3336 N N . GLN A 1 406 ? 31.797 7.148 -4.871 1 94.44 406 GLN A N 1
ATOM 3337 C CA . GLN A 1 406 ? 33.062 6.445 -4.863 1 94.44 406 GLN A CA 1
ATOM 3338 C C . GLN A 1 406 ? 34.031 7.051 -3.84 1 94.44 406 GLN A C 1
ATOM 3340 O O . GLN A 1 406 ? 34.75 6.324 -3.143 1 94.44 406 GLN A O 1
ATOM 3345 N N . LEU A 1 407 ? 34.031 8.344 -3.826 1 94.25 407 LEU A N 1
ATOM 3346 C CA . LEU A 1 407 ? 34.906 9.055 -2.895 1 94.25 407 LEU A CA 1
ATOM 3347 C C . LEU A 1 407 ? 34.531 8.734 -1.451 1 94.25 407 LEU A C 1
ATOM 3349 O O . LEU A 1 407 ? 35.406 8.531 -0.609 1 94.25 407 LEU A O 1
ATOM 3353 N N . ILE A 1 408 ? 33.312 8.734 -1.146 1 95.88 408 ILE A N 1
ATOM 3354 C CA . ILE A 1 408 ? 32.812 8.43 0.199 1 95.88 408 ILE A CA 1
ATOM 3355 C C . ILE A 1 408 ? 33.188 6.996 0.571 1 95.88 408 ILE A C 1
ATOM 3357 O O . ILE A 1 408 ? 33.625 6.73 1.693 1 95.88 408 ILE A O 1
ATOM 3361 N N . LYS A 1 409 ? 33 6.121 -0.361 1 95.81 409 LYS A N 1
ATOM 3362 C CA . LYS A 1 409 ? 33.406 4.734 -0.126 1 95.81 409 LYS A CA 1
ATOM 3363 C C . LYS A 1 409 ? 34.875 4.633 0.187 1 95.81 409 LYS A C 1
ATOM 3365 O O . LYS A 1 409 ? 35.281 3.918 1.107 1 95.81 409 LYS A O 1
ATOM 3370 N N . SER A 1 410 ? 35.719 5.312 -0.552 1 95 410 SER A N 1
ATOM 3371 C CA . SER A 1 410 ? 37.156 5.258 -0.375 1 95 410 SER A CA 1
ATOM 3372 C C . SER A 1 410 ? 37.594 5.918 0.932 1 95 410 SER A C 1
ATOM 3374 O O . SER A 1 410 ? 38.531 5.465 1.59 1 95 410 SER A O 1
ATOM 3376 N N . THR A 1 411 ? 36.906 6.992 1.3 1 94.62 411 THR A N 1
ATOM 3377 C CA . THR A 1 411 ? 37.312 7.805 2.443 1 94.62 411 THR A CA 1
ATOM 3378 C C . THR A 1 411 ? 36.781 7.207 3.742 1 94.62 411 THR A C 1
ATOM 3380 O O . THR A 1 411 ? 37.469 7.16 4.75 1 94.62 411 THR A O 1
ATOM 3383 N N . TYR A 1 412 ? 35.5 6.766 3.721 1 95.56 412 TYR A N 1
ATOM 3384 C CA . TYR A 1 412 ? 34.844 6.379 4.965 1 95.56 412 TYR A CA 1
ATOM 3385 C C . TYR A 1 412 ? 34.562 4.883 4.988 1 95.56 412 TYR A C 1
ATOM 3387 O O . TYR A 1 412 ? 34.188 4.332 6.031 1 95.56 412 TYR A O 1
ATOM 3395 N N . GLY A 1 413 ? 34.656 4.207 3.857 1 96.19 413 GLY A N 1
ATOM 3396 C CA . GLY A 1 413 ? 34.375 2.779 3.779 1 96.19 413 GLY A CA 1
ATOM 3397 C C . GLY A 1 413 ? 32.906 2.432 3.818 1 96.19 413 GLY A C 1
ATOM 3398 O O . GLY A 1 413 ? 32.531 1.331 4.227 1 96.19 413 GLY A O 1
ATOM 3399 N N . ILE A 1 414 ? 32.031 3.398 3.508 1 96.88 414 ILE A N 1
ATOM 3400 C CA . ILE A 1 414 ? 30.594 3.154 3.605 1 96.88 414 ILE A CA 1
ATOM 3401 C C . ILE A 1 414 ? 29.938 3.434 2.258 1 96.88 414 ILE A C 1
ATOM 3403 O O . ILE A 1 414 ? 30.469 4.172 1.433 1 96.88 414 ILE A O 1
ATOM 3407 N N . ASP A 1 415 ? 28.75 2.848 2.051 1 96.81 415 ASP A N 1
ATOM 3408 C CA . ASP A 1 415 ? 28.016 2.961 0.789 1 96.81 415 ASP A CA 1
ATOM 3409 C C . ASP A 1 415 ? 26.828 3.914 0.92 1 96.81 415 ASP A C 1
ATOM 3411 O O . ASP A 1 415 ? 26.266 4.348 -0.083 1 96.81 415 ASP A O 1
ATOM 3415 N N . CYS A 1 416 ? 26.422 4.246 2.156 1 97.44 416 CYS A N 1
ATOM 3416 C CA . CYS A 1 416 ? 25.203 4.992 2.422 1 97.44 416 CYS A CA 1
ATOM 3417 C C . CYS A 1 416 ? 25.5 6.293 3.154 1 97.44 416 CYS A C 1
ATOM 3419 O O . CYS A 1 416 ? 26.297 6.312 4.094 1 97.44 416 CYS A O 1
ATOM 3421 N N . TYR A 1 417 ? 24.859 7.363 2.74 1 97.69 417 TYR A N 1
ATOM 3422 C CA . TYR A 1 417 ? 25.062 8.664 3.371 1 97.69 417 TYR A CA 1
ATOM 3423 C C . TYR A 1 417 ? 23.953 9.625 3.006 1 97.69 417 TYR A C 1
ATOM 3425 O O . TYR A 1 417 ? 23.188 9.383 2.066 1 97.69 417 TYR A O 1
ATOM 3433 N N . MET A 1 418 ? 23.844 10.688 3.779 1 97.69 418 MET A N 1
ATOM 3434 C CA . MET A 1 418 ? 22.906 11.773 3.498 1 97.69 418 MET A CA 1
ATOM 3435 C C . MET A 1 418 ? 23.656 13.078 3.236 1 97.69 418 MET A C 1
ATOM 3437 O O . MET A 1 418 ? 24.656 13.375 3.893 1 97.69 418 MET A O 1
ATOM 3441 N N . ILE A 1 419 ? 23.188 13.781 2.266 1 96.25 419 ILE A N 1
ATOM 3442 C CA . ILE A 1 419 ? 23.625 15.164 2.088 1 96.25 419 ILE A CA 1
ATOM 3443 C C . ILE A 1 419 ? 22.547 16.109 2.592 1 96.25 419 ILE A C 1
ATOM 3445 O O . ILE A 1 419 ? 21.391 16.047 2.156 1 96.25 419 ILE A O 1
ATOM 3449 N N . ASP A 1 420 ? 22.969 16.938 3.445 1 93.94 420 ASP A N 1
ATOM 3450 C CA . ASP A 1 420 ? 22.078 17.891 4.117 1 93.94 420 ASP A CA 1
ATOM 3451 C C . ASP A 1 420 ? 22.297 19.297 3.598 1 93.94 420 ASP A C 1
ATOM 3453 O O . ASP A 1 420 ? 23.281 19.578 2.914 1 93.94 420 ASP A O 1
ATOM 3457 N N . ARG A 1 421 ? 21.219 20.203 3.836 1 92.31 421 ARG A N 1
ATOM 3458 C CA . ARG A 1 421 ? 21.281 21.625 3.496 1 92.31 421 ARG A CA 1
ATOM 3459 C C . ARG A 1 421 ? 21.516 21.812 2.002 1 92.31 421 ARG A C 1
ATOM 3461 O O . ARG A 1 421 ? 22.469 22.484 1.604 1 92.31 421 ARG A O 1
ATOM 3468 N N . MET A 1 422 ? 20.578 21.312 1.29 1 92.88 422 MET A N 1
ATOM 3469 C CA . MET A 1 422 ? 20.656 21.375 -0.167 1 92.88 422 MET A CA 1
ATOM 3470 C C . MET A 1 422 ? 20.453 22.797 -0.667 1 92.88 422 MET A C 1
ATOM 3472 O O . MET A 1 422 ? 19.766 23.594 -0.023 1 92.88 422 MET A O 1
ATOM 3476 N N . PRO A 1 423 ? 21.016 23.094 -1.832 1 90.62 423 PRO A N 1
ATOM 3477 C CA . PRO A 1 423 ? 20.797 24.422 -2.404 1 90.62 423 PRO A CA 1
ATOM 3478 C C . PRO A 1 423 ? 19.328 24.719 -2.697 1 90.62 423 PRO A C 1
ATOM 3480 O O . PRO A 1 423 ? 18.594 23.828 -3.135 1 90.62 423 PRO A O 1
ATOM 3483 N N . SER A 1 424 ? 18.891 25.984 -2.547 1 87.25 424 SER A N 1
ATOM 3484 C CA . SER A 1 424 ? 17.516 26.406 -2.74 1 87.25 424 SER A CA 1
ATOM 3485 C C . SER A 1 424 ? 17.047 26.125 -4.164 1 87.25 424 SER A C 1
ATOM 3487 O O . SER A 1 424 ? 15.875 25.812 -4.391 1 87.25 424 SER A O 1
ATOM 3489 N N . ASP A 1 425 ? 17.906 26.172 -5.078 1 83.69 425 ASP A N 1
ATOM 3490 C CA . ASP A 1 425 ? 17.562 26 -6.484 1 83.69 425 ASP A CA 1
ATOM 3491 C C . ASP A 1 425 ? 17.266 24.531 -6.801 1 83.69 425 ASP A C 1
ATOM 3493 O O . ASP A 1 425 ? 16.672 24.219 -7.832 1 83.69 425 ASP A O 1
ATOM 3497 N N . MET A 1 426 ? 17.672 23.672 -5.93 1 84.06 426 MET A N 1
ATOM 3498 C CA . MET A 1 426 ? 17.453 22.25 -6.117 1 84.06 426 MET A CA 1
ATOM 3499 C C . MET A 1 426 ? 16.297 21.75 -5.262 1 84.06 426 MET A C 1
ATOM 3501 O O . MET A 1 426 ? 16.016 20.562 -5.223 1 84.06 426 MET A O 1
ATOM 3505 N N . SER A 1 427 ? 15.734 22.703 -4.648 1 86.5 427 SER A N 1
ATOM 3506 C CA . SER A 1 427 ? 14.688 22.312 -3.709 1 86.5 427 SER A CA 1
ATOM 3507 C C . SER A 1 427 ? 13.32 22.812 -4.172 1 86.5 427 SER A C 1
ATOM 3509 O O . SER A 1 427 ? 13.234 23.719 -5 1 86.5 427 SER A O 1
ATOM 3511 N N . ASP A 1 428 ? 12.305 22.156 -3.576 1 86 428 ASP A N 1
ATOM 3512 C CA . ASP A 1 428 ? 10.938 22.562 -3.867 1 86 428 ASP A CA 1
ATOM 3513 C C . ASP A 1 428 ? 10.648 23.953 -3.293 1 86 428 ASP A C 1
ATOM 3515 O O . ASP A 1 428 ? 11.281 24.375 -2.322 1 86 428 ASP A O 1
ATOM 3519 N N . VAL A 1 429 ? 9.68 24.594 -3.846 1 83.88 429 VAL A N 1
ATOM 3520 C CA . VAL A 1 429 ? 9.336 25.953 -3.451 1 83.88 429 VAL A CA 1
ATOM 3521 C C . VAL A 1 429 ? 8.844 25.969 -2.008 1 83.88 429 VAL A C 1
ATOM 3523 O O . VAL A 1 429 ? 8.992 26.969 -1.299 1 83.88 429 VAL A O 1
ATOM 3526 N N . ASN A 1 430 ? 8.359 24.828 -1.629 1 90.75 430 ASN A N 1
ATOM 3527 C CA . ASN A 1 430 ? 7.793 24.812 -0.283 1 90.75 430 ASN A CA 1
ATOM 3528 C C . ASN A 1 430 ? 8.828 24.359 0.747 1 90.75 430 ASN A C 1
ATOM 3530 O O . ASN A 1 430 ? 8.492 24.156 1.918 1 90.75 430 ASN A O 1
ATOM 3534 N N . ALA A 1 431 ? 10.062 24.219 0.363 1 92.88 431 ALA A N 1
ATOM 3535 C CA . ALA A 1 431 ? 11.109 23.828 1.309 1 92.88 431 ALA A CA 1
ATOM 3536 C C . ALA A 1 431 ? 11.492 25 2.203 1 92.88 431 ALA A C 1
ATOM 3538 O O . ALA A 1 431 ? 11.672 26.125 1.725 1 92.88 431 ALA A O 1
ATOM 3539 N N . MET A 1 432 ? 11.641 24.766 3.463 1 92.88 432 MET A N 1
ATOM 3540 C CA . MET A 1 432 ? 12.023 25.797 4.422 1 92.88 432 MET A CA 1
ATOM 3541 C C . MET A 1 432 ? 13.461 26.25 4.184 1 92.88 432 MET A C 1
ATOM 3543 O O . MET A 1 432 ? 14.375 25.422 4.141 1 92.88 432 MET A O 1
ATOM 3547 N N . PRO A 1 433 ? 13.656 27.531 3.99 1 89 433 PRO A N 1
ATOM 3548 C CA . PRO A 1 433 ? 15.031 28.016 3.863 1 89 433 PRO A CA 1
ATOM 3549 C C . PRO A 1 433 ? 15.844 27.828 5.145 1 89 433 PRO A C 1
ATOM 3551 O O . PRO A 1 433 ? 15.289 27.906 6.246 1 89 433 PRO A O 1
ATOM 3554 N N . CYS A 1 434 ? 17.109 27.578 4.941 1 84.12 434 CYS A N 1
ATOM 3555 C CA . CYS A 1 434 ? 17.984 27.438 6.09 1 84.12 434 CYS A CA 1
ATOM 3556 C C . CYS A 1 434 ? 18.156 28.75 6.828 1 84.12 434 CYS A C 1
ATOM 3558 O O . CYS A 1 434 ? 18.266 29.812 6.203 1 84.12 434 CYS A O 1
ATOM 3560 N N . VAL A 1 435 ? 17.625 28.812 8.141 1 64.38 435 VAL A N 1
ATOM 3561 C CA . VAL A 1 435 ? 17.875 30.031 8.891 1 64.38 435 VAL A CA 1
ATOM 3562 C C . VAL A 1 435 ? 19.109 29.859 9.766 1 64.38 435 VAL A C 1
ATOM 3564 O O . VAL A 1 435 ? 19.391 28.75 10.234 1 64.38 435 VAL A O 1
ATOM 3567 N N . SER A 1 436 ? 20.141 30.453 9.531 1 49.09 436 SER A N 1
ATOM 3568 C CA . SER A 1 436 ? 21.375 30.375 10.297 1 49.09 436 SER A CA 1
ATOM 3569 C C . SER A 1 436 ? 21.094 30.172 11.781 1 49.09 436 SER A C 1
ATOM 3571 O O . SER A 1 436 ? 20.234 30.859 12.359 1 49.09 436 SER A O 1
ATOM 3573 N N . ASN A 1 437 ? 21.156 28.969 12.258 1 40.91 437 ASN A N 1
ATOM 3574 C CA . ASN A 1 437 ? 21.078 28.656 13.688 1 40.91 437 ASN A CA 1
ATOM 3575 C C . ASN A 1 437 ? 22.156 29.391 14.477 1 40.91 437 ASN A C 1
ATOM 3577 O O . ASN A 1 437 ? 23.344 29.266 14.172 1 40.91 437 ASN A O 1
ATOM 3581 N N . GLY A 1 438 ? 22 30.328 15.109 1 38.34 438 GLY A N 1
ATOM 3582 C CA . GLY A 1 438 ? 22.891 30.953 16.062 1 38.34 438 GLY A CA 1
ATOM 3583 C C . GLY A 1 438 ? 24.312 30.406 16.016 1 38.34 438 GLY A C 1
ATOM 3584 O O . GLY A 1 438 ? 25.266 31.125 16.297 1 38.34 438 GLY A O 1
ATOM 3585 N N . ASN A 1 439 ? 24.625 29.078 16.516 1 35.62 439 ASN A N 1
ATOM 3586 C CA . ASN A 1 439 ? 26.031 28.703 16.562 1 35.62 439 ASN A CA 1
ATOM 3587 C C . ASN A 1 439 ? 26.719 28.891 15.203 1 35.62 439 ASN A C 1
ATOM 3589 O O . ASN A 1 439 ? 27.906 29.172 15.133 1 35.62 439 ASN A O 1
ATOM 3593 N N . GLN A 1 440 ? 26.531 27.875 14.266 1 33.97 440 GLN A N 1
ATOM 3594 C CA . GLN A 1 440 ? 27.281 28.094 13.023 1 33.97 440 GLN A CA 1
ATOM 3595 C C . GLN A 1 440 ? 26.703 29.281 12.242 1 33.97 440 GLN A C 1
ATOM 3597 O O . GLN A 1 440 ? 25.531 29.625 12.398 1 33.97 440 GLN A O 1
ATOM 3602 N N . ARG A 1 441 ? 27.578 29.953 11.367 1 32.88 441 ARG A N 1
ATOM 3603 C CA . ARG A 1 441 ? 27.672 31.141 10.531 1 32.88 441 ARG A CA 1
ATOM 3604 C C . ARG A 1 441 ? 26.484 31.25 9.586 1 32.88 441 ARG A C 1
ATOM 3606 O O . ARG A 1 441 ? 26.438 30.562 8.562 1 32.88 441 ARG A O 1
ATOM 3613 N N . VAL A 1 442 ? 25.328 31.297 9.859 1 38.09 442 VAL A N 1
ATOM 3614 C CA . VAL A 1 442 ? 24.406 31.844 8.867 1 38.09 442 VAL A CA 1
ATOM 3615 C C . VAL A 1 442 ? 24.984 33.156 8.297 1 38.09 442 VAL A C 1
ATOM 3617 O O . VAL A 1 442 ? 25.094 34.156 9.008 1 38.09 442 VAL A O 1
ATOM 3620 N N . GLN A 1 443 ? 25.859 33.125 7.75 1 37.44 443 GLN A N 1
ATOM 3621 C CA . GLN A 1 443 ? 26.203 34.312 6.988 1 37.44 443 GLN A CA 1
ATOM 3622 C C . GLN A 1 443 ? 25.047 34.75 6.109 1 37.44 443 GLN A C 1
ATOM 3624 O O . GLN A 1 443 ? 24.188 33.938 5.738 1 37.44 443 GLN A O 1
ATOM 3629 N N . GLN A 1 444 ? 24.578 36.031 6.023 1 40.78 444 GLN A N 1
ATOM 3630 C CA . GLN A 1 444 ? 23.688 36.688 5.066 1 40.78 444 GLN A CA 1
ATOM 3631 C C . GLN A 1 444 ? 23.375 35.75 3.9 1 40.78 444 GLN A C 1
ATOM 3633 O O . GLN A 1 444 ? 22.266 35.75 3.367 1 40.78 444 GLN A O 1
ATOM 3638 N N . ASN A 1 445 ? 24.219 34.812 3.547 1 46.03 445 ASN A N 1
ATOM 3639 C CA . ASN A 1 445 ? 24.312 33.938 2.367 1 46.03 445 ASN A CA 1
ATOM 3640 C C . ASN A 1 445 ? 23.562 32.625 2.566 1 46.03 445 ASN A C 1
ATOM 3642 O O . ASN A 1 445 ? 23.625 31.734 1.717 1 46.03 445 ASN A O 1
ATOM 3646 N N . ASP A 1 446 ? 22.688 32.469 3.643 1 60.91 446 ASP A N 1
ATOM 3647 C CA . ASP A 1 446 ? 22.141 31.172 4.055 1 60.91 446 ASP A CA 1
ATOM 3648 C C . ASP A 1 446 ? 20.844 30.859 3.311 1 60.91 446 ASP A C 1
ATOM 3650 O O . ASP A 1 446 ? 20.516 29.688 3.088 1 60.91 446 ASP A O 1
ATOM 3654 N N . ARG A 1 447 ? 20.219 31.812 2.822 1 71.12 447 ARG A N 1
ATOM 3655 C CA . ARG A 1 447 ? 19 31.578 2.062 1 71.12 447 ARG A CA 1
ATOM 3656 C C . ARG A 1 447 ? 19.297 30.859 0.748 1 71.12 447 ARG A C 1
ATOM 3658 O O . ARG A 1 447 ? 18.375 30.453 0.035 1 71.12 447 ARG A O 1
ATOM 3665 N N . GLN A 1 448 ? 20.516 30.672 0.667 1 83.06 448 GLN A N 1
ATOM 3666 C CA . GLN A 1 448 ? 20.922 29.953 -0.541 1 83.06 448 GLN A CA 1
ATOM 3667 C C . GLN A 1 448 ? 20.688 28.453 -0.39 1 83.06 448 GLN A C 1
ATOM 3669 O O . GLN A 1 448 ? 20.703 27.719 -1.377 1 83.06 448 GLN A O 1
ATOM 3674 N N . TYR A 1 449 ? 20.469 28.109 0.87 1 89.69 449 TYR A N 1
ATOM 3675 C CA . TYR A 1 449 ? 20.234 26.703 1.148 1 89.69 449 TYR A CA 1
ATOM 3676 C C . TYR A 1 449 ? 18.906 26.484 1.845 1 89.69 449 TYR A C 1
ATOM 3678 O O . TYR A 1 449 ? 18.297 27.438 2.338 1 89.69 449 TYR A O 1
ATOM 3686 N N . THR A 1 450 ? 18.453 25.297 1.779 1 92 450 THR A N 1
ATOM 3687 C CA . THR A 1 450 ? 17.188 24.922 2.408 1 92 450 THR A CA 1
ATOM 3688 C C . THR A 1 450 ? 17.391 23.781 3.4 1 92 450 THR A C 1
ATOM 3690 O O . THR A 1 450 ? 18.391 23.078 3.342 1 92 450 THR A O 1
ATOM 3693 N N . ASN A 1 451 ? 16.453 23.703 4.375 1 93.31 451 ASN A N 1
ATOM 3694 C CA . ASN A 1 451 ? 16.391 22.547 5.262 1 93.31 451 ASN A CA 1
ATOM 3695 C C . ASN A 1 451 ? 15.922 21.297 4.523 1 93.31 451 ASN A C 1
ATOM 3697 O O . ASN A 1 451 ? 14.859 20.75 4.828 1 93.31 451 ASN A O 1
ATOM 3701 N N . SER A 1 452 ? 16.703 20.859 3.562 1 95.25 452 SER A N 1
ATOM 3702 C CA . SER A 1 452 ? 16.406 19.703 2.723 1 95.25 452 SER A CA 1
ATOM 3703 C C . SER A 1 452 ? 17.578 18.719 2.709 1 95.25 452 SER A C 1
ATOM 3705 O O . SER A 1 452 ? 18.688 19.062 3.145 1 95.25 452 SER A O 1
ATOM 3707 N N . PHE A 1 453 ? 17.297 17.531 2.297 1 96.5 453 PHE A N 1
ATOM 3708 C CA . PHE A 1 453 ? 18.328 16.5 2.277 1 96.5 453 PHE A CA 1
ATOM 3709 C C . PHE A 1 453 ? 18.062 15.5 1.163 1 96.5 453 PHE A C 1
ATOM 3711 O O . PHE A 1 453 ? 16.953 15.438 0.622 1 96.5 453 PHE A O 1
ATOM 3718 N N . VAL A 1 454 ? 19.094 14.789 0.81 1 96.94 454 VAL A N 1
ATOM 3719 C CA . VAL A 1 454 ? 19.016 13.664 -0.121 1 96.94 454 VAL A CA 1
ATOM 3720 C C . VAL A 1 454 ? 19.766 12.469 0.462 1 96.94 454 VAL A C 1
ATOM 3722 O O . VAL A 1 454 ? 20.844 12.617 1.038 1 96.94 454 VAL A O 1
ATOM 3725 N N . TYR A 1 455 ? 19.172 11.375 0.447 1 97.88 455 TYR A N 1
ATOM 3726 C CA . TYR A 1 455 ? 19.797 10.133 0.876 1 97.88 455 TYR A CA 1
ATOM 3727 C C . TYR A 1 455 ? 20.344 9.359 -0.315 1 97.88 455 TYR A C 1
ATOM 3729 O O . TYR A 1 455 ? 19.641 9.148 -1.308 1 97.88 455 TYR A O 1
ATOM 3737 N N . TYR A 1 456 ? 21.609 8.898 -0.162 1 97.44 456 TYR A N 1
ATOM 3738 C CA . TYR A 1 456 ? 22.297 8.227 -1.254 1 97.44 456 TYR A CA 1
ATOM 3739 C C . TYR A 1 456 ? 22.719 6.82 -0.844 1 97.44 456 TYR A C 1
ATOM 3741 O O . TYR A 1 456 ? 23.094 6.59 0.306 1 97.44 456 TYR A O 1
ATOM 3749 N N . ILE A 1 457 ? 22.656 5.918 -1.78 1 97 457 ILE A N 1
ATOM 3750 C CA . ILE A 1 457 ? 23.312 4.621 -1.721 1 97 457 ILE A CA 1
ATOM 3751 C C . ILE A 1 457 ? 24.219 4.441 -2.943 1 97 457 ILE A C 1
ATOM 3753 O O . ILE A 1 457 ? 23.75 4.52 -4.082 1 97 457 ILE A O 1
ATOM 3757 N N . ARG A 1 458 ? 25.484 4.242 -2.764 1 94.31 458 ARG A N 1
ATOM 3758 C CA . ARG A 1 458 ? 26.453 4.023 -3.832 1 94.31 458 ARG A CA 1
ATOM 3759 C C . ARG A 1 458 ? 26.391 5.137 -4.871 1 94.31 458 ARG A C 1
ATOM 3761 O O . ARG A 1 458 ? 26.391 4.871 -6.074 1 94.31 458 ARG A O 1
ATOM 3768 N N . GLY A 1 459 ? 26.172 6.344 -4.395 1 94.12 459 GLY A N 1
ATOM 3769 C CA . GLY A 1 459 ? 26.172 7.5 -5.277 1 94.12 459 GLY A CA 1
ATOM 3770 C C . GLY A 1 459 ? 24.859 7.688 -6.016 1 94.12 459 GLY A C 1
ATOM 3771 O O . GLY A 1 459 ? 24.75 8.531 -6.906 1 94.12 459 GLY A O 1
ATOM 3772 N N . GLN A 1 460 ? 23.875 6.934 -5.676 1 94.5 460 GLN A N 1
ATOM 3773 C CA . GLN A 1 460 ? 22.562 7.055 -6.297 1 94.5 460 GLN A CA 1
ATOM 3774 C C . GLN A 1 460 ? 21.531 7.605 -5.309 1 94.5 460 GLN A C 1
ATOM 3776 O O . GLN A 1 460 ? 21.438 7.125 -4.176 1 94.5 460 GLN A O 1
ATOM 3781 N N . GLU A 1 461 ? 20.734 8.586 -5.789 1 95.38 461 GLU A N 1
ATOM 3782 C CA . GLU A 1 461 ? 19.688 9.148 -4.953 1 95.38 461 GLU A CA 1
ATOM 3783 C C . GLU A 1 461 ? 18.578 8.133 -4.707 1 95.38 461 GLU A C 1
ATOM 3785 O O . GLU A 1 461 ? 18.031 7.547 -5.652 1 95.38 461 GLU A O 1
ATOM 3790 N N . ILE A 1 462 ? 18.219 8 -3.473 1 97.19 462 ILE A N 1
ATOM 3791 C CA . ILE A 1 462 ? 17.188 7.027 -3.102 1 97.19 462 ILE A CA 1
ATOM 3792 C C . ILE A 1 462 ? 15.992 7.75 -2.479 1 97.19 462 ILE A C 1
ATOM 3794 O O . ILE A 1 462 ? 14.852 7.309 -2.625 1 97.19 462 ILE A O 1
ATOM 3798 N N . ALA A 1 463 ? 16.281 8.781 -1.762 1 97.56 463 ALA A N 1
ATOM 3799 C CA . ALA A 1 463 ? 15.242 9.539 -1.052 1 97.56 463 ALA A CA 1
ATOM 3800 C C . ALA A 1 463 ? 15.562 11.031 -1.039 1 97.56 463 ALA A C 1
ATOM 3802 O O . ALA A 1 463 ? 16.734 11.422 -1.055 1 97.56 463 ALA A O 1
ATOM 3803 N N . LYS A 1 464 ? 14.539 11.742 -1.018 1 96.75 464 LYS A N 1
ATOM 3804 C CA . LYS A 1 464 ? 14.641 13.195 -0.912 1 96.75 464 LYS A CA 1
ATOM 3805 C C . LYS A 1 464 ? 13.562 13.758 0.016 1 96.75 464 LYS A C 1
ATOM 3807 O O . LYS A 1 464 ? 12.43 13.266 0.031 1 96.75 464 LYS A O 1
ATOM 3812 N N . GLY A 1 465 ? 13.953 14.734 0.828 1 97 465 GLY A N 1
ATOM 3813 C CA . GLY A 1 465 ? 13.008 15.32 1.767 1 97 465 GLY A CA 1
ATOM 3814 C C . GLY A 1 465 ? 13.398 16.719 2.207 1 97 465 GLY A C 1
ATOM 3815 O O . GLY A 1 465 ? 14.453 17.219 1.825 1 97 465 GLY A O 1
ATOM 3816 N N . SER A 1 466 ? 12.477 17.328 2.904 1 96.81 466 SER A N 1
ATOM 3817 C CA . SER A 1 466 ? 12.711 18.672 3.396 1 96.81 466 SER A CA 1
ATOM 3818 C C . SER A 1 466 ? 11.719 19.047 4.5 1 96.81 466 SER A C 1
ATOM 3820 O O . SER A 1 466 ? 10.672 18.406 4.637 1 96.81 466 SER A O 1
ATOM 3822 N N . GLN A 1 467 ? 12.18 19.938 5.293 1 96 467 GLN A N 1
ATOM 3823 C CA . GLN A 1 467 ? 11.203 20.688 6.066 1 96 467 GLN A CA 1
ATOM 3824 C C . GLN A 1 467 ? 10.383 21.609 5.164 1 96 467 GLN A C 1
ATOM 3826 O O . GLN A 1 467 ? 10.922 22.25 4.262 1 96 467 GLN A O 1
ATOM 3831 N N . ARG A 1 468 ? 9.094 21.656 5.441 1 95.69 468 ARG A N 1
ATOM 3832 C CA . ARG A 1 468 ? 8.219 22.484 4.613 1 95.69 468 ARG A CA 1
ATOM 3833 C C . ARG A 1 468 ? 7.949 23.828 5.277 1 95.69 468 ARG A C 1
ATOM 3835 O O . ARG A 1 468 ? 7.961 23.922 6.508 1 95.69 468 ARG A O 1
ATOM 3842 N N . ILE A 1 469 ? 7.727 24.781 4.426 1 93.19 469 ILE A N 1
ATOM 3843 C CA . ILE A 1 469 ? 7.172 26.031 4.938 1 93.19 469 ILE A CA 1
ATOM 3844 C C . ILE A 1 469 ? 5.762 25.797 5.465 1 93.19 469 ILE A C 1
ATOM 3846 O O . ILE A 1 469 ? 4.883 25.344 4.727 1 93.19 469 ILE A O 1
ATOM 3850 N N . HIS A 1 470 ? 5.574 26.047 6.734 1 94.62 470 HIS A N 1
ATOM 3851 C CA . HIS A 1 470 ? 4.297 25.719 7.352 1 94.62 470 HIS A CA 1
ATOM 3852 C C . HIS A 1 470 ? 3.408 26.938 7.484 1 94.62 470 HIS A C 1
ATOM 3854 O O . HIS A 1 470 ? 2.217 26.828 7.777 1 94.62 470 HIS A O 1
ATOM 3860 N N . ASP A 1 471 ? 3.938 28.109 7.273 1 92.5 471 ASP A N 1
ATOM 3861 C CA . ASP A 1 471 ? 3.174 29.344 7.426 1 92.5 471 ASP A CA 1
ATOM 3862 C C . ASP A 1 471 ? 2.656 29.844 6.078 1 92.5 471 ASP A C 1
ATOM 3864 O O . ASP A 1 471 ? 3.416 29.938 5.109 1 92.5 471 ASP A O 1
ATOM 3868 N N . HIS A 1 472 ? 1.394 30.25 6.078 1 93.75 472 HIS A N 1
ATOM 3869 C CA . HIS A 1 472 ? 0.713 30.656 4.859 1 93.75 472 HIS A CA 1
ATOM 3870 C C . HIS A 1 472 ? 1.421 31.844 4.207 1 93.75 472 HIS A C 1
ATOM 3872 O O . HIS A 1 472 ? 1.694 31.828 3.006 1 93.75 472 HIS A O 1
ATOM 3878 N N . ASN A 1 473 ? 1.703 32.875 4.957 1 90.75 473 ASN A N 1
ATOM 3879 C CA . ASN A 1 473 ? 2.303 34.094 4.414 1 90.75 473 ASN A CA 1
ATOM 3880 C C . ASN A 1 473 ? 3.736 33.844 3.951 1 90.75 473 ASN A C 1
ATOM 3882 O O . ASN A 1 473 ? 4.168 34.406 2.936 1 90.75 473 ASN A O 1
ATOM 3886 N N . GLN A 1 474 ? 4.434 33.094 4.684 1 89.19 474 GLN A N 1
ATOM 3887 C CA . GLN A 1 474 ? 5.797 32.75 4.277 1 89.19 474 GLN A CA 1
ATOM 3888 C C . GLN A 1 474 ? 5.809 32 2.959 1 89.19 474 GLN A C 1
ATOM 3890 O O . GLN A 1 474 ? 6.668 32.219 2.105 1 89.19 474 GLN A O 1
ATOM 3895 N N . LEU A 1 475 ? 4.941 31.062 2.818 1 92.69 475 LEU A N 1
ATOM 3896 C CA . LEU A 1 475 ? 4.867 30.312 1.567 1 92.69 475 LEU A CA 1
ATOM 3897 C C . LEU A 1 475 ? 4.488 31.219 0.408 1 92.69 475 LEU A C 1
ATOM 3899 O O . LEU A 1 475 ? 5.023 31.094 -0.696 1 92.69 475 LEU A O 1
ATOM 3903 N N . LYS A 1 476 ? 3.541 32.094 0.683 1 91.31 476 LYS A N 1
ATOM 3904 C CA . LYS A 1 476 ? 3.143 33.062 -0.338 1 91.31 476 LYS A CA 1
ATOM 3905 C C . LYS A 1 476 ? 4.336 33.875 -0.818 1 91.31 476 LYS A C 1
ATOM 3907 O O . LYS A 1 476 ? 4.504 34.094 -2.02 1 91.31 476 LYS A O 1
ATOM 3912 N N . LEU A 1 477 ? 5.117 34.312 0.106 1 89.06 477 LEU A N 1
ATOM 3913 C CA . LEU A 1 477 ? 6.312 35.062 -0.23 1 89.06 477 LEU A CA 1
ATOM 3914 C C . LEU A 1 477 ? 7.289 34.219 -1.035 1 89.06 477 LEU A C 1
ATOM 3916 O O . LEU A 1 477 ? 7.875 34.688 -2.012 1 89.06 477 LEU A O 1
ATOM 3920 N N . ALA A 1 478 ? 7.52 33 -0.599 1 87 478 ALA A N 1
ATOM 3921 C CA . ALA A 1 478 ? 8.43 32.094 -1.301 1 87 478 ALA A CA 1
ATOM 3922 C C . ALA A 1 478 ? 7.977 31.891 -2.74 1 87 478 ALA A C 1
ATOM 3924 O O . ALA A 1 478 ? 8.797 31.891 -3.662 1 87 478 ALA A O 1
ATOM 3925 N N . ILE A 1 479 ? 6.66 31.641 -2.904 1 87.12 479 ILE A N 1
ATOM 3926 C CA . ILE A 1 479 ? 6.09 31.422 -4.23 1 87.12 479 ILE A CA 1
ATOM 3927 C C . ILE A 1 479 ? 6.312 32.656 -5.094 1 87.12 479 ILE A C 1
ATOM 3929 O O . ILE A 1 479 ? 6.703 32.562 -6.258 1 87.12 479 ILE A O 1
ATOM 3933 N N . ASN A 1 480 ? 6.066 33.812 -4.516 1 85.69 480 ASN A N 1
ATOM 3934 C CA . ASN A 1 480 ? 6.254 35.062 -5.238 1 85.69 480 ASN A CA 1
ATOM 3935 C C . ASN A 1 480 ? 7.711 35.281 -5.648 1 85.69 480 ASN A C 1
ATOM 3937 O O . ASN A 1 480 ? 7.992 35.719 -6.762 1 85.69 480 ASN A O 1
ATOM 3941 N N . GLU A 1 481 ? 8.562 35.031 -4.785 1 83.31 481 GLU A N 1
ATOM 3942 C CA . GLU A 1 481 ? 9.992 35.156 -5.074 1 83.31 481 GLU A CA 1
ATOM 3943 C C . GLU A 1 481 ? 10.414 34.188 -6.199 1 83.31 481 GLU A C 1
ATOM 3945 O O . GLU A 1 481 ? 11.211 34.562 -7.059 1 83.31 481 GLU A O 1
ATOM 3950 N N . GLN A 1 482 ? 9.961 33.031 -6.102 1 78.88 482 GLN A N 1
ATOM 3951 C CA . GLN A 1 482 ? 10.273 32.062 -7.145 1 78.88 482 GLN A CA 1
ATOM 3952 C C . GLN A 1 482 ? 9.734 32.5 -8.5 1 78.88 482 GLN A C 1
ATOM 3954 O O . GLN A 1 482 ? 10.367 32.281 -9.531 1 78.88 482 GLN A O 1
ATOM 3959 N N . GLN A 1 483 ? 8.562 33.031 -8.438 1 77 483 GLN A N 1
ATOM 3960 C CA . GLN A 1 483 ? 7.949 33.5 -9.672 1 77 483 GLN A CA 1
ATOM 3961 C C . GLN A 1 483 ? 8.758 34.656 -10.266 1 77 483 GLN A C 1
ATOM 3963 O O . GLN A 1 483 ? 8.906 34.75 -11.484 1 77 483 GLN A O 1
ATOM 3968 N N . ILE A 1 484 ? 9.188 35.5 -9.484 1 73.44 484 ILE A N 1
ATOM 3969 C CA . ILE A 1 484 ? 9.977 36.656 -9.93 1 73.44 484 ILE A CA 1
ATOM 3970 C C . ILE A 1 484 ? 11.32 36.156 -10.484 1 73.44 484 ILE A C 1
ATOM 3972 O O . ILE A 1 484 ? 11.766 36.656 -11.531 1 73.44 484 ILE A O 1
ATOM 3976 N N . LYS A 1 485 ? 11.875 35.375 -9.734 1 72.19 485 LYS A N 1
ATOM 3977 C CA . LYS A 1 485 ? 13.195 34.875 -10.109 1 72.19 485 LYS A CA 1
ATOM 3978 C C . LYS A 1 485 ? 13.156 34.156 -11.445 1 72.19 485 LYS A C 1
ATOM 3980 O O . LYS A 1 485 ? 14.078 34.281 -12.258 1 72.19 485 LYS A O 1
ATOM 3985 N N . TYR A 1 486 ? 12.273 33.312 -11.5 1 67.44 486 TYR A N 1
ATOM 3986 C CA . TYR A 1 486 ? 12.25 32.531 -12.719 1 67.44 486 TYR A CA 1
ATOM 3987 C C . TYR A 1 486 ? 11.312 33.125 -13.758 1 67.44 486 TYR A C 1
ATOM 3989 O O . TYR A 1 486 ? 10.945 32.469 -14.727 1 67.44 486 TYR A O 1
ATOM 3997 N N . ASN A 1 487 ? 11.375 34.656 -13.82 1 58.03 487 ASN A N 1
ATOM 3998 C CA . ASN A 1 487 ? 10.656 35.469 -14.781 1 58.03 487 ASN A CA 1
ATOM 3999 C C . ASN A 1 487 ? 9.438 34.75 -15.336 1 58.03 487 ASN A C 1
ATOM 4001 O O . ASN A 1 487 ? 8.961 35.062 -16.438 1 58.03 487 ASN A O 1
ATOM 4005 N N . LEU A 1 488 ? 8.938 33.719 -14.625 1 54.75 488 LEU A N 1
ATOM 4006 C CA . LEU A 1 488 ? 8.352 32.531 -15.273 1 54.75 488 LEU A CA 1
ATOM 4007 C C . LEU A 1 488 ? 6.867 32.75 -15.547 1 54.75 488 LEU A C 1
ATOM 4009 O O . LEU A 1 488 ? 6.16 33.344 -14.711 1 54.75 488 LEU A O 1
ATOM 4013 N N . LEU A 1 489 ? 6.582 33.125 -16.75 1 59 489 LEU A N 1
ATOM 4014 C CA . LEU A 1 489 ? 5.25 32.844 -17.281 1 59 489 LEU A CA 1
ATOM 4015 C C . LEU A 1 489 ? 4.734 31.5 -16.812 1 59 489 LEU A C 1
ATOM 4017 O O . LEU A 1 489 ? 4.957 30.484 -17.484 1 59 489 LEU A O 1
ATOM 4021 N N . ARG A 1 490 ? 4.391 31.328 -15.547 1 67.12 490 ARG A N 1
ATOM 4022 C CA . ARG A 1 490 ? 3.885 30.062 -15.031 1 67.12 490 ARG A CA 1
ATOM 4023 C C . ARG A 1 490 ? 2.562 29.688 -15.695 1 67.12 490 ARG A C 1
ATOM 4025 O O . ARG A 1 490 ? 1.759 30.562 -16.016 1 67.12 490 ARG A O 1
ATOM 4032 N N . SER A 1 491 ? 2.504 28.453 -15.938 1 75.44 491 SER A N 1
ATOM 4033 C CA . SER A 1 491 ? 1.24 27.938 -16.453 1 75.44 491 SER A CA 1
ATOM 4034 C C . SER A 1 491 ? 0.108 28.141 -15.453 1 75.44 491 SER A C 1
ATOM 4036 O O . SER A 1 491 ? 0.354 28.328 -14.258 1 75.44 491 SER A O 1
ATOM 4038 N N . GLN A 1 492 ? -1.03 28.297 -15.914 1 79.62 492 GLN A N 1
ATOM 4039 C CA . GLN A 1 492 ? -2.207 28.406 -15.055 1 79.62 492 GLN A CA 1
ATOM 4040 C C . GLN A 1 492 ? -2.293 27.25 -14.07 1 79.62 492 GLN A C 1
ATOM 4042 O O . GLN A 1 492 ? -2.684 27.438 -12.914 1 79.62 492 GLN A O 1
ATOM 4047 N N . ASP A 1 493 ? -1.889 26.062 -14.461 1 80.81 493 ASP A N 1
ATOM 4048 C CA . ASP A 1 493 ? -1.902 24.891 -13.578 1 80.81 493 ASP A CA 1
ATOM 4049 C C . ASP A 1 493 ? -0.952 25.078 -12.398 1 80.81 493 ASP A C 1
ATOM 4051 O O . ASP A 1 493 ? -1.283 24.734 -11.266 1 80.81 493 ASP A O 1
ATOM 4055 N N . GLU A 1 494 ? 0.113 25.609 -12.664 1 77.62 494 GLU A N 1
ATOM 4056 C CA . GLU A 1 494 ? 1.088 25.844 -11.602 1 77.62 494 GLU A CA 1
ATOM 4057 C C . GLU A 1 494 ? 0.562 26.859 -10.586 1 77.62 494 GLU A C 1
ATOM 4059 O O . GLU A 1 494 ? 0.732 26.672 -9.375 1 77.62 494 GLU A O 1
ATOM 4064 N N . ILE A 1 495 ? 0.002 27.875 -11.133 1 82.38 495 ILE A N 1
ATOM 4065 C CA . ILE A 1 495 ? -0.57 28.906 -10.258 1 82.38 495 ILE A CA 1
ATOM 4066 C C . ILE A 1 495 ? -1.654 28.281 -9.383 1 82.38 495 ILE A C 1
ATOM 4068 O O . ILE A 1 495 ? -1.693 28.531 -8.172 1 82.38 495 ILE A O 1
ATOM 4072 N N . ASN A 1 496 ? -2.471 27.516 -10.031 1 85.12 496 ASN A N 1
ATOM 4073 C CA . ASN A 1 496 ? -3.549 26.859 -9.297 1 85.12 496 ASN A CA 1
ATOM 4074 C C . ASN A 1 496 ? -3.008 25.906 -8.242 1 85.12 496 ASN A C 1
ATOM 4076 O O . ASN A 1 496 ? -3.562 25.812 -7.145 1 85.12 496 ASN A O 1
ATOM 4080 N N . CYS A 1 497 ? -2.006 25.266 -8.555 1 83.25 497 CYS A N 1
ATOM 4081 C CA . CYS A 1 497 ? -1.359 24.375 -7.598 1 83.25 497 CYS A CA 1
ATOM 4082 C C . CYS A 1 497 ? -0.859 25.156 -6.387 1 83.25 497 CYS A C 1
ATOM 4084 O O . CYS A 1 497 ? -1.037 24.719 -5.246 1 83.25 497 CYS A O 1
ATOM 4086 N N . TYR A 1 498 ? -0.246 26.281 -6.676 1 84.06 498 TYR A N 1
ATOM 4087 C CA . TYR A 1 498 ? 0.249 27.125 -5.594 1 84.06 498 TYR A CA 1
ATOM 4088 C C . TYR A 1 498 ? -0.895 27.609 -4.707 1 84.06 498 TYR A C 1
ATOM 4090 O O . TYR A 1 498 ? -0.755 27.672 -3.482 1 84.06 498 TYR A O 1
ATOM 4098 N N . LEU A 1 499 ? -1.968 27.875 -5.367 1 86.06 499 LEU A N 1
ATOM 4099 C CA . LEU A 1 499 ? -3.137 28.297 -4.605 1 86.06 499 LEU A CA 1
ATOM 4100 C C . LEU A 1 499 ? -3.646 27.172 -3.713 1 86.06 499 LEU A C 1
ATOM 4102 O O . LEU A 1 499 ? -4.07 27.422 -2.58 1 86.06 499 LEU A O 1
ATOM 4106 N N . ASP A 1 500 ? -3.598 26.047 -4.238 1 87.81 500 ASP A N 1
ATOM 4107 C CA . ASP A 1 500 ? -4.012 24.891 -3.443 1 87.81 500 ASP A CA 1
ATOM 4108 C C . ASP A 1 500 ? -3.088 24.688 -2.244 1 87.81 500 ASP A C 1
ATOM 4110 O O . ASP A 1 500 ? -3.553 24.453 -1.128 1 87.81 500 ASP A O 1
ATOM 4114 N N . PHE A 1 501 ? -1.843 24.812 -2.465 1 87.69 501 PHE A N 1
ATOM 4115 C CA . PHE A 1 501 ? -0.881 24.719 -1.373 1 87.69 501 PHE A CA 1
ATOM 4116 C C . PHE A 1 501 ? -1.151 25.781 -0.313 1 87.69 501 PHE A C 1
ATOM 4118 O O . PHE A 1 501 ? -1.186 25.484 0.881 1 87.69 501 PHE A O 1
ATOM 4125 N N . LEU A 1 502 ? -1.35 26.969 -0.808 1 89.88 502 LEU A N 1
ATOM 4126 C CA . LEU A 1 502 ? -1.622 28.062 0.101 1 89.88 502 LEU A CA 1
ATOM 4127 C C . LEU A 1 502 ? -2.91 27.828 0.88 1 89.88 502 LEU A C 1
ATOM 4129 O O . LEU A 1 502 ? -2.975 28.109 2.082 1 89.88 502 LEU A O 1
ATOM 4133 N N . GLY A 1 503 ? -3.807 27.328 0.186 1 92.25 503 GLY A N 1
ATOM 4134 C CA . GLY A 1 503 ? -5.09 27.062 0.817 1 92.25 503 GLY A CA 1
ATOM 4135 C C . GLY A 1 503 ? -4.992 26.062 1.958 1 92.25 503 GLY A C 1
ATOM 4136 O O . GLY A 1 503 ? -5.73 26.156 2.941 1 92.25 503 GLY A O 1
ATOM 4137 N N . THR A 1 504 ? -4.121 25.156 1.877 1 92.62 504 THR A N 1
ATOM 4138 C CA . THR A 1 504 ? -3.957 24.125 2.898 1 92.62 504 THR A CA 1
ATOM 4139 C C . THR A 1 504 ? -3.43 24.734 4.195 1 92.62 504 THR A C 1
ATOM 4141 O O . THR A 1 504 ? -3.666 24.188 5.281 1 92.62 504 THR A O 1
ATOM 4144 N N . LEU A 1 505 ? -2.727 25.875 4.109 1 95.81 505 LEU A N 1
ATOM 4145 C CA . LEU A 1 505 ? -2.027 26.422 5.266 1 95.81 505 LEU A CA 1
ATOM 4146 C C . LEU A 1 505 ? -2.785 27.625 5.84 1 95.81 505 LEU A C 1
ATOM 4148 O O . LEU A 1 505 ? -2.367 28.203 6.844 1 95.81 505 LEU A O 1
ATOM 4152 N N . LYS A 1 506 ? -3.941 27.922 5.285 1 95.25 506 LYS A N 1
ATOM 4153 C CA . LYS A 1 506 ? -4.695 29.125 5.609 1 95.25 506 LYS A CA 1
ATOM 4154 C C . LYS A 1 506 ? -5.125 29.125 7.074 1 95.25 506 LYS A C 1
ATOM 4156 O O . LYS A 1 506 ? -5.234 30.188 7.691 1 95.25 506 LYS A O 1
ATOM 4161 N N . TYR A 1 507 ? -5.344 28.031 7.578 1 96.94 507 TYR A N 1
ATOM 4162 C CA . TYR A 1 507 ? -5.926 27.953 8.914 1 96.94 507 TYR A CA 1
ATOM 4163 C C . TYR A 1 507 ? -4.926 27.391 9.914 1 96.94 507 TYR A C 1
ATOM 4165 O O . TYR A 1 507 ? -5.273 26.547 10.75 1 96.94 507 TYR A O 1
ATOM 4173 N N . GLY A 1 508 ? -3.729 27.844 9.781 1 96.75 508 GLY A N 1
ATOM 4174 C CA . GLY A 1 508 ? -2.703 27.438 10.727 1 96.75 508 GLY A CA 1
ATOM 4175 C C . GLY A 1 508 ? -2.207 26.016 10.492 1 96.75 508 GLY A C 1
ATOM 4176 O O . GLY A 1 508 ? -3 25.109 10.234 1 96.75 508 GLY A O 1
ATOM 4177 N N . CYS A 1 509 ? -0.892 25.828 10.594 1 97.25 509 CYS A N 1
ATOM 4178 C CA . CYS A 1 509 ? -0.282 24.516 10.391 1 97.25 509 CYS A CA 1
ATOM 4179 C C . CYS A 1 509 ? 0.939 24.328 11.281 1 97.25 509 CYS A C 1
ATOM 4181 O O . CYS A 1 509 ? 1.732 25.266 11.453 1 97.25 509 CYS A O 1
ATOM 4183 N N . TYR A 1 510 ? 1.052 23.156 11.844 1 96.81 510 TYR A N 1
ATOM 4184 C CA . TYR A 1 510 ? 2.234 22.812 12.625 1 96.81 510 TYR A CA 1
ATOM 4185 C C . TYR A 1 510 ? 3.473 22.734 11.742 1 96.81 510 TYR A C 1
ATOM 4187 O O . TYR A 1 510 ? 3.375 22.422 10.555 1 96.81 510 TYR A O 1
ATOM 4195 N N . PRO A 1 511 ? 4.656 23.031 12.344 1 95.25 511 PRO A N 1
ATOM 4196 C CA . PRO A 1 511 ? 5.871 22.719 11.586 1 95.25 511 PRO A CA 1
ATOM 4197 C C . PRO A 1 511 ? 5.992 21.234 11.242 1 95.25 511 PRO A C 1
ATOM 4199 O O . PRO A 1 511 ? 5.648 20.375 12.062 1 95.25 511 PRO A O 1
ATOM 4202 N N . TYR A 1 512 ? 6.465 20.969 10.039 1 96.94 512 TYR A N 1
ATOM 4203 C CA . TYR A 1 512 ? 6.512 19.562 9.617 1 96.94 512 TYR A CA 1
ATOM 4204 C C . TYR A 1 512 ? 7.574 19.359 8.547 1 96.94 512 TYR A C 1
ATOM 4206 O O . TYR A 1 512 ? 8.148 20.328 8.031 1 96.94 512 TYR A O 1
ATOM 4214 N N . ALA A 1 513 ? 7.938 18.156 8.328 1 97.88 513 ALA A N 1
ATOM 4215 C CA . ALA A 1 513 ? 8.906 17.719 7.32 1 97.88 513 ALA A CA 1
ATOM 4216 C C . ALA A 1 513 ? 8.492 16.391 6.703 1 97.88 513 ALA A C 1
ATOM 4218 O O . ALA A 1 513 ? 7.676 15.656 7.27 1 97.88 513 ALA A O 1
ATOM 4219 N N . GLY A 1 514 ? 8.984 16.125 5.52 1 97.94 514 GLY A N 1
ATOM 4220 C CA . GLY A 1 514 ? 8.641 14.875 4.852 1 97.94 514 GLY A CA 1
ATOM 4221 C C . GLY A 1 514 ? 9.703 14.414 3.873 1 97.94 514 GLY A C 1
ATOM 4222 O O . GLY A 1 514 ? 10.695 15.109 3.652 1 97.94 514 GLY A O 1
ATOM 4223 N N . CYS A 1 515 ? 9.453 13.242 3.424 1 97.5 515 CYS A N 1
ATOM 4224 C CA . CYS A 1 515 ? 10.398 12.594 2.525 1 97.5 515 CYS A CA 1
ATOM 4225 C C . CYS A 1 515 ? 9.695 11.578 1.631 1 97.5 515 CYS A C 1
ATOM 4227 O O . CYS A 1 515 ? 8.594 11.133 1.943 1 97.5 515 CYS A O 1
ATOM 4229 N N . SER A 1 516 ? 10.266 11.336 0.481 1 97.75 516 SER A N 1
ATOM 4230 C CA . SER A 1 516 ? 9.812 10.281 -0.423 1 97.75 516 SER A CA 1
ATOM 4231 C C . SER A 1 516 ? 10.945 9.312 -0.751 1 97.75 516 SER A C 1
ATOM 4233 O O . SER A 1 516 ? 12.094 9.734 -0.945 1 97.75 516 SER A O 1
ATOM 4235 N N . ILE A 1 517 ? 10.656 8.07 -0.795 1 98.5 517 ILE A N 1
ATOM 4236 C CA . ILE A 1 517 ? 11.609 7.004 -1.07 1 98.5 517 ILE A CA 1
ATOM 4237 C C . ILE A 1 517 ? 11.141 6.18 -2.264 1 98.5 517 ILE A C 1
ATOM 4239 O O . ILE A 1 517 ? 10 5.699 -2.283 1 98.5 517 ILE A O 1
ATOM 4243 N N . GLY A 1 518 ? 11.969 6.027 -3.25 1 98.25 518 GLY A N 1
ATOM 4244 C CA . GLY A 1 518 ? 11.648 5.125 -4.348 1 98.25 518 GLY A CA 1
ATOM 4245 C C . GLY A 1 518 ? 11.938 3.672 -4.031 1 98.25 518 GLY A C 1
ATOM 4246 O O . GLY A 1 518 ? 13.086 3.305 -3.766 1 98.25 518 GLY A O 1
ATOM 4247 N N . LEU A 1 519 ? 10.984 2.871 -4.129 1 98.75 519 LEU A N 1
ATOM 4248 C CA . LEU A 1 519 ? 11.133 1.476 -3.732 1 98.75 519 LEU A CA 1
ATOM 4249 C C . LEU A 1 519 ? 12.047 0.729 -4.695 1 98.75 519 LEU A C 1
ATOM 4251 O O . LEU A 1 519 ? 12.984 0.047 -4.266 1 98.75 519 LEU A O 1
ATOM 4255 N N . GLU A 1 520 ? 11.781 0.819 -6.004 1 98.44 520 GLU A N 1
ATOM 4256 C CA . GLU A 1 520 ? 12.594 0.123 -6.996 1 98.44 520 GLU A CA 1
ATOM 4257 C C . GLU A 1 520 ? 14.031 0.624 -6.977 1 98.44 520 GLU A C 1
ATOM 4259 O O . GLU A 1 520 ? 14.977 -0.166 -7.102 1 98.44 520 GLU A O 1
ATOM 4264 N N . SER A 1 521 ? 14.172 1.938 -6.801 1 97.75 521 SER A N 1
ATOM 4265 C CA . SER A 1 521 ? 15.516 2.508 -6.75 1 97.75 521 SER A CA 1
ATOM 4266 C C . SER A 1 521 ? 16.281 2.008 -5.527 1 97.75 521 SER A C 1
ATOM 4268 O O . SER A 1 521 ? 17.484 1.757 -5.598 1 97.75 521 SER A O 1
ATOM 4270 N N . LEU A 1 522 ? 15.609 1.946 -4.449 1 98.25 522 LEU A N 1
ATOM 4271 C CA . LEU A 1 522 ? 16.219 1.429 -3.229 1 98.25 522 LEU A CA 1
ATOM 4272 C C . LEU A 1 522 ? 16.719 0.001 -3.432 1 98.25 522 LEU A C 1
ATOM 4274 O O . LEU A 1 522 ? 17.859 -0.321 -3.08 1 98.25 522 LEU A O 1
ATOM 4278 N N . LEU A 1 523 ? 15.922 -0.851 -4.023 1 97.69 523 LEU A N 1
ATOM 4279 C CA . LEU A 1 523 ? 16.297 -2.244 -4.246 1 97.69 523 LEU A CA 1
ATOM 4280 C C . LEU A 1 523 ? 17.453 -2.35 -5.223 1 97.69 523 LEU A C 1
ATOM 4282 O O . LEU A 1 523 ? 18.375 -3.141 -5.008 1 97.69 523 LEU A O 1
ATOM 4286 N N . MET A 1 524 ? 17.344 -1.606 -6.285 1 97.31 524 MET A N 1
ATOM 4287 C CA . MET A 1 524 ? 18.391 -1.597 -7.293 1 97.31 524 MET A CA 1
ATOM 4288 C C . MET A 1 524 ? 19.734 -1.241 -6.672 1 97.31 524 MET A C 1
ATOM 4290 O O . MET A 1 524 ? 20.734 -1.928 -6.902 1 97.31 524 MET A O 1
ATOM 4294 N N . ALA A 1 525 ? 19.734 -0.19 -5.871 1 96.25 525 ALA A N 1
ATOM 4295 C CA . ALA A 1 525 ? 20.969 0.279 -5.254 1 96.25 525 ALA A CA 1
ATOM 4296 C C . ALA A 1 525 ? 21.484 -0.721 -4.219 1 96.25 525 ALA A C 1
ATOM 4298 O O . ALA A 1 525 ? 22.672 -1.032 -4.18 1 96.25 525 ALA A O 1
ATOM 4299 N N . TYR A 1 526 ? 20.656 -1.298 -3.373 1 97.06 526 TYR A N 1
ATOM 4300 C CA . TYR A 1 526 ? 21.031 -2.234 -2.32 1 97.06 526 TYR A CA 1
ATOM 4301 C C . TYR A 1 526 ? 21.609 -3.516 -2.912 1 97.06 526 TYR A C 1
ATOM 4303 O O . TYR A 1 526 ? 22.625 -4.031 -2.43 1 97.06 526 TYR A O 1
ATOM 4311 N N . LEU A 1 527 ? 20.938 -3.99 -3.994 1 96.31 527 LEU A N 1
ATOM 4312 C CA . LEU A 1 527 ? 21.297 -5.281 -4.566 1 96.31 527 LEU A CA 1
ATOM 4313 C C . LEU A 1 527 ? 22.391 -5.125 -5.617 1 96.31 527 LEU A C 1
ATOM 4315 O O . LEU A 1 527 ? 22.938 -6.117 -6.098 1 96.31 527 LEU A O 1
ATOM 4319 N N . GLY A 1 528 ? 22.688 -3.916 -6.004 1 94.5 528 GLY A N 1
ATOM 4320 C CA . GLY A 1 528 ? 23.656 -3.686 -7.055 1 94.5 528 GLY A CA 1
ATOM 4321 C C . GLY A 1 528 ? 23.188 -4.152 -8.422 1 94.5 528 GLY A C 1
ATOM 4322 O O . GLY A 1 528 ? 24 -4.629 -9.227 1 94.5 528 GLY A O 1
ATOM 4323 N N . ILE A 1 529 ? 21.891 -4.137 -8.633 1 94.56 529 ILE A N 1
ATOM 4324 C CA . ILE A 1 529 ? 21.312 -4.512 -9.914 1 94.56 529 ILE A CA 1
ATOM 4325 C C . ILE A 1 529 ? 21.469 -3.367 -10.906 1 94.56 529 ILE A C 1
ATOM 4327 O O . ILE A 1 529 ? 21.188 -2.211 -10.586 1 94.56 529 ILE A O 1
ATOM 4331 N N . PRO A 1 530 ? 21.891 -3.58 -12.117 1 91 530 PRO A N 1
ATOM 4332 C CA . PRO A 1 530 ? 22.297 -2.51 -13.039 1 91 530 PRO A CA 1
ATOM 4333 C C . PRO A 1 530 ? 21.094 -1.785 -13.656 1 91 530 PRO A C 1
ATOM 4335 O O . PRO A 1 530 ? 21.234 -0.66 -14.141 1 91 530 PRO A O 1
ATOM 4338 N N . ASN A 1 531 ? 19.984 -2.443 -13.711 1 94.31 531 ASN A N 1
ATOM 4339 C CA . ASN A 1 531 ? 18.812 -1.863 -14.383 1 94.31 531 ASN A CA 1
ATOM 4340 C C . ASN A 1 531 ? 17.578 -1.909 -13.5 1 94.31 531 ASN A C 1
ATOM 4342 O O . ASN A 1 531 ? 17.172 -2.98 -13.047 1 94.31 531 ASN A O 1
ATOM 4346 N N . ILE A 1 532 ? 16.938 -0.726 -13.305 1 96.56 532 ILE A N 1
ATOM 4347 C CA . ILE A 1 532 ? 15.82 -0.562 -12.383 1 96.56 532 ILE A CA 1
ATOM 4348 C C . ILE A 1 532 ? 14.648 -1.418 -12.836 1 96.56 532 ILE A C 1
ATOM 4350 O O . ILE A 1 532 ? 13.797 -1.794 -12.023 1 96.56 532 ILE A O 1
ATOM 4354 N N . ARG A 1 533 ? 14.523 -1.748 -14.117 1 96.31 533 ARG A N 1
ATOM 4355 C CA . ARG A 1 533 ? 13.43 -2.537 -14.672 1 96.31 533 ARG A CA 1
ATOM 4356 C C . ARG A 1 533 ? 13.414 -3.941 -14.078 1 96.31 533 ARG A C 1
ATOM 4358 O O . ARG A 1 533 ? 12.352 -4.566 -13.984 1 96.31 533 ARG A O 1
ATOM 4365 N N . THR A 1 534 ? 14.562 -4.434 -13.633 1 95.88 534 THR A N 1
ATOM 4366 C CA . THR A 1 534 ? 14.664 -5.746 -13 1 95.88 534 THR A CA 1
ATOM 4367 C C . THR A 1 534 ? 14.055 -5.711 -11.602 1 95.88 534 THR A C 1
ATOM 4369 O O . THR A 1 534 ? 13.719 -6.758 -11.039 1 95.88 534 THR A O 1
ATOM 4372 N N . CYS A 1 535 ? 13.922 -4.516 -11.055 1 97.88 535 CYS A N 1
ATOM 4373 C CA . CYS A 1 535 ? 13.391 -4.348 -9.703 1 97.88 535 CYS A CA 1
ATOM 4374 C C . CYS A 1 535 ? 11.93 -3.928 -9.734 1 97.88 535 CYS A C 1
ATOM 4376 O O . CYS A 1 535 ? 11.359 -3.561 -8.711 1 97.88 535 CYS A O 1
ATOM 4378 N N . SER A 1 536 ? 11.336 -3.875 -10.859 1 97.75 536 SER A N 1
ATOM 4379 C CA . SER A 1 536 ? 9.906 -3.666 -11.078 1 97.75 536 SER A CA 1
ATOM 4380 C C . SER A 1 536 ? 9.258 -4.895 -11.703 1 97.75 536 SER A C 1
ATOM 4382 O O . SER A 1 536 ? 9.641 -5.316 -12.797 1 97.75 536 SER A O 1
ATOM 4384 N N . MET A 1 537 ? 8.32 -5.438 -11.055 1 97.44 537 MET A N 1
ATOM 4385 C CA . MET A 1 537 ? 7.75 -6.719 -11.469 1 97.44 537 MET A CA 1
ATOM 4386 C C . MET A 1 537 ? 7.207 -6.645 -12.891 1 97.44 537 MET A C 1
ATOM 4388 O O . MET A 1 537 ? 7.449 -7.539 -13.695 1 97.44 537 MET A O 1
ATOM 4392 N N . TYR A 1 538 ? 6.426 -5.602 -13.195 1 97.62 538 TYR A N 1
ATOM 4393 C CA . TYR A 1 538 ? 5.887 -5.266 -14.508 1 97.62 538 TYR A CA 1
ATOM 4394 C C . TYR A 1 538 ? 6.137 -3.799 -14.836 1 97.62 538 TYR A C 1
ATOM 4396 O O . TYR A 1 538 ? 5.266 -2.951 -14.625 1 97.62 538 TYR A O 1
ATOM 4404 N N . TYR A 1 539 ? 7.266 -3.494 -15.453 1 96.75 539 TYR A N 1
ATOM 4405 C CA . TYR A 1 539 ? 7.719 -2.107 -15.5 1 96.75 539 TYR A CA 1
ATOM 4406 C C . TYR A 1 539 ? 7.008 -1.338 -16.609 1 96.75 539 TYR A C 1
ATOM 4408 O O . TYR A 1 539 ? 6.547 -1.929 -17.578 1 96.75 539 TYR A O 1
ATOM 4416 N N . ARG A 1 540 ? 6.848 -0.09 -16.406 1 97.31 540 ARG A N 1
ATOM 4417 C CA . ARG A 1 540 ? 6.422 0.898 -17.391 1 97.31 540 ARG A CA 1
ATOM 4418 C C . ARG A 1 540 ? 7.539 1.897 -17.688 1 97.31 540 ARG A C 1
ATOM 4420 O O . ARG A 1 540 ? 8.031 2.564 -16.781 1 97.31 540 ARG A O 1
ATOM 4427 N N . ASP A 1 541 ? 7.996 1.913 -18.844 1 95.69 541 ASP A N 1
ATOM 4428 C CA . ASP A 1 541 ? 8.883 2.953 -19.359 1 95.69 541 ASP A CA 1
ATOM 4429 C C . ASP A 1 541 ? 8.352 3.549 -20.656 1 95.69 541 ASP A C 1
ATOM 4431 O O . ASP A 1 541 ? 7.191 3.328 -21.016 1 95.69 541 ASP A O 1
ATOM 4435 N N . CYS A 1 542 ? 9.094 4.375 -21.328 1 94.5 542 CYS A N 1
ATOM 4436 C CA . CYS A 1 542 ? 8.562 5.129 -22.469 1 94.5 542 CYS A CA 1
ATOM 4437 C C . CYS A 1 542 ? 8.336 4.219 -23.672 1 94.5 542 CYS A C 1
ATOM 4439 O O . CYS A 1 542 ? 7.758 4.645 -24.672 1 94.5 542 CYS A O 1
ATOM 4441 N N . ARG A 1 543 ? 8.719 2.918 -23.516 1 93.31 543 ARG A N 1
ATOM 4442 C CA . ARG A 1 543 ? 8.586 2.023 -24.656 1 93.31 543 ARG A CA 1
ATOM 4443 C C . ARG A 1 543 ? 7.746 0.802 -24.312 1 93.31 543 ARG A C 1
ATOM 4445 O O . ARG A 1 543 ? 7.441 -0.019 -25.172 1 93.31 543 ARG A O 1
ATOM 4452 N N . THR A 1 544 ? 7.445 0.655 -23.031 1 95 544 THR A N 1
ATOM 4453 C CA . THR A 1 544 ? 6.816 -0.586 -22.594 1 95 544 THR A CA 1
ATOM 4454 C C . THR A 1 544 ? 5.492 -0.301 -21.891 1 95 544 THR A C 1
ATOM 4456 O O . THR A 1 544 ? 5.461 0.383 -20.859 1 95 544 THR A O 1
ATOM 4459 N N . LEU A 1 545 ? 4.434 -0.842 -22.422 1 95.44 545 LEU A N 1
ATOM 4460 C CA . LEU A 1 545 ? 3.109 -0.709 -21.828 1 95.44 545 LEU A CA 1
ATOM 4461 C C . LEU A 1 545 ? 2.506 -2.078 -21.531 1 95.44 545 LEU A C 1
ATOM 4463 O O . LEU A 1 545 ? 1.441 -2.174 -20.922 1 95.44 545 LEU A O 1
ATOM 4467 N N . ASN A 1 546 ? 3.15 -3.209 -21.953 1 90.5 546 ASN A N 1
ATOM 4468 C CA . ASN A 1 546 ? 2.719 -4.586 -21.75 1 90.5 546 ASN A CA 1
ATOM 4469 C C . ASN A 1 546 ? 3.902 -5.512 -21.484 1 90.5 546 ASN A C 1
ATOM 4471 O O . ASN A 1 546 ? 4.938 -5.406 -22.141 1 90.5 546 ASN A O 1
ATOM 4475 N N . PRO A 1 547 ? 4.047 -6.414 -20.609 1 90.75 547 PRO A N 1
ATOM 4476 C CA . PRO A 1 547 ? 2.842 -6.656 -19.812 1 90.75 547 PRO A CA 1
ATOM 4477 C C . PRO A 1 547 ? 2.627 -5.605 -18.734 1 90.75 547 PRO A C 1
ATOM 4479 O O . PRO A 1 547 ? 3.592 -5.133 -18.125 1 90.75 547 PRO A O 1
ATOM 4482 N N . MET B 1 1 ? -51.594 81.312 -10.859 1 30.45 1 MET B N 1
ATOM 4483 C CA . MET B 1 1 ? -51.344 80.062 -10.258 1 30.45 1 MET B CA 1
ATOM 4484 C C . MET B 1 1 ? -49.938 80 -9.633 1 30.45 1 MET B C 1
ATOM 4486 O O . MET B 1 1 ? -48.938 80.062 -10.352 1 30.45 1 MET B O 1
ATOM 4490 N N . GLU B 1 2 ? -49.688 80.625 -8.43 1 35.28 2 GLU B N 1
ATOM 4491 C CA . GLU B 1 2 ? -48.594 80.75 -7.469 1 35.28 2 GLU B CA 1
ATOM 4492 C C . GLU B 1 2 ? -48.125 79.438 -6.957 1 35.28 2 GLU B C 1
ATOM 4494 O O . GLU B 1 2 ? -48.906 78.562 -6.594 1 35.28 2 GLU B O 1
ATOM 4499 N N . ASN B 1 3 ? -46.906 79 -7.359 1 38.31 3 ASN B N 1
ATOM 4500 C CA . ASN B 1 3 ? -46.062 77.812 -7.145 1 38.31 3 ASN B CA 1
ATOM 4501 C C . ASN B 1 3 ? -45.75 77.625 -5.664 1 38.31 3 ASN B C 1
ATOM 4503 O O . ASN B 1 3 ? -45 78.375 -5.07 1 38.31 3 ASN B O 1
ATOM 4507 N N . THR B 1 4 ? -46.75 77.188 -4.805 1 44.19 4 THR B N 1
ATOM 4508 C CA . THR B 1 4 ? -46.75 76.812 -3.414 1 44.19 4 THR B CA 1
ATOM 4509 C C . THR B 1 4 ? -45.75 75.625 -3.217 1 44.19 4 THR B C 1
ATOM 4511 O O . THR B 1 4 ? -46.062 74.5 -3.549 1 44.19 4 THR B O 1
ATOM 4514 N N . GLN B 1 5 ? -44.531 75.812 -3.543 1 46.56 5 GLN B N 1
ATOM 4515 C CA . GLN B 1 5 ? -43.5 74.812 -3.164 1 46.56 5 GLN B CA 1
ATOM 4516 C C . GLN B 1 5 ? -43.594 74.5 -1.684 1 46.56 5 GLN B C 1
ATOM 4518 O O . GLN B 1 5 ? -43.531 75.375 -0.822 1 46.56 5 GLN B O 1
ATOM 4523 N N . SER B 1 6 ? -44.25 73.25 -1.323 1 52.38 6 SER B N 1
ATOM 4524 C CA . SER B 1 6 ? -44.844 72.812 -0.065 1 52.38 6 SER B CA 1
ATOM 4525 C C . SER B 1 6 ? -43.781 72.688 1.02 1 52.38 6 SER B C 1
ATOM 4527 O O . SER B 1 6 ? -42.625 72.312 0.73 1 52.38 6 SER B O 1
ATOM 4529 N N . LYS B 1 7 ? -43.906 73.25 2.293 1 61.09 7 LYS B N 1
ATOM 4530 C CA . LYS B 1 7 ? -43.281 73.188 3.611 1 61.09 7 LYS B CA 1
ATOM 4531 C C . LYS B 1 7 ? -42.844 71.75 3.98 1 61.09 7 LYS B C 1
ATOM 4533 O O . LYS B 1 7 ? -41.844 71.625 4.711 1 61.09 7 LYS B O 1
ATOM 4538 N N . SER B 1 8 ? -43.438 70.75 3.305 1 59.66 8 SER B N 1
ATOM 4539 C CA . SER B 1 8 ? -43.156 69.375 3.641 1 59.66 8 SER B CA 1
ATOM 4540 C C . SER B 1 8 ? -41.812 68.938 3.078 1 59.66 8 SER B C 1
ATOM 4542 O O . SER B 1 8 ? -41.094 68.188 3.709 1 59.66 8 SER B O 1
ATOM 4544 N N . SER B 1 9 ? -41.406 69.5 2.01 1 61.28 9 SER B N 1
ATOM 4545 C CA . SER B 1 9 ? -40.156 69.062 1.357 1 61.28 9 SER B CA 1
ATOM 4546 C C . SER B 1 9 ? -38.938 69.625 2.105 1 61.28 9 SER B C 1
ATOM 4548 O O . SER B 1 9 ? -37.906 68.938 2.201 1 61.28 9 SER B O 1
ATOM 4550 N N . ILE B 1 10 ? -39.062 70.812 2.752 1 60.16 10 ILE B N 1
ATOM 4551 C CA . ILE B 1 10 ? -37.938 71.438 3.465 1 60.16 10 ILE B CA 1
ATOM 4552 C C . ILE B 1 10 ? -37.719 70.688 4.777 1 60.16 10 ILE B C 1
ATOM 4554 O O . ILE B 1 10 ? -36.562 70.438 5.16 1 60.16 10 ILE B O 1
ATOM 4558 N N . LYS B 1 11 ? -38.781 70.125 5.449 1 61.16 11 LYS B N 1
ATOM 4559 C CA . LYS B 1 11 ? -38.625 69.375 6.691 1 61.16 11 LYS B CA 1
ATOM 4560 C C . LYS B 1 11 ? -37.969 68 6.43 1 61.16 11 LYS B C 1
ATOM 4562 O O . LYS B 1 11 ? -37.156 67.562 7.23 1 61.16 11 LYS B O 1
ATOM 4567 N N . LYS B 1 12 ? -38.219 67.562 5.293 1 63.44 12 LYS B N 1
ATOM 4568 C CA . LYS B 1 12 ? -37.625 66.312 4.926 1 63.44 12 LYS B CA 1
ATOM 4569 C C . LYS B 1 12 ? -36.125 66.438 4.621 1 63.44 12 LYS B C 1
ATOM 4571 O O . LYS B 1 12 ? -35.312 65.625 5 1 63.44 12 LYS B O 1
ATOM 4576 N N . GLU B 1 13 ? -35.938 67.688 4.004 1 64.31 13 GLU B N 1
ATOM 4577 C CA . GLU B 1 13 ? -34.531 67.938 3.678 1 64.31 13 GLU B CA 1
ATOM 4578 C C . GLU B 1 13 ? -33.75 68.312 4.93 1 64.31 13 GLU B C 1
ATOM 4580 O O . GLU B 1 13 ? -32.562 67.875 5.055 1 64.31 13 GLU B O 1
ATOM 4585 N N . GLN B 1 14 ? -34.344 69 5.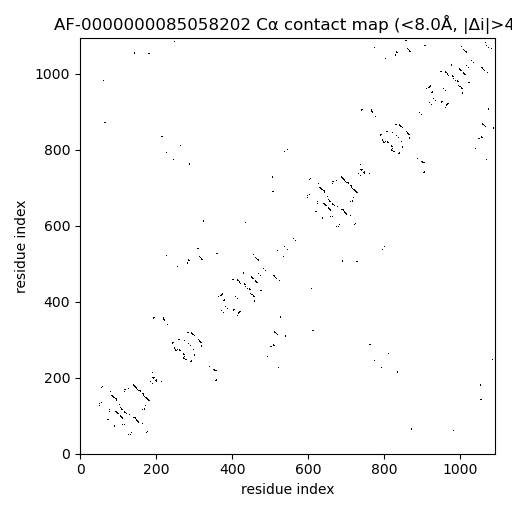809 1 63.84 14 GLN B N 1
ATOM 4586 C CA . GLN B 1 14 ? -33.688 69.312 7.07 1 63.84 14 GLN B CA 1
ATOM 4587 C C . GLN B 1 14 ? -33.469 68.062 7.922 1 63.84 14 GLN B C 1
ATOM 4589 O O . GLN B 1 14 ? -32.438 67.875 8.539 1 63.84 14 GLN B O 1
ATOM 4594 N N . LYS B 1 15 ? -34.438 67.188 7.988 1 65.69 15 LYS B N 1
ATOM 4595 C CA . LYS B 1 15 ? -34.312 65.875 8.703 1 65.69 15 LYS B CA 1
ATOM 4596 C C . LYS B 1 15 ? -33.219 65 8.07 1 65.69 15 LYS B C 1
ATOM 4598 O O . LYS B 1 15 ? -32.5 64.312 8.781 1 65.69 15 LYS B O 1
ATOM 4603 N N . LYS B 1 16 ? -33.156 65.125 6.863 1 65.38 16 LYS B N 1
ATOM 4604 C CA . LYS B 1 16 ? -32.125 64.375 6.16 1 65.38 16 LYS B CA 1
ATOM 4605 C C . LYS B 1 16 ? -30.734 64.938 6.492 1 65.38 16 LYS B C 1
ATOM 4607 O O . LYS B 1 16 ? -29.781 64.188 6.711 1 65.38 16 LYS B O 1
ATOM 4612 N N . LYS B 1 17 ? -30.75 66.125 6.543 1 65.56 17 LYS B N 1
ATOM 4613 C CA . LYS B 1 17 ? -29.5 66.812 6.887 1 65.56 17 LYS B CA 1
ATOM 4614 C C . LYS B 1 17 ? -29.125 66.562 8.344 1 65.56 17 LYS B C 1
ATOM 4616 O O . LYS B 1 17 ? -27.953 66.312 8.656 1 65.56 17 LYS B O 1
ATOM 4621 N N . GLU B 1 18 ? -30.188 66.75 9.07 1 64.12 18 GLU B N 1
ATOM 4622 C CA . GLU B 1 18 ? -29.953 66.5 10.484 1 64.12 18 GLU B CA 1
ATOM 4623 C C . GLU B 1 18 ? -29.547 65.062 10.695 1 64.12 18 GLU B C 1
ATOM 4625 O O . GLU B 1 18 ? -28.656 64.75 11.508 1 64.12 18 GLU B O 1
ATOM 4630 N N . LYS B 1 19 ? -30.047 64.125 9.969 1 61.72 19 LYS B N 1
ATOM 4631 C CA . LYS B 1 19 ? -29.688 62.688 10.008 1 61.72 19 LYS B CA 1
ATOM 4632 C C . LYS B 1 19 ? -28.297 62.469 9.43 1 61.72 19 LYS B C 1
ATOM 4634 O O . LYS B 1 19 ? -27.516 61.656 9.945 1 61.72 19 LYS B O 1
ATOM 4639 N N . GLU B 1 20 ? -28.156 63.312 8.383 1 67 20 GLU B N 1
ATOM 4640 C CA . GLU B 1 20 ? -26.828 63.25 7.781 1 67 20 GLU B CA 1
ATOM 4641 C C . GLU B 1 20 ? -25.766 63.844 8.719 1 67 20 GLU B C 1
ATOM 4643 O O . GLU B 1 20 ? -24.672 63.281 8.836 1 67 20 GLU B O 1
ATOM 4648 N N . LEU B 1 21 ? -26.047 64.875 9.352 1 60.88 21 LEU B N 1
ATOM 4649 C CA . LEU B 1 21 ? -25.156 65.438 10.328 1 60.88 21 LEU B CA 1
ATOM 4650 C C . LEU B 1 21 ? -24.969 64.562 11.539 1 60.88 21 LEU B C 1
ATOM 4652 O O . LEU B 1 21 ? -23.859 64.375 12.039 1 60.88 21 LEU B O 1
ATOM 4656 N N . LYS B 1 22 ? -25.984 64 12.109 1 63 22 LYS B N 1
ATOM 4657 C CA . LYS B 1 22 ? -25.922 63.031 13.203 1 63 22 LYS B CA 1
ATOM 4658 C C . LYS B 1 22 ? -25.125 61.812 12.797 1 63 22 LYS B C 1
ATOM 4660 O O . LYS B 1 22 ? -24.344 61.281 13.594 1 63 22 LYS B O 1
ATOM 4665 N N . ARG B 1 23 ? -25.203 61.375 11.508 1 63.69 23 ARG B N 1
ATOM 4666 C CA . ARG B 1 23 ? -24.406 60.281 10.977 1 63.69 23 ARG B CA 1
ATOM 4667 C C . ARG B 1 23 ? -22.922 60.656 10.922 1 63.69 23 ARG B C 1
ATOM 4669 O O . ARG B 1 23 ? -22.062 59.844 11.273 1 63.69 23 ARG B O 1
ATOM 4676 N N . GLN B 1 24 ? -22.672 61.812 10.531 1 61.41 24 GLN B N 1
ATOM 4677 C CA . GLN B 1 24 ? -21.297 62.312 10.453 1 61.41 24 GLN B CA 1
ATOM 4678 C C . GLN B 1 24 ? -20.688 62.438 11.844 1 61.41 24 GLN B C 1
ATOM 4680 O O . GLN B 1 24 ? -19.531 62.125 12.062 1 61.41 24 GLN B O 1
ATOM 4685 N N . PHE B 1 25 ? -21.469 62.969 12.773 1 59.19 25 PHE B N 1
ATOM 4686 C CA . PHE B 1 25 ? -21.031 63.094 14.164 1 59.19 25 PHE B CA 1
ATOM 4687 C C . PHE B 1 25 ? -20.766 61.719 14.781 1 59.19 25 PHE B C 1
ATOM 4689 O O . PHE B 1 25 ? -19.781 61.531 15.5 1 59.19 25 PHE B O 1
ATOM 4696 N N . ASN B 1 26 ? -21.625 60.875 14.547 1 61.22 26 ASN B N 1
ATOM 4697 C CA . ASN B 1 26 ? -21.453 59.5 15.047 1 61.22 26 ASN B CA 1
ATOM 4698 C C . ASN B 1 26 ? -20.234 58.812 14.438 1 61.22 26 ASN B C 1
ATOM 4700 O O . ASN B 1 26 ? -19.516 58.094 15.125 1 61.22 26 ASN B O 1
ATOM 4704 N N . VAL B 1 27 ? -19.969 59.094 13.188 1 64.25 27 VAL B N 1
ATOM 4705 C CA . VAL B 1 27 ? -18.781 58.594 12.523 1 64.25 27 VAL B CA 1
ATOM 4706 C C . VAL B 1 27 ? -17.531 59.25 13.109 1 64.25 27 VAL B C 1
ATOM 4708 O O . VAL B 1 27 ? -16.531 58.562 13.375 1 64.25 27 VAL B O 1
ATOM 4711 N N . LYS B 1 28 ? -17.484 60.375 13.461 1 58.56 28 LYS B N 1
ATOM 4712 C CA . LYS B 1 28 ? -16.359 61.125 14.023 1 58.56 28 LYS B CA 1
ATOM 4713 C C . LYS B 1 28 ? -16.094 60.688 15.469 1 58.56 28 LYS B C 1
ATOM 4715 O O . LYS B 1 28 ? -14.945 60.562 15.891 1 58.56 28 LYS B O 1
ATOM 4720 N N . GLU B 1 29 ? -17.219 60.656 16.062 1 58.12 29 GLU B N 1
ATOM 4721 C CA . GLU B 1 29 ? -17.078 60.188 17.438 1 58.12 29 GLU B CA 1
ATOM 4722 C C . GLU B 1 29 ? -16.516 58.781 17.453 1 58.12 29 GLU B C 1
ATOM 4724 O O . GLU B 1 29 ? -15.672 58.438 18.297 1 58.12 29 GLU B O 1
ATOM 4729 N N . LYS B 1 30 ? -17 57.906 16.656 1 60.5 30 LYS B N 1
ATOM 4730 C CA . LYS B 1 30 ? -16.469 56.562 16.531 1 60.5 30 LYS B CA 1
ATOM 4731 C C . LYS B 1 30 ? -15.008 56.594 16.094 1 60.5 30 LYS B C 1
ATOM 4733 O O . LYS B 1 30 ? -14.188 55.812 16.594 1 60.5 30 LYS B O 1
ATOM 4738 N N . GLU B 1 31 ? -14.766 57.406 15.172 1 62.19 31 GLU B N 1
ATOM 4739 C CA . GLU B 1 31 ? -13.391 57.594 14.742 1 62.19 31 GLU B CA 1
ATOM 4740 C C . GLU B 1 31 ? -12.531 58.156 15.859 1 62.19 31 GLU B C 1
ATOM 4742 O O . GLU B 1 31 ? -11.383 57.75 16.047 1 62.19 31 GLU B O 1
ATOM 4747 N N . THR B 1 32 ? -13.078 59.156 16.531 1 58.88 32 THR B N 1
ATOM 4748 C CA . THR B 1 32 ? -12.352 59.75 17.656 1 58.88 32 THR B CA 1
ATOM 4749 C C . THR B 1 32 ? -12.133 58.719 18.75 1 58.88 32 THR B C 1
ATOM 4751 O O . THR B 1 32 ? -11.047 58.625 19.328 1 58.88 32 THR B O 1
ATOM 4754 N N . ARG B 1 33 ? -13.086 57.969 19.141 1 59.25 33 ARG B N 1
ATOM 4755 C CA . ARG B 1 33 ? -12.961 56.906 20.125 1 59.25 33 ARG B CA 1
ATOM 4756 C C . ARG B 1 33 ? -11.977 55.844 19.641 1 59.25 33 ARG B C 1
ATOM 4758 O O . ARG B 1 33 ? -11.195 55.312 20.438 1 59.25 33 ARG B O 1
ATOM 4765 N N . HIS B 1 34 ? -12.117 55.5 18.391 1 62.28 34 HIS B N 1
ATOM 4766 C CA . HIS B 1 34 ? -11.156 54.594 17.797 1 62.28 34 HIS B CA 1
ATOM 4767 C C . HIS B 1 34 ? -9.742 55.156 17.859 1 62.28 34 HIS B C 1
ATOM 4769 O O . HIS B 1 34 ? -8.789 54.438 18.188 1 62.28 34 HIS B O 1
ATOM 4775 N N . ALA B 1 35 ? -9.547 56.406 17.516 1 59.44 35 ALA B N 1
ATOM 4776 C CA . ALA B 1 35 ? -8.258 57.094 17.578 1 59.44 35 ALA B CA 1
ATOM 4777 C C . ALA B 1 35 ? -7.758 57.188 19.016 1 59.44 35 ALA B C 1
ATOM 4779 O O . ALA B 1 35 ? -6.574 56.969 19.297 1 59.44 35 ALA B O 1
ATOM 4780 N N . GLU B 1 36 ? -8.641 57.562 19.875 1 58.25 36 GLU B N 1
ATOM 4781 C CA . GLU B 1 36 ? -8.258 57.594 21.281 1 58.25 36 GLU B CA 1
ATOM 4782 C C . GLU B 1 36 ? -7.863 56.188 21.781 1 58.25 36 GLU B C 1
ATOM 4784 O O . GLU B 1 36 ? -6.902 56.062 22.547 1 58.25 36 GLU B O 1
ATOM 4789 N N . LYS B 1 37 ? -8.617 55.156 21.438 1 59.81 37 LYS B N 1
ATOM 4790 C CA . LYS B 1 37 ? -8.273 53.781 21.766 1 59.81 37 LYS B CA 1
ATOM 4791 C C . LYS B 1 37 ? -6.914 53.406 21.172 1 59.81 37 LYS B C 1
ATOM 4793 O O . LYS B 1 37 ? -6.102 52.75 21.844 1 59.81 37 LYS B O 1
ATOM 4798 N N . LEU B 1 38 ? -6.703 53.812 20 1 60.22 38 LEU B N 1
ATOM 4799 C CA . LEU B 1 38 ? -5.418 53.562 19.375 1 60.22 38 LEU B CA 1
ATOM 4800 C C . LEU B 1 38 ? -4.297 54.312 20.078 1 60.22 38 LEU B C 1
ATOM 4802 O O . LEU B 1 38 ? -3.205 53.75 20.281 1 60.22 38 LEU B O 1
ATOM 4806 N N . GLN B 1 39 ? -4.543 55.594 20.391 1 56.41 39 GLN B N 1
ATOM 4807 C CA . GLN B 1 39 ? -3.553 56.375 21.109 1 56.41 39 GLN B CA 1
ATOM 4808 C C . GLN B 1 39 ? -3.279 55.812 22.484 1 56.41 39 GLN B C 1
ATOM 4810 O O . GLN B 1 39 ? -2.131 55.75 22.938 1 56.41 39 GLN B O 1
ATOM 4815 N N . LYS B 1 40 ? -4.27 55.469 23.234 1 58.59 40 LYS B N 1
ATOM 4816 C CA . LYS B 1 40 ? -4.094 54.844 24.531 1 58.59 40 LYS B CA 1
ATOM 4817 C C . LYS B 1 40 ? -3.35 53.5 24.406 1 58.59 40 LYS B C 1
ATOM 4819 O O . LYS B 1 40 ? -2.488 53.188 25.234 1 58.59 40 LYS B O 1
ATOM 4824 N N . GLU B 1 41 ? -3.742 52.812 23.453 1 61.53 41 GLU B N 1
ATOM 4825 C CA . GLU B 1 41 ? -3.047 51.562 23.172 1 61.53 41 GLU B CA 1
ATOM 4826 C C . GLU B 1 41 ? -1.573 51.812 22.859 1 61.53 41 GLU B C 1
ATOM 4828 O O . GLU B 1 41 ? -0.704 51.062 23.297 1 61.53 41 GLU B O 1
ATOM 4833 N N . GLN B 1 42 ? -1.314 52.812 22.109 1 58.84 42 GLN B N 1
ATOM 4834 C CA . GLN B 1 42 ? 0.059 53.188 21.797 1 58.84 42 GLN B CA 1
ATOM 4835 C C . GLN B 1 42 ? 0.81 53.625 23.062 1 58.84 42 GLN B C 1
ATOM 4837 O O . GLN B 1 42 ? 1.974 53.25 23.25 1 58.84 42 GLN B O 1
ATOM 4842 N N . LEU B 1 43 ? 0.212 54.438 23.844 1 57.88 43 LEU B N 1
ATOM 4843 C CA . LEU B 1 43 ? 0.84 54.875 25.078 1 57.88 43 LEU B CA 1
ATOM 4844 C C . LEU B 1 43 ? 1.107 53.719 26.016 1 57.88 43 LEU B C 1
ATOM 4846 O O . LEU B 1 43 ? 2.162 53.656 26.656 1 57.88 43 LEU B O 1
ATOM 4850 N N . GLU B 1 44 ? 0.138 52.938 26.156 1 61.16 44 GLU B N 1
ATOM 4851 C CA . GLU B 1 44 ? 0.302 51.75 26.984 1 61.16 44 GLU B CA 1
ATOM 4852 C C . GLU B 1 44 ? 1.411 50.844 26.438 1 61.16 44 GLU B C 1
ATOM 4854 O O . GLU B 1 44 ? 2.174 50.25 27.203 1 61.16 44 GLU B O 1
ATOM 4859 N N . ASN B 1 45 ? 1.483 50.75 25.188 1 63.03 45 ASN B N 1
ATOM 4860 C CA . ASN B 1 45 ? 2.547 50 24.547 1 63.03 45 ASN B CA 1
ATOM 4861 C C . ASN B 1 45 ? 3.924 50.562 24.875 1 63.03 45 ASN B C 1
ATOM 4863 O O . ASN B 1 45 ? 4.887 49.812 25.047 1 63.03 45 ASN B O 1
ATOM 4867 N N . GLU B 1 46 ? 3.938 51.844 24.938 1 60.56 46 GLU B N 1
ATOM 4868 C CA . GLU B 1 46 ? 5.191 52.531 25.234 1 60.56 46 GLU B CA 1
ATOM 4869 C C . GLU B 1 46 ? 5.621 52.281 26.672 1 60.56 46 GLU B C 1
ATOM 4871 O O . GLU B 1 46 ? 6.812 52.375 27 1 60.56 46 GLU B O 1
ATOM 4876 N N . GLN B 1 47 ? 4.703 51.969 27.547 1 65.38 47 GLN B N 1
ATOM 4877 C CA . GLN B 1 47 ? 5.027 51.812 28.969 1 65.38 47 GLN B CA 1
ATOM 4878 C C . GLN B 1 47 ? 5.285 50.375 29.328 1 65.38 47 GLN B C 1
ATOM 4880 O O . GLN B 1 47 ? 5.648 50.062 30.469 1 65.38 47 GLN B O 1
ATOM 4885 N N . GLU B 1 48 ? 5.16 49.531 28.391 1 74.12 48 GLU B N 1
ATOM 4886 C CA . GLU B 1 48 ? 5.379 48.125 28.734 1 74.12 48 GLU B CA 1
ATOM 4887 C C . GLU B 1 48 ? 6.863 47.812 28.922 1 74.12 48 GLU B C 1
ATOM 4889 O O . GLU B 1 48 ? 7.703 48.344 28.172 1 74.12 48 GLU B O 1
ATOM 4894 N N . SER B 1 49 ? 7.125 47.156 30 1 75.56 49 SER B N 1
ATOM 4895 C CA . SER B 1 49 ? 8.508 46.75 30.25 1 75.56 49 SER B CA 1
ATOM 4896 C C . SER B 1 49 ? 9.055 45.844 29.156 1 75.56 49 SER B C 1
ATOM 4898 O O . SER B 1 49 ? 8.289 45.125 28.516 1 75.56 49 SER B O 1
ATOM 4900 N N . GLU B 1 50 ? 10.297 46 28.969 1 75 50 GLU B N 1
ATOM 4901 C CA . GLU B 1 50 ? 10.984 45.188 27.984 1 75 50 GLU B CA 1
ATOM 4902 C C . GLU B 1 50 ? 10.836 43.688 28.297 1 75 50 GLU B C 1
ATOM 4904 O O . GLU B 1 50 ? 10.75 42.844 27.391 1 75 50 GLU B O 1
ATOM 4909 N N . THR B 1 51 ? 10.742 43.438 29.547 1 77.75 51 THR B N 1
ATOM 4910 C CA . THR B 1 51 ? 10.641 42.062 29.984 1 77.75 51 THR B CA 1
ATOM 4911 C C . THR B 1 51 ? 9.297 41.438 29.562 1 77.75 51 THR B C 1
ATOM 4913 O O . THR B 1 51 ? 9.258 40.344 29.031 1 77.75 51 THR B O 1
ATOM 4916 N N . THR B 1 52 ? 8.312 42.094 29.75 1 85.12 52 THR B N 1
ATOM 4917 C CA . THR B 1 52 ? 7 41.562 29.422 1 85.12 52 THR B CA 1
ATOM 4918 C C . THR B 1 52 ? 6.785 41.531 27.922 1 85.12 52 THR B C 1
ATOM 4920 O O . THR B 1 52 ? 6.062 40.688 27.406 1 85.12 52 THR B O 1
ATOM 4923 N N . LYS B 1 53 ? 7.508 42.375 27.25 1 86.44 53 LYS B N 1
ATOM 4924 C CA . LYS B 1 53 ? 7.379 42.438 25.797 1 86.44 53 LYS B CA 1
ATOM 4925 C C . LYS B 1 53 ? 7.949 41.188 25.141 1 86.44 53 LYS B C 1
ATOM 4927 O O . LYS B 1 53 ? 7.48 40.781 24.078 1 86.44 53 LYS B O 1
ATOM 4932 N N . SER B 1 54 ? 8.867 40.656 25.766 1 88.62 54 SER B N 1
ATOM 4933 C CA . SER B 1 54 ? 9.523 39.469 25.188 1 88.62 54 SER B CA 1
ATOM 4934 C C . SER B 1 54 ? 8.727 38.188 25.453 1 88.62 54 SER B C 1
ATOM 4936 O O . SER B 1 54 ? 9.023 37.156 24.906 1 88.62 54 SER B O 1
ATOM 4938 N N . ASN B 1 55 ? 7.641 38.281 26.219 1 92.38 55 ASN B N 1
ATOM 4939 C CA . ASN B 1 55 ? 6.91 37.094 26.656 1 92.38 55 ASN B CA 1
ATOM 4940 C C . ASN B 1 55 ? 5.812 36.719 25.672 1 92.38 55 ASN B C 1
ATOM 4942 O O . ASN B 1 55 ? 5.125 35.719 25.844 1 92.38 55 ASN B O 1
ATOM 4946 N N . TYR B 1 56 ? 5.672 37.5 24.656 1 93.44 56 TYR B N 1
ATOM 4947 C CA . TYR B 1 56 ? 4.625 37.156 23.688 1 93.44 56 TYR B CA 1
ATOM 4948 C C . TYR B 1 56 ? 4.957 37.719 22.312 1 93.44 56 TYR B C 1
ATOM 4950 O O . TYR B 1 56 ? 5.832 38.562 22.172 1 93.44 56 TYR B O 1
ATOM 4958 N N . GLY B 1 57 ? 4.367 37.188 21.344 1 92.81 57 GLY B N 1
ATOM 4959 C CA . GLY B 1 57 ? 4.547 37.688 20 1 92.81 57 GLY B CA 1
ATOM 4960 C C . GLY B 1 57 ? 4.523 36.594 18.938 1 92.81 57 GLY B C 1
ATOM 4961 O O . GLY B 1 57 ? 4.016 35.5 19.188 1 92.81 57 GLY B O 1
ATOM 4962 N N . GLU B 1 58 ? 4.949 36.969 17.797 1 87.81 58 GLU B N 1
ATOM 4963 C CA . GLU B 1 58 ? 5.086 36 16.703 1 87.81 58 GLU B CA 1
ATOM 4964 C C . GLU B 1 58 ? 6.527 35.531 16.562 1 87.81 58 GLU B C 1
ATOM 4966 O O . GLU B 1 58 ? 7.461 36.344 16.594 1 87.81 58 GLU B O 1
ATOM 4971 N N . LYS B 1 59 ? 6.711 34.312 16.734 1 75.62 59 LYS B N 1
ATOM 4972 C CA . LYS B 1 59 ? 8.062 33.781 16.609 1 75.62 59 LYS B CA 1
ATOM 4973 C C . LYS B 1 59 ? 8.484 33.688 15.148 1 75.62 59 LYS B C 1
ATOM 4975 O O . LYS B 1 59 ? 7.688 33.312 14.289 1 75.62 59 LYS B O 1
ATOM 4980 N N . ASP B 1 60 ? 9.648 34.312 14.992 1 64.31 60 ASP B N 1
ATOM 4981 C CA . ASP B 1 60 ? 10.242 34.125 13.672 1 64.31 60 ASP B CA 1
ATOM 4982 C C . ASP B 1 60 ? 10.812 32.719 13.523 1 64.31 60 ASP B C 1
ATOM 4984 O O . ASP B 1 60 ? 11.188 32.094 14.508 1 64.31 60 ASP B O 1
ATOM 4988 N N . TYR B 1 61 ? 10.703 32.125 12.43 1 60.91 61 TYR B N 1
ATOM 4989 C CA . TYR B 1 61 ? 11.086 30.734 12.109 1 60.91 61 TYR B CA 1
ATOM 4990 C C . TYR B 1 61 ? 12.5 30.438 12.594 1 60.91 61 TYR B C 1
ATOM 4992 O O . TYR B 1 61 ? 12.789 29.328 13.031 1 60.91 61 TYR B O 1
ATOM 5000 N N . SER B 1 62 ? 13.297 31.422 12.477 1 55.75 62 SER B N 1
ATOM 5001 C CA . SER B 1 62 ? 14.695 31.234 12.852 1 55.75 62 SER B CA 1
ATOM 5002 C C . SER B 1 62 ? 14.82 30.859 14.328 1 55.75 62 SER B C 1
ATOM 5004 O O . SER B 1 62 ? 15.766 30.172 14.727 1 55.75 62 SER B O 1
ATOM 5006 N N . GLU B 1 63 ? 13.883 31.234 15.023 1 54.72 63 GLU B N 1
ATOM 5007 C CA . GLU B 1 63 ? 13.953 31 16.469 1 54.72 63 GLU B CA 1
ATOM 5008 C C . GLU B 1 63 ? 13.359 29.641 16.828 1 54.72 63 GLU B C 1
ATOM 5010 O O . GLU B 1 63 ? 13.734 29.047 17.844 1 54.72 63 GLU B O 1
ATOM 5015 N N . VAL B 1 64 ? 12.445 29.266 16.047 1 54.5 64 VAL B N 1
ATOM 5016 C CA . VAL B 1 64 ? 11.719 28.062 16.406 1 54.5 64 VAL B CA 1
ATOM 5017 C C . VAL B 1 64 ? 12.57 26.828 16.078 1 54.5 64 VAL B C 1
ATOM 5019 O O . VAL B 1 64 ? 12.57 25.859 16.828 1 54.5 64 VAL B O 1
ATOM 5022 N N . PHE B 1 65 ? 13.312 26.828 15.016 1 56 65 PHE B N 1
ATOM 5023 C CA . PHE B 1 65 ? 13.867 25.562 14.516 1 56 65 PHE B CA 1
ATOM 5024 C C . PHE B 1 65 ? 15.391 25.625 14.477 1 56 65 PHE B C 1
ATOM 5026 O O . PHE B 1 65 ? 16.031 24.656 14.055 1 56 65 PHE B O 1
ATOM 5033 N N . GLY B 1 66 ? 15.961 26.75 14.797 1 50.25 66 GLY B N 1
ATOM 5034 C CA . GLY B 1 66 ? 17.375 26.906 14.508 1 50.25 66 GLY B CA 1
ATOM 5035 C C . GLY B 1 66 ? 18.281 26.312 15.578 1 50.25 66 GLY B C 1
ATOM 5036 O O . GLY B 1 66 ? 19.484 26.141 15.367 1 50.25 66 GLY B O 1
ATOM 5037 N N . ASN B 1 67 ? 17.734 26.109 16.75 1 49.38 67 ASN B N 1
ATOM 5038 C CA . ASN B 1 67 ? 18.734 25.734 17.734 1 49.38 67 ASN B CA 1
ATOM 5039 C C . ASN B 1 67 ? 18.828 24.219 17.891 1 49.38 67 ASN B C 1
ATOM 5041 O O . ASN B 1 67 ? 17.938 23.594 18.453 1 49.38 67 ASN B O 1
ATOM 5045 N N . LEU B 1 68 ? 19.688 23.578 17 1 50.19 68 LEU B N 1
ATOM 5046 C CA . LEU B 1 68 ? 19.969 22.156 17.109 1 50.19 68 LEU B CA 1
ATOM 5047 C C . LEU B 1 68 ? 20.375 21.781 18.531 1 50.19 68 LEU B C 1
ATOM 5049 O O . LEU B 1 68 ? 20.172 20.641 18.953 1 50.19 68 LEU B O 1
ATOM 5053 N N . GLU B 1 69 ? 21.016 22.719 19.219 1 46.34 69 GLU B N 1
ATOM 5054 C CA . GLU B 1 69 ? 21.672 22.375 20.469 1 46.34 69 GLU B CA 1
ATOM 5055 C C . GLU B 1 69 ? 20.656 22.203 21.594 1 46.34 69 GLU B C 1
ATOM 5057 O O . GLU B 1 69 ? 20.969 21.594 22.625 1 46.34 69 GLU B O 1
ATOM 5062 N N . ASN B 1 70 ? 19.531 22.797 21.5 1 46.12 70 ASN B N 1
ATOM 5063 C CA . ASN B 1 70 ? 18.672 22.734 22.672 1 46.12 70 ASN B CA 1
ATOM 5064 C C . ASN B 1 70 ? 17.625 21.641 22.562 1 46.12 70 ASN B C 1
ATOM 5066 O O . ASN B 1 70 ? 16.469 21.922 22.25 1 46.12 70 ASN B O 1
ATOM 5070 N N . THR B 1 71 ? 18.094 20.453 22.266 1 50.25 71 THR B N 1
ATOM 5071 C CA . THR B 1 71 ? 17.312 19.234 22.094 1 50.25 71 THR B CA 1
ATOM 5072 C C . THR B 1 71 ? 16.5 18.922 23.344 1 50.25 71 THR B C 1
ATOM 5074 O O . THR B 1 71 ? 15.812 17.906 23.406 1 50.25 71 THR B O 1
ATOM 5077 N N . ALA B 1 72 ? 16.734 19.828 24.375 1 49.28 72 ALA B N 1
ATOM 5078 C CA . ALA B 1 72 ? 16.234 19.312 25.656 1 49.28 72 ALA B CA 1
ATOM 5079 C C . ALA B 1 72 ? 14.789 19.766 25.891 1 49.28 72 ALA B C 1
ATOM 5081 O O . ALA B 1 72 ? 14.203 19.453 26.922 1 49.28 72 ALA B O 1
ATOM 5082 N N . PHE B 1 73 ? 14.32 20.625 24.938 1 59.06 73 PHE B N 1
ATOM 5083 C CA . PHE B 1 73 ? 13 21.094 25.344 1 59.06 73 PHE B CA 1
ATOM 5084 C C . PHE B 1 73 ? 11.938 20.047 25.031 1 59.06 73 PHE B C 1
ATOM 5086 O O . PHE B 1 73 ? 11.922 19.469 23.938 1 59.06 73 PHE B O 1
ATOM 5093 N N . ARG B 1 74 ? 11.398 19.469 26.078 1 78.88 74 ARG B N 1
ATOM 5094 C CA . ARG B 1 74 ? 10.367 18.453 25.875 1 78.88 74 ARG B CA 1
ATOM 5095 C C . ARG B 1 74 ? 8.977 19.078 25.875 1 78.88 74 ARG B C 1
ATOM 5097 O O . ARG B 1 74 ? 8.578 19.719 26.844 1 78.88 74 ARG B O 1
ATOM 5104 N N . TYR B 1 75 ? 8.336 19.25 24.656 1 93.12 75 TYR B N 1
ATOM 5105 C CA . TYR B 1 75 ? 6.938 19.656 24.562 1 93.12 75 TYR B CA 1
ATOM 5106 C C . TYR B 1 75 ? 6.016 18.625 25.203 1 93.12 75 TYR B C 1
ATOM 5108 O O . TYR B 1 75 ? 6.016 17.453 24.828 1 93.12 75 TYR B O 1
ATOM 5116 N N . VAL B 1 76 ? 5.254 19.125 26.188 1 96.56 76 VAL B N 1
ATOM 5117 C CA . VAL B 1 76 ? 4.301 18.234 26.859 1 96.56 76 VAL B CA 1
ATOM 5118 C C . VAL B 1 76 ? 3.021 18.141 26.031 1 96.56 76 VAL B C 1
ATOM 5120 O O . VAL B 1 76 ? 2.549 19.141 25.484 1 96.56 76 VAL B O 1
ATOM 5123 N N . LYS B 1 77 ? 2.492 16.969 25.922 1 97.19 77 LYS B N 1
ATOM 5124 C CA . LYS B 1 77 ? 1.233 16.75 25.219 1 97.19 77 LYS B CA 1
ATOM 5125 C C . LYS B 1 77 ? 0.047 16.812 26.172 1 97.19 77 LYS B C 1
ATOM 5127 O O . LYS B 1 77 ? 0.144 16.375 27.328 1 97.19 77 LYS B O 1
ATOM 5132 N N . ILE B 1 78 ? -1.073 17.312 25.656 1 98.06 78 ILE B N 1
ATOM 5133 C CA . ILE B 1 78 ? -2.275 17.422 26.469 1 98.06 78 ILE B CA 1
ATOM 5134 C C . ILE B 1 78 ? -2.658 16.047 27.016 1 98.06 78 ILE B C 1
ATOM 5136 O O . ILE B 1 78 ? -3 15.906 28.188 1 98.06 78 ILE B O 1
ATOM 5140 N N . LYS B 1 79 ? -2.557 14.992 26.188 1 96.62 79 LYS B N 1
ATOM 5141 C CA . LYS B 1 79 ? -2.99 13.641 26.531 1 96.62 79 LYS B CA 1
ATOM 5142 C C . LYS B 1 79 ? -2.178 13.086 27.703 1 96.62 79 LYS B C 1
ATOM 5144 O O . LYS B 1 79 ? -2.639 12.188 28.406 1 96.62 79 LYS B O 1
ATOM 5149 N N . ASP B 1 80 ? -1.004 13.648 27.953 1 96.75 80 ASP B N 1
ATOM 5150 C CA . ASP B 1 80 ? -0.084 13.078 28.938 1 96.75 80 ASP B CA 1
ATOM 5151 C C . ASP B 1 80 ? -0.175 13.812 30.266 1 96.75 80 ASP B C 1
ATOM 5153 O O . ASP B 1 80 ? 0.457 13.414 31.25 1 96.75 80 ASP B O 1
ATOM 5157 N N . LEU B 1 81 ? -0.938 14.875 30.359 1 97.56 81 LEU B N 1
ATOM 5158 C CA . LEU B 1 81 ? -1.046 15.68 31.578 1 97.56 81 LEU B CA 1
ATOM 5159 C C . LEU B 1 81 ? -1.831 14.93 32.656 1 97.56 81 LEU B C 1
ATOM 5161 O O . LEU B 1 81 ? -2.754 14.172 32.344 1 97.56 81 LEU B O 1
ATOM 5165 N N . ASP B 1 82 ? -1.398 15.109 33.812 1 97 82 ASP B N 1
ATOM 5166 C CA . ASP B 1 82 ? -2.102 14.594 35 1 97 82 ASP B CA 1
ATOM 5167 C C . ASP B 1 82 ? -1.82 15.453 36.219 1 97 82 ASP B C 1
ATOM 5169 O O . ASP B 1 82 ? -1.049 16.406 36.156 1 97 82 ASP B O 1
ATOM 5173 N N . PRO B 1 83 ? -2.439 15.188 37.281 1 96.88 83 PRO B N 1
ATOM 5174 C CA . PRO B 1 83 ? -2.336 16.047 38.469 1 96.88 83 PRO B CA 1
ATOM 5175 C C . PRO B 1 83 ? -0.907 16.141 39 1 96.88 83 PRO B C 1
ATOM 5177 O O . PRO B 1 83 ? -0.586 17.062 39.75 1 96.88 83 PRO B O 1
ATOM 5180 N N . THR B 1 84 ? -0.072 15.227 38.656 1 97.75 84 THR B N 1
ATOM 5181 C CA . THR B 1 84 ? 1.302 15.242 39.156 1 97.75 84 THR B CA 1
ATOM 5182 C C . THR B 1 84 ? 2.076 16.406 38.531 1 97.75 84 THR B C 1
ATOM 5184 O O . THR B 1 84 ? 3.156 16.766 39.031 1 97.75 84 THR B O 1
ATOM 5187 N N . TYR B 1 85 ? 1.509 17.094 37.594 1 97.56 85 TYR B N 1
ATOM 5188 C CA . TYR B 1 85 ? 2.141 18.25 36.938 1 97.56 85 TYR B CA 1
ATOM 5189 C C . TYR B 1 85 ? 1.833 19.531 37.688 1 97.56 85 TYR B C 1
ATOM 5191 O O . TYR B 1 85 ? 2.338 20.609 37.344 1 97.56 85 TYR B O 1
ATOM 5199 N N . HIS B 1 86 ? 1.126 19.5 38.75 1 97.88 86 HIS B N 1
ATOM 5200 C CA . HIS B 1 86 ? 0.729 20.688 39.5 1 97.88 86 HIS B CA 1
ATOM 5201 C C . HIS B 1 86 ? 1.944 21.516 39.875 1 97.88 86 HIS B C 1
ATOM 5203 O O . HIS B 1 86 ? 2.924 20.984 40.406 1 97.88 86 HIS B O 1
ATOM 5209 N N . ASN B 1 87 ? 1.903 22.734 39.5 1 97.75 87 ASN B N 1
ATOM 5210 C CA . ASN B 1 87 ? 2.893 23.766 39.844 1 97.75 87 ASN B CA 1
ATOM 5211 C C . ASN B 1 87 ? 4.152 23.609 38.969 1 97.75 87 ASN B C 1
ATOM 5213 O O . ASN B 1 87 ? 5.109 24.359 39.125 1 97.75 87 ASN B O 1
ATOM 5217 N N . ASN B 1 88 ? 4.152 22.609 38.125 1 97.06 88 ASN B N 1
ATOM 5218 C CA . ASN B 1 88 ? 5.242 22.531 37.156 1 97.06 88 ASN B CA 1
ATOM 5219 C C . ASN B 1 88 ? 5.055 23.516 36 1 97.06 88 ASN B C 1
ATOM 5221 O O . ASN B 1 88 ? 3.928 23.766 35.562 1 97.06 88 ASN B O 1
ATOM 5225 N N . VAL B 1 89 ? 6.145 24.094 35.562 1 96.69 89 VAL B N 1
ATOM 5226 C CA . VAL B 1 89 ? 6.137 24.906 34.344 1 96.69 89 VAL B CA 1
ATOM 5227 C C . VAL B 1 89 ? 6.414 24.031 33.156 1 96.69 89 VAL B C 1
ATOM 5229 O O . VAL B 1 89 ? 7.41 23.297 33.125 1 96.69 89 VAL B O 1
ATOM 5232 N N . ILE B 1 90 ? 5.543 24.047 32.219 1 96.56 90 ILE B N 1
ATOM 5233 C CA . ILE B 1 90 ? 5.691 23.188 31.062 1 96.56 90 ILE B CA 1
ATOM 5234 C C . ILE B 1 90 ? 5.703 24.031 29.797 1 96.56 90 ILE B C 1
ATOM 5236 O O . ILE B 1 90 ? 5.293 25.203 29.812 1 96.56 90 ILE B O 1
ATOM 5240 N N . THR B 1 91 ? 6.246 23.531 28.703 1 95 91 THR B N 1
ATOM 5241 C CA . THR B 1 91 ? 6.133 24.062 27.359 1 95 91 THR B CA 1
ATOM 5242 C C . THR B 1 91 ? 5.207 23.188 26.516 1 95 91 THR B C 1
ATOM 5244 O O . THR B 1 91 ? 5.277 21.969 26.562 1 95 91 THR B O 1
ATOM 5247 N N . MET B 1 92 ? 4.281 23.844 25.797 1 96.31 92 MET B N 1
ATOM 5248 C CA . MET B 1 92 ? 3.314 23.125 24.984 1 96.31 92 MET B CA 1
ATOM 5249 C C . MET B 1 92 ? 3.066 23.859 23.656 1 96.31 92 MET B C 1
ATOM 5251 O O . MET B 1 92 ? 3.018 25.078 23.625 1 96.31 92 MET B O 1
ATOM 5255 N N . ARG B 1 93 ? 3.049 23.156 22.578 1 95.81 93 ARG B N 1
ATOM 5256 C CA . ARG B 1 93 ? 2.561 23.656 21.281 1 95.81 93 ARG B CA 1
ATOM 5257 C C . ARG B 1 93 ? 1.152 23.141 21 1 95.81 93 ARG B C 1
ATOM 5259 O O . ARG B 1 93 ? 0.912 21.938 21.016 1 95.81 93 ARG B O 1
ATOM 5266 N N . ALA B 1 94 ? 0.274 24.016 20.734 1 97.94 94 ALA B N 1
ATOM 5267 C CA . ALA B 1 94 ? -1.112 23.594 20.562 1 97.94 94 ALA B CA 1
ATOM 5268 C C . ALA B 1 94 ? -1.868 24.562 19.656 1 97.94 94 ALA B C 1
ATOM 5270 O O . ALA B 1 94 ? -1.355 25.625 19.328 1 97.94 94 ALA B O 1
ATOM 5271 N N . ARG B 1 95 ? -2.998 24.094 19.219 1 98 95 ARG B N 1
ATOM 5272 C CA . ARG B 1 95 ? -3.924 24.906 18.438 1 98 95 ARG B CA 1
ATOM 5273 C C . ARG B 1 95 ? -4.906 25.641 19.344 1 98 95 ARG B C 1
ATOM 5275 O O . ARG B 1 95 ? -5.426 25.062 20.297 1 98 95 ARG B O 1
ATOM 5282 N N . ILE B 1 96 ? -5.227 26.906 19.031 1 97.56 96 ILE B N 1
ATOM 5283 C CA . ILE B 1 96 ? -6.254 27.641 19.75 1 97.56 96 ILE B CA 1
ATOM 5284 C C . ILE B 1 96 ? -7.637 27.203 19.281 1 97.56 96 ILE B C 1
ATOM 5286 O O . ILE B 1 96 ? -7.961 27.344 18.094 1 97.56 96 ILE B O 1
ATOM 5290 N N . SER B 1 97 ? -8.406 26.703 20.141 1 95.62 97 SER B N 1
ATOM 5291 C CA . SER B 1 97 ? -9.75 26.266 19.75 1 95.62 97 SER B CA 1
ATOM 5292 C C . SER B 1 97 ? -10.781 27.359 20 1 95.62 97 SER B C 1
ATOM 5294 O O . SER B 1 97 ? -11.758 27.484 19.25 1 95.62 97 SER B O 1
ATOM 5296 N N . GLN B 1 98 ? -10.57 28.109 21.078 1 93.44 98 GLN B N 1
ATOM 5297 C CA . GLN B 1 98 ? -11.484 29.203 21.422 1 93.44 98 GLN B CA 1
ATOM 5298 C C . GLN B 1 98 ? -10.812 30.188 22.375 1 93.44 98 GLN B C 1
ATOM 5300 O O . GLN B 1 98 ? -9.875 29.844 23.078 1 93.44 98 GLN B O 1
ATOM 5305 N N . THR B 1 99 ? -11.273 31.406 22.25 1 93.56 99 THR B N 1
ATOM 5306 C CA . THR B 1 99 ? -10.836 32.438 23.172 1 93.56 99 THR B CA 1
ATOM 5307 C C . THR B 1 99 ? -12.031 33.156 23.797 1 93.56 99 THR B C 1
ATOM 5309 O O . THR B 1 99 ? -13.031 33.406 23.125 1 93.56 99 THR B O 1
ATOM 5312 N N . SER B 1 100 ? -11.953 33.312 25.031 1 92.44 100 SER B N 1
ATOM 5313 C CA . SER B 1 100 ? -13 34.031 25.75 1 92.44 100 SER B CA 1
ATOM 5314 C C . SER B 1 100 ? -12.406 35.094 26.672 1 92.44 100 SER B C 1
ATOM 5316 O O . SER B 1 100 ? -11.414 34.844 27.375 1 92.44 100 SER B O 1
ATOM 5318 N N . THR B 1 101 ? -13.016 36.156 26.672 1 88.81 101 THR B N 1
ATOM 5319 C CA . THR B 1 101 ? -12.492 37.281 27.438 1 88.81 101 THR B CA 1
ATOM 5320 C C . THR B 1 101 ? -13.422 37.625 28.594 1 88.81 101 THR B C 1
ATOM 5322 O O . THR B 1 101 ? -14.641 37.594 28.453 1 88.81 101 THR B O 1
ATOM 5325 N N . HIS B 1 102 ? -12.766 37.844 29.688 1 88.5 102 HIS B N 1
ATOM 5326 C CA . HIS B 1 102 ? -13.477 38.344 30.859 1 88.5 102 HIS B CA 1
ATOM 5327 C C . HIS B 1 102 ? -12.828 39.625 31.391 1 88.5 102 HIS B C 1
ATOM 5329 O O . HIS B 1 102 ? -11.922 39.562 32.219 1 88.5 102 HIS B O 1
ATOM 5335 N N . GLY B 1 103 ? -13.312 40.688 31.109 1 85.94 103 GLY B N 1
ATOM 5336 C CA . GLY B 1 103 ? -12.719 41.938 31.484 1 85.94 103 GLY B CA 1
ATOM 5337 C C . GLY B 1 103 ? -11.43 42.25 30.75 1 85.94 103 GLY B C 1
ATOM 5338 O O . GLY B 1 103 ? -11.133 41.625 29.719 1 85.94 103 GLY B O 1
ATOM 5339 N N . LYS B 1 104 ? -10.656 43.219 31.281 1 85.62 104 LYS B N 1
ATOM 5340 C CA . LYS B 1 104 ? -9.461 43.688 30.578 1 85.62 104 LYS B CA 1
ATOM 5341 C C . LYS B 1 104 ? -8.219 42.938 31.078 1 85.62 104 LYS B C 1
ATOM 5343 O O . LYS B 1 104 ? -7.164 43 30.438 1 85.62 104 LYS B O 1
ATOM 5348 N N . SER B 1 105 ? -8.359 42.156 32.094 1 91.06 105 SER B N 1
ATOM 5349 C CA . SER B 1 105 ? -7.152 41.625 32.719 1 91.06 105 SER B CA 1
ATOM 5350 C C . SER B 1 105 ? -7.109 40.125 32.656 1 91.06 105 SER B C 1
ATOM 5352 O O . SER B 1 105 ? -6.219 39.5 33.25 1 91.06 105 SER B O 1
ATOM 5354 N N . LEU B 1 106 ? -8.109 39.531 31.938 1 93.56 106 LEU B N 1
ATOM 5355 C CA . LEU B 1 106 ? -8.18 38.062 31.938 1 93.56 106 LEU B CA 1
ATOM 5356 C C . LEU B 1 106 ? -8.68 37.531 30.609 1 93.56 106 LEU B C 1
ATOM 5358 O O . LEU B 1 106 ? -9.641 38.062 30.047 1 93.56 106 LEU B O 1
ATOM 5362 N N . VAL B 1 107 ? -8.008 36.562 30.094 1 95.94 107 VAL B N 1
ATOM 5363 C CA . VAL B 1 107 ? -8.453 35.906 28.875 1 95.94 107 VAL B CA 1
ATOM 5364 C C . VAL B 1 107 ? -8.305 34.406 29.047 1 95.94 107 VAL B C 1
ATOM 5366 O O . VAL B 1 107 ? -7.32 33.906 29.609 1 95.94 107 VAL B O 1
ATOM 5369 N N . PHE B 1 108 ? -9.328 33.625 28.688 1 95.56 108 PHE B N 1
ATOM 5370 C CA . PHE B 1 108 ? -9.305 32.156 28.641 1 95.56 108 PHE B CA 1
ATOM 5371 C C . PHE B 1 108 ? -9.055 31.688 27.203 1 95.56 108 PHE B C 1
ATOM 5373 O O . PHE B 1 108 ? -9.578 32.25 26.25 1 95.56 108 PHE B O 1
ATOM 5380 N N . ILE B 1 109 ? -8.219 30.688 27.109 1 96.19 109 ILE B N 1
ATOM 5381 C CA . ILE B 1 109 ? -7.91 30.094 25.812 1 96.19 109 ILE B CA 1
ATOM 5382 C C . ILE B 1 109 ? -8.141 28.594 25.875 1 96.19 109 ILE B C 1
ATOM 5384 O O . ILE B 1 109 ? -7.633 27.906 26.766 1 96.19 109 ILE B O 1
ATOM 5388 N N . GLY B 1 110 ? -8.984 28.109 24.953 1 96.94 110 GLY B N 1
ATOM 5389 C CA . GLY B 1 110 ? -9.031 26.672 24.734 1 96.94 110 GLY B CA 1
ATOM 5390 C C . GLY B 1 110 ? -7.93 26.172 23.812 1 96.94 110 GLY B C 1
ATOM 5391 O O . GLY B 1 110 ? -7.746 26.703 22.719 1 96.94 110 GLY B O 1
ATOM 5392 N N . LEU B 1 111 ? -7.156 25.188 24.25 1 98.19 111 LEU B N 1
ATOM 5393 C CA . LEU B 1 111 ? -6.094 24.594 23.469 1 98.19 111 LEU B CA 1
ATOM 5394 C C . LEU B 1 111 ? -6.477 23.172 23.031 1 98.19 111 LEU B C 1
ATOM 5396 O O . LEU B 1 111 ? -7.109 22.438 23.781 1 98.19 111 LEU B O 1
ATOM 5400 N N . ARG B 1 112 ? -6.047 22.828 21.812 1 98 112 ARG B N 1
ATOM 5401 C CA . ARG B 1 112 ? -6.438 21.531 21.266 1 98 112 ARG B CA 1
ATOM 5402 C C . ARG B 1 112 ? -5.262 20.844 20.594 1 98 112 ARG B C 1
ATOM 5404 O O . ARG B 1 112 ? -4.469 21.484 19.906 1 98 112 ARG B O 1
ATOM 5411 N N . GLN B 1 113 ? -5.09 19.641 20.828 1 97.81 113 GLN B N 1
ATOM 5412 C CA . GLN B 1 113 ? -4.285 18.688 20.078 1 97.81 113 GLN B CA 1
ATOM 5413 C C . GLN B 1 113 ? -5.137 17.516 19.594 1 97.81 113 GLN B C 1
ATOM 5415 O O . GLN B 1 113 ? -5.375 16.562 20.328 1 97.81 113 GLN B O 1
ATOM 5420 N N . GLN B 1 114 ? -5.562 17.641 18.281 1 96.12 114 GLN B N 1
ATOM 5421 C CA . GLN B 1 114 ? -6.547 16.703 17.75 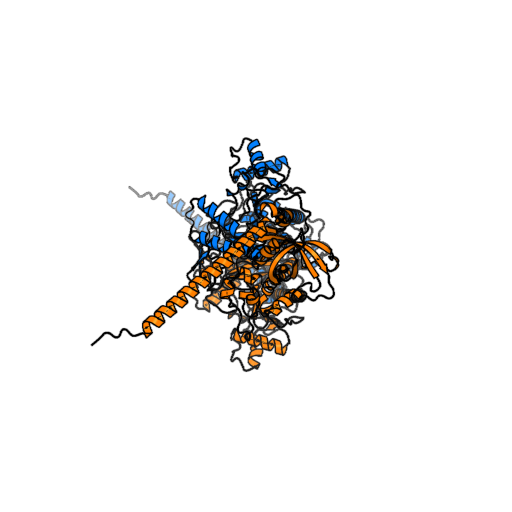1 96.12 114 GLN B CA 1
ATOM 5422 C C . GLN B 1 114 ? -7.82 16.719 18.594 1 96.12 114 GLN B C 1
ATOM 5424 O O . GLN B 1 114 ? -8.492 17.734 18.703 1 96.12 114 GLN B O 1
ATOM 5429 N N . HIS B 1 115 ? -8.125 15.562 19.297 1 94.88 115 HIS B N 1
ATOM 5430 C CA . HIS B 1 115 ? -9.367 15.578 20.047 1 94.88 115 HIS B CA 1
ATOM 5431 C C . HIS B 1 115 ? -9.125 15.914 21.516 1 94.88 115 HIS B C 1
ATOM 5433 O O . HIS B 1 115 ? -10.07 16.062 22.297 1 94.88 115 HIS B O 1
ATOM 5439 N N . PHE B 1 116 ? -7.898 16.141 21.938 1 97.25 116 PHE B N 1
ATOM 5440 C CA . PHE B 1 116 ? -7.582 16.5 23.312 1 97.25 116 PHE B CA 1
ATOM 5441 C C . PHE B 1 116 ? -7.656 18 23.531 1 97.25 116 PHE B C 1
ATOM 5443 O O . PHE B 1 116 ? -7.191 18.781 22.688 1 97.25 116 PHE B O 1
ATOM 5450 N N . ARG B 1 117 ? -8.227 18.422 24.672 1 97.25 117 ARG B N 1
ATOM 5451 C CA . ARG B 1 117 ? -8.43 19.844 24.938 1 97.25 117 ARG B CA 1
ATOM 5452 C C . ARG B 1 117 ? -8.047 20.188 26.375 1 97.25 117 ARG B C 1
ATOM 5454 O O . ARG B 1 117 ? -8.188 19.344 27.281 1 97.25 117 ARG B O 1
ATOM 5461 N N . ILE B 1 118 ? -7.59 21.391 26.547 1 98.19 118 ILE B N 1
ATOM 5462 C CA . ILE B 1 118 ? -7.297 21.891 27.875 1 98.19 118 ILE B CA 1
ATOM 5463 C C . ILE B 1 118 ? -7.484 23.406 27.906 1 98.19 118 ILE B C 1
ATOM 5465 O O . ILE B 1 118 ? -7.301 24.078 26.891 1 98.19 118 ILE B O 1
ATOM 5469 N N . GLN B 1 119 ? -7.906 23.922 29 1 97.75 119 GLN B N 1
ATOM 5470 C CA . GLN B 1 119 ? -8.078 25.359 29.172 1 97.75 119 GLN B CA 1
ATOM 5471 C C . GLN B 1 119 ? -6.797 26.016 29.672 1 97.75 119 GLN B C 1
ATOM 5473 O O . GLN B 1 119 ? -6.125 25.484 30.562 1 97.75 119 GLN B O 1
ATOM 5478 N N . ALA B 1 120 ? -6.477 27.125 29.109 1 97.88 120 ALA B N 1
ATOM 5479 C CA . ALA B 1 120 ? -5.402 27.984 29.594 1 97.88 120 ALA B CA 1
ATOM 5480 C C . ALA B 1 120 ? -5.922 29.391 29.891 1 97.88 120 ALA B C 1
ATOM 5482 O O . ALA B 1 120 ? -6.965 29.797 29.375 1 97.88 120 ALA B O 1
ATOM 5483 N N . LEU B 1 121 ? -5.242 30.094 30.766 1 95.94 121 LEU B N 1
ATOM 5484 C CA . LEU B 1 121 ? -5.648 31.453 31.062 1 95.94 121 LEU B CA 1
ATOM 5485 C C . LEU B 1 121 ? -4.434 32.375 31.219 1 95.94 121 LEU B C 1
ATOM 5487 O O . LEU B 1 121 ? -3.387 31.938 31.719 1 95.94 121 LEU B O 1
ATOM 5491 N N . ALA B 1 122 ? -4.547 33.531 30.812 1 95.75 122 ALA B N 1
ATOM 5492 C CA . ALA B 1 122 ? -3.607 34.625 31.062 1 95.75 122 ALA B CA 1
ATOM 5493 C C . ALA B 1 122 ? -4.238 35.719 31.938 1 95.75 122 ALA B C 1
ATOM 5495 O O . ALA B 1 122 ? -5.273 36.281 31.578 1 95.75 122 ALA B O 1
ATOM 5496 N N . VAL B 1 123 ? -3.598 35.938 33.031 1 93.94 123 VAL B N 1
ATOM 5497 C CA . VAL B 1 123 ? -4.035 36.969 33.969 1 93.94 123 VAL B CA 1
ATOM 5498 C C . VAL B 1 123 ? -2.934 38 34.156 1 93.94 123 VAL B C 1
ATOM 5500 O O . VAL B 1 123 ? -1.756 37.656 34.281 1 93.94 123 VAL B O 1
ATOM 5503 N N . GLU B 1 124 ? -3.42 39.156 34.125 1 91.94 124 GLU B N 1
ATOM 5504 C CA . GLU B 1 124 ? -2.449 40.25 34.312 1 91.94 124 GLU B CA 1
ATOM 5505 C C . GLU B 1 124 ? -1.646 40.031 35.594 1 91.94 124 GLU B C 1
ATOM 5507 O O . GLU B 1 124 ? -2.217 39.812 36.656 1 91.94 124 GLU B O 1
ATOM 5512 N N . ARG B 1 125 ? -0.431 39.938 35.438 1 89 125 ARG B N 1
ATOM 5513 C CA . ARG B 1 125 ? 0.527 39.844 36.562 1 89 125 ARG B CA 1
ATOM 5514 C C . ARG B 1 125 ? 1.717 40.781 36.312 1 89 125 ARG B C 1
ATOM 5516 O O . ARG B 1 125 ? 2.291 40.812 35.25 1 89 125 ARG B O 1
ATOM 5523 N N . GLU B 1 126 ? 2.066 41.312 37.344 1 81.25 126 GLU B N 1
ATOM 5524 C CA . GLU B 1 126 ? 3.18 42.25 37.281 1 81.25 126 GLU B CA 1
ATOM 5525 C C . GLU B 1 126 ? 4.449 41.562 36.781 1 81.25 126 GLU B C 1
ATOM 5527 O O . GLU B 1 126 ? 4.785 40.469 37.25 1 81.25 126 GLU B O 1
ATOM 5532 N N . SER B 1 127 ? 5.074 42 35.781 1 81.62 127 SER B N 1
ATOM 5533 C CA . SER B 1 127 ? 6.391 41.656 35.25 1 81.62 127 SER B CA 1
ATOM 5534 C C . SER B 1 127 ? 6.34 40.375 34.438 1 81.62 127 SER B C 1
ATOM 5536 O O . SER B 1 127 ? 7.379 39.812 34.094 1 81.62 127 SER B O 1
ATOM 5538 N N . LEU B 1 128 ? 5.164 39.812 34.375 1 88.38 128 LEU B N 1
ATOM 5539 C CA . LEU B 1 128 ? 5.137 38.562 33.625 1 88.38 128 LEU B CA 1
ATOM 5540 C C . LEU B 1 128 ? 4.121 38.594 32.5 1 88.38 128 LEU B C 1
ATOM 5542 O O . LEU B 1 128 ? 4.461 38.312 31.344 1 88.38 128 LEU B O 1
ATOM 5546 N N . VAL B 1 129 ? 2.906 39 32.844 1 93.38 129 VAL B N 1
ATOM 5547 C CA . VAL B 1 129 ? 1.829 39.094 31.859 1 93.38 129 VAL B CA 1
ATOM 5548 C C . VAL B 1 129 ? 1.278 40.5 31.812 1 93.38 129 VAL B C 1
ATOM 5550 O O . VAL B 1 129 ? 0.584 40.938 32.75 1 93.38 129 VAL B O 1
ATOM 5553 N N . SER B 1 130 ? 1.511 41.188 30.75 1 91.62 130 SER B N 1
ATOM 5554 C CA . SER B 1 130 ? 1.087 42.562 30.609 1 91.62 130 SER B CA 1
ATOM 5555 C C . SER B 1 130 ? -0.314 42.656 30.016 1 91.62 130 SER B C 1
ATOM 5557 O O . SER B 1 130 ? -0.834 41.688 29.484 1 91.62 130 SER B O 1
ATOM 5559 N N . LYS B 1 131 ? -0.882 43.781 30.125 1 90.62 131 LYS B N 1
ATOM 5560 C CA . LYS B 1 131 ? -2.166 44.062 29.484 1 90.62 131 LYS B CA 1
ATOM 5561 C C . LYS B 1 131 ? -2.057 43.938 27.969 1 90.62 131 LYS B C 1
ATOM 5563 O O . LYS B 1 131 ? -3.004 43.531 27.297 1 90.62 131 LYS B O 1
ATOM 5568 N N . GLN B 1 132 ? -0.927 44.312 27.5 1 91.56 132 GLN B N 1
ATOM 5569 C CA . GLN B 1 132 ? -0.67 44.25 26.062 1 91.56 132 GLN B CA 1
ATOM 5570 C C . GLN B 1 132 ? -0.659 42.781 25.594 1 91.56 132 GLN B C 1
ATOM 5572 O O . GLN B 1 132 ? -1.167 42.469 24.516 1 91.56 132 GLN B O 1
ATOM 5577 N N . MET B 1 133 ? -0.061 41.906 26.406 1 93.88 133 MET B N 1
ATOM 5578 C CA . MET B 1 133 ? -0.066 40.469 26.078 1 93.88 133 MET B CA 1
ATOM 5579 C C . MET B 1 133 ? -1.491 39.938 26.016 1 93.88 133 MET B C 1
ATOM 5581 O O . MET B 1 133 ? -1.837 39.188 25.094 1 93.88 133 MET B O 1
ATOM 5585 N N . ILE B 1 134 ? -2.309 40.312 26.953 1 94.62 134 ILE B N 1
ATOM 5586 C CA . ILE B 1 134 ? -3.697 39.844 27 1 94.62 134 ILE B CA 1
ATOM 5587 C C . ILE B 1 134 ? -4.434 40.344 25.75 1 94.62 134 ILE B C 1
ATOM 5589 O O . ILE B 1 134 ? -5.184 39.594 25.125 1 94.62 134 ILE B O 1
ATOM 5593 N N . ARG B 1 135 ? -4.215 41.594 25.391 1 92.12 135 ARG B N 1
ATOM 5594 C CA . ARG B 1 135 ? -4.816 42.156 24.188 1 92.12 135 ARG B CA 1
ATOM 5595 C C . ARG B 1 135 ? -4.359 41.406 22.953 1 92.12 135 ARG B C 1
ATOM 5597 O O . ARG B 1 135 ? -5.16 41.125 22.047 1 92.12 135 ARG B O 1
ATOM 5604 N N . PHE B 1 136 ? -3.117 41.062 22.906 1 94.5 136 PHE B N 1
ATOM 5605 C CA . PHE B 1 136 ? -2.539 40.312 21.797 1 94.5 136 PHE B CA 1
ATOM 5606 C C . PHE B 1 136 ? -3.225 38.969 21.656 1 94.5 136 PHE B C 1
ATOM 5608 O O . PHE B 1 136 ? -3.627 38.562 20.547 1 94.5 136 PHE B O 1
ATOM 5615 N N . ILE B 1 137 ? -3.357 38.25 22.734 1 96 137 ILE B N 1
ATOM 5616 C CA . ILE B 1 137 ? -3.947 36.906 22.75 1 96 137 ILE B CA 1
ATOM 5617 C C . ILE B 1 137 ? -5.402 37 22.297 1 96 137 ILE B C 1
ATOM 5619 O O . ILE B 1 137 ? -5.863 36.125 21.531 1 96 137 ILE B O 1
ATOM 5623 N N . ARG B 1 138 ? -6.074 38 22.688 1 93.81 138 ARG B N 1
ATOM 5624 C CA . ARG B 1 138 ? -7.48 38.188 22.344 1 93.81 138 ARG B CA 1
ATOM 5625 C C . ARG B 1 138 ? -7.668 38.344 20.844 1 93.81 138 ARG B C 1
ATOM 5627 O O . ARG B 1 138 ? -8.742 38.062 20.312 1 93.81 138 ARG B O 1
ATOM 5634 N N . GLN B 1 139 ? -6.688 38.781 20.203 1 94.12 139 GLN B N 1
ATOM 5635 C CA . GLN B 1 139 ? -6.781 39.062 18.781 1 94.12 139 GLN B CA 1
ATOM 5636 C C . GLN B 1 139 ? -6.41 37.875 17.938 1 94.12 139 GLN B C 1
ATOM 5638 O O . GLN B 1 139 ? -6.594 37.875 16.719 1 94.12 139 GLN B O 1
ATOM 5643 N N . LEU B 1 140 ? -5.883 36.844 18.562 1 95.56 140 LEU B N 1
ATOM 5644 C CA . LEU B 1 140 ? -5.5 35.625 17.812 1 95.56 140 LEU B CA 1
ATOM 5645 C C . LEU B 1 140 ? -6.734 34.875 17.328 1 95.56 140 LEU B C 1
ATOM 5647 O O . LEU B 1 140 ? -7.711 34.75 18.062 1 95.56 140 LEU B O 1
ATOM 5651 N N . ASN B 1 141 ? -6.723 34.531 16.078 1 96.31 141 ASN B N 1
ATOM 5652 C CA . ASN B 1 141 ? -7.816 33.75 15.508 1 96.31 141 ASN B CA 1
ATOM 5653 C C . ASN B 1 141 ? -7.789 32.281 15.992 1 96.31 141 ASN B C 1
ATOM 5655 O O . ASN B 1 141 ? -6.715 31.719 16.203 1 96.31 141 ASN B O 1
ATOM 5659 N N . GLU B 1 142 ? -8.969 31.719 16.047 1 96.31 142 GLU B N 1
ATOM 5660 C CA . GLU B 1 142 ? -9.07 30.281 16.266 1 96.31 142 GLU B CA 1
ATOM 5661 C C . GLU B 1 142 ? -8.305 29.5 15.203 1 96.31 142 GLU B C 1
ATOM 5663 O O . GLU B 1 142 ? -8.18 29.969 14.062 1 96.31 142 GLU B O 1
ATOM 5668 N N . GLU B 1 143 ? -7.719 28.359 15.594 1 97.75 143 GLU B N 1
ATOM 5669 C CA . GLU B 1 143 ? -7.012 27.422 14.727 1 97.75 143 GLU B CA 1
ATOM 5670 C C . GLU B 1 143 ? -5.574 27.875 14.492 1 97.75 143 GLU B C 1
ATOM 5672 O O . GLU B 1 143 ? -4.82 27.203 13.773 1 97.75 143 GLU B O 1
ATOM 5677 N N . SER B 1 144 ? -5.152 29.016 15.102 1 97.38 144 SER B N 1
ATOM 5678 C CA . SER B 1 144 ? -3.738 29.375 15.094 1 97.38 144 SER B CA 1
ATOM 5679 C C . SER B 1 144 ? -2.924 28.406 15.953 1 97.38 144 SER B C 1
ATOM 5681 O O . SER B 1 144 ? -3.445 27.828 16.906 1 97.38 144 SER B O 1
ATOM 5683 N N . ILE B 1 145 ? -1.685 28.219 15.586 1 97.19 145 ILE B N 1
ATOM 5684 C CA . ILE B 1 145 ? -0.776 27.359 16.344 1 97.19 145 ILE B CA 1
ATOM 5685 C C . ILE B 1 145 ? 0.111 28.234 17.234 1 97.19 145 ILE B C 1
ATOM 5687 O O . ILE B 1 145 ? 0.724 29.188 16.766 1 97.19 145 ILE B O 1
ATOM 5691 N N . VAL B 1 146 ? 0.221 27.859 18.562 1 96.69 146 VAL B N 1
ATOM 5692 C CA . VAL B 1 146 ? 0.995 28.672 19.5 1 96.69 146 VAL B CA 1
ATOM 5693 C C . VAL B 1 146 ? 1.911 27.766 20.328 1 96.69 146 VAL B C 1
ATOM 5695 O O . VAL B 1 146 ? 1.609 26.594 20.531 1 96.69 146 VAL B O 1
ATOM 5698 N N . ASP B 1 147 ? 3.035 28.312 20.719 1 94.69 147 ASP B N 1
ATOM 5699 C CA . ASP B 1 147 ? 3.869 27.781 21.797 1 94.69 147 ASP B CA 1
ATOM 5700 C C . ASP B 1 147 ? 3.607 28.516 23.109 1 94.69 147 ASP B C 1
ATOM 5702 O O . ASP B 1 147 ? 3.566 29.75 23.141 1 94.69 147 ASP B O 1
ATOM 5706 N N . LEU B 1 148 ? 3.424 27.797 24.141 1 95.12 148 LEU B N 1
ATOM 5707 C CA . LEU B 1 148 ? 3.236 28.5 25.406 1 95.12 148 LEU B CA 1
ATOM 5708 C C . LEU B 1 148 ? 4.062 27.859 26.516 1 95.12 148 LEU B C 1
ATOM 5710 O O . LEU B 1 148 ? 4.352 26.656 26.469 1 95.12 148 LEU B O 1
ATOM 5714 N N . GLU B 1 149 ? 4.52 28.656 27.391 1 95.62 149 GLU B N 1
ATOM 5715 C CA . GLU B 1 149 ? 5.035 28.266 28.688 1 95.62 149 GLU B CA 1
ATOM 5716 C C . GLU B 1 149 ? 4.027 28.578 29.797 1 95.62 149 GLU B C 1
ATOM 5718 O O . GLU B 1 149 ? 3.551 29.719 29.906 1 95.62 149 GLU B O 1
ATOM 5723 N N . ALA B 1 150 ? 3.678 27.594 30.547 1 97.56 150 ALA B N 1
ATOM 5724 C CA . ALA B 1 150 ? 2.607 27.797 31.516 1 97.56 150 ALA B CA 1
ATOM 5725 C C . ALA B 1 150 ? 2.803 26.922 32.75 1 97.56 150 ALA B C 1
ATOM 5727 O O . ALA B 1 150 ? 3.443 25.859 32.656 1 97.56 150 ALA B O 1
ATOM 5728 N N . THR B 1 151 ? 2.273 27.344 33.844 1 97.88 151 THR B N 1
ATOM 5729 C CA . THR B 1 151 ? 2.215 26.547 35.031 1 97.88 151 THR B CA 1
ATOM 5730 C C . THR B 1 151 ? 0.945 25.703 35.062 1 97.88 151 THR B C 1
ATOM 5732 O O . THR B 1 151 ? -0.151 26.203 34.812 1 97.88 151 THR B O 1
ATOM 5735 N N . VAL B 1 152 ? 1.146 24.469 35.406 1 98.38 152 VAL B N 1
ATOM 5736 C CA . VAL B 1 152 ? -0.012 23.578 35.5 1 98.38 152 VAL B CA 1
ATOM 5737 C C . VAL B 1 152 ? -0.687 23.766 36.844 1 98.38 152 VAL B C 1
ATOM 5739 O O . VAL B 1 152 ? -0.029 23.688 37.906 1 98.38 152 VAL B O 1
ATOM 5742 N N . ILE B 1 153 ? -1.945 24.016 36.812 1 98.19 153 ILE B N 1
ATOM 5743 C CA . ILE B 1 153 ? -2.719 24.188 38.031 1 98.19 153 ILE B CA 1
ATOM 5744 C C . ILE B 1 153 ? -3.734 23.062 38.156 1 98.19 153 ILE B C 1
ATOM 5746 O O . ILE B 1 153 ? -4.543 22.828 37.25 1 98.19 153 ILE B O 1
ATOM 5750 N N . TYR B 1 154 ? -3.648 22.344 39.188 1 97.94 154 TYR B N 1
ATOM 5751 C CA . TYR B 1 154 ? -4.629 21.312 39.531 1 97.94 154 TYR B CA 1
ATOM 5752 C C . TYR B 1 154 ? -5.59 21.797 40.594 1 97.94 154 TYR B C 1
ATOM 5754 O O . TYR B 1 154 ? -5.164 22.297 41.656 1 97.94 154 TYR B O 1
ATOM 5762 N N . ASP B 1 155 ? -6.832 21.719 40.312 1 97.06 155 ASP B N 1
ATOM 5763 C CA . ASP B 1 155 ? -7.902 22.031 41.25 1 97.06 155 ASP B CA 1
ATOM 5764 C C . ASP B 1 155 ? -8.977 20.953 41.25 1 97.06 155 ASP B C 1
ATOM 5766 O O . ASP B 1 155 ? -9.836 20.922 40.375 1 97.06 155 ASP B O 1
ATOM 5770 N N . PRO B 1 156 ? -9.031 20.094 42.219 1 94.62 156 PRO B N 1
ATOM 5771 C CA . PRO B 1 156 ? -9.977 18.984 42.219 1 94.62 156 PRO B CA 1
ATOM 5772 C C . PRO B 1 156 ? -11.438 19.438 42.219 1 94.62 156 PRO B C 1
ATOM 5774 O O . PRO B 1 156 ? -12.328 18.672 41.844 1 94.62 156 PRO B O 1
ATOM 5777 N N . ALA B 1 157 ? -11.672 20.672 42.625 1 94.56 157 ALA B N 1
ATOM 5778 C CA . ALA B 1 157 ? -13.039 21.172 42.719 1 94.56 157 ALA B CA 1
ATOM 5779 C C . ALA B 1 157 ? -13.5 21.719 41.375 1 94.56 157 ALA B C 1
ATOM 5781 O O . ALA B 1 157 ? -14.703 21.891 41.156 1 94.56 157 ALA B O 1
ATOM 5782 N N . LYS B 1 158 ? -12.633 21.969 40.531 1 93.5 158 LYS B N 1
ATOM 5783 C CA . LYS B 1 158 ? -12.945 22.547 39.219 1 93.5 158 LYS B CA 1
ATOM 5784 C C . LYS B 1 158 ? -13.422 21.484 38.25 1 93.5 158 LYS B C 1
ATOM 5786 O O . LYS B 1 158 ? -12.922 20.359 38.25 1 93.5 158 LYS B O 1
ATOM 5791 N N . GLN B 1 159 ? -14.438 21.859 37.5 1 94 159 GLN B N 1
ATOM 5792 C CA . GLN B 1 159 ? -14.945 21.016 36.406 1 94 159 GLN B CA 1
ATOM 5793 C C . GLN B 1 159 ? -15.086 21.812 35.125 1 94 159 GLN B C 1
ATOM 5795 O O . GLN B 1 159 ? -16.172 22.297 34.812 1 94 159 GLN B O 1
ATOM 5800 N N . ILE B 1 160 ? -14.039 21.891 34.406 1 92.88 160 ILE B N 1
ATOM 5801 C CA . ILE B 1 160 ? -14.055 22.641 33.156 1 92.88 160 ILE B CA 1
ATOM 5802 C C . ILE B 1 160 ? -14.711 21.797 32.062 1 92.88 160 ILE B C 1
ATOM 5804 O O . ILE B 1 160 ? -14.234 20.719 31.719 1 92.88 160 ILE B O 1
ATOM 5808 N N . LYS B 1 161 ? -15.68 22.328 31.469 1 89.25 161 LYS B N 1
ATOM 5809 C CA . LYS B 1 161 ? -16.438 21.625 30.422 1 89.25 161 LYS B CA 1
ATOM 5810 C C . LYS B 1 161 ? -15.594 21.453 29.172 1 89.25 161 LYS B C 1
ATOM 5812 O O . LYS B 1 161 ? -14.766 22.297 28.828 1 89.25 161 LYS B O 1
ATOM 5817 N N . LYS B 1 162 ? -15.641 20.359 28.469 1 87.12 162 LYS B N 1
ATOM 5818 C CA . LYS B 1 162 ? -15.078 20.047 27.156 1 87.12 162 LYS B CA 1
ATOM 5819 C C . LYS B 1 162 ? -13.57 19.812 27.25 1 87.12 162 LYS B C 1
ATOM 5821 O O . LYS B 1 162 ? -12.891 19.688 26.219 1 87.12 162 LYS B O 1
ATOM 5826 N N . SER B 1 163 ? -13.039 19.969 28.438 1 95.31 163 SER B N 1
ATOM 5827 C CA . SER B 1 163 ? -11.617 19.703 28.609 1 95.31 163 SER B CA 1
ATOM 5828 C C . SER B 1 163 ? -11.359 18.219 28.844 1 95.31 163 SER B C 1
ATOM 5830 O O . SER B 1 163 ? -12.133 17.531 29.516 1 95.31 163 SER B O 1
ATOM 5832 N N . THR B 1 164 ? -10.336 17.703 28.25 1 95.19 164 THR B N 1
ATOM 5833 C CA . THR B 1 164 ? -9.875 16.344 28.484 1 95.19 164 THR B CA 1
ATOM 5834 C C . THR B 1 164 ? -9.523 16.141 29.953 1 95.19 164 THR B C 1
ATOM 5836 O O . THR B 1 164 ? -9.695 15.047 30.5 1 95.19 164 THR B O 1
ATOM 5839 N N . HIS B 1 165 ? -9.008 17.234 30.562 1 96.12 165 HIS B N 1
ATOM 5840 C CA . HIS B 1 165 ? -8.672 17.266 31.969 1 96.12 165 HIS B CA 1
ATOM 5841 C C . HIS B 1 165 ? -9.484 18.328 32.719 1 96.12 165 HIS B C 1
ATOM 5843 O O . HIS B 1 165 ? -9 19.438 32.938 1 96.12 165 HIS B O 1
ATOM 5849 N N . PRO B 1 166 ? -10.602 17.984 33.188 1 96.06 166 PRO B N 1
ATOM 5850 C CA . PRO B 1 166 ? -11.523 18.984 33.719 1 96.06 166 PRO B CA 1
ATOM 5851 C C . PRO B 1 166 ? -10.992 19.656 35 1 96.06 166 PRO B C 1
ATOM 5853 O O . PRO B 1 166 ? -11.469 20.734 35.375 1 96.06 166 PRO B O 1
ATOM 5856 N N . ASN B 1 167 ? -9.984 19.031 35.594 1 97.56 167 ASN B N 1
ATOM 5857 C CA . ASN B 1 167 ? -9.484 19.594 36.875 1 97.56 167 ASN B CA 1
ATOM 5858 C C . ASN B 1 167 ? -8.117 20.234 36.688 1 97.56 167 ASN B C 1
ATOM 5860 O O . ASN B 1 167 ? -7.441 20.562 37.656 1 97.56 167 ASN B O 1
ATOM 5864 N N . LEU B 1 168 ? -7.691 20.312 35.469 1 98 168 LEU B N 1
ATOM 5865 C CA . LEU B 1 168 ? -6.406 20.938 35.188 1 98 168 LEU B CA 1
ATOM 5866 C C . LEU B 1 168 ? -6.59 22.188 34.312 1 98 168 LEU B C 1
ATOM 5868 O O . LEU B 1 168 ? -7.449 22.203 33.438 1 98 168 LEU B O 1
ATOM 5872 N N . GLU B 1 169 ? -5.758 23.141 34.531 1 97.81 169 GLU B N 1
ATOM 5873 C CA . GLU B 1 169 ? -5.68 24.344 33.719 1 97.81 169 GLU B CA 1
ATOM 5874 C C . GLU B 1 169 ? -4.246 24.844 33.625 1 97.81 169 GLU B C 1
ATOM 5876 O O . GLU B 1 169 ? -3.387 24.453 34.406 1 97.81 169 GLU B O 1
ATOM 5881 N N . LEU B 1 170 ? -4.02 25.625 32.625 1 98.31 170 LEU B N 1
ATOM 5882 C CA . LEU B 1 170 ? -2.68 26.156 32.406 1 98.31 170 LEU B CA 1
ATOM 5883 C C . LEU B 1 170 ? -2.652 27.672 32.656 1 98.31 170 LEU B C 1
ATOM 5885 O O . LEU B 1 170 ? -3.418 28.422 32.062 1 98.31 170 LEU B O 1
ATOM 5889 N N . SER B 1 171 ? -1.813 28.062 33.531 1 97.75 171 SER B N 1
ATOM 5890 C CA . SER B 1 171 ? -1.581 29.5 33.75 1 97.75 171 SER B CA 1
ATOM 5891 C C . SER B 1 171 ? -0.432 30 32.906 1 97.75 171 SER B C 1
ATOM 5893 O O . SER B 1 171 ? 0.735 29.719 33.188 1 97.75 171 SER B O 1
ATOM 5895 N N . ILE B 1 172 ? -0.697 30.859 31.953 1 97.62 172 ILE B N 1
ATOM 5896 C CA . ILE B 1 172 ? 0.236 31.219 30.891 1 97.62 172 ILE B CA 1
ATOM 5897 C C . ILE B 1 172 ? 1.262 32.219 31.422 1 97.62 172 ILE B C 1
ATOM 5899 O O . ILE B 1 172 ? 0.901 33.188 32.094 1 97.62 172 ILE B O 1
ATOM 5903 N N . LYS B 1 173 ? 2.494 31.953 31.078 1 95.69 173 LYS B N 1
ATOM 5904 C CA . LYS B 1 173 ? 3.6 32.875 31.344 1 95.69 173 LYS B CA 1
ATOM 5905 C C . LYS B 1 173 ? 4.102 33.531 30.062 1 95.69 173 LYS B C 1
ATOM 5907 O O . LYS B 1 173 ? 4.398 34.719 30.047 1 95.69 173 LYS B O 1
ATOM 5912 N N . ARG B 1 174 ? 4.219 32.75 29.078 1 94.81 174 ARG B N 1
ATOM 5913 C CA . ARG B 1 174 ? 4.652 33.188 27.75 1 94.81 174 ARG B CA 1
ATOM 5914 C C . ARG B 1 174 ? 3.812 32.531 26.656 1 94.81 174 ARG B C 1
ATOM 5916 O O . ARG B 1 174 ? 3.357 31.406 26.812 1 94.81 174 ARG B O 1
ATOM 5923 N N . LEU B 1 175 ? 3.6 33.25 25.547 1 95.88 175 LEU B N 1
ATOM 5924 C CA . LEU B 1 175 ? 2.848 32.719 24.422 1 95.88 175 LEU B CA 1
ATOM 5925 C C . LEU B 1 175 ? 3.359 33.281 23.109 1 95.88 175 LEU B C 1
ATOM 5927 O O . LEU B 1 175 ? 3.412 34.5 22.938 1 95.88 175 LEU B O 1
ATOM 5931 N N . TYR B 1 176 ? 3.727 32.406 22.234 1 94.44 176 TYR B N 1
ATOM 5932 C CA . TYR B 1 176 ? 4.223 32.812 20.922 1 94.44 176 TYR B CA 1
ATOM 5933 C C . TYR B 1 176 ? 3.426 32.156 19.812 1 94.44 176 TYR B C 1
ATOM 5935 O O . TYR B 1 176 ? 3.115 30.953 19.891 1 94.44 176 TYR B O 1
ATOM 5943 N N . VAL B 1 177 ? 3.1 32.875 18.781 1 95.19 177 VAL B N 1
ATOM 5944 C CA . VAL B 1 177 ? 2.379 32.344 17.641 1 95.19 177 VAL B CA 1
ATOM 5945 C C . VAL B 1 177 ? 3.363 31.688 16.672 1 95.19 177 VAL B C 1
ATOM 5947 O O . VAL B 1 177 ? 4.363 32.281 16.297 1 95.19 177 VAL B O 1
ATOM 5950 N N . ILE B 1 178 ? 3.123 30.484 16.312 1 92.88 178 ILE B N 1
ATOM 5951 C CA . ILE B 1 178 ? 3.959 29.703 15.398 1 92.88 178 ILE B CA 1
ATOM 5952 C C . ILE B 1 178 ? 3.398 29.797 13.977 1 92.88 178 ILE B C 1
ATOM 5954 O O . ILE B 1 178 ? 4.152 29.828 13.008 1 92.88 178 ILE B O 1
ATOM 5958 N N . SER B 1 179 ? 2.115 29.719 13.852 1 94.69 179 SER B N 1
ATOM 5959 C CA . SER B 1 179 ? 1.38 29.812 12.594 1 94.69 179 SER B CA 1
ATOM 5960 C C . SER B 1 179 ? 0.008 30.438 12.805 1 94.69 179 SER B C 1
ATOM 5962 O O . SER B 1 179 ? -0.802 29.938 13.586 1 94.69 179 SER B O 1
ATOM 5964 N N . LYS B 1 180 ? -0.23 31.5 12.109 1 94.31 180 LYS B N 1
ATOM 5965 C CA . LYS B 1 180 ? -1.476 32.25 12.273 1 94.31 180 LYS B CA 1
ATOM 5966 C C . LYS B 1 180 ? -2.562 31.703 11.352 1 94.31 180 LYS B C 1
ATOM 5968 O O . LYS B 1 180 ? -2.293 31.375 10.195 1 94.31 180 LYS B O 1
ATOM 5973 N N . SER B 1 181 ? -3.727 31.609 11.906 1 96.75 181 SER B N 1
ATOM 5974 C CA . SER B 1 181 ? -4.891 31.266 11.109 1 96.75 181 SER B CA 1
ATOM 5975 C C . SER B 1 181 ? -5.617 32.5 10.602 1 96.75 181 SER B C 1
ATOM 5977 O O . SER B 1 181 ? -5.664 33.531 11.289 1 96.75 181 SER B O 1
ATOM 5979 N N . LYS B 1 182 ? -6.184 32.406 9.438 1 95.31 182 LYS B N 1
ATOM 5980 C CA . LYS B 1 182 ? -7.176 33.406 9 1 95.31 182 LYS B CA 1
ATOM 5981 C C . LYS B 1 182 ? -8.5 33.188 9.734 1 95.31 182 LYS B C 1
ATOM 5983 O O . LYS B 1 182 ? -8.727 32.156 10.344 1 95.31 182 LYS B O 1
ATOM 5988 N N . PRO B 1 183 ? -9.281 34.281 9.719 1 95.06 183 PRO B N 1
ATOM 5989 C CA . PRO B 1 183 ? -10.609 34.094 10.312 1 95.06 183 PRO B CA 1
ATOM 5990 C C . PRO B 1 183 ? -11.383 32.938 9.641 1 95.06 183 PRO B C 1
ATOM 5992 O O . PRO B 1 183 ? -11.336 32.781 8.422 1 95.06 183 PRO B O 1
ATOM 5995 N N . LEU B 1 184 ? -12.062 32.219 10.438 1 94.88 184 LEU B N 1
ATOM 5996 C CA . LEU B 1 184 ? -12.773 31.047 9.922 1 94.88 184 LEU B CA 1
ATOM 5997 C C . LEU B 1 184 ? -14.062 31.453 9.219 1 94.88 184 LEU B C 1
ATOM 5999 O O . LEU B 1 184 ? -14.805 32.312 9.727 1 94.88 184 LEU B O 1
ATOM 6003 N N . GLU B 1 185 ? -14.266 30.875 8.094 1 91.62 185 GLU B N 1
ATOM 6004 C CA . GLU B 1 185 ? -15.516 31.062 7.371 1 91.62 185 GLU B CA 1
ATOM 6005 C C . GLU B 1 185 ? -16.562 30.047 7.801 1 91.62 185 GLU B C 1
ATOM 6007 O O . GLU B 1 185 ? -17.766 30.281 7.645 1 91.62 185 GLU B O 1
ATOM 6012 N N . ILE B 1 186 ? -16.109 28.922 8.273 1 93.25 186 ILE B N 1
ATOM 6013 C CA . ILE B 1 186 ? -16.922 27.844 8.812 1 93.25 186 ILE B CA 1
ATOM 6014 C C . ILE B 1 186 ? -16.281 27.281 10.078 1 93.25 186 ILE B C 1
ATOM 6016 O O . ILE B 1 186 ? -15.062 27.125 10.141 1 93.25 186 ILE B O 1
ATOM 6020 N N . SER B 1 187 ? -17.125 27.062 11.055 1 91.94 187 SER B N 1
ATOM 6021 C CA . SER B 1 187 ? -16.562 26.641 12.336 1 91.94 187 SER B CA 1
ATOM 6022 C C . SER B 1 187 ? -16.391 25.125 12.391 1 91.94 187 SER B C 1
ATOM 6024 O O . SER B 1 187 ? -17.094 24.391 11.68 1 91.94 187 SER B O 1
ATOM 6026 N N . LEU B 1 188 ? -15.5 24.641 13.203 1 92.56 188 LEU B N 1
ATOM 6027 C CA . LEU B 1 188 ? -15.328 23.203 13.422 1 92.56 188 LEU B CA 1
ATOM 6028 C C . LEU B 1 188 ? -16.578 22.609 14.07 1 92.56 188 LEU B C 1
ATOM 6030 O O . LEU B 1 188 ? -16.906 21.438 13.82 1 92.56 188 LEU B O 1
ATOM 6034 N N . GLU B 1 189 ? -17.219 23.391 14.875 1 90.31 189 GLU B N 1
ATOM 6035 C CA . GLU B 1 189 ? -18.453 22.938 15.523 1 90.31 189 GLU B CA 1
ATOM 6036 C C . GLU B 1 189 ? -19.531 22.609 14.492 1 90.31 189 GLU B C 1
ATOM 6038 O O . GLU B 1 189 ? -20.219 21.594 14.602 1 90.31 189 GLU B O 1
ATOM 6043 N N . ASP B 1 190 ? -19.609 23.5 13.523 1 91.25 190 ASP B N 1
ATOM 6044 C CA . ASP B 1 190 ? -20.562 23.25 12.445 1 91.25 190 ASP B CA 1
ATOM 6045 C C . ASP B 1 190 ? -20.234 21.953 11.703 1 91.25 190 ASP B C 1
ATOM 6047 O O . ASP B 1 190 ? -21.125 21.172 11.391 1 91.25 190 ASP B O 1
ATOM 6051 N N . LEU B 1 191 ? -18.984 21.75 11.469 1 94.19 191 LEU B N 1
ATOM 6052 C CA . LEU B 1 191 ? -18.516 20.594 10.711 1 94.19 191 LEU B CA 1
ATOM 6053 C C . LEU B 1 191 ? -18.656 19.312 11.531 1 94.19 191 LEU B C 1
ATOM 6055 O O . LEU B 1 191 ? -18.625 18.219 10.984 1 94.19 191 LEU B O 1
ATOM 6059 N N . SER B 1 192 ? -18.812 19.438 12.82 1 92.75 192 SER B N 1
ATOM 6060 C CA . SER B 1 192 ? -18.875 18.281 13.711 1 92.75 192 SER B CA 1
ATOM 6061 C C . SER B 1 192 ? -20.312 17.797 13.891 1 92.75 192 SER B C 1
ATOM 6063 O O . SER B 1 192 ? -20.547 16.781 14.547 1 92.75 192 SER B O 1
ATOM 6065 N N . LEU B 1 193 ? -21.188 18.562 13.352 1 85.88 193 LEU B N 1
ATOM 6066 C CA . LEU B 1 193 ? -22.594 18.188 13.5 1 85.88 193 LEU B CA 1
ATOM 6067 C C . LEU B 1 193 ? -22.938 17 12.602 1 85.88 193 LEU B C 1
ATOM 6069 O O . LEU B 1 193 ? -22.453 16.906 11.477 1 85.88 193 LEU B O 1
ATOM 6073 N N . GLY B 1 194 ? -23.594 15.945 13.188 1 73.44 194 GLY B N 1
ATOM 6074 C CA . GLY B 1 194 ? -23.922 14.711 12.484 1 73.44 194 GLY B CA 1
ATOM 6075 C C . GLY B 1 194 ? -24.984 14.906 11.414 1 73.44 194 GLY B C 1
ATOM 6076 O O . GLY B 1 194 ? -25.578 15.977 11.312 1 73.44 194 GLY B O 1
ATOM 6077 N N . SER B 1 195 ? -24.969 13.984 10.305 1 58.22 195 SER B N 1
ATOM 6078 C CA . SER B 1 195 ? -25.984 13.969 9.25 1 58.22 195 SER B CA 1
ATOM 6079 C C . SER B 1 195 ? -27.281 13.352 9.742 1 58.22 195 SER B C 1
ATOM 6081 O O . SER B 1 195 ? -27.828 12.453 9.094 1 58.22 195 SER B O 1
ATOM 6083 N N . SER B 1 196 ? -27.562 13.211 10.953 1 48.69 196 SER B N 1
ATOM 6084 C CA . SER B 1 196 ? -28.828 12.523 11.172 1 48.69 196 SER B CA 1
ATOM 6085 C C . SER B 1 196 ? -29.984 13.227 10.445 1 48.69 196 SER B C 1
ATOM 6087 O O . SER B 1 196 ? -29.922 14.438 10.227 1 48.69 196 SER B O 1
ATOM 6089 N N . GLU B 1 197 ? -30.672 12.469 9.648 1 45.56 197 GLU B N 1
ATOM 6090 C CA . GLU B 1 197 ? -31.906 12.906 8.992 1 45.56 197 GLU B CA 1
ATOM 6091 C C . GLU B 1 197 ? -32.594 14.023 9.789 1 45.56 197 GLU B C 1
ATOM 6093 O O . GLU B 1 197 ? -33.219 14.891 9.211 1 45.56 197 GLU B O 1
ATOM 6098 N N . SER B 1 198 ? -32.562 13.891 11.008 1 43.59 198 SER B N 1
ATOM 6099 C CA . SER B 1 198 ? -33.344 14.789 11.859 1 43.59 198 SER B CA 1
ATOM 6100 C C . SER B 1 198 ? -32.625 16.109 12.07 1 43.59 198 SER B C 1
ATOM 6102 O O . SER B 1 198 ? -33.188 17.078 12.586 1 43.59 198 SER B O 1
ATOM 6104 N N . GLN B 1 199 ? -31.297 16.062 11.797 1 49.19 199 GLN B N 1
ATOM 6105 C CA . GLN B 1 199 ? -30.703 17.344 12.148 1 49.19 199 GLN B CA 1
ATOM 6106 C C . GLN B 1 199 ? -30.578 18.25 10.922 1 49.19 199 GLN B C 1
ATOM 6108 O O . GLN B 1 199 ? -29.906 17.891 9.945 1 49.19 199 GLN B O 1
ATOM 6113 N N . ALA B 1 200 ? -31.5 19.047 10.633 1 46.94 200 ALA B N 1
ATOM 6114 C CA . ALA B 1 200 ? -31.719 20.141 9.703 1 46.94 200 ALA B CA 1
ATOM 6115 C C . ALA B 1 200 ? -30.422 20.891 9.406 1 46.94 200 ALA B C 1
ATOM 6117 O O . ALA B 1 200 ? -30.297 21.562 8.383 1 46.94 200 ALA B O 1
ATOM 6118 N N . TYR B 1 201 ? -29.297 20.719 10.203 1 58.25 201 TYR B N 1
ATOM 6119 C CA . TYR B 1 201 ? -28.234 21.719 10.094 1 58.25 201 TYR B CA 1
ATOM 6120 C C . TYR B 1 201 ? -26.906 21.062 9.766 1 58.25 201 TYR B C 1
ATOM 6122 O O . TYR B 1 201 ? -25.844 21.562 10.156 1 58.25 201 TYR B O 1
ATOM 6130 N N . SER B 1 202 ? -26.891 19.859 8.883 1 76.38 202 SER B N 1
ATOM 6131 C CA . SER B 1 202 ? -25.594 19.25 8.555 1 76.38 202 SER B CA 1
ATOM 6132 C C . SER B 1 202 ? -24.953 19.922 7.352 1 76.38 202 SER B C 1
ATOM 6134 O O . SER B 1 202 ? -25.656 20.375 6.445 1 76.38 202 SER B O 1
ATOM 6136 N N . VAL B 1 203 ? -23.672 20.234 7.453 1 88.75 203 VAL B N 1
ATOM 6137 C CA . VAL B 1 203 ? -22.922 20.828 6.359 1 88.75 203 VAL B CA 1
ATOM 6138 C C . VAL B 1 203 ? -22.844 19.859 5.184 1 88.75 203 VAL B C 1
ATOM 6140 O O . VAL B 1 203 ? -22.438 18.703 5.352 1 88.75 203 VAL B O 1
ATOM 6143 N N . PRO B 1 204 ? -23.297 20.297 4.055 1 88.88 204 PRO B N 1
ATOM 6144 C CA . PRO B 1 204 ? -23.266 19.422 2.881 1 88.88 204 PRO B CA 1
ATOM 6145 C C . PRO B 1 204 ? -21.844 18.969 2.523 1 88.88 204 PRO B C 1
ATOM 6147 O O . PRO B 1 204 ? -20.875 19.703 2.775 1 88.88 204 PRO B O 1
ATOM 6150 N N . LEU B 1 205 ? -21.75 17.828 1.857 1 88.69 205 LEU B N 1
ATOM 6151 C CA . LEU B 1 205 ? -20.469 17.234 1.466 1 88.69 205 LEU B CA 1
ATOM 6152 C C . LEU B 1 205 ? -19.703 18.172 0.536 1 88.69 205 LEU B C 1
ATOM 6154 O O . LEU B 1 205 ? -18.469 18.25 0.611 1 88.69 205 LEU B O 1
ATOM 6158 N N . SER B 1 206 ? -20.406 18.812 -0.343 1 88.44 206 SER B N 1
ATOM 6159 C CA . SER B 1 206 ? -19.75 19.719 -1.282 1 88.44 206 SER B CA 1
ATOM 6160 C C . SER B 1 206 ? -19.062 20.859 -0.553 1 88.44 206 SER B C 1
ATOM 6162 O O . SER B 1 206 ? -17.938 21.25 -0.908 1 88.44 206 SER B O 1
ATOM 6164 N N . THR B 1 207 ? -19.719 21.406 0.492 1 91.44 207 THR B N 1
ATOM 6165 C CA . THR B 1 207 ? -19.109 22.469 1.3 1 91.44 207 THR B CA 1
ATOM 6166 C C . THR B 1 207 ? -17.922 21.938 2.088 1 91.44 207 THR B C 1
ATOM 6168 O O . THR B 1 207 ? -16.891 22.609 2.193 1 91.44 207 THR B O 1
ATOM 6171 N N . ARG B 1 208 ? -18.094 20.75 2.619 1 93.25 208 ARG B N 1
ATOM 6172 C CA . ARG B 1 208 ? -17 20.141 3.383 1 93.25 208 ARG B CA 1
ATOM 6173 C C . ARG B 1 208 ? -15.758 19.969 2.52 1 93.25 208 ARG B C 1
ATOM 6175 O O . ARG B 1 208 ? -14.641 20.141 2.998 1 93.25 208 ARG B O 1
ATOM 6182 N N . THR B 1 209 ? -15.984 19.641 1.293 1 92.75 209 THR B N 1
ATOM 6183 C CA . THR B 1 209 ? -14.883 19.453 0.352 1 92.75 209 THR B CA 1
ATOM 6184 C C . THR B 1 209 ? -14.117 20.75 0.136 1 92.75 209 THR B C 1
ATOM 6186 O O . THR B 1 209 ? -12.898 20.734 -0.041 1 92.75 209 THR B O 1
ATOM 6189 N N . ASN B 1 210 ? -14.781 21.875 0.242 1 92.19 210 ASN B N 1
ATOM 6190 C CA . ASN B 1 210 ? -14.156 23.172 0.05 1 92.19 210 ASN B CA 1
ATOM 6191 C C . ASN B 1 210 ? -13.32 23.578 1.261 1 92.19 210 ASN B C 1
ATOM 6193 O O . ASN B 1 210 ? -12.445 24.453 1.159 1 92.19 210 ASN B O 1
ATOM 6197 N N . TYR B 1 211 ? -13.633 22.969 2.359 1 95 211 TYR B N 1
ATOM 6198 C CA . TYR B 1 211 ? -12.906 23.234 3.6 1 95 211 TYR B CA 1
ATOM 6199 C C . TYR B 1 211 ? -12.305 21.953 4.164 1 95 211 TYR B C 1
ATOM 6201 O O . TYR B 1 211 ? -12.414 21.688 5.363 1 95 211 TYR B O 1
ATOM 6209 N N . LYS B 1 212 ? -11.727 21.203 3.26 1 96.31 212 LYS B N 1
ATOM 6210 C CA . LYS B 1 212 ? -11.32 19.828 3.572 1 96.31 212 LYS B CA 1
ATOM 6211 C C . LYS B 1 212 ? -10.32 19.812 4.723 1 96.31 212 LYS B C 1
ATOM 6213 O O . LYS B 1 212 ? -10.352 18.906 5.559 1 96.31 212 LYS B O 1
ATOM 6218 N N . THR B 1 213 ? -9.398 20.75 4.836 1 96.88 213 THR B N 1
ATOM 6219 C CA . THR B 1 213 ? -8.43 20.812 5.922 1 96.88 213 THR B CA 1
ATOM 6220 C C . THR B 1 213 ? -9.133 20.906 7.273 1 96.88 213 THR B C 1
ATOM 6222 O O . THR B 1 213 ? -8.805 20.188 8.211 1 96.88 213 THR B O 1
ATOM 6225 N N . LEU B 1 214 ? -10.133 21.797 7.34 1 96.94 214 LEU B N 1
ATOM 6226 C CA . LEU B 1 214 ? -10.906 21.953 8.57 1 96.94 214 LEU B CA 1
ATOM 6227 C C . LEU B 1 214 ? -11.781 20.734 8.82 1 96.94 214 LEU B C 1
ATOM 6229 O O . LEU B 1 214 ? -11.922 20.281 9.961 1 96.94 214 LEU B O 1
ATOM 6233 N N . ASP B 1 215 ? -12.352 20.25 7.742 1 96.69 215 ASP B N 1
ATOM 6234 C CA . ASP B 1 215 ? -13.219 19.094 7.852 1 96.69 215 ASP B CA 1
ATOM 6235 C C . ASP B 1 215 ? -12.477 17.906 8.461 1 96.69 215 ASP B C 1
ATOM 6237 O O . ASP B 1 215 ? -13.023 17.172 9.281 1 96.69 215 ASP B O 1
ATOM 6241 N N . LEU B 1 216 ? -11.273 17.688 8.055 1 97.75 216 LEU B N 1
ATOM 6242 C CA . LEU B 1 216 ? -10.484 16.547 8.508 1 97.75 216 LEU B CA 1
ATOM 6243 C C . LEU B 1 216 ? -9.969 16.766 9.922 1 97.75 216 LEU B C 1
ATOM 6245 O O . LEU B 1 216 ? -9.484 15.828 10.562 1 97.75 216 LEU B O 1
ATOM 6249 N N . ARG B 1 217 ? -10.07 17.984 10.453 1 97.81 217 ARG B N 1
ATOM 6250 C CA . ARG B 1 217 ? -9.68 18.25 11.836 1 97.81 217 ARG B CA 1
ATOM 6251 C C . ARG B 1 217 ? -10.766 17.781 12.805 1 97.81 217 ARG B C 1
ATOM 6253 O O . ARG B 1 217 ? -10.516 17.656 14.008 1 97.81 217 ARG B O 1
ATOM 6260 N N . VAL B 1 218 ? -11.953 17.641 12.273 1 96.25 218 VAL B N 1
ATOM 6261 C CA . VAL B 1 218 ? -13.047 17.156 13.102 1 96.25 218 VAL B CA 1
ATOM 6262 C C . VAL B 1 218 ? -12.664 15.82 13.742 1 96.25 218 VAL B C 1
ATOM 6264 O O . VAL B 1 218 ? -12.078 14.961 13.094 1 96.25 218 VAL B O 1
ATOM 6267 N N . SER B 1 219 ? -13.047 15.664 15 1 96.56 219 SER B N 1
ATOM 6268 C CA . SER B 1 219 ? -12.625 14.5 15.773 1 96.56 219 SER B CA 1
ATOM 6269 C C . SER B 1 219 ? -13.078 13.203 15.109 1 96.56 219 SER B C 1
ATOM 6271 O O . SER B 1 219 ? -12.328 12.227 15.055 1 96.56 219 SER B O 1
ATOM 6273 N N . ALA B 1 220 ? -14.305 13.164 14.648 1 96.94 220 ALA B N 1
ATOM 6274 C CA . ALA B 1 220 ? -14.828 11.969 14 1 96.94 220 ALA B CA 1
ATOM 6275 C C . ALA B 1 220 ? -14.016 11.617 12.75 1 96.94 220 ALA B C 1
ATOM 6277 O O . ALA B 1 220 ? -13.688 10.453 12.523 1 96.94 220 ALA B O 1
ATOM 6278 N N . HIS B 1 221 ? -13.695 12.617 11.969 1 97.56 221 HIS B N 1
ATOM 6279 C CA . HIS B 1 221 ? -12.984 12.383 10.719 1 97.56 221 HIS B CA 1
ATOM 6280 C C . HIS B 1 221 ? -11.531 11.984 10.984 1 97.56 221 HIS B C 1
ATOM 6282 O O . HIS B 1 221 ? -10.992 11.102 10.305 1 97.56 221 HIS B O 1
ATOM 6288 N N . GLN B 1 222 ? -10.883 12.625 11.977 1 97.69 222 GLN B N 1
ATOM 6289 C CA . GLN B 1 222 ? -9.57 12.172 12.422 1 97.69 222 GLN B CA 1
ATOM 6290 C C . GLN B 1 222 ? -9.594 10.695 12.789 1 97.69 222 GLN B C 1
ATOM 6292 O O . GLN B 1 222 ? -8.703 9.938 12.398 1 97.69 222 GLN B O 1
ATOM 6297 N N . SER B 1 223 ? -10.594 10.367 13.5 1 98.19 223 SER B N 1
ATOM 6298 C CA . SER B 1 223 ? -10.711 9.008 14.023 1 98.19 223 SER B CA 1
ATOM 6299 C C . SER B 1 223 ? -11.008 8.008 12.914 1 98.19 223 SER B C 1
ATOM 6301 O O . SER B 1 223 ? -10.531 6.871 12.953 1 98.19 223 SER B O 1
ATOM 6303 N N . ILE B 1 224 ? -11.781 8.375 11.938 1 98.31 224 ILE B N 1
ATOM 6304 C CA . ILE B 1 224 ? -12.117 7.5 10.82 1 98.31 224 ILE B CA 1
ATOM 6305 C C . ILE B 1 224 ? -10.852 7.074 10.094 1 98.31 224 ILE B C 1
ATOM 6307 O O . ILE B 1 224 ? -10.641 5.891 9.828 1 98.31 224 ILE B O 1
ATOM 6311 N N . PHE B 1 225 ? -9.969 7.988 9.836 1 98.56 225 PHE B N 1
ATOM 6312 C CA . PHE B 1 225 ? -8.805 7.66 9.031 1 98.56 225 PHE B CA 1
ATOM 6313 C C . PHE B 1 225 ? -7.715 7.023 9.883 1 98.56 225 PHE B C 1
ATOM 6315 O O . PHE B 1 225 ? -6.883 6.27 9.375 1 98.56 225 PHE B O 1
ATOM 6322 N N . GLN B 1 226 ? -7.75 7.301 11.156 1 98.12 226 GLN B N 1
ATOM 6323 C CA . GLN B 1 226 ? -6.922 6.496 12.047 1 98.12 226 GLN B CA 1
ATOM 6324 C C . GLN B 1 226 ? -7.383 5.043 12.07 1 98.12 226 GLN B C 1
ATOM 6326 O O . GLN B 1 226 ? -6.559 4.125 12.039 1 98.12 226 GLN B O 1
ATOM 6331 N N . LEU B 1 227 ? -8.688 4.879 12.133 1 98.25 227 LEU B N 1
ATOM 6332 C CA . LEU B 1 227 ? -9.25 3.535 12.109 1 98.25 227 LEU B CA 1
ATOM 6333 C C . LEU B 1 227 ? -8.961 2.842 10.781 1 98.25 227 LEU B C 1
ATOM 6335 O O . LEU B 1 227 ? -8.695 1.638 10.75 1 98.25 227 LEU B O 1
ATOM 6339 N N . GLN B 1 228 ? -9.078 3.545 9.688 1 98.56 228 GLN B N 1
ATOM 6340 C CA . GLN B 1 228 ? -8.742 2.986 8.375 1 98.56 228 GLN B CA 1
ATOM 6341 C C . GLN B 1 228 ? -7.316 2.453 8.352 1 98.56 228 GLN B C 1
ATOM 6343 O O . GLN B 1 228 ? -7.059 1.368 7.828 1 98.56 228 GLN B O 1
ATOM 6348 N N . SER B 1 229 ? -6.406 3.252 8.875 1 98.62 229 SER B N 1
ATOM 6349 C CA . SER B 1 229 ? -5.016 2.818 8.984 1 98.62 229 SER B CA 1
ATOM 6350 C C . SER B 1 229 ? -4.895 1.547 9.82 1 98.62 229 SER B C 1
ATOM 6352 O O . SER B 1 229 ? -4.094 0.664 9.5 1 98.62 229 SER B O 1
ATOM 6354 N N . GLN B 1 230 ? -5.688 1.447 10.875 1 98.38 230 GLN B N 1
ATOM 6355 C CA . GLN B 1 230 ? -5.684 0.245 11.703 1 98.38 230 GLN B CA 1
ATOM 6356 C C . GLN B 1 230 ? -6.16 -0.969 10.914 1 98.38 230 GLN B C 1
ATOM 6358 O O . GLN B 1 230 ? -5.605 -2.062 11.047 1 98.38 230 GLN B O 1
ATOM 6363 N N . VAL B 1 231 ? -7.156 -0.799 10.141 1 98.56 231 VAL B N 1
ATOM 6364 C CA . VAL B 1 231 ? -7.691 -1.884 9.328 1 98.56 231 VAL B CA 1
ATOM 6365 C C . VAL B 1 231 ? -6.605 -2.404 8.383 1 98.56 231 VAL B C 1
ATOM 6367 O O . VAL B 1 231 ? -6.359 -3.609 8.32 1 98.56 231 VAL B O 1
ATOM 6370 N N . THR B 1 232 ? -5.961 -1.5 7.648 1 98.62 232 THR B N 1
ATOM 6371 C CA . THR B 1 232 ? -4.926 -1.925 6.711 1 98.62 232 THR B CA 1
ATOM 6372 C C . THR B 1 232 ? -3.76 -2.576 7.453 1 98.62 232 THR B C 1
ATOM 6374 O O . THR B 1 232 ? -3.152 -3.523 6.953 1 98.62 232 THR B O 1
ATOM 6377 N N . ASN B 1 233 ? -3.471 -2.025 8.617 1 98.38 233 ASN B N 1
ATOM 6378 C CA . ASN B 1 233 ? -2.408 -2.607 9.43 1 98.38 233 ASN B CA 1
ATOM 6379 C C . ASN B 1 233 ? -2.721 -4.051 9.812 1 98.38 233 ASN B C 1
ATOM 6381 O O . ASN B 1 233 ? -1.852 -4.922 9.742 1 98.38 233 ASN B O 1
ATOM 6385 N N . ILE B 1 234 ? -3.93 -4.32 10.258 1 98.5 234 ILE B N 1
ATOM 6386 C CA . ILE B 1 234 ? -4.355 -5.66 10.648 1 98.5 234 ILE B CA 1
ATOM 6387 C C . ILE B 1 234 ? -4.27 -6.602 9.445 1 98.5 234 ILE B C 1
ATOM 6389 O O . ILE B 1 234 ? -3.701 -7.691 9.547 1 98.5 234 ILE B O 1
ATOM 6393 N N . ILE B 1 235 ? -4.785 -6.172 8.344 1 98.69 235 ILE B N 1
ATOM 6394 C CA . ILE B 1 235 ? -4.801 -6.996 7.137 1 98.69 235 ILE B CA 1
ATOM 6395 C C . ILE B 1 235 ? -3.369 -7.273 6.68 1 98.69 235 ILE B C 1
ATOM 6397 O O . ILE B 1 235 ? -3.012 -8.422 6.402 1 98.69 235 ILE B O 1
ATOM 6401 N N . TYR B 1 236 ? -2.592 -6.188 6.598 1 98.56 236 TYR B N 1
ATOM 6402 C CA . TYR B 1 236 ? -1.208 -6.289 6.145 1 98.56 236 TYR B CA 1
ATOM 6403 C C . TYR B 1 236 ? -0.439 -7.316 6.969 1 98.56 236 TYR B C 1
ATOM 6405 O O . TYR B 1 236 ? 0.171 -8.234 6.418 1 98.56 236 TYR B O 1
ATOM 6413 N N . ASN B 1 237 ? -0.482 -7.199 8.234 1 98.19 237 ASN B N 1
ATOM 6414 C CA . ASN B 1 237 ? 0.295 -8.062 9.117 1 98.19 237 ASN B CA 1
ATOM 6415 C C . ASN B 1 237 ? -0.226 -9.492 9.109 1 98.19 237 ASN B C 1
ATOM 6417 O O . ASN B 1 237 ? 0.554 -10.445 9.195 1 98.19 237 ASN B O 1
ATOM 6421 N N . ARG B 1 238 ? -1.474 -9.648 9.031 1 98.25 238 ARG B N 1
ATOM 6422 C CA . ARG B 1 238 ? -2.027 -11 8.938 1 98.25 238 ARG B CA 1
ATOM 6423 C C . ARG B 1 238 ? -1.545 -11.703 7.68 1 98.25 238 ARG B C 1
ATOM 6425 O O . ARG B 1 238 ? -1.139 -12.867 7.727 1 98.25 238 ARG B O 1
ATOM 6432 N N . LEU B 1 239 ? -1.687 -11.016 6.566 1 98.56 239 LEU B N 1
ATOM 6433 C CA . LEU B 1 239 ? -1.299 -11.617 5.297 1 98.56 239 LEU B CA 1
ATOM 6434 C C . LEU B 1 239 ? 0.186 -11.969 5.293 1 98.56 239 LEU B C 1
ATOM 6436 O O . LEU B 1 239 ? 0.574 -13.039 4.824 1 98.56 239 LEU B O 1
ATOM 6440 N N . VAL B 1 240 ? 1.009 -11.102 5.836 1 98.31 240 VAL B N 1
ATOM 6441 C CA . VAL B 1 240 ? 2.436 -11.391 5.93 1 98.31 240 VAL B CA 1
ATOM 6442 C C . VAL B 1 240 ? 2.658 -12.609 6.816 1 98.31 240 VAL B C 1
ATOM 6444 O O . VAL B 1 240 ? 3.463 -13.484 6.488 1 98.31 240 VAL B O 1
ATOM 6447 N N . LYS B 1 241 ? 1.959 -12.648 7.922 1 97.88 241 LYS B N 1
ATOM 6448 C CA . LYS B 1 241 ? 2.055 -13.789 8.828 1 97.88 241 LYS B CA 1
ATOM 6449 C C . LYS B 1 241 ? 1.676 -15.094 8.117 1 97.88 241 LYS B C 1
ATOM 6451 O O . LYS B 1 241 ? 2.256 -16.141 8.391 1 97.88 241 LYS B O 1
ATOM 6456 N N . GLU B 1 242 ? 0.721 -14.992 7.242 1 97.88 242 GLU B N 1
ATOM 6457 C CA . GLU B 1 242 ? 0.263 -16.141 6.48 1 97.88 242 GLU B CA 1
ATOM 6458 C C . GLU B 1 242 ? 1.114 -16.359 5.23 1 97.88 242 GLU B C 1
ATOM 6460 O O . GLU B 1 242 ? 0.688 -17.031 4.285 1 97.88 242 GLU B O 1
ATOM 6465 N N . LYS B 1 243 ? 2.248 -15.68 5.086 1 97.38 243 LYS B N 1
ATOM 6466 C CA . LYS B 1 243 ? 3.309 -15.891 4.105 1 97.38 243 LYS B CA 1
ATOM 6467 C C . LYS B 1 243 ? 2.926 -15.312 2.748 1 97.38 243 LYS B C 1
ATOM 6469 O O . LYS B 1 243 ? 3.404 -15.773 1.711 1 97.38 243 LYS B O 1
ATOM 6474 N N . PHE B 1 244 ? 1.979 -14.438 2.74 1 98.69 244 PHE B N 1
ATOM 6475 C CA . PHE B 1 244 ? 1.761 -13.664 1.524 1 98.69 244 PHE B CA 1
ATOM 6476 C C . PHE B 1 244 ? 2.91 -12.695 1.288 1 98.69 244 PHE B C 1
ATOM 6478 O O . PHE B 1 244 ? 3.486 -12.164 2.238 1 98.69 244 PHE B O 1
ATOM 6485 N N . ILE B 1 245 ? 3.211 -12.43 0.05 1 98.31 245 ILE B N 1
ATOM 6486 C CA . ILE B 1 245 ? 4.18 -11.391 -0.278 1 98.31 245 ILE B CA 1
ATOM 6487 C C . ILE B 1 245 ? 3.469 -10.211 -0.945 1 98.31 245 ILE B C 1
ATOM 6489 O O . ILE B 1 245 ? 2.533 -10.406 -1.725 1 98.31 245 ILE B O 1
ATOM 6493 N N . GLU B 1 246 ? 3.857 -9.047 -0.572 1 98.75 246 GLU B N 1
ATOM 6494 C CA . GLU B 1 246 ? 3.301 -7.848 -1.19 1 98.75 246 GLU B CA 1
ATOM 6495 C C . GLU B 1 246 ? 3.891 -7.621 -2.58 1 98.75 246 GLU B C 1
ATOM 6497 O O . GLU B 1 246 ? 5.102 -7.742 -2.773 1 98.75 246 GLU B O 1
ATOM 6502 N N . ILE B 1 247 ? 3.055 -7.344 -3.525 1 98.69 247 ILE B N 1
ATOM 6503 C CA . ILE B 1 247 ? 3.531 -6.965 -4.852 1 98.69 247 ILE B CA 1
ATOM 6504 C C . ILE B 1 247 ? 2.951 -5.605 -5.238 1 98.69 247 ILE B C 1
ATOM 6506 O O . ILE B 1 247 ? 2.033 -5.109 -4.586 1 98.69 247 ILE B O 1
ATOM 6510 N N . HIS B 1 248 ? 3.523 -4.996 -6.227 1 98.44 248 HIS B N 1
ATOM 6511 C CA . HIS B 1 248 ? 3.076 -3.736 -6.805 1 98.44 248 HIS B CA 1
ATOM 6512 C C . HIS B 1 248 ? 2.951 -3.84 -8.32 1 98.44 248 HIS B C 1
ATOM 6514 O O . HIS B 1 248 ? 3.953 -3.771 -9.039 1 98.44 248 HIS B O 1
ATOM 6520 N N . SER B 1 249 ? 1.752 -3.986 -8.766 1 97.88 249 SER B N 1
ATOM 6521 C CA . SER B 1 249 ? 1.518 -4.094 -10.195 1 97.88 249 SER B CA 1
ATOM 6522 C C . SER B 1 249 ? 1.197 -2.734 -10.812 1 97.88 249 SER B C 1
ATOM 6524 O O . SER B 1 249 ? 0.785 -1.812 -10.102 1 97.88 249 SER B O 1
ATOM 6526 N N . PRO B 1 250 ? 1.377 -2.578 -12.07 1 97.5 250 PRO B N 1
ATOM 6527 C CA . PRO B 1 250 ? 1.119 -1.284 -12.711 1 97.5 250 PRO B CA 1
ATOM 6528 C C . PRO B 1 250 ? -0.369 -0.947 -12.781 1 97.5 250 PRO B C 1
ATOM 6530 O O . PRO B 1 250 ? -1.21 -1.85 -12.789 1 97.5 250 PRO B O 1
ATOM 6533 N N . LYS B 1 251 ? -0.626 0.362 -12.836 1 98.25 251 LYS B N 1
ATOM 6534 C CA . LYS B 1 251 ? -1.994 0.852 -12.977 1 98.25 251 LYS B CA 1
ATOM 6535 C C . LYS B 1 251 ? -2.225 1.432 -14.375 1 98.25 251 LYS B C 1
ATOM 6537 O O . LYS B 1 251 ? -3.352 1.786 -14.727 1 98.25 251 LYS B O 1
ATOM 6542 N N . LEU B 1 252 ? -1.163 1.548 -15.148 1 97.88 252 LEU B N 1
ATOM 6543 C CA . LEU B 1 252 ? -1.251 1.847 -16.578 1 97.88 252 LEU B CA 1
ATOM 6544 C C . LEU B 1 252 ? -1.243 0.564 -17.406 1 97.88 252 LEU B C 1
ATOM 6546 O O . LEU B 1 252 ? -0.233 -0.141 -17.453 1 97.88 252 LEU B O 1
ATOM 6550 N N . LEU B 1 253 ? -2.348 0.322 -18.047 1 96.31 253 LEU B N 1
ATOM 6551 C CA . LEU B 1 253 ? -2.506 -0.924 -18.797 1 96.31 253 LEU B CA 1
ATOM 6552 C C . LEU B 1 253 ? -2.689 -0.652 -20.281 1 96.31 253 LEU B C 1
ATOM 6554 O O . LEU B 1 253 ? -3.195 0.406 -20.672 1 96.31 253 LEU B O 1
ATOM 6558 N N . LYS B 1 254 ? -2.344 -1.638 -21.031 1 94.25 254 LYS B N 1
ATOM 6559 C CA . LYS B 1 254 ? -2.488 -1.517 -22.484 1 94.25 254 LYS B CA 1
ATOM 6560 C C . LYS B 1 254 ? -3.947 -1.674 -22.906 1 94.25 254 LYS B C 1
ATOM 6562 O O . LYS B 1 254 ? -4.391 -1.044 -23.875 1 94.25 254 LYS B O 1
ATOM 6567 N N . TRP B 1 255 ? -4.656 -2.523 -22.188 1 90.94 255 TRP B N 1
ATOM 6568 C CA . TRP B 1 255 ? -6.043 -2.818 -22.531 1 90.94 255 TRP B CA 1
ATOM 6569 C C . TRP B 1 255 ? -6.965 -2.535 -21.344 1 90.94 255 TRP B C 1
ATOM 6571 O O . TRP B 1 255 ? -6.543 -2.607 -20.188 1 90.94 255 TRP B O 1
ATOM 6581 N N . ASN B 1 256 ? -8.164 -2.258 -21.672 1 84.38 256 ASN B N 1
ATOM 6582 C CA . ASN B 1 256 ? -9.195 -2.221 -20.625 1 84.38 256 ASN B CA 1
ATOM 6583 C C . ASN B 1 256 ? -9.617 -3.623 -20.219 1 84.38 256 ASN B C 1
ATOM 6585 O O . ASN B 1 256 ? -10.125 -4.395 -21.031 1 84.38 256 ASN B O 1
ATOM 6589 N N . LEU B 1 257 ? -9.438 -4.137 -19.141 1 69.69 257 LEU B N 1
ATOM 6590 C CA . LEU B 1 257 ? -9.578 -5.512 -18.688 1 69.69 257 LEU B CA 1
ATOM 6591 C C . LEU B 1 257 ? -11.047 -5.848 -18.422 1 69.69 257 LEU B C 1
ATOM 6593 O O . LEU B 1 257 ? -11.453 -7.004 -18.562 1 69.69 257 LEU B O 1
ATOM 6597 N N . ASP B 1 258 ? -11.773 -4.984 -17.922 1 67.75 258 ASP B N 1
ATOM 6598 C CA . ASP B 1 258 ? -13.07 -5.383 -17.375 1 67.75 258 ASP B CA 1
ATOM 6599 C C . ASP B 1 258 ? -14.203 -4.617 -18.062 1 67.75 258 ASP B C 1
ATOM 6601 O O . ASP B 1 258 ? -13.977 -3.889 -19.031 1 67.75 258 ASP B O 1
ATOM 6605 N N . ASN B 1 259 ? -15.242 -5.156 -17.688 1 66.19 259 ASN B N 1
ATOM 6606 C CA . ASN B 1 259 ? -16.484 -4.594 -18.219 1 66.19 259 ASN B CA 1
ATOM 6607 C C . ASN B 1 259 ? -16.703 -3.17 -17.719 1 66.19 259 ASN B C 1
ATOM 6609 O O . ASN B 1 259 ? -17.656 -2.506 -18.141 1 66.19 259 ASN B O 1
ATOM 6613 N N . TRP B 1 260 ? -15.758 -2.797 -16.984 1 71.06 260 TRP B N 1
ATOM 6614 C CA . TRP B 1 260 ? -15.922 -1.432 -16.484 1 71.06 260 TRP B CA 1
ATOM 6615 C C . TRP B 1 260 ? -15.328 -0.426 -17.469 1 71.06 260 TRP B C 1
ATOM 6617 O O . TRP B 1 260 ? -14.352 -0.726 -18.156 1 71.06 260 TRP B O 1
ATOM 6627 N N . SER B 1 261 ? -15.969 0.695 -17.406 1 85.94 261 SER B N 1
ATOM 6628 C CA . SER B 1 261 ? -15.383 1.784 -18.188 1 85.94 261 SER B CA 1
ATOM 6629 C C . SER B 1 261 ? -14.094 2.291 -17.562 1 85.94 261 SER B C 1
ATOM 6631 O O . SER B 1 261 ? -14.039 2.512 -16.344 1 85.94 261 SER B O 1
ATOM 6633 N N . SER B 1 262 ? -13.117 2.381 -18.406 1 92.94 262 SER B N 1
ATOM 6634 C CA . SER B 1 262 ? -11.812 2.818 -17.906 1 92.94 262 SER B CA 1
ATOM 6635 C C . SER B 1 262 ? -11.484 4.227 -18.391 1 92.94 262 SER B C 1
ATOM 6637 O O . SER B 1 262 ? -11.992 4.672 -19.422 1 92.94 262 SER B O 1
ATOM 6639 N N . PHE B 1 263 ? -10.719 4.957 -17.531 1 96.56 263 PHE B N 1
ATOM 6640 C CA . PHE B 1 263 ? -10.086 6.18 -18 1 96.56 263 PHE B CA 1
ATOM 6641 C C . PHE B 1 263 ? -8.93 5.859 -18.938 1 96.56 263 PHE B C 1
ATOM 6643 O O . PHE B 1 263 ? -8.164 4.922 -18.703 1 96.56 263 PHE B O 1
ATOM 6650 N N . SER B 1 264 ? -8.875 6.559 -20.031 1 96 264 SER B N 1
ATOM 6651 C CA . SER B 1 264 ? -7.805 6.324 -20.984 1 96 264 SER B CA 1
ATOM 6652 C C . SER B 1 264 ? -6.961 7.578 -21.188 1 96 264 SER B C 1
ATOM 6654 O O . SER B 1 264 ? -7.43 8.695 -20.953 1 96 264 SER B O 1
ATOM 6656 N N . LEU B 1 265 ? -5.715 7.41 -21.594 1 97.69 265 LEU B N 1
ATOM 6657 C CA . LEU B 1 265 ? -4.801 8.523 -21.844 1 97.69 265 LEU B CA 1
ATOM 6658 C C . LEU B 1 265 ? -3.799 8.164 -22.938 1 97.69 265 LEU B C 1
ATOM 6660 O O . LEU B 1 265 ? -3.707 7.004 -23.344 1 97.69 265 LEU B O 1
ATOM 6664 N N . ASN B 1 266 ? -3.152 9.195 -23.453 1 96.81 266 ASN B N 1
ATOM 6665 C CA . ASN B 1 266 ? -2.082 9 -24.422 1 96.81 266 ASN B CA 1
ATOM 6666 C C . ASN B 1 266 ? -0.768 8.625 -23.75 1 96.81 266 ASN B C 1
ATOM 6668 O O . ASN B 1 266 ? -0.254 9.383 -22.922 1 96.81 266 ASN B O 1
ATOM 6672 N N . TYR B 1 267 ? -0.289 7.504 -24.078 1 97.19 267 TYR B N 1
ATOM 6673 C CA . TYR B 1 267 ? 0.981 6.996 -23.578 1 97.19 267 TYR B CA 1
ATOM 6674 C C . TYR B 1 267 ? 2.018 6.91 -24.688 1 97.19 267 TYR B C 1
ATOM 6676 O O . TYR B 1 267 ? 2.193 5.852 -25.297 1 97.19 267 TYR B O 1
ATOM 6684 N N . PHE B 1 268 ? 2.734 7.996 -24.938 1 95.75 268 PHE B N 1
ATOM 6685 C CA . PHE B 1 268 ? 3.783 8.133 -25.938 1 95.75 268 PHE B CA 1
ATOM 6686 C C . PHE B 1 268 ? 3.303 7.625 -27.297 1 95.75 268 PHE B C 1
ATOM 6688 O O . PHE B 1 268 ? 4 6.859 -27.953 1 95.75 268 PHE B O 1
ATOM 6695 N N . GLY B 1 269 ? 2.139 7.914 -27.625 1 95.38 269 GLY B N 1
ATOM 6696 C CA . GLY B 1 269 ? 1.608 7.59 -28.938 1 95.38 269 GLY B CA 1
ATOM 6697 C C . GLY B 1 269 ? 0.662 6.402 -28.922 1 95.38 269 GLY B C 1
ATOM 6698 O O . GLY B 1 269 ? -0.051 6.16 -29.891 1 95.38 269 GLY B O 1
ATOM 6699 N N . GLU B 1 270 ? 0.613 5.703 -27.844 1 94.81 270 GLU B N 1
ATOM 6700 C CA . GLU B 1 270 ? -0.331 4.602 -27.656 1 94.81 270 GLU B CA 1
ATOM 6701 C C . GLU B 1 270 ? -1.401 4.957 -26.625 1 94.81 270 GLU B C 1
ATOM 6703 O O . GLU B 1 270 ? -1.237 5.906 -25.859 1 94.81 270 GLU B O 1
ATOM 6708 N N . THR B 1 271 ? -2.492 4.219 -26.719 1 95.25 271 THR B N 1
ATOM 6709 C CA . THR B 1 271 ? -3.537 4.414 -25.719 1 95.25 271 THR B CA 1
ATOM 6710 C C . THR B 1 271 ? -3.297 3.525 -24.5 1 95.25 271 THR B C 1
ATOM 6712 O O . THR B 1 271 ? -3.125 2.312 -24.641 1 95.25 271 THR B O 1
ATOM 6715 N N . ALA B 1 272 ? -3.23 4.145 -23.375 1 96.81 272 ALA B N 1
ATOM 6716 C CA . ALA B 1 272 ? -3.166 3.414 -22.109 1 96.81 272 ALA B CA 1
ATOM 6717 C C . ALA B 1 272 ? -4.469 3.561 -21.328 1 96.81 272 ALA B C 1
ATOM 6719 O O . ALA B 1 272 ? -5.203 4.531 -21.516 1 96.81 272 ALA B O 1
ATOM 6720 N N . HIS B 1 273 ? -4.75 2.604 -20.531 1 96.38 273 HIS B N 1
ATOM 6721 C CA . HIS B 1 273 ? -5.941 2.588 -19.703 1 96.38 273 HIS B CA 1
ATOM 6722 C C . HIS B 1 273 ? -5.574 2.484 -18.219 1 96.38 273 HIS B C 1
ATOM 6724 O O . HIS B 1 273 ? -4.648 1.757 -17.859 1 96.38 273 HIS B O 1
ATOM 6730 N N . LEU B 1 274 ? -6.254 3.271 -17.391 1 97.56 274 LEU B N 1
ATOM 6731 C CA . LEU B 1 274 ? -6.07 3.092 -15.953 1 97.56 274 LEU B CA 1
ATOM 6732 C C . LEU B 1 274 ? -6.73 1.803 -15.477 1 97.56 274 LEU B C 1
ATOM 6734 O O . LEU B 1 274 ? -7.809 1.44 -15.953 1 97.56 274 LEU B O 1
ATOM 6738 N N . ALA B 1 275 ? -6.172 1.219 -14.523 1 96.69 275 ALA B N 1
ATOM 6739 C CA . ALA B 1 275 ? -6.562 -0.115 -14.07 1 96.69 275 ALA B CA 1
ATOM 6740 C C . ALA B 1 275 ? -7.934 -0.087 -13.398 1 96.69 275 ALA B C 1
ATOM 6742 O O . ALA B 1 275 ? -8.125 0.604 -12.391 1 96.69 275 ALA B O 1
ATOM 6743 N N . THR B 1 276 ? -8.836 -0.856 -13.875 1 95.12 276 THR B N 1
ATOM 6744 C CA . THR B 1 276 ? -10.125 -1.067 -13.234 1 95.12 276 THR B CA 1
ATOM 6745 C C . THR B 1 276 ? -10.086 -2.299 -12.336 1 95.12 276 THR B C 1
ATOM 6747 O O . THR B 1 276 ? -11.016 -2.535 -11.562 1 95.12 276 THR B O 1
ATOM 6750 N N . SER B 1 277 ? -9.047 -3.072 -12.492 1 93.44 277 SER B N 1
ATOM 6751 C CA . SER B 1 277 ? -8.789 -4.289 -11.727 1 93.44 277 SER B CA 1
ATOM 6752 C C . SER B 1 277 ? -7.328 -4.715 -11.836 1 93.44 277 SER B C 1
ATOM 6754 O O . SER B 1 277 ? -6.621 -4.293 -12.758 1 93.44 277 SER B O 1
ATOM 6756 N N . ASN B 1 278 ? -6.871 -5.516 -10.898 1 94.88 278 ASN B N 1
ATOM 6757 C CA . ASN B 1 278 ? -5.5 -6.012 -10.922 1 94.88 278 ASN B CA 1
ATOM 6758 C C . ASN B 1 278 ? -5.445 -7.492 -11.289 1 94.88 278 ASN B C 1
ATOM 6760 O O . ASN B 1 278 ? -4.406 -8.133 -11.141 1 94.88 278 ASN B O 1
ATOM 6764 N N . ILE B 1 279 ? -6.48 -8.055 -11.766 1 94.06 279 ILE B N 1
ATOM 6765 C CA . ILE B 1 279 ? -6.664 -9.5 -11.867 1 94.06 279 ILE B CA 1
ATOM 6766 C C . ILE B 1 279 ? -5.629 -10.086 -12.82 1 94.06 279 ILE B C 1
ATOM 6768 O O . ILE B 1 279 ? -5.105 -11.172 -12.586 1 94.06 279 ILE B O 1
ATOM 6772 N N . LEU B 1 280 ? -5.305 -9.398 -13.922 1 94.38 280 LEU B N 1
ATOM 6773 C CA . LEU B 1 280 ? -4.344 -9.898 -14.891 1 94.38 280 LEU B CA 1
ATOM 6774 C C . LEU B 1 280 ? -2.98 -10.117 -14.242 1 94.38 280 LEU B C 1
ATOM 6776 O O . LEU B 1 280 ? -2.373 -11.18 -14.398 1 94.38 280 LEU B O 1
ATOM 6780 N N . TYR B 1 281 ? -2.539 -9.172 -13.547 1 96.69 281 TYR B N 1
ATOM 6781 C CA . TYR B 1 281 ? -1.198 -9.219 -12.977 1 96.69 281 TYR B CA 1
ATOM 6782 C C . TYR B 1 281 ? -1.153 -10.148 -11.766 1 96.69 281 TYR B C 1
ATOM 6784 O O . TYR B 1 281 ? -0.127 -10.773 -11.492 1 96.69 281 TYR B O 1
ATOM 6792 N N . LYS B 1 282 ? -2.266 -10.266 -11.023 1 96.81 282 LYS B N 1
ATOM 6793 C CA . LYS B 1 282 ? -2.344 -11.273 -9.977 1 96.81 282 LYS B CA 1
ATOM 6794 C C . LYS B 1 282 ? -2.205 -12.68 -10.555 1 96.81 282 LYS B C 1
ATOM 6796 O O . LYS B 1 282 ? -1.448 -13.5 -10.031 1 96.81 282 LYS B O 1
ATOM 6801 N N . GLN B 1 283 ? -2.949 -12.922 -11.656 1 96.31 283 GLN B N 1
ATOM 6802 C CA . GLN B 1 283 ? -2.848 -14.203 -12.344 1 96.31 283 GLN B CA 1
ATOM 6803 C C . GLN B 1 283 ? -1.422 -14.461 -12.82 1 96.31 283 GLN B C 1
ATOM 6805 O O . GLN B 1 283 ? -0.891 -15.562 -12.648 1 96.31 283 GLN B O 1
ATOM 6810 N N . MET B 1 284 ? -0.882 -13.453 -13.375 1 97.38 284 MET B N 1
ATOM 6811 C CA . MET B 1 284 ? 0.477 -13.586 -13.891 1 97.38 284 MET B CA 1
ATOM 6812 C C . MET B 1 284 ? 1.455 -13.922 -12.773 1 97.38 284 MET B C 1
ATOM 6814 O O . MET B 1 284 ? 2.355 -14.742 -12.953 1 97.38 284 MET B O 1
ATOM 6818 N N . ALA B 1 285 ? 1.296 -13.266 -11.664 1 98.44 285 ALA B N 1
ATOM 6819 C CA . ALA B 1 285 ? 2.176 -13.516 -10.523 1 98.44 285 ALA B CA 1
ATOM 6820 C C . ALA B 1 285 ? 2.074 -14.969 -10.062 1 98.44 285 ALA B C 1
ATOM 6822 O O . ALA B 1 285 ? 3.092 -15.617 -9.812 1 98.44 285 ALA B O 1
ATOM 6823 N N . ILE B 1 286 ? 0.883 -15.492 -9.953 1 98.44 286 ILE B N 1
ATOM 6824 C CA . ILE B 1 286 ? 0.684 -16.875 -9.516 1 98.44 286 ILE B CA 1
ATOM 6825 C C . ILE B 1 286 ? 1.253 -17.828 -10.562 1 98.44 286 ILE B C 1
ATOM 6827 O O . ILE B 1 286 ? 1.916 -18.812 -10.219 1 98.44 286 ILE B O 1
ATOM 6831 N N . ALA B 1 287 ? 0.978 -17.5 -11.82 1 98.19 287 ALA B N 1
ATOM 6832 C CA . ALA B 1 287 ? 1.51 -18.328 -12.906 1 98.19 287 ALA B CA 1
ATOM 6833 C C . ALA B 1 287 ? 3.035 -18.312 -12.906 1 98.19 287 ALA B C 1
ATOM 6835 O O . ALA B 1 287 ? 3.668 -19.203 -13.484 1 98.19 287 ALA B O 1
ATOM 6836 N N . SER B 1 288 ? 3.598 -17.297 -12.297 1 98.25 288 SER B N 1
ATOM 6837 C CA . SER B 1 288 ? 5.047 -17.156 -12.188 1 98.25 288 SER B CA 1
ATOM 6838 C C . SER B 1 288 ? 5.574 -17.812 -10.914 1 98.25 288 SER B C 1
ATOM 6840 O O . SER B 1 288 ? 6.73 -17.609 -10.539 1 98.25 288 SER B O 1
ATOM 6842 N N . ASP B 1 289 ? 4.746 -18.484 -10.219 1 98.06 289 ASP B N 1
ATOM 6843 C CA . ASP B 1 289 ? 5.082 -19.359 -9.102 1 98.06 289 ASP B CA 1
ATOM 6844 C C . ASP B 1 289 ? 5.176 -18.562 -7.797 1 98.06 289 ASP B C 1
ATOM 6846 O O . ASP B 1 289 ? 5.785 -19.031 -6.828 1 98.06 289 ASP B O 1
ATOM 6850 N N . PHE B 1 290 ? 4.676 -17.359 -7.77 1 98.38 290 PHE B N 1
ATOM 6851 C CA . PHE B 1 290 ? 4.441 -16.75 -6.461 1 98.38 290 PHE B CA 1
ATOM 6852 C C . PHE B 1 290 ? 3.264 -17.422 -5.766 1 98.38 290 PHE B C 1
ATOM 6854 O O . PHE B 1 290 ? 2.172 -17.516 -6.328 1 98.38 290 PHE B O 1
ATOM 6861 N N . ASN B 1 291 ? 3.439 -17.906 -4.648 1 97.75 291 ASN B N 1
ATOM 6862 C CA . ASN B 1 291 ? 2.48 -18.781 -3.982 1 97.75 291 ASN B CA 1
ATOM 6863 C C . ASN B 1 291 ? 1.279 -18 -3.459 1 97.75 291 ASN B C 1
ATOM 6865 O O . ASN B 1 291 ? 0.132 -18.391 -3.674 1 97.75 291 ASN B O 1
ATOM 6869 N N . ARG B 1 292 ? 1.539 -17.016 -2.689 1 98.62 292 ARG B N 1
ATOM 6870 C CA . ARG B 1 292 ? 0.557 -16.109 -2.088 1 98.62 292 ARG B CA 1
ATOM 6871 C C . ARG B 1 292 ? 0.986 -14.656 -2.225 1 98.62 292 ARG B C 1
ATOM 6873 O O . ARG B 1 292 ? 2.088 -14.289 -1.814 1 98.62 292 ARG B O 1
ATOM 6880 N N . ILE B 1 293 ? 0.106 -13.875 -2.809 1 98.88 293 ILE B N 1
ATOM 6881 C CA . ILE B 1 293 ? 0.469 -12.477 -3.01 1 98.88 293 ILE B CA 1
ATOM 6882 C C . ILE B 1 293 ? -0.674 -11.578 -2.549 1 98.88 293 ILE B C 1
ATOM 6884 O O . ILE B 1 293 ? -1.823 -12.016 -2.459 1 98.88 293 ILE B O 1
ATOM 6888 N N . PHE B 1 294 ? -0.356 -10.367 -2.18 1 98.81 294 PHE B N 1
ATOM 6889 C CA . PHE B 1 294 ? -1.358 -9.328 -1.946 1 98.81 294 PHE B CA 1
ATOM 6890 C C . PHE B 1 294 ? -0.854 -7.973 -2.414 1 98.81 294 PHE B C 1
ATOM 6892 O O . PHE B 1 294 ? 0.346 -7.789 -2.631 1 98.81 294 PHE B O 1
ATOM 6899 N N . GLU B 1 295 ? -1.791 -7.121 -2.637 1 98.31 295 GLU B N 1
ATOM 6900 C CA . GLU B 1 295 ? -1.513 -5.746 -3.039 1 98.31 295 GLU B CA 1
ATOM 6901 C C . GLU B 1 295 ? -2.561 -4.785 -2.484 1 98.31 295 GLU B C 1
ATOM 6903 O O . GLU B 1 295 ? -3.754 -5.098 -2.477 1 98.31 295 GLU B O 1
ATOM 6908 N N . ILE B 1 296 ? -2.094 -3.686 -1.971 1 98.5 296 ILE B N 1
ATOM 6909 C CA . ILE B 1 296 ? -2.957 -2.584 -1.56 1 98.5 296 ILE B CA 1
ATOM 6910 C C . ILE B 1 296 ? -2.689 -1.363 -2.438 1 98.5 296 ILE B C 1
ATOM 6912 O O . ILE B 1 296 ? -1.572 -0.839 -2.459 1 98.5 296 ILE B O 1
ATOM 6916 N N . GLY B 1 297 ? -3.65 -0.903 -3.16 1 98.06 297 GLY B N 1
ATOM 6917 C CA . GLY B 1 297 ? -3.4 0.226 -4.039 1 98.06 297 GLY B CA 1
ATOM 6918 C C . GLY B 1 297 ? -4.656 0.757 -4.703 1 98.06 297 GLY B C 1
ATOM 6919 O O . GLY B 1 297 ? -5.754 0.25 -4.457 1 98.06 297 GLY B O 1
ATOM 6920 N N . PRO B 1 298 ? -4.523 1.755 -5.523 1 98.38 298 PRO B N 1
ATOM 6921 C CA . PRO B 1 298 ? -5.68 2.424 -6.125 1 98.38 298 PRO B CA 1
ATOM 6922 C C . PRO B 1 298 ? -6.266 1.647 -7.305 1 98.38 298 PRO B C 1
ATOM 6924 O O . PRO B 1 298 ? -5.531 0.953 -8.016 1 98.38 298 PRO B O 1
ATOM 6927 N N . ILE B 1 299 ? -7.527 1.792 -7.492 1 97.56 299 ILE B N 1
ATOM 6928 C CA . ILE B 1 299 ? -8.312 1.317 -8.633 1 97.56 299 ILE B CA 1
ATOM 6929 C C . ILE B 1 299 ? -9.148 2.463 -9.195 1 97.56 299 ILE B C 1
ATOM 6931 O O . ILE B 1 299 ? -9.547 3.367 -8.461 1 97.56 299 ILE B O 1
ATOM 6935 N N . TYR B 1 300 ? -9.398 2.422 -10.516 1 97.56 300 TYR B N 1
ATOM 6936 C CA . TYR B 1 300 ? -10.094 3.508 -11.203 1 97.56 300 TYR B CA 1
ATOM 6937 C C . TYR B 1 300 ? -11.289 2.979 -11.984 1 97.56 300 TYR B C 1
ATOM 6939 O O . TYR B 1 300 ? -11.156 2.049 -12.781 1 97.56 300 TYR B O 1
ATOM 6947 N N . ARG B 1 301 ? -12.414 3.539 -11.812 1 94.94 301 ARG B N 1
ATOM 6948 C CA . ARG B 1 301 ? -13.602 3.201 -12.586 1 94.94 301 ARG B CA 1
ATOM 6949 C C . ARG B 1 301 ? -14.305 4.457 -13.086 1 94.94 301 ARG B C 1
ATOM 6951 O O . ARG B 1 301 ? -14.758 5.281 -12.289 1 94.94 301 ARG B O 1
ATOM 6958 N N . LYS B 1 302 ? -14.367 4.559 -14.359 1 94.88 302 LYS B N 1
ATOM 6959 C CA . LYS B 1 302 ? -15.031 5.707 -14.977 1 94.88 302 LYS B CA 1
ATOM 6960 C C . LYS B 1 302 ? -16.547 5.531 -14.984 1 94.88 302 LYS B C 1
ATOM 6962 O O . LYS B 1 302 ? -17.141 5.234 -16.031 1 94.88 302 LYS B O 1
ATOM 6967 N N . GLU B 1 303 ? -17.125 5.676 -13.859 1 88.25 303 GLU B N 1
ATOM 6968 C CA . GLU B 1 303 ? -18.562 5.551 -13.734 1 88.25 303 GLU B CA 1
ATOM 6969 C C . GLU B 1 303 ? -19.219 6.906 -13.469 1 88.25 303 GLU B C 1
ATOM 6971 O O . GLU B 1 303 ? -18.781 7.645 -12.578 1 88.25 303 GLU B O 1
ATOM 6976 N N . HIS B 1 304 ? -20.141 7.141 -14.281 1 87.5 304 HIS B N 1
ATOM 6977 C CA . HIS B 1 304 ? -20.906 8.359 -14.055 1 87.5 304 HIS B CA 1
ATOM 6978 C C . HIS B 1 304 ? -22.016 8.133 -13.031 1 87.5 304 HIS B C 1
ATOM 6980 O O . HIS B 1 304 ? -23.188 8.258 -13.352 1 87.5 304 HIS B O 1
ATOM 6986 N N . ALA B 1 305 ? -21.625 7.66 -11.938 1 81.62 305 ALA B N 1
ATOM 6987 C CA . ALA B 1 305 ? -22.562 7.363 -10.859 1 81.62 305 ALA B CA 1
ATOM 6988 C C . ALA B 1 305 ? -22.266 8.227 -9.633 1 81.62 305 ALA B C 1
ATOM 6990 O O . ALA B 1 305 ? -21.125 8.352 -9.211 1 81.62 305 ALA B O 1
ATOM 6991 N N . SER B 1 306 ? -23.297 8.844 -9.18 1 81.94 306 SER B N 1
ATOM 6992 C CA . SER B 1 306 ? -23.141 9.688 -8 1 81.94 306 SER B CA 1
ATOM 6993 C C . SER B 1 306 ? -23.828 9.078 -6.785 1 81.94 306 SER B C 1
ATOM 6995 O O . SER B 1 306 ? -24.234 9.789 -5.863 1 81.94 306 SER B O 1
ATOM 6997 N N . THR B 1 307 ? -23.875 7.738 -6.832 1 87.38 307 THR B N 1
ATOM 6998 C CA . THR B 1 307 ? -24.531 7.098 -5.695 1 87.38 307 THR B CA 1
ATOM 6999 C C . THR B 1 307 ? -23.625 7.145 -4.461 1 87.38 307 THR B C 1
ATOM 7001 O O . THR B 1 307 ? -22.438 7.441 -4.566 1 87.38 307 THR B O 1
ATOM 7004 N N . HIS B 1 308 ? -24.172 6.875 -3.35 1 90.81 308 HIS B N 1
ATOM 7005 C CA . HIS B 1 308 ? -23.469 7.02 -2.08 1 90.81 308 HIS B CA 1
ATOM 7006 C C . HIS B 1 308 ? -22.438 5.91 -1.888 1 90.81 308 HIS B C 1
ATOM 7008 O O . HIS B 1 308 ? -21.672 5.93 -0.924 1 90.81 308 HIS B O 1
ATOM 7014 N N . ARG B 1 309 ? -22.328 4.957 -2.818 1 91.94 309 ARG B N 1
ATOM 7015 C CA . ARG B 1 309 ? -21.438 3.82 -2.602 1 91.94 309 ARG B CA 1
ATOM 7016 C C . ARG B 1 309 ? -20.375 3.74 -3.693 1 91.94 309 ARG B C 1
ATOM 7018 O O . ARG B 1 309 ? -19.578 2.799 -3.725 1 91.94 309 ARG B O 1
ATOM 7025 N N . HIS B 1 310 ? -20.422 4.668 -4.621 1 92 310 HIS B N 1
ATOM 7026 C CA . HIS B 1 310 ? -19.531 4.555 -5.762 1 92 310 HIS B CA 1
ATOM 7027 C C . HIS B 1 310 ? -18.484 5.668 -5.754 1 92 310 HIS B C 1
ATOM 7029 O O . HIS B 1 310 ? -18.797 6.816 -5.438 1 92 310 HIS B O 1
ATOM 7035 N N . LEU B 1 311 ? -17.312 5.359 -6.039 1 96.38 311 LEU B N 1
ATOM 7036 C CA . LEU B 1 311 ? -16.188 6.266 -6.258 1 96.38 311 LEU B CA 1
ATOM 7037 C C . LEU B 1 311 ? -15.523 5.992 -7.602 1 96.38 311 LEU B C 1
ATOM 7039 O O . LEU B 1 311 ? -15.625 4.883 -8.133 1 96.38 311 LEU B O 1
ATOM 7043 N N . CYS B 1 312 ? -14.891 6.949 -8.164 1 97.19 312 CYS B N 1
ATOM 7044 C CA . CYS B 1 312 ? -14.156 6.77 -9.414 1 97.19 312 CYS B CA 1
ATOM 7045 C C . CYS B 1 312 ? -12.719 6.344 -9.148 1 97.19 312 CYS B C 1
ATOM 7047 O O . CYS B 1 312 ? -12.055 5.789 -10.023 1 97.19 312 CYS B O 1
ATOM 7049 N N . GLU B 1 313 ? -12.219 6.672 -8.055 1 98.06 313 GLU B N 1
ATOM 7050 C CA . GLU B 1 313 ? -10.938 6.207 -7.527 1 98.06 313 GLU B CA 1
ATOM 7051 C C . GLU B 1 313 ? -11.078 5.711 -6.094 1 98.06 313 GLU B C 1
ATOM 7053 O O . GLU B 1 313 ? -11.617 6.418 -5.238 1 98.06 313 GLU B O 1
ATOM 7058 N N . PHE B 1 314 ? -10.648 4.516 -5.82 1 97.88 314 PHE B N 1
ATOM 7059 C CA . PHE B 1 314 ? -10.75 3.979 -4.469 1 97.88 314 PHE B CA 1
ATOM 7060 C C . PHE B 1 314 ? -9.617 2.992 -4.191 1 97.88 314 PHE B C 1
ATOM 7062 O O . PHE B 1 314 ? -8.906 2.584 -5.109 1 97.88 314 PHE B O 1
ATOM 7069 N N . THR B 1 315 ? -9.352 2.66 -2.934 1 98.62 315 THR B N 1
ATOM 7070 C CA . THR B 1 315 ? -8.289 1.755 -2.521 1 98.62 315 THR B CA 1
ATOM 7071 C C . THR B 1 315 ? -8.805 0.325 -2.404 1 98.62 315 THR B C 1
ATOM 7073 O O . THR B 1 315 ? -9.844 0.085 -1.783 1 98.62 315 THR B O 1
ATOM 7076 N N . ARG B 1 316 ? -8.109 -0.556 -2.984 1 98.44 316 ARG B N 1
ATOM 7077 C CA . ARG B 1 316 ? -8.516 -1.958 -2.957 1 98.44 316 ARG B CA 1
ATOM 7078 C C . ARG B 1 316 ? -7.406 -2.84 -2.398 1 98.44 316 ARG B C 1
ATOM 7080 O O . ARG B 1 316 ? -6.223 -2.555 -2.596 1 98.44 316 ARG B O 1
ATOM 7087 N N . ILE B 1 317 ? -7.758 -3.844 -1.675 1 98.69 317 ILE B N 1
ATOM 7088 C CA . ILE B 1 317 ? -6.871 -4.914 -1.229 1 98.69 317 ILE B CA 1
ATOM 7089 C C . ILE B 1 317 ? -7.105 -6.164 -2.068 1 98.69 317 ILE B C 1
ATOM 7091 O O . ILE B 1 317 ? -8.188 -6.754 -2.025 1 98.69 317 ILE B O 1
ATOM 7095 N N . ASP B 1 318 ? -6.094 -6.531 -2.783 1 98.56 318 ASP B N 1
ATOM 7096 C CA . ASP B 1 318 ? -6.16 -7.707 -3.648 1 98.56 318 ASP B CA 1
ATOM 7097 C C . ASP B 1 318 ? -5.332 -8.852 -3.078 1 98.56 318 ASP B C 1
ATOM 7099 O O . ASP B 1 318 ? -4.188 -8.656 -2.67 1 98.56 318 ASP B O 1
ATOM 7103 N N . ILE B 1 319 ? -5.93 -9.984 -3.121 1 98.56 319 ILE B N 1
ATOM 7104 C CA . ILE B 1 319 ? -5.285 -11.203 -2.639 1 98.56 319 ILE B CA 1
ATOM 7105 C C . ILE B 1 319 ? -5.387 -12.297 -3.701 1 98.56 319 ILE B C 1
ATOM 7107 O O . ILE B 1 319 ? -6.414 -12.438 -4.367 1 98.56 319 ILE B O 1
ATOM 7111 N N . GLU B 1 320 ? -4.344 -13.016 -3.887 1 98.69 320 GLU B N 1
ATOM 7112 C CA . GLU B 1 320 ? -4.312 -14.195 -4.746 1 98.69 320 GLU B CA 1
ATOM 7113 C C . GLU B 1 320 ? -3.418 -15.281 -4.164 1 98.69 320 GLU B C 1
ATOM 7115 O O . GLU B 1 320 ? -2.328 -15 -3.664 1 98.69 320 GLU B O 1
ATOM 7120 N N . MET B 1 321 ? -3.926 -16.547 -4.188 1 98.62 321 MET B N 1
ATOM 7121 C CA . MET B 1 321 ? -3.119 -17.594 -3.574 1 98.62 321 MET B CA 1
ATOM 7122 C C . MET B 1 321 ? -3.354 -18.938 -4.262 1 98.62 321 MET B C 1
ATOM 7124 O O . MET B 1 321 ? -4.453 -19.203 -4.75 1 98.62 321 MET B O 1
ATOM 7128 N N . ARG B 1 322 ? -2.344 -19.703 -4.277 1 97.44 322 ARG B N 1
ATOM 7129 C CA . ARG B 1 322 ? -2.494 -21.094 -4.684 1 97.44 322 ARG B CA 1
ATOM 7130 C C . ARG B 1 322 ? -3.412 -21.844 -3.729 1 97.44 322 ARG B C 1
ATOM 7132 O O . ARG B 1 322 ? -3.434 -21.562 -2.527 1 97.44 322 ARG B O 1
ATOM 7139 N N . ILE B 1 323 ? -4.145 -22.719 -4.258 1 94.94 323 ILE B N 1
ATOM 7140 C CA . ILE B 1 323 ? -4.969 -23.609 -3.447 1 94.94 323 ILE B CA 1
ATOM 7141 C C . ILE B 1 323 ? -4.578 -25.062 -3.707 1 94.94 323 ILE B C 1
ATOM 7143 O O . ILE B 1 323 ? -4.062 -25.391 -4.777 1 94.94 323 ILE B O 1
ATOM 7147 N N . GLU B 1 324 ? -4.828 -25.875 -2.779 1 90.75 324 GLU B N 1
ATOM 7148 C CA . GLU B 1 324 ? -4.418 -27.266 -2.898 1 90.75 324 GLU B CA 1
ATOM 7149 C C . GLU B 1 324 ? -5.617 -28.172 -3.189 1 90.75 324 GLU B C 1
ATOM 7151 O O . GLU B 1 324 ? -5.574 -28.984 -4.113 1 90.75 324 GLU B O 1
ATOM 7156 N N . GLU B 1 325 ? -6.695 -27.922 -2.447 1 86.25 325 GLU B N 1
ATOM 7157 C CA . GLU B 1 325 ? -7.801 -28.875 -2.553 1 86.25 325 GLU B CA 1
ATOM 7158 C C . GLU B 1 325 ? -9.07 -28.188 -3.039 1 86.25 325 GLU B C 1
ATOM 7160 O O . GLU B 1 325 ? -9.797 -28.719 -3.881 1 86.25 325 GLU B O 1
ATOM 7165 N N . HIS B 1 326 ? -9.336 -27.109 -2.463 1 89.12 326 HIS B N 1
ATOM 7166 C CA . HIS B 1 326 ? -10.594 -26.422 -2.738 1 89.12 326 HIS B CA 1
ATOM 7167 C C . HIS B 1 326 ? -10.445 -24.906 -2.52 1 89.12 326 HIS B C 1
ATOM 7169 O O . HIS B 1 326 ? -9.664 -24.469 -1.68 1 89.12 326 HIS B O 1
ATOM 7175 N N . TYR B 1 327 ? -11.328 -24.141 -3.221 1 92.69 327 TYR B N 1
ATOM 7176 C CA . TYR B 1 327 ? -11.211 -22.688 -3.113 1 92.69 327 TYR B CA 1
ATOM 7177 C C . TYR B 1 327 ? -11.688 -22.203 -1.748 1 92.69 327 TYR B C 1
ATOM 7179 O O . TYR B 1 327 ? -11.453 -21.047 -1.375 1 92.69 327 TYR B O 1
ATOM 7187 N N . HIS B 1 328 ? -12.328 -23.078 -0.937 1 94.31 328 HIS B N 1
ATOM 7188 C CA . HIS B 1 328 ? -12.719 -22.719 0.424 1 94.31 328 HIS B CA 1
ATOM 7189 C C . HIS B 1 328 ? -11.492 -22.438 1.286 1 94.31 328 HIS B C 1
ATOM 7191 O O . HIS B 1 328 ? -11.602 -21.781 2.332 1 94.31 328 HIS B O 1
ATOM 7197 N N . GLU B 1 329 ? -10.312 -22.891 0.831 1 94.88 329 GLU B N 1
ATOM 7198 C CA . GLU B 1 329 ? -9.094 -22.469 1.503 1 94.88 329 GLU B CA 1
ATOM 7199 C C . GLU B 1 329 ? -8.984 -20.953 1.551 1 94.88 329 GLU B C 1
ATOM 7201 O O . GLU B 1 329 ? -8.562 -20.375 2.557 1 94.88 329 GLU B O 1
ATOM 7206 N N . LEU B 1 330 ? -9.375 -20.297 0.458 1 97.25 330 LEU B N 1
ATOM 7207 C CA . LEU B 1 330 ? -9.375 -18.828 0.415 1 97.25 330 LEU B CA 1
ATOM 7208 C C . LEU B 1 330 ? -10.484 -18.266 1.298 1 97.25 330 LEU B C 1
ATOM 7210 O O . LEU B 1 330 ? -10.281 -17.281 1.998 1 97.25 330 LEU B O 1
ATOM 7214 N N . LEU B 1 331 ? -11.672 -18.875 1.237 1 97.12 331 LEU B N 1
ATOM 7215 C CA . LEU B 1 331 ? -12.781 -18.391 2.055 1 97.12 331 LEU B CA 1
ATOM 7216 C C . LEU B 1 331 ? -12.422 -18.438 3.537 1 97.12 331 LEU B C 1
ATOM 7218 O O . LEU B 1 331 ? -12.773 -17.516 4.293 1 97.12 331 LEU B O 1
ATOM 7222 N N . ASP B 1 332 ? -11.75 -19.5 3.92 1 96.44 332 ASP B N 1
ATOM 7223 C CA . ASP B 1 332 ? -11.305 -19.609 5.305 1 96.44 332 ASP B CA 1
ATOM 7224 C C . ASP B 1 332 ? -10.359 -18.469 5.676 1 96.44 332 ASP B C 1
ATOM 7226 O O . ASP B 1 332 ? -10.453 -17.906 6.77 1 96.44 332 ASP B O 1
ATOM 7230 N N . GLN B 1 333 ? -9.438 -18.156 4.742 1 96.81 333 GLN B N 1
ATOM 7231 C CA . GLN B 1 333 ? -8.523 -17.031 4.953 1 96.81 333 GLN B CA 1
ATOM 7232 C C . GLN B 1 333 ? -9.281 -15.727 5.129 1 96.81 333 GLN B C 1
ATOM 7234 O O . GLN B 1 333 ? -8.953 -14.922 6.004 1 96.81 333 GLN B O 1
ATOM 7239 N N . ILE B 1 334 ? -10.273 -15.484 4.359 1 97.69 334 ILE B N 1
ATOM 7240 C CA . ILE B 1 334 ? -11.047 -14.25 4.359 1 97.69 334 ILE B CA 1
ATOM 7241 C C . ILE B 1 334 ? -11.883 -14.164 5.637 1 97.69 334 ILE B C 1
ATOM 7243 O O . ILE B 1 334 ? -11.945 -13.109 6.273 1 97.69 334 ILE B O 1
ATOM 7247 N N . ASP B 1 335 ? -12.484 -15.281 5.996 1 96.81 335 ASP B N 1
ATOM 7248 C CA . ASP B 1 335 ? -13.273 -15.336 7.227 1 96.81 335 ASP B CA 1
ATOM 7249 C C . ASP B 1 335 ? -12.43 -14.953 8.438 1 96.81 335 ASP B C 1
ATOM 7251 O O . ASP B 1 335 ? -12.828 -14.102 9.234 1 96.81 335 ASP B O 1
ATOM 7255 N N . GLN B 1 336 ? -11.367 -15.586 8.523 1 96.81 336 GLN B N 1
ATOM 7256 C CA . GLN B 1 336 ? -10.492 -15.328 9.664 1 96.81 336 GLN B CA 1
ATOM 7257 C C . GLN B 1 336 ? -9.977 -13.891 9.656 1 96.81 336 GLN B C 1
ATOM 7259 O O . GLN B 1 336 ? -9.852 -13.266 10.711 1 96.81 336 GLN B O 1
ATOM 7264 N N . MET B 1 337 ? -9.68 -13.391 8.555 1 97.94 337 MET B N 1
ATOM 7265 C CA . MET B 1 337 ? -9.211 -12.016 8.406 1 97.94 337 MET B CA 1
ATOM 7266 C C . MET B 1 337 ? -10.258 -11.023 8.914 1 97.94 337 MET B C 1
ATOM 7268 O O . MET B 1 337 ? -9.938 -10.125 9.688 1 97.94 337 MET B O 1
ATOM 7272 N N . PHE B 1 338 ? -11.477 -11.188 8.492 1 97.75 338 PHE B N 1
ATOM 7273 C CA . PHE B 1 338 ? -12.523 -10.25 8.883 1 97.75 338 PHE B CA 1
ATOM 7274 C C . PHE B 1 338 ? -12.828 -10.359 10.367 1 97.75 338 PHE B C 1
ATOM 7276 O O . PHE B 1 338 ? -13.055 -9.344 11.039 1 97.75 338 PHE B O 1
ATOM 7283 N N . ILE B 1 339 ? -12.836 -11.555 10.891 1 96.88 339 ILE B N 1
ATOM 7284 C CA . ILE B 1 339 ? -13.023 -11.734 12.328 1 96.88 339 ILE B CA 1
ATOM 7285 C C . ILE B 1 339 ? -11.93 -11 13.094 1 96.88 339 ILE B C 1
ATOM 7287 O O . ILE B 1 339 ? -12.211 -10.297 14.07 1 96.88 339 ILE B O 1
ATOM 7291 N N . GLU B 1 340 ? -10.734 -11.172 12.633 1 97.62 340 GLU B N 1
ATOM 7292 C CA . GLU B 1 340 ? -9.617 -10.492 13.289 1 97.62 340 GLU B CA 1
ATOM 7293 C C . GLU B 1 340 ? -9.773 -8.977 13.211 1 97.62 340 GLU B C 1
ATOM 7295 O O . GLU B 1 340 ? -9.484 -8.266 14.18 1 97.62 340 GLU B O 1
ATOM 7300 N N . ILE B 1 341 ? -10.156 -8.461 12.086 1 98.06 341 ILE B N 1
ATOM 7301 C CA . ILE B 1 341 ? -10.398 -7.031 11.922 1 98.06 341 ILE B CA 1
ATOM 7302 C C . ILE B 1 341 ? -11.406 -6.555 12.969 1 98.06 341 ILE B C 1
ATOM 7304 O O . ILE B 1 341 ? -11.141 -5.594 13.695 1 98.06 341 ILE B O 1
ATOM 7308 N N . PHE B 1 342 ? -12.508 -7.242 13.07 1 96.5 342 PHE B N 1
ATOM 7309 C CA . PHE B 1 342 ? -13.594 -6.824 13.953 1 96.5 342 PHE B CA 1
ATOM 7310 C C . PHE B 1 342 ? -13.164 -6.918 15.414 1 96.5 342 PHE B C 1
ATOM 7312 O O . PHE B 1 342 ? -13.43 -6.008 16.203 1 96.5 342 PHE B O 1
ATOM 7319 N N . GLU B 1 343 ? -12.5 -7.973 15.734 1 96.44 343 GLU B N 1
ATOM 7320 C CA . GLU B 1 343 ? -12.039 -8.156 17.094 1 96.44 343 GLU B CA 1
ATOM 7321 C C . GLU B 1 343 ? -11.062 -7.055 17.5 1 96.44 343 GLU B C 1
ATOM 7323 O O . GLU B 1 343 ? -11.141 -6.527 18.625 1 96.44 343 GLU B O 1
ATOM 7328 N N . ARG B 1 344 ? -10.188 -6.734 16.656 1 97 344 ARG B N 1
ATOM 7329 C CA . ARG B 1 344 ? -9.172 -5.734 16.969 1 97 344 ARG B CA 1
ATOM 7330 C C . ARG B 1 344 ? -9.773 -4.332 16.984 1 97 344 ARG B C 1
ATOM 7332 O O . ARG B 1 344 ? -9.406 -3.504 17.812 1 97 344 ARG B O 1
ATOM 7339 N N . LEU B 1 345 ? -10.625 -4.047 16.047 1 95.94 345 LEU B N 1
ATOM 7340 C CA . LEU B 1 345 ? -11.242 -2.725 16 1 95.94 345 LEU B CA 1
ATOM 7341 C C . LEU B 1 345 ? -12.117 -2.496 17.234 1 95.94 345 LEU B C 1
ATOM 7343 O O . LEU B 1 345 ? -12.203 -1.376 17.734 1 95.94 345 LEU B O 1
ATOM 7347 N N . ASN B 1 346 ? -12.766 -3.557 17.672 1 91.25 346 ASN B N 1
ATOM 7348 C CA . ASN B 1 346 ? -13.617 -3.461 18.859 1 91.25 346 ASN B CA 1
ATOM 7349 C C . ASN B 1 346 ? -12.812 -3.109 20.109 1 91.25 346 ASN B C 1
ATOM 7351 O O . ASN B 1 346 ? -13.367 -2.66 21.109 1 91.25 346 ASN B O 1
ATOM 7355 N N . LYS B 1 347 ? -11.539 -3.291 20.016 1 92.25 347 LYS B N 1
ATOM 7356 C CA . LYS B 1 347 ? -10.664 -2.986 21.156 1 92.25 347 LYS B CA 1
ATOM 7357 C C . LYS B 1 347 ? -10.172 -1.543 21.094 1 92.25 347 LYS B C 1
ATOM 7359 O O . LYS B 1 347 ? -9.242 -1.172 21.797 1 92.25 347 LYS B O 1
ATOM 7364 N N . LEU B 1 348 ? -10.75 -0.788 20.219 1 95.19 348 LEU B N 1
ATOM 7365 C CA . LEU B 1 348 ? -10.43 0.631 20.109 1 95.19 348 LEU B CA 1
ATOM 7366 C C . LEU B 1 348 ? -11.648 1.489 20.438 1 95.19 348 LEU B C 1
ATOM 7368 O O . LEU B 1 348 ? -12.039 2.346 19.641 1 95.19 348 LEU B O 1
ATOM 7372 N N . PRO B 1 349 ? -12.172 1.358 21.625 1 93.56 349 PRO B N 1
ATOM 7373 C CA . PRO B 1 349 ? -13.438 2.014 21.953 1 93.56 349 PRO B CA 1
ATOM 7374 C C . PRO B 1 349 ? -13.344 3.537 21.891 1 93.56 349 PRO B C 1
ATOM 7376 O O . PRO B 1 349 ? -14.336 4.203 21.578 1 93.56 349 PRO B O 1
ATOM 7379 N N . GLU B 1 350 ? -12.258 4.062 22.172 1 94.62 350 GLU B N 1
ATOM 7380 C CA . GLU B 1 350 ? -12.117 5.516 22.156 1 94.62 350 GLU B CA 1
ATOM 7381 C C . GLU B 1 350 ? -12.359 6.066 20.75 1 94.62 350 GLU B C 1
ATOM 7383 O O . GLU B 1 350 ? -13.125 7.016 20.578 1 94.62 350 GLU B O 1
ATOM 7388 N N . LEU B 1 351 ? -11.672 5.504 19.75 1 95.81 351 LEU B N 1
ATOM 7389 C CA . LEU B 1 351 ? -11.859 5.938 18.359 1 95.81 351 LEU B CA 1
ATOM 7390 C C . LEU B 1 351 ? -13.305 5.742 17.922 1 95.81 351 LEU B C 1
ATOM 7392 O O . LEU B 1 351 ? -13.891 6.621 17.281 1 95.81 351 LEU B O 1
ATOM 7396 N N . LEU B 1 352 ? -13.867 4.625 18.281 1 96.88 352 LEU B N 1
ATOM 7397 C CA . LEU B 1 352 ? -15.242 4.312 17.891 1 96.88 352 LEU B CA 1
ATOM 7398 C C . LEU B 1 352 ? -16.219 5.285 18.531 1 96.88 352 LEU B C 1
ATOM 7400 O O . LEU B 1 352 ? -17.203 5.688 17.906 1 96.88 352 LEU B O 1
ATOM 7404 N N . SER B 1 353 ? -15.953 5.629 19.75 1 96.44 353 SER B N 1
ATOM 7405 C CA . SER B 1 353 ? -16.797 6.586 20.453 1 96.44 353 SER B CA 1
ATOM 7406 C C . SER B 1 353 ? -16.766 7.957 19.781 1 96.44 353 SER B C 1
ATOM 7408 O O . SER B 1 353 ? -17.797 8.602 19.609 1 96.44 353 SER B O 1
ATOM 7410 N N . LEU B 1 354 ? -15.594 8.414 19.453 1 96.62 354 LEU B N 1
ATOM 7411 C CA . LEU B 1 354 ? -15.445 9.703 18.781 1 96.62 354 LEU B CA 1
ATOM 7412 C C . LEU B 1 354 ? -16.188 9.711 17.453 1 96.62 354 LEU B C 1
ATOM 7414 O O . LEU B 1 354 ? -16.844 10.695 17.094 1 96.62 354 LEU B O 1
ATOM 7418 N N . ILE B 1 355 ? -16.109 8.633 16.688 1 96.94 355 ILE B N 1
ATOM 7419 C CA . ILE B 1 355 ? -16.812 8.516 15.414 1 96.94 355 ILE B CA 1
ATOM 7420 C C . ILE B 1 355 ? -18.328 8.492 15.656 1 96.94 355 ILE B C 1
ATOM 7422 O O . ILE B 1 355 ? -19.078 9.164 14.953 1 96.94 355 ILE B O 1
ATOM 7426 N N . GLY B 1 356 ? -18.766 7.789 16.672 1 95.25 356 GLY B N 1
ATOM 7427 C CA . GLY B 1 356 ? -20.172 7.629 17 1 95.25 356 GLY B CA 1
ATOM 7428 C C . GLY B 1 356 ? -20.844 8.922 17.406 1 95.25 356 GLY B C 1
ATOM 7429 O O . GLY B 1 356 ? -22.062 9.055 17.312 1 95.25 356 GLY B O 1
ATOM 7430 N N . GLN B 1 357 ? -20.094 9.867 17.891 1 93.38 357 GLN B N 1
ATOM 7431 C CA . GLN B 1 357 ? -20.641 11.164 18.281 1 93.38 357 GLN B CA 1
ATOM 7432 C C . GLN B 1 357 ? -21.234 11.891 17.062 1 93.38 357 GLN B C 1
ATOM 7434 O O . GLN B 1 357 ? -22.219 12.609 17.188 1 93.38 357 GLN B O 1
ATOM 7439 N N . GLN B 1 358 ? -20.641 11.68 15.945 1 93.88 358 GLN B N 1
ATOM 7440 C CA . GLN B 1 358 ? -21.125 12.344 14.734 1 93.88 358 GLN B CA 1
ATOM 7441 C C . GLN B 1 358 ? -21.922 11.375 13.859 1 93.88 358 GLN B C 1
ATOM 7443 O O . GLN B 1 358 ? -22.859 11.773 13.18 1 93.88 358 GLN B O 1
ATOM 7448 N N . TYR B 1 359 ? -21.484 10.102 13.891 1 94.19 359 TYR B N 1
ATOM 7449 C CA . TYR B 1 359 ? -22.109 9.062 13.094 1 94.19 359 TYR B CA 1
ATOM 7450 C C . TYR B 1 359 ? -22.547 7.891 13.969 1 94.19 359 TYR B C 1
ATOM 7452 O O . TYR B 1 359 ? -21.938 6.824 13.93 1 94.19 359 TYR B O 1
ATOM 7460 N N . PRO B 1 360 ? -23.578 8.047 14.648 1 94.38 360 PRO B N 1
ATOM 7461 C CA . PRO B 1 360 ? -24.047 6.945 15.508 1 94.38 360 PRO B CA 1
ATOM 7462 C C . PRO B 1 360 ? -24.438 5.707 14.711 1 94.38 360 PRO B C 1
ATOM 7464 O O . PRO B 1 360 ? -25.062 5.824 13.656 1 94.38 360 PRO B O 1
ATOM 7467 N N . SER B 1 361 ? -23.984 4.547 15.156 1 91.31 361 SER B N 1
ATOM 7468 C CA . SER B 1 361 ? -24.297 3.277 14.508 1 91.31 361 SER B CA 1
ATOM 7469 C C . SER B 1 361 ? -24.219 2.117 15.492 1 91.31 361 SER B C 1
ATOM 7471 O O . SER B 1 361 ? -23.547 2.217 16.516 1 91.31 361 SER B O 1
ATOM 7473 N N . GLU B 1 362 ? -24.891 1.096 15.141 1 91.62 362 GLU B N 1
ATOM 7474 C CA . GLU B 1 362 ? -24.828 -0.113 15.961 1 91.62 362 GLU B CA 1
ATOM 7475 C C . GLU B 1 362 ? -23.516 -0.869 15.711 1 91.62 362 GLU B C 1
ATOM 7477 O O . GLU B 1 362 ? -23.031 -0.917 14.586 1 91.62 362 GLU B O 1
ATOM 7482 N N . SER B 1 363 ? -23.094 -1.472 16.781 1 93.31 363 SER B N 1
ATOM 7483 C CA . SER B 1 363 ? -21.906 -2.295 16.641 1 93.31 363 SER B CA 1
ATOM 7484 C C . SER B 1 363 ? -22.156 -3.498 15.75 1 93.31 363 SER B C 1
ATOM 7486 O O . SER B 1 363 ? -23.25 -4.062 15.758 1 93.31 363 SER B O 1
ATOM 7488 N N . ILE B 1 364 ? -21.172 -3.904 15.078 1 93.81 364 ILE B N 1
ATOM 7489 C CA . ILE B 1 364 ? -21.266 -5.051 14.18 1 93.81 364 ILE B CA 1
ATOM 7490 C C . ILE B 1 364 ? -21.359 -6.336 15 1 93.81 364 ILE B C 1
ATOM 7492 O O . ILE B 1 364 ? -20.719 -6.469 16.031 1 93.81 364 ILE B O 1
ATOM 7496 N N . VAL B 1 365 ? -22.188 -7.207 14.539 1 95.69 365 VAL B N 1
ATOM 7497 C CA . VAL B 1 365 ? -22.297 -8.539 15.125 1 95.69 365 VAL B CA 1
ATOM 7498 C C . VAL B 1 365 ? -21.891 -9.594 14.102 1 95.69 365 VAL B C 1
ATOM 7500 O O . VAL B 1 365 ? -22.359 -9.586 12.969 1 95.69 365 VAL B O 1
ATOM 7503 N N . TYR B 1 366 ? -20.984 -10.453 14.469 1 95 366 TYR B N 1
ATOM 7504 C CA . TYR B 1 366 ? -20.516 -11.492 13.555 1 95 366 TYR B CA 1
ATOM 7505 C C . TYR B 1 366 ? -20.594 -12.867 14.219 1 95 366 TYR B C 1
ATOM 7507 O O . TYR B 1 366 ? -20.625 -12.969 15.445 1 95 366 TYR B O 1
ATOM 7515 N N . GLY B 1 367 ? -20.656 -13.906 13.398 1 92.62 367 GLY B N 1
ATOM 7516 C CA . GLY B 1 367 ? -20.734 -15.266 13.898 1 92.62 367 GLY B CA 1
ATOM 7517 C C . GLY B 1 367 ? -19.391 -15.945 14.016 1 92.62 367 GLY B C 1
ATOM 7518 O O . GLY B 1 367 ? -18.484 -15.672 13.227 1 92.62 367 GLY B O 1
ATOM 7519 N N . THR B 1 368 ? -19.312 -16.844 14.977 1 88.19 368 THR B N 1
ATOM 7520 C CA . THR B 1 368 ? -18.203 -17.781 15.109 1 88.19 368 THR B CA 1
ATOM 7521 C C . THR B 1 368 ? -18.703 -19.188 15.344 1 88.19 368 THR B C 1
ATOM 7523 O O . THR B 1 368 ? -19.094 -19.547 16.453 1 88.19 368 THR B O 1
ATOM 7526 N N . PRO B 1 369 ? -18.656 -19.938 14.172 1 90.75 369 PRO B N 1
ATOM 7527 C CA . PRO B 1 369 ? -18 -19.688 12.883 1 90.75 369 PRO B CA 1
ATOM 7528 C C . PRO B 1 369 ? -18.781 -18.734 11.984 1 90.75 369 PRO B C 1
ATOM 7530 O O . PRO B 1 369 ? -19.969 -18.516 12.195 1 90.75 369 PRO B O 1
ATOM 7533 N N . PRO B 1 370 ? -18.188 -18.203 11.008 1 94.75 370 PRO B N 1
ATOM 7534 C CA . PRO B 1 370 ? -18.844 -17.281 10.078 1 94.75 370 PRO B CA 1
ATOM 7535 C C . PRO B 1 370 ? -19.938 -17.969 9.25 1 94.75 370 PRO B C 1
ATOM 7537 O O . PRO B 1 370 ? -19.859 -19.172 9 1 94.75 370 PRO B O 1
ATOM 7540 N N . LEU B 1 371 ? -20.891 -17.203 8.883 1 96.69 371 LEU B N 1
ATOM 7541 C CA . LEU B 1 371 ? -22 -17.75 8.109 1 96.69 371 LEU B CA 1
ATOM 7542 C C . LEU B 1 371 ? -21.672 -17.734 6.617 1 96.69 371 LEU B C 1
ATOM 7544 O O . LEU B 1 371 ? -21.297 -16.703 6.059 1 96.69 371 LEU B O 1
ATOM 7548 N N . ARG B 1 372 ? -21.766 -18.891 6.004 1 96.31 372 ARG B N 1
ATOM 7549 C CA . ARG B 1 372 ? -21.688 -19.062 4.555 1 96.31 372 ARG B CA 1
ATOM 7550 C C . ARG B 1 372 ? -22.969 -19.672 4.004 1 96.31 372 ARG B C 1
ATOM 7552 O O . ARG B 1 372 ? -23.438 -20.688 4.492 1 96.31 372 ARG B O 1
ATOM 7559 N N . ILE B 1 373 ? -23.516 -18.969 3.055 1 95.06 373 ILE B N 1
ATOM 7560 C CA . ILE B 1 373 ? -24.781 -19.422 2.482 1 95.06 373 ILE B CA 1
ATOM 7561 C C . ILE B 1 373 ? -24.609 -19.656 0.982 1 95.06 373 ILE B C 1
ATOM 7563 O O . ILE B 1 373 ? -23.953 -18.859 0.297 1 95.06 373 ILE B O 1
ATOM 7567 N N . ASP B 1 374 ? -25.156 -20.734 0.523 1 93.56 374 ASP B N 1
ATOM 7568 C CA . ASP B 1 374 ? -25.219 -20.969 -0.918 1 93.56 374 ASP B CA 1
ATOM 7569 C C . ASP B 1 374 ? -26.109 -19.938 -1.598 1 93.56 374 ASP B C 1
ATOM 7571 O O . ASP B 1 374 ? -27.156 -19.547 -1.055 1 93.56 374 ASP B O 1
ATOM 7575 N N . TYR B 1 375 ? -25.75 -19.594 -2.818 1 92.88 375 TYR B N 1
ATOM 7576 C CA . TYR B 1 375 ? -26.516 -18.578 -3.547 1 92.88 375 TYR B CA 1
ATOM 7577 C C . TYR B 1 375 ? -27.984 -18.984 -3.643 1 92.88 375 TYR B C 1
ATOM 7579 O O . TYR B 1 375 ? -28.875 -18.156 -3.453 1 92.88 375 TYR B O 1
ATOM 7587 N N . THR B 1 376 ? -28.219 -20.234 -3.945 1 89.56 376 THR B N 1
ATOM 7588 C CA . THR B 1 376 ? -29.578 -20.719 -4.117 1 89.56 376 THR B CA 1
ATOM 7589 C C . THR B 1 376 ? -30.359 -20.609 -2.811 1 89.56 376 THR B C 1
ATOM 7591 O O . THR B 1 376 ? -31.562 -20.344 -2.818 1 89.56 376 THR B O 1
ATOM 7594 N N . ASP B 1 377 ? -29.688 -20.844 -1.702 1 91.56 377 ASP B N 1
ATOM 7595 C CA . ASP B 1 377 ? -30.328 -20.703 -0.397 1 91.56 377 ASP B CA 1
ATOM 7596 C C . ASP B 1 377 ? -30.656 -19.25 -0.101 1 91.56 377 ASP B C 1
ATOM 7598 O O . ASP B 1 377 ? -31.688 -18.938 0.487 1 91.56 377 ASP B O 1
ATOM 7602 N N . ALA B 1 378 ? -29.781 -18.375 -0.448 1 91.94 378 ALA B N 1
ATOM 7603 C CA . ALA B 1 378 ? -30 -16.938 -0.261 1 91.94 378 ALA B CA 1
ATOM 7604 C C . ALA B 1 378 ? -31.234 -16.469 -1.041 1 91.94 378 ALA B C 1
ATOM 7606 O O . ALA B 1 378 ? -32.062 -15.703 -0.525 1 91.94 378 ALA B O 1
ATOM 7607 N N . VAL B 1 379 ? -31.328 -16.906 -2.277 1 89.62 379 VAL B N 1
ATOM 7608 C CA . VAL B 1 379 ? -32.469 -16.562 -3.125 1 89.62 379 VAL B CA 1
ATOM 7609 C C . VAL B 1 379 ? -33.75 -17.109 -2.516 1 89.62 379 VAL B C 1
ATOM 7611 O O . VAL B 1 379 ? -34.781 -16.422 -2.52 1 89.62 379 VAL B O 1
ATOM 7614 N N . GLN B 1 380 ? -33.688 -18.312 -2.02 1 90.44 380 GLN B N 1
ATOM 7615 C CA . GLN B 1 380 ? -34.844 -18.938 -1.399 1 90.44 380 GLN B CA 1
ATOM 7616 C C . GLN B 1 380 ? -35.312 -18.141 -0.181 1 90.44 380 GLN B C 1
ATOM 7618 O O . GLN B 1 380 ? -36.531 -18 0.058 1 90.44 380 GLN B O 1
ATOM 7623 N N . MET B 1 381 ? -34.375 -17.688 0.59 1 90.31 381 MET B N 1
ATOM 7624 C CA . MET B 1 381 ? -34.688 -16.875 1.749 1 90.31 381 MET B CA 1
ATOM 7625 C C . MET B 1 381 ? -35.531 -15.648 1.334 1 90.31 381 MET B C 1
ATOM 7627 O O . MET B 1 381 ? -36.469 -15.266 2.027 1 90.31 381 MET B O 1
ATOM 7631 N N . LEU B 1 382 ? -35.188 -15.031 0.276 1 90.25 382 LEU B N 1
ATOM 7632 C CA . LEU B 1 382 ? -35.875 -13.859 -0.224 1 90.25 382 LEU B CA 1
ATOM 7633 C C . LEU B 1 382 ? -37.25 -14.234 -0.75 1 90.25 382 LEU B C 1
ATOM 7635 O O . LEU B 1 382 ? -38.219 -13.492 -0.562 1 90.25 382 LEU B O 1
ATOM 7639 N N . LYS B 1 383 ? -37.344 -15.375 -1.383 1 86.38 383 LYS B N 1
ATOM 7640 C CA . LYS B 1 383 ? -38.594 -15.852 -1.934 1 86.38 383 LYS B CA 1
ATOM 7641 C C . LYS B 1 383 ? -39.625 -16.141 -0.825 1 86.38 383 LYS B C 1
ATOM 7643 O O . LYS B 1 383 ? -40.812 -15.898 -0.992 1 86.38 383 LYS B O 1
ATOM 7648 N N . ASP B 1 384 ? -39.156 -16.672 0.151 1 87.5 384 ASP B N 1
ATOM 7649 C CA . ASP B 1 384 ? -40 -17.047 1.266 1 87.5 384 ASP B CA 1
ATOM 7650 C C . ASP B 1 384 ? -40.688 -15.812 1.864 1 87.5 384 ASP B C 1
ATOM 7652 O O . ASP B 1 384 ? -41.719 -15.938 2.537 1 87.5 384 ASP B O 1
ATOM 7656 N N . LEU B 1 385 ? -40.125 -14.734 1.711 1 78.62 385 LEU B N 1
ATOM 7657 C CA . LEU B 1 385 ? -40.75 -13.516 2.207 1 78.62 385 LEU B CA 1
ATOM 7658 C C . LEU B 1 385 ? -41.719 -12.938 1.171 1 78.62 385 LEU B C 1
ATOM 7660 O O . LEU B 1 385 ? -42.312 -11.891 1.396 1 78.62 385 LEU B O 1
ATOM 7664 N N . ASN B 1 386 ? -42.156 -13.695 0.152 1 67.19 386 ASN B N 1
ATOM 7665 C CA . ASN B 1 386 ? -43.094 -13.312 -0.906 1 67.19 386 ASN B CA 1
ATOM 7666 C C . ASN B 1 386 ? -42.719 -11.977 -1.53 1 67.19 386 ASN B C 1
ATOM 7668 O O . ASN B 1 386 ? -43.562 -11.312 -2.135 1 67.19 386 ASN B O 1
ATOM 7672 N N . GLU B 1 387 ? -41.781 -11.406 -1.157 1 58.31 387 GLU B N 1
ATOM 7673 C CA . GLU B 1 387 ? -41.531 -10.023 -1.544 1 58.31 387 GLU B CA 1
ATOM 7674 C C . GLU B 1 387 ? -40.875 -9.938 -2.916 1 58.31 387 GLU B C 1
ATOM 7676 O O . GLU B 1 387 ? -41 -8.93 -3.611 1 58.31 387 GLU B O 1
ATOM 7681 N N . ILE B 1 388 ? -40.031 -10.844 -3.277 1 58.31 388 ILE B N 1
ATOM 7682 C CA . ILE B 1 388 ? -39.344 -10.453 -4.488 1 58.31 388 ILE B CA 1
ATOM 7683 C C . ILE B 1 388 ? -39.469 -11.539 -5.551 1 58.31 388 ILE B C 1
ATOM 7685 O O . ILE B 1 388 ? -39.281 -12.727 -5.262 1 58.31 388 ILE B O 1
ATOM 7689 N N . GLY B 1 389 ? -40.438 -11.414 -6.512 1 56.78 389 GLY B N 1
ATOM 7690 C CA . GLY B 1 389 ? -40.688 -12.18 -7.73 1 56.78 389 GLY B CA 1
ATOM 7691 C C . GLY B 1 389 ? -39.406 -12.656 -8.391 1 56.78 389 GLY B C 1
ATOM 7692 O O . GLY B 1 389 ? -39.312 -12.703 -9.617 1 56.78 389 GLY B O 1
ATOM 7693 N N . MET B 1 390 ? -38.438 -12.984 -7.621 1 60.66 390 MET B N 1
ATOM 7694 C CA . MET B 1 390 ? -37.188 -13.344 -8.305 1 60.66 390 MET B CA 1
ATOM 7695 C C . MET B 1 390 ? -37.188 -14.828 -8.664 1 60.66 390 MET B C 1
ATOM 7697 O O . MET B 1 390 ? -37.562 -15.672 -7.855 1 60.66 390 MET B O 1
ATOM 7701 N N . GLY B 1 391 ? -37.094 -15.109 -9.969 1 53.88 391 GLY B N 1
ATOM 7702 C CA . GLY B 1 391 ? -36.812 -16.484 -10.383 1 53.88 391 GLY B CA 1
ATOM 7703 C C . GLY B 1 391 ? -35.469 -16.984 -9.875 1 53.88 391 GLY B C 1
ATOM 7704 O O . GLY B 1 391 ? -34.625 -16.203 -9.398 1 53.88 391 GLY B O 1
ATOM 7705 N N . ALA B 1 392 ? -35.344 -18.312 -9.75 1 51.16 392 ALA B N 1
ATOM 7706 C CA . ALA B 1 392 ? -34.125 -18.969 -9.289 1 51.16 392 ALA B CA 1
ATOM 7707 C C . ALA B 1 392 ? -32.875 -18.422 -10.023 1 51.16 392 ALA B C 1
ATOM 7709 O O . ALA B 1 392 ? -31.781 -18.391 -9.461 1 51.16 392 ALA B O 1
ATOM 7710 N N . ASP B 1 393 ? -33.156 -17.922 -11.234 1 51.59 393 ASP B N 1
ATOM 7711 C CA . ASP B 1 393 ? -32.062 -17.516 -12.109 1 51.59 393 ASP B CA 1
ATOM 7712 C C . ASP B 1 393 ? -31.859 -16 -12.086 1 51.59 393 ASP B C 1
ATOM 7714 O O . ASP B 1 393 ? -31.078 -15.469 -12.859 1 51.59 393 ASP B O 1
ATOM 7718 N N . ASP B 1 394 ? -32.562 -15.32 -11.133 1 60.97 394 ASP B N 1
ATOM 7719 C CA . ASP B 1 394 ? -32.438 -13.867 -11.148 1 60.97 394 ASP B CA 1
ATOM 7720 C C . ASP B 1 394 ? -31.297 -13.391 -10.273 1 60.97 394 ASP B C 1
ATOM 7722 O O . ASP B 1 394 ? -31 -13.992 -9.234 1 60.97 394 ASP B O 1
ATOM 7726 N N . TYR B 1 395 ? -30.578 -12.328 -10.812 1 67.38 395 TYR B N 1
ATOM 7727 C CA . TYR B 1 395 ? -29.469 -11.719 -10.078 1 67.38 395 TYR B CA 1
ATOM 7728 C C . TYR B 1 395 ? -29.984 -10.758 -9.008 1 67.38 395 TYR B C 1
ATOM 7730 O O . TYR B 1 395 ? -31.047 -10.141 -9.18 1 67.38 395 TYR B O 1
ATOM 7738 N N . LEU B 1 396 ? -29.297 -10.805 -7.863 1 79.56 396 LEU B N 1
ATOM 7739 C CA . LEU B 1 396 ? -29.688 -9.938 -6.758 1 79.56 396 LEU B CA 1
ATOM 7740 C C . LEU B 1 396 ? -29.453 -8.469 -7.117 1 79.56 396 LEU B C 1
ATOM 7742 O O . LEU B 1 396 ? -28.344 -8.078 -7.477 1 79.56 396 LEU B O 1
ATOM 7746 N N . SER B 1 397 ? -30.469 -7.719 -7.07 1 82.19 397 SER B N 1
ATOM 7747 C CA . SER B 1 397 ? -30.344 -6.27 -7.176 1 82.19 397 SER B CA 1
ATOM 7748 C C . SER B 1 397 ? -29.844 -5.656 -5.875 1 82.19 397 SER B C 1
ATOM 7750 O O . SER B 1 397 ? -29.797 -6.328 -4.844 1 82.19 397 SER B O 1
ATOM 7752 N N . THR B 1 398 ? -29.484 -4.453 -5.949 1 83.06 398 THR B N 1
ATOM 7753 C CA . THR B 1 398 ? -29.016 -3.744 -4.762 1 83.06 398 THR B CA 1
ATOM 7754 C C . THR B 1 398 ? -30.078 -3.768 -3.662 1 83.06 398 THR B C 1
ATOM 7756 O O . THR B 1 398 ? -29.75 -3.959 -2.488 1 83.06 398 THR B O 1
ATOM 7759 N N . SER B 1 399 ? -31.312 -3.557 -4.055 1 86.31 399 SER B N 1
ATOM 7760 C CA . SER B 1 399 ? -32.406 -3.572 -3.092 1 86.31 399 SER B CA 1
ATOM 7761 C C . SER B 1 399 ? -32.594 -4.953 -2.471 1 86.31 399 SER B C 1
ATOM 7763 O O . SER B 1 399 ? -32.844 -5.074 -1.273 1 86.31 399 SER B O 1
ATOM 7765 N N . GLN B 1 400 ? -32.438 -5.938 -3.283 1 88.31 400 GLN B N 1
ATOM 7766 C CA . GLN B 1 400 ? -32.562 -7.305 -2.791 1 88.31 400 GLN B CA 1
ATOM 7767 C C . GLN B 1 400 ? -31.406 -7.66 -1.854 1 88.31 400 GLN B C 1
ATOM 7769 O O . GLN B 1 400 ? -31.594 -8.391 -0.88 1 88.31 400 GLN B O 1
ATOM 7774 N N . GLU B 1 401 ? -30.234 -7.188 -2.199 1 90.75 401 GLU B N 1
ATOM 7775 C CA . GLU B 1 401 ? -29.094 -7.402 -1.321 1 90.75 401 GLU B CA 1
ATOM 7776 C C . GLU B 1 401 ? -29.328 -6.793 0.057 1 90.75 401 GLU B C 1
ATOM 7778 O O . GLU B 1 401 ? -29.031 -7.414 1.077 1 90.75 401 GLU B O 1
ATOM 7783 N N . ARG B 1 402 ? -29.844 -5.652 0.089 1 90.38 402 ARG B N 1
ATOM 7784 C CA . ARG B 1 402 ? -30.141 -4.973 1.347 1 90.38 402 ARG B CA 1
ATOM 7785 C C . ARG B 1 402 ? -31.172 -5.742 2.152 1 90.38 402 ARG B C 1
ATOM 7787 O O . ARG B 1 402 ? -31.047 -5.883 3.371 1 90.38 402 ARG B O 1
ATOM 7794 N N . ARG B 1 403 ? -32.188 -6.141 1.431 1 92.19 403 ARG B N 1
ATOM 7795 C CA . ARG B 1 403 ? -33.25 -6.906 2.084 1 92.19 403 ARG B CA 1
ATOM 7796 C C . ARG B 1 403 ? -32.688 -8.211 2.662 1 92.19 403 ARG B C 1
ATOM 7798 O O . ARG B 1 403 ? -33.094 -8.617 3.762 1 92.19 403 ARG B O 1
ATOM 7805 N N . LEU B 1 404 ? -31.891 -8.859 1.874 1 94.19 404 LEU B N 1
ATOM 7806 C CA . LEU B 1 404 ? -31.266 -10.086 2.355 1 94.19 404 LEU B CA 1
ATOM 7807 C C . LEU B 1 404 ? -30.469 -9.828 3.633 1 94.19 404 LEU B C 1
ATOM 7809 O O . LEU B 1 404 ? -30.5 -10.641 4.559 1 94.19 404 LEU B O 1
ATOM 7813 N N . GLY B 1 405 ? -29.734 -8.742 3.67 1 94.94 405 GLY B N 1
ATOM 7814 C CA . GLY B 1 405 ? -29.016 -8.375 4.875 1 94.94 405 GLY B CA 1
ATOM 7815 C C . GLY B 1 405 ? -29.906 -8.25 6.098 1 94.94 405 GLY B C 1
ATOM 7816 O O . GLY B 1 405 ? -29.547 -8.727 7.18 1 94.94 405 GLY B O 1
ATOM 7817 N N . GLN B 1 406 ? -31.016 -7.652 5.906 1 94.38 406 GLN B N 1
ATOM 7818 C CA . GLN B 1 406 ? -31.969 -7.504 6.996 1 94.38 406 GLN B CA 1
ATOM 7819 C C . GLN B 1 406 ? -32.5 -8.859 7.453 1 94.38 406 GLN B C 1
ATOM 7821 O O . GLN B 1 406 ? -32.656 -9.102 8.648 1 94.38 406 GLN B O 1
ATOM 7826 N N . LEU B 1 407 ? -32.781 -9.664 6.473 1 94.25 407 LEU B N 1
ATOM 7827 C CA . LEU B 1 407 ? -33.281 -11 6.77 1 94.25 407 LEU B CA 1
ATOM 7828 C C . LEU B 1 407 ? -32.25 -11.812 7.559 1 94.25 407 LEU B C 1
ATOM 7830 O O . LEU B 1 407 ? -32.625 -12.516 8.508 1 94.25 407 LEU B O 1
ATOM 7834 N N . ILE B 1 408 ? -31.062 -11.773 7.18 1 95.94 408 ILE B N 1
ATOM 7835 C CA . ILE B 1 408 ? -30 -12.5 7.855 1 95.94 408 ILE B CA 1
ATOM 7836 C C . ILE B 1 408 ? -29.844 -11.984 9.281 1 95.94 408 ILE B C 1
ATOM 7838 O O . ILE B 1 408 ? -29.688 -12.766 10.219 1 95.94 408 ILE B O 1
ATOM 7842 N N . LYS B 1 409 ? -29.891 -10.695 9.406 1 95.81 409 LYS B N 1
ATOM 7843 C CA . LYS B 1 409 ? -29.828 -10.109 10.742 1 95.81 409 LYS B CA 1
ATOM 7844 C C . LYS B 1 409 ? -30.969 -10.609 11.617 1 95.81 409 LYS B C 1
ATOM 7846 O O . LYS B 1 409 ? -30.766 -10.961 12.781 1 95.81 409 LYS B O 1
ATOM 7851 N N . SER B 1 410 ? -32.156 -10.648 11.094 1 95 410 SER B N 1
ATOM 7852 C CA . SER B 1 410 ? -33.344 -11.07 11.844 1 95 410 SER B CA 1
ATOM 7853 C C . SER B 1 410 ? -33.281 -12.555 12.164 1 95 410 SER B C 1
ATOM 7855 O O . SER B 1 410 ? -33.719 -12.984 13.242 1 95 410 SER B O 1
ATOM 7857 N N . THR B 1 411 ? -32.781 -13.352 11.25 1 94.56 411 THR B N 1
ATOM 7858 C CA . THR B 1 411 ? -32.812 -14.805 11.367 1 94.56 411 THR B CA 1
ATOM 7859 C C . THR B 1 411 ? -31.656 -15.305 12.227 1 94.56 411 THR B C 1
ATOM 7861 O O . THR B 1 411 ? -31.828 -16.203 13.055 1 94.56 411 THR B O 1
ATOM 7864 N N . TYR B 1 412 ? -30.453 -14.734 11.992 1 95.56 412 TYR B N 1
ATOM 7865 C CA . TYR B 1 412 ? -29.25 -15.297 12.609 1 95.56 412 TYR B CA 1
ATOM 7866 C C . TYR B 1 412 ? -28.672 -14.336 13.633 1 95.56 412 TYR B C 1
ATOM 7868 O O . TYR B 1 412 ? -27.781 -14.703 14.398 1 95.56 412 TYR B O 1
ATOM 7876 N N . GLY B 1 413 ? -29.078 -13.078 13.625 1 96.19 413 GLY B N 1
ATOM 7877 C CA . GLY B 1 413 ? -28.578 -12.086 14.562 1 96.19 413 GLY B CA 1
ATOM 7878 C C . GLY B 1 413 ? -27.188 -11.578 14.203 1 96.19 413 GLY B C 1
ATOM 7879 O O . GLY B 1 413 ? -26.438 -11.125 15.078 1 96.19 413 GLY B O 1
ATOM 7880 N N . ILE B 1 414 ? -26.766 -11.742 12.938 1 96.81 414 ILE B N 1
ATOM 7881 C CA . ILE B 1 414 ? -25.422 -11.352 12.547 1 96.81 414 ILE B CA 1
ATOM 7882 C C . ILE B 1 414 ? -25.484 -10.359 11.391 1 96.81 414 ILE B C 1
ATOM 7884 O O . ILE B 1 414 ? -26.484 -10.312 10.664 1 96.81 414 ILE B O 1
ATOM 7888 N N . ASP B 1 415 ? -24.406 -9.578 11.211 1 96.81 415 ASP B N 1
ATOM 7889 C CA . ASP B 1 415 ? -24.344 -8.531 10.195 1 96.81 415 ASP B CA 1
ATOM 7890 C C . ASP B 1 415 ? -23.469 -8.961 9.023 1 96.81 415 ASP B C 1
ATOM 7892 O O . ASP B 1 415 ? -23.5 -8.344 7.953 1 96.81 415 ASP B O 1
ATOM 7896 N N . CYS B 1 416 ? -22.641 -10 9.195 1 97.44 416 CYS B N 1
ATOM 7897 C CA . CYS B 1 416 ? -21.625 -10.391 8.234 1 97.44 416 CYS B CA 1
ATOM 7898 C C . CYS B 1 416 ? -21.859 -11.812 7.734 1 97.44 416 CYS B C 1
ATOM 7900 O O . CYS B 1 416 ? -22.156 -12.711 8.523 1 97.44 416 CYS B O 1
ATOM 7902 N N . TYR B 1 417 ? -21.703 -12.023 6.449 1 97.69 417 TYR B N 1
ATOM 7903 C CA . TYR B 1 417 ? -21.906 -13.344 5.863 1 97.69 417 TYR B CA 1
ATOM 7904 C C . TYR B 1 417 ? -21.297 -13.414 4.469 1 97.69 417 TYR B C 1
ATOM 7906 O O . TYR B 1 417 ? -20.984 -12.391 3.865 1 97.69 417 TYR B O 1
ATOM 7914 N N . MET B 1 418 ? -21.125 -14.633 4.008 1 97.69 418 MET B N 1
ATOM 7915 C CA . MET B 1 418 ? -20.656 -14.875 2.643 1 97.69 418 MET B CA 1
ATOM 7916 C C . MET B 1 418 ? -21.703 -15.648 1.847 1 97.69 418 MET B C 1
ATOM 7918 O O . MET B 1 418 ? -22.359 -16.547 2.379 1 97.69 418 MET B O 1
ATOM 7922 N N . ILE B 1 419 ? -21.875 -15.25 0.643 1 96.25 419 ILE B N 1
ATOM 7923 C CA . ILE B 1 419 ? -22.625 -16.062 -0.299 1 96.25 419 ILE B CA 1
ATOM 7924 C C . ILE B 1 419 ? -21.672 -16.797 -1.243 1 96.25 419 ILE B C 1
ATOM 7926 O O . ILE B 1 419 ? -20.844 -16.156 -1.9 1 96.25 419 ILE B O 1
ATOM 7930 N N . ASP B 1 420 ? -21.844 -18.047 -1.279 1 94 420 ASP B N 1
ATOM 7931 C CA . ASP B 1 420 ? -20.984 -18.922 -2.055 1 94 420 ASP B CA 1
ATOM 7932 C C . ASP B 1 420 ? -21.703 -19.453 -3.289 1 94 420 ASP B C 1
ATOM 7934 O O . ASP B 1 420 ? -22.922 -19.328 -3.402 1 94 420 ASP B O 1
ATOM 7938 N N . ARG B 1 421 ? -20.859 -19.969 -4.32 1 92.31 421 ARG B N 1
ATOM 7939 C CA . ARG B 1 421 ? -21.375 -20.594 -5.527 1 92.31 421 ARG B CA 1
ATOM 7940 C C . ARG B 1 421 ? -22.281 -19.641 -6.301 1 92.31 421 ARG B C 1
ATOM 7942 O O . ARG B 1 421 ? -23.438 -19.953 -6.586 1 92.31 421 ARG B O 1
ATOM 7949 N N . MET B 1 422 ? -21.656 -18.578 -6.68 1 92.88 422 MET B N 1
ATOM 7950 C CA . MET B 1 422 ? -22.359 -17.531 -7.398 1 92.88 422 MET B CA 1
ATOM 7951 C C . MET B 1 422 ? -22.719 -17.969 -8.812 1 92.88 422 MET B C 1
ATOM 7953 O O . MET B 1 422 ? -22.016 -18.797 -9.398 1 92.88 422 MET B O 1
ATOM 7957 N N . PRO B 1 423 ? -23.781 -17.391 -9.367 1 90.56 423 PRO B N 1
ATOM 7958 C CA . PRO B 1 423 ? -24.125 -17.734 -10.75 1 90.56 423 PRO B CA 1
ATOM 7959 C C . PRO B 1 423 ? -23.031 -17.359 -11.742 1 90.56 423 PRO B C 1
ATOM 7961 O O . PRO B 1 423 ? -22.391 -16.312 -11.602 1 90.56 423 PRO B O 1
ATOM 7964 N N . SER B 1 424 ? -22.875 -18.172 -12.82 1 87.19 424 SER B N 1
ATOM 7965 C CA . SER B 1 424 ? -21.828 -17.969 -13.828 1 87.19 424 SER B CA 1
ATOM 7966 C C . SER B 1 424 ? -21.984 -16.625 -14.523 1 87.19 424 SER B C 1
ATOM 7968 O O . SER B 1 424 ? -20.984 -16 -14.891 1 87.19 424 SER B O 1
ATOM 7970 N N . ASP B 1 425 ? -23.141 -16.156 -14.633 1 83.5 425 ASP B N 1
ATOM 7971 C CA . ASP B 1 425 ? -23.406 -14.898 -15.344 1 83.5 425 ASP B CA 1
ATOM 7972 C C . ASP B 1 425 ? -22.969 -13.695 -14.516 1 83.5 425 ASP B C 1
ATOM 7974 O O . ASP B 1 425 ? -22.828 -12.594 -15.047 1 83.5 425 ASP B O 1
ATOM 7978 N N . MET B 1 426 ? -22.766 -13.914 -13.258 1 84.06 426 MET B N 1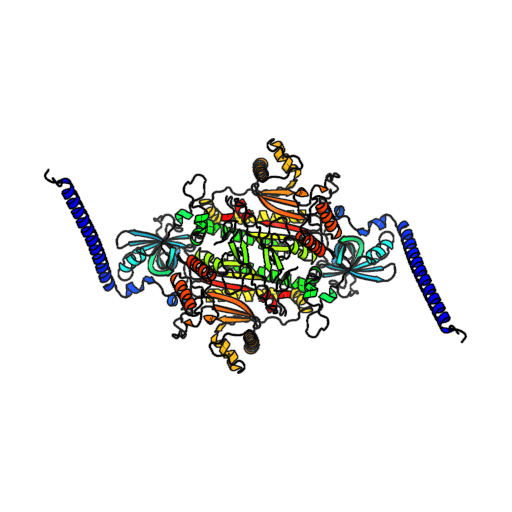
ATOM 7979 C CA . MET B 1 426 ? -22.344 -12.844 -12.367 1 84.06 426 MET B CA 1
ATOM 7980 C C . MET B 1 426 ? -20.859 -12.93 -12.078 1 84.06 426 MET B C 1
ATOM 7982 O O . MET B 1 426 ? -20.328 -12.148 -11.281 1 84.06 426 MET B O 1
ATOM 7986 N N . SER B 1 427 ? -20.297 -13.859 -12.727 1 86.56 427 SER B N 1
ATOM 7987 C CA . SER B 1 427 ? -18.891 -14.102 -12.43 1 86.56 427 SER B CA 1
ATOM 7988 C C . SER B 1 427 ? -18.016 -13.758 -13.625 1 86.56 427 SER B C 1
ATOM 7990 O O . SER B 1 427 ? -18.5 -13.672 -14.758 1 86.56 427 SER B O 1
ATOM 7992 N N . ASP B 1 428 ? -16.719 -13.586 -13.281 1 86 428 ASP B N 1
ATOM 7993 C CA . ASP B 1 428 ? -15.742 -13.32 -14.328 1 86 428 ASP B CA 1
ATOM 7994 C C . ASP B 1 428 ? -15.547 -14.547 -15.219 1 86 428 ASP B C 1
ATOM 7996 O O . ASP B 1 428 ? -15.773 -15.672 -14.789 1 86 428 ASP B O 1
ATOM 8000 N N . VAL B 1 429 ? -15.094 -14.305 -16.406 1 83.81 429 VAL B N 1
ATOM 8001 C CA . VAL B 1 429 ? -14.93 -15.375 -17.391 1 83.81 429 VAL B CA 1
ATOM 8002 C C . VAL B 1 429 ? -13.867 -16.359 -16.906 1 83.81 429 VAL B C 1
ATOM 8004 O O . VAL B 1 429 ? -13.914 -17.547 -17.234 1 83.81 429 VAL B O 1
ATOM 8007 N N . ASN B 1 430 ? -13.023 -15.844 -16.062 1 90.75 430 ASN B N 1
ATOM 8008 C CA . ASN B 1 430 ? -11.938 -16.719 -15.633 1 90.75 430 ASN B CA 1
ATOM 8009 C C . ASN B 1 430 ? -12.297 -17.453 -14.344 1 90.75 430 ASN B C 1
ATOM 8011 O O . ASN B 1 430 ? -11.453 -18.141 -13.766 1 90.75 430 ASN B O 1
ATOM 8015 N N . ALA B 1 431 ? -13.508 -17.344 -13.883 1 92.88 431 ALA B N 1
ATOM 8016 C CA . ALA B 1 431 ? -13.93 -18.047 -12.68 1 92.88 431 ALA B CA 1
ATOM 8017 C C . ALA B 1 431 ? -14.133 -19.531 -12.961 1 92.88 431 ALA B C 1
ATOM 8019 O O . ALA B 1 431 ? -14.75 -19.906 -13.969 1 92.88 431 ALA B O 1
ATOM 8020 N N . MET B 1 432 ? -13.656 -20.375 -12.094 1 92.88 432 MET B N 1
ATOM 8021 C CA . MET B 1 432 ? -13.805 -21.812 -12.242 1 92.88 432 MET B CA 1
ATOM 8022 C C . MET B 1 432 ? -15.266 -22.234 -12.078 1 92.88 432 MET B C 1
ATOM 8024 O O . MET B 1 432 ? -15.906 -21.891 -11.086 1 92.88 432 MET B O 1
ATOM 8028 N N . PRO B 1 433 ? -15.805 -22.922 -13.062 1 88.94 433 PRO B N 1
ATOM 8029 C CA . PRO B 1 433 ? -17.172 -23.422 -12.891 1 88.94 433 PRO B CA 1
ATOM 8030 C C . PRO B 1 433 ? -17.281 -24.453 -11.766 1 88.94 433 PRO B C 1
ATOM 8032 O O . PRO B 1 433 ? -16.344 -25.219 -11.523 1 88.94 433 PRO B O 1
ATOM 8035 N N . CYS B 1 434 ? -18.422 -24.422 -11.133 1 83.94 434 CYS B N 1
ATOM 8036 C CA . CYS B 1 434 ? -18.656 -25.391 -10.062 1 83.94 434 CYS B CA 1
ATOM 8037 C C . CYS B 1 434 ? -18.766 -26.797 -10.617 1 83.94 434 CYS B C 1
ATOM 8039 O O . CYS B 1 434 ? -19.359 -27.016 -11.68 1 83.94 434 CYS B O 1
ATOM 8041 N N . VAL B 1 435 ? -17.719 -27.688 -10.273 1 64 435 VAL B N 1
ATOM 8042 C CA . VAL B 1 435 ? -17.875 -29.078 -10.711 1 64 435 VAL B CA 1
ATOM 8043 C C . VAL B 1 435 ? -18.547 -29.891 -9.609 1 64 435 VAL B C 1
ATOM 8045 O O . VAL B 1 435 ? -18.328 -29.641 -8.422 1 64 435 VAL B O 1
ATOM 8048 N N . SER B 1 436 ? -19.688 -30.25 -9.695 1 48.47 436 SER B N 1
ATOM 8049 C CA . SER B 1 436 ? -20.422 -31.062 -8.711 1 48.47 436 SER B CA 1
ATOM 8050 C C . SER B 1 436 ? -19.484 -32.031 -7.996 1 48.47 436 SER B C 1
ATOM 8052 O O . SER B 1 436 ? -18.688 -32.719 -8.641 1 48.47 436 SER B O 1
ATOM 8054 N N . ASN B 1 437 ? -18.984 -31.672 -6.852 1 40.88 437 ASN B N 1
ATOM 8055 C CA . ASN B 1 437 ? -18.219 -32.562 -5.988 1 40.88 437 ASN B CA 1
ATOM 8056 C C . ASN B 1 437 ? -19 -33.844 -5.68 1 40.88 437 ASN B C 1
ATOM 8058 O O . ASN B 1 437 ? -20.109 -33.781 -5.137 1 40.88 437 ASN B O 1
ATOM 8062 N N . GLY B 1 438 ? -18.844 -34.844 -6.199 1 38.34 438 GLY B N 1
ATOM 8063 C CA . GLY B 1 438 ? -19.375 -36.156 -5.809 1 38.34 438 GLY B CA 1
ATOM 8064 C C . GLY B 1 438 ? -20.516 -36.062 -4.809 1 38.34 438 GLY B C 1
ATOM 8065 O O . GLY B 1 438 ? -21.344 -36.938 -4.719 1 38.34 438 GLY B O 1
ATOM 8066 N N . ASN B 1 439 ? -20.281 -35.656 -3.436 1 35.44 439 ASN B N 1
ATOM 8067 C CA . ASN B 1 439 ? -21.438 -35.75 -2.541 1 35.44 439 ASN B CA 1
ATOM 8068 C C . ASN B 1 439 ? -22.641 -35 -3.094 1 35.44 439 ASN B C 1
ATOM 8070 O O . ASN B 1 439 ? -23.781 -35.438 -2.951 1 35.44 439 ASN B O 1
ATOM 8074 N N . GLN B 1 440 ? -22.672 -33.594 -2.84 1 33.75 440 GLN B N 1
ATOM 8075 C CA . GLN B 1 440 ? -23.922 -33 -3.295 1 33.75 440 GLN B CA 1
ATOM 8076 C C . GLN B 1 440 ? -24.031 -33.031 -4.816 1 33.75 440 GLN B C 1
ATOM 8078 O O . GLN B 1 440 ? -23.016 -33.156 -5.508 1 33.75 440 GLN B O 1
ATOM 8083 N N . ARG B 1 441 ? -25.328 -32.625 -5.391 1 32.81 441 ARG B N 1
ATOM 8084 C CA . ARG B 1 441 ? -26.094 -32.688 -6.629 1 32.81 441 ARG B CA 1
ATOM 8085 C C . ARG B 1 441 ? -25.375 -31.953 -7.754 1 32.81 441 ARG B C 1
ATOM 8087 O O . ARG B 1 441 ? -25.5 -30.734 -7.871 1 32.81 441 ARG B O 1
ATOM 8094 N N . VAL B 1 442 ? -24.25 -32.031 -8.102 1 36.72 442 VAL B N 1
ATOM 8095 C CA . VAL B 1 442 ? -23.938 -31.531 -9.43 1 36.72 442 VAL B CA 1
ATOM 8096 C C . VAL B 1 442 ? -24.938 -32.062 -10.445 1 36.72 442 VAL B C 1
ATOM 8098 O O . VAL B 1 442 ? -24.953 -33.25 -10.742 1 36.72 442 VAL B O 1
ATOM 8101 N N . GLN B 1 443 ? -25.969 -31.859 -10.32 1 37.22 443 GLN B N 1
ATOM 8102 C CA . GLN B 1 443 ? -26.844 -32.094 -11.461 1 37.22 443 GLN B CA 1
ATOM 8103 C C . GLN B 1 443 ? -26.297 -31.453 -12.727 1 37.22 443 GLN B C 1
ATOM 8105 O O . GLN B 1 443 ? -25.562 -30.469 -12.656 1 37.22 443 GLN B O 1
ATOM 8110 N N . GLN B 1 444 ? -26.219 -32.062 -13.93 1 40.56 444 GLN B N 1
ATOM 8111 C CA . GLN B 1 444 ? -26 -31.531 -15.273 1 40.56 444 GLN B CA 1
ATOM 8112 C C . GLN B 1 444 ? -26.047 -30 -15.266 1 40.56 444 GLN B C 1
ATOM 8114 O O . GLN B 1 444 ? -25.328 -29.344 -16.016 1 40.56 444 GLN B O 1
ATOM 8119 N N . ASN B 1 445 ? -26.781 -29.375 -14.367 1 45.5 445 ASN B N 1
ATOM 8120 C CA . ASN B 1 445 ? -27.203 -27.984 -14.234 1 45.5 445 ASN B CA 1
ATOM 8121 C C . ASN B 1 445 ? -26.188 -27.156 -13.438 1 45.5 445 ASN B C 1
ATOM 8123 O O . ASN B 1 445 ? -26.438 -25.984 -13.148 1 45.5 445 ASN B O 1
ATOM 8127 N N . ASP B 1 446 ? -24.938 -27.688 -13.148 1 60.03 446 ASP B N 1
ATOM 8128 C CA . ASP B 1 446 ? -24.016 -27.094 -12.188 1 60.03 446 ASP B CA 1
ATOM 8129 C C . ASP B 1 446 ? -23.125 -26.047 -12.859 1 60.03 446 ASP B C 1
ATOM 8131 O O . ASP B 1 446 ? -22.688 -25.094 -12.219 1 60.03 446 ASP B O 1
ATOM 8135 N N . ARG B 1 447 ? -22.984 -26.094 -14.094 1 70.38 447 ARG B N 1
ATOM 8136 C CA . ARG B 1 447 ? -22.188 -25.094 -14.805 1 70.38 447 ARG B CA 1
ATOM 8137 C C . ARG B 1 447 ? -22.875 -23.734 -14.766 1 70.38 447 ARG B C 1
ATOM 8139 O O . ARG B 1 447 ? -22.297 -22.734 -15.195 1 70.38 447 ARG B O 1
ATOM 8146 N N . GLN B 1 448 ? -23.922 -23.828 -14.125 1 82.75 448 GLN B N 1
ATOM 8147 C CA . GLN B 1 448 ? -24.641 -22.562 -13.984 1 82.75 448 GLN B CA 1
ATOM 8148 C C . GLN B 1 448 ? -24.047 -21.719 -12.875 1 82.75 448 GLN B C 1
ATOM 8150 O O . GLN B 1 448 ? -24.328 -20.516 -12.781 1 82.75 448 GLN B O 1
ATOM 8155 N N . TYR B 1 449 ? -23.25 -22.406 -12.094 1 89.69 449 TYR B N 1
ATOM 8156 C CA . TYR B 1 449 ? -22.625 -21.703 -10.977 1 89.69 449 TYR B CA 1
ATOM 8157 C C . TYR B 1 449 ? -21.109 -21.797 -11.055 1 89.69 449 TYR B C 1
ATOM 8159 O O . TYR B 1 449 ? -20.562 -22.625 -11.797 1 89.69 449 TYR B O 1
ATOM 8167 N N . THR B 1 450 ? -20.469 -20.938 -10.375 1 92.06 450 THR B N 1
ATOM 8168 C CA . THR B 1 450 ? -19 -20.906 -10.336 1 92.06 450 THR B CA 1
ATOM 8169 C C . THR B 1 450 ? -18.5 -21 -8.898 1 92.06 450 THR B C 1
ATOM 8171 O O . THR B 1 450 ? -19.25 -20.75 -7.949 1 92.06 450 THR B O 1
ATOM 8174 N N . ASN B 1 451 ? -17.234 -21.469 -8.766 1 93.44 451 ASN B N 1
ATOM 8175 C CA . ASN B 1 451 ? -16.547 -21.422 -7.477 1 93.44 451 ASN B CA 1
ATOM 8176 C C . ASN B 1 451 ? -16.188 -19.984 -7.098 1 93.44 451 ASN B C 1
ATOM 8178 O O . ASN B 1 451 ? -15.016 -19.641 -6.996 1 93.44 451 ASN B O 1
ATOM 8182 N N . SER B 1 452 ? -17.203 -19.156 -6.898 1 95.31 452 SER B N 1
ATOM 8183 C CA . SER B 1 452 ? -17.047 -17.75 -6.562 1 95.31 452 SER B CA 1
ATOM 8184 C C . SER B 1 452 ? -17.859 -17.391 -5.32 1 95.31 452 SER B C 1
ATOM 8186 O O . SER B 1 452 ? -18.703 -18.172 -4.879 1 95.31 452 SER B O 1
ATOM 8188 N N . PHE B 1 453 ? -17.531 -16.281 -4.754 1 96.5 453 PHE B N 1
ATOM 8189 C CA . PHE B 1 453 ? -18.203 -15.859 -3.535 1 96.5 453 PHE B CA 1
ATOM 8190 C C . PHE B 1 453 ? -18.234 -14.344 -3.432 1 96.5 453 PHE B C 1
ATOM 8192 O O . PHE B 1 453 ? -17.5 -13.648 -4.133 1 96.5 453 PHE B O 1
ATOM 8199 N N . VAL B 1 454 ? -19.125 -13.852 -2.615 1 96.94 454 VAL B N 1
ATOM 8200 C CA . VAL B 1 454 ? -19.234 -12.445 -2.252 1 96.94 454 VAL B CA 1
ATOM 8201 C C . VAL B 1 454 ? -19.359 -12.312 -0.736 1 96.94 454 VAL B C 1
ATOM 8203 O O . VAL B 1 454 ? -20.094 -13.078 -0.1 1 96.94 454 VAL B O 1
ATOM 8206 N N . TYR B 1 455 ? -18.609 -11.5 -0.171 1 97.88 455 TYR B N 1
ATOM 8207 C CA . TYR B 1 455 ? -18.688 -11.188 1.252 1 97.88 455 TYR B CA 1
ATOM 8208 C C . TYR B 1 455 ? -19.516 -9.938 1.49 1 97.88 455 TYR B C 1
ATOM 8210 O O . TYR B 1 455 ? -19.297 -8.906 0.862 1 97.88 455 TYR B O 1
ATOM 8218 N N . TYR B 1 456 ? -20.469 -10.047 2.451 1 97.44 456 TYR B N 1
ATOM 8219 C CA . TYR B 1 456 ? -21.391 -8.953 2.725 1 97.44 456 TYR B CA 1
ATOM 8220 C C . TYR B 1 456 ? -21.281 -8.492 4.172 1 97.44 456 TYR B C 1
ATOM 8222 O O . TYR B 1 456 ? -21.062 -9.305 5.074 1 97.44 456 TYR B O 1
ATOM 8230 N N . ILE B 1 457 ? -21.438 -7.227 4.371 1 97.06 457 ILE B N 1
ATOM 8231 C CA . ILE B 1 457 ? -21.703 -6.617 5.668 1 97.06 457 ILE B CA 1
ATOM 8232 C C . ILE B 1 457 ? -22.984 -5.785 5.594 1 97.06 457 ILE B C 1
ATOM 8234 O O . ILE B 1 457 ? -23.078 -4.871 4.777 1 97.06 457 ILE B O 1
ATOM 8238 N N . ARG B 1 458 ? -23.969 -6.074 6.387 1 94.38 458 ARG B N 1
ATOM 8239 C CA . ARG B 1 458 ? -25.234 -5.348 6.449 1 94.38 458 ARG B CA 1
ATOM 8240 C C . ARG B 1 458 ? -25.859 -5.234 5.066 1 94.38 458 ARG B C 1
ATOM 8242 O O . ARG B 1 458 ? -26.328 -4.16 4.676 1 94.38 458 ARG B O 1
ATOM 8249 N N . GLY B 1 459 ? -25.719 -6.293 4.293 1 94.12 459 GLY B N 1
ATOM 8250 C CA . GLY B 1 459 ? -26.359 -6.34 2.988 1 94.12 459 GLY B CA 1
ATOM 8251 C C . GLY B 1 459 ? -25.578 -5.605 1.916 1 94.12 459 GLY B C 1
ATOM 8252 O O . GLY B 1 459 ? -26.062 -5.43 0.797 1 94.12 459 GLY B O 1
ATOM 8253 N N . GLN B 1 460 ? -24.406 -5.176 2.217 1 94.56 460 GLN B N 1
ATOM 8254 C CA . GLN B 1 460 ? -23.547 -4.488 1.251 1 94.56 460 GLN B CA 1
ATOM 8255 C C . GLN B 1 460 ? -22.344 -5.348 0.876 1 94.56 460 GLN B C 1
ATOM 8257 O O . GLN B 1 460 ? -21.672 -5.891 1.75 1 94.56 460 GLN B O 1
ATOM 8262 N N . GLU B 1 461 ? -22.078 -5.418 -0.446 1 95.44 461 GLU B N 1
ATOM 8263 C CA . GLU B 1 461 ? -20.922 -6.164 -0.917 1 95.44 461 GLU B CA 1
ATOM 8264 C C . GLU B 1 461 ? -19.625 -5.477 -0.502 1 95.44 461 GLU B C 1
ATOM 8266 O O . GLU B 1 461 ? -19.438 -4.285 -0.751 1 95.44 461 GLU B O 1
ATOM 8271 N N . ILE B 1 462 ? -18.734 -6.25 0.039 1 97.19 462 ILE B N 1
ATOM 8272 C CA . ILE B 1 462 ? -17.469 -5.707 0.514 1 97.19 462 ILE B CA 1
ATOM 8273 C C . ILE B 1 462 ? -16.312 -6.359 -0.245 1 97.19 462 ILE B C 1
ATOM 8275 O O . ILE B 1 462 ? -15.273 -5.727 -0.479 1 97.19 462 ILE B O 1
ATOM 8279 N N . ALA B 1 463 ? -16.469 -7.605 -0.557 1 97.56 463 ALA B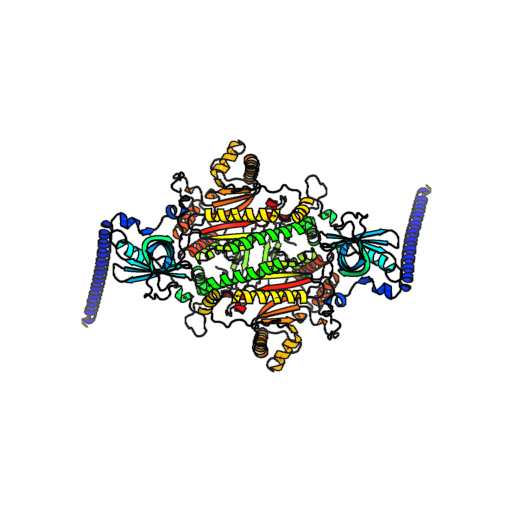 N 1
ATOM 8280 C CA . ALA B 1 463 ? -15.422 -8.375 -1.226 1 97.56 463 ALA B CA 1
ATOM 8281 C C . ALA B 1 463 ? -16.031 -9.375 -2.211 1 97.56 463 ALA B C 1
ATOM 8283 O O . ALA B 1 463 ? -17.141 -9.867 -2.006 1 97.56 463 ALA B O 1
ATOM 8284 N N . LYS B 1 464 ? -15.281 -9.602 -3.184 1 96.75 464 LYS B N 1
ATOM 8285 C CA . LYS B 1 464 ? -15.648 -10.602 -4.191 1 96.75 464 LYS B CA 1
ATOM 8286 C C . LYS B 1 464 ? -14.43 -11.406 -4.625 1 96.75 464 LYS B C 1
ATOM 8288 O O . LYS B 1 464 ? -13.328 -10.867 -4.742 1 96.75 464 LYS B O 1
ATOM 8293 N N . GLY B 1 465 ? -14.633 -12.711 -4.797 1 97 465 GLY B N 1
ATOM 8294 C CA . GLY B 1 465 ? -13.531 -13.57 -5.188 1 97 465 GLY B CA 1
ATOM 8295 C C . GLY B 1 465 ? -13.992 -14.852 -5.863 1 97 465 GLY B C 1
ATOM 8296 O O . GLY B 1 465 ? -15.195 -15.109 -5.973 1 97 465 GLY B O 1
ATOM 8297 N N . SER B 1 466 ? -13.016 -15.547 -6.379 1 96.81 466 SER B N 1
ATOM 8298 C CA . SER B 1 466 ? -13.305 -16.797 -7.066 1 96.81 466 SER B CA 1
ATOM 8299 C C . SER B 1 466 ? -12.039 -17.641 -7.23 1 96.81 466 SER B C 1
ATOM 8301 O O . SER B 1 466 ? -10.93 -17.125 -7.137 1 96.81 466 SER B O 1
ATOM 8303 N N . GLN B 1 467 ? -12.297 -18.906 -7.32 1 96.06 467 GLN B N 1
ATOM 8304 C CA . GLN B 1 467 ? -11.266 -19.734 -7.938 1 96.06 467 GLN B CA 1
ATOM 8305 C C . GLN B 1 467 ? -11.141 -19.438 -9.43 1 96.06 467 GLN B C 1
ATOM 8307 O O . GLN B 1 467 ? -12.148 -19.266 -10.117 1 96.06 467 GLN B O 1
ATOM 8312 N N . ARG B 1 468 ? -9.914 -19.391 -9.883 1 95.75 468 ARG B N 1
ATOM 8313 C CA . ARG B 1 468 ? -9.688 -19.078 -11.289 1 95.75 468 ARG B CA 1
ATOM 8314 C C . ARG B 1 468 ? -9.461 -20.344 -12.094 1 95.75 468 ARG B C 1
ATOM 8316 O O . ARG B 1 468 ? -8.969 -21.344 -11.57 1 95.75 468 ARG B O 1
ATOM 8323 N N . ILE B 1 469 ? -9.852 -20.25 -13.336 1 93.25 469 ILE B N 1
ATOM 8324 C CA . ILE B 1 469 ? -9.414 -21.281 -14.266 1 93.25 469 ILE B CA 1
ATOM 8325 C C . ILE B 1 469 ? -7.902 -21.234 -14.438 1 93.25 469 ILE B C 1
ATOM 8327 O O . ILE B 1 469 ? -7.352 -20.203 -14.836 1 93.25 469 ILE B O 1
ATOM 8331 N N . HIS B 1 470 ? -7.246 -22.312 -14.094 1 94.62 470 HIS B N 1
ATOM 8332 C CA . HIS B 1 470 ? -5.789 -22.281 -14.086 1 94.62 470 HIS B CA 1
ATOM 8333 C C . HIS B 1 470 ? -5.223 -22.953 -15.336 1 94.62 470 HIS B C 1
ATOM 8335 O O . HIS B 1 470 ? -4.027 -22.828 -15.625 1 94.62 470 HIS B O 1
ATOM 8341 N N . ASP B 1 471 ? -6.031 -23.625 -16.109 1 92.5 471 ASP B N 1
ATOM 8342 C CA . ASP B 1 471 ? -5.566 -24.328 -17.297 1 92.5 471 ASP B CA 1
ATOM 8343 C C . ASP B 1 471 ? -5.812 -23.5 -18.562 1 92.5 471 ASP B C 1
ATOM 8345 O O . ASP B 1 471 ? -6.914 -23 -18.766 1 92.5 471 ASP B O 1
ATOM 8349 N N . HIS B 1 472 ? -4.801 -23.469 -19.406 1 93.69 472 HIS B N 1
ATOM 8350 C CA . HIS B 1 472 ? -4.828 -22.656 -20.609 1 93.69 472 HIS B CA 1
ATOM 8351 C C . HIS B 1 472 ? -5.992 -23.047 -21.516 1 93.69 472 HIS B C 1
ATOM 8353 O O . HIS B 1 472 ? -6.746 -22.188 -21.969 1 93.69 472 HIS B O 1
ATOM 8359 N N . ASN B 1 473 ? -6.141 -24.312 -21.812 1 90.69 473 ASN B N 1
ATOM 8360 C CA . ASN B 1 473 ? -7.168 -24.781 -22.734 1 90.69 473 ASN B CA 1
ATOM 8361 C C . ASN B 1 473 ? -8.57 -24.609 -22.156 1 90.69 473 ASN B C 1
ATOM 8363 O O . ASN B 1 473 ? -9.508 -24.266 -22.875 1 90.69 473 ASN B O 1
ATOM 8367 N N . GLN B 1 474 ? -8.688 -24.844 -20.922 1 89.19 474 GLN B N 1
ATOM 8368 C CA . GLN B 1 474 ? -9.984 -24.641 -20.281 1 89.19 474 GLN B CA 1
ATOM 8369 C C . GLN B 1 474 ? -10.398 -23.172 -20.344 1 89.19 474 GLN B C 1
ATOM 8371 O O . GLN B 1 474 ? -11.57 -22.859 -20.562 1 89.19 474 GLN B O 1
ATOM 8376 N N . LEU B 1 475 ? -9.484 -22.297 -20.078 1 92.69 475 LEU B N 1
ATOM 8377 C CA . LEU B 1 475 ? -9.805 -20.875 -20.156 1 92.69 475 LEU B CA 1
ATOM 8378 C C . LEU B 1 475 ? -10.18 -20.484 -21.578 1 92.69 475 LEU B C 1
ATOM 8380 O O . LEU B 1 475 ? -11.094 -19.688 -21.781 1 92.69 475 LEU B O 1
ATOM 8384 N N . LYS B 1 476 ? -9.422 -21.016 -22.516 1 91.19 476 LYS B N 1
ATOM 8385 C CA . LYS B 1 476 ? -9.734 -20.75 -23.922 1 91.19 476 LYS B CA 1
ATOM 8386 C C . LYS B 1 476 ? -11.164 -21.156 -24.25 1 91.19 476 LYS B C 1
ATOM 8388 O O . LYS B 1 476 ? -11.883 -20.422 -24.922 1 91.19 476 LYS B O 1
ATOM 8393 N N . LEU B 1 477 ? -11.539 -22.281 -23.781 1 88.75 477 LEU B N 1
ATOM 8394 C CA . LEU B 1 477 ? -12.891 -22.766 -24 1 88.75 477 LEU B CA 1
ATOM 8395 C C . LEU B 1 477 ? -13.914 -21.859 -23.328 1 88.75 477 LEU B C 1
ATOM 8397 O O . LEU B 1 477 ? -14.953 -21.531 -23.906 1 88.75 477 LEU B O 1
ATOM 8401 N N . ALA B 1 478 ? -13.656 -21.484 -22.109 1 86.81 478 ALA B N 1
ATOM 8402 C CA . ALA B 1 478 ? -14.555 -20.594 -21.375 1 86.81 478 ALA B CA 1
ATOM 8403 C C . ALA B 1 478 ? -14.742 -19.281 -22.094 1 86.81 478 ALA B C 1
ATOM 8405 O O . ALA B 1 478 ? -15.859 -18.766 -22.188 1 86.81 478 ALA B O 1
ATOM 8406 N N . ILE B 1 479 ? -13.609 -18.719 -22.562 1 87 479 ILE B N 1
ATOM 8407 C CA . ILE B 1 479 ? -13.648 -17.453 -23.297 1 87 479 ILE B CA 1
ATOM 8408 C C . ILE B 1 479 ? -14.492 -17.609 -24.562 1 87 479 ILE B C 1
ATOM 8410 O O . ILE B 1 479 ? -15.312 -16.75 -24.875 1 87 479 ILE B O 1
ATOM 8414 N N . ASN B 1 480 ? -14.289 -18.703 -25.266 1 85.44 480 ASN B N 1
ATOM 8415 C CA . ASN B 1 480 ? -15.047 -18.969 -26.484 1 85.44 480 ASN B CA 1
ATOM 8416 C C . ASN B 1 480 ? -16.531 -19.109 -26.188 1 85.44 480 ASN B C 1
ATOM 8418 O O . ASN B 1 480 ? -17.359 -18.609 -26.938 1 85.44 480 ASN B O 1
ATOM 8422 N N . GLU B 1 481 ? -16.844 -19.797 -25.203 1 83 481 GLU B N 1
ATOM 8423 C CA . GLU B 1 481 ? -18.234 -19.984 -24.812 1 83 481 GLU B CA 1
ATOM 8424 C C . GLU B 1 481 ? -18.891 -18.641 -24.484 1 83 481 GLU B C 1
ATOM 8426 O O . GLU B 1 481 ? -20.047 -18.406 -24.828 1 83 481 GLU B O 1
ATOM 8431 N N . GLN B 1 482 ? -18.203 -17.891 -23.75 1 78.69 482 GLN B N 1
ATOM 8432 C CA . GLN B 1 482 ? -18.719 -16.578 -23.391 1 78.69 482 GLN B CA 1
ATOM 8433 C C . GLN B 1 482 ? -18.938 -15.719 -24.625 1 78.69 482 GLN B C 1
ATOM 8435 O O . GLN B 1 482 ? -19.891 -14.93 -24.688 1 78.69 482 GLN B O 1
ATOM 8440 N N . GLN B 1 483 ? -18 -15.812 -25.484 1 76.62 483 GLN B N 1
ATOM 8441 C CA . GLN B 1 483 ? -18.125 -15.055 -26.734 1 76.62 483 GLN B CA 1
ATOM 8442 C C . GLN B 1 483 ? -19.344 -15.492 -27.531 1 76.62 483 GLN B C 1
ATOM 8444 O O . GLN B 1 483 ? -20.031 -14.664 -28.125 1 76.62 483 GLN B O 1
ATOM 8449 N N . ILE B 1 484 ? -19.562 -16.703 -27.609 1 72.69 484 ILE B N 1
ATOM 8450 C CA . ILE B 1 484 ? -20.688 -17.25 -28.344 1 72.69 484 ILE B CA 1
ATOM 8451 C C . ILE B 1 484 ? -22 -16.828 -27.672 1 72.69 484 ILE B C 1
ATOM 8453 O O . ILE B 1 484 ? -22.953 -16.438 -28.344 1 72.69 484 ILE B O 1
ATOM 8457 N N . LYS B 1 485 ? -21.984 -17.016 -26.453 1 72.12 485 LYS B N 1
ATOM 8458 C CA . LYS B 1 485 ? -23.188 -16.734 -25.672 1 72.12 485 LYS B CA 1
ATOM 8459 C C . LYS B 1 485 ? -23.578 -15.258 -25.812 1 72.12 485 LYS B C 1
ATOM 8461 O O . LYS B 1 485 ? -24.766 -14.93 -25.891 1 72.12 485 LYS B O 1
ATOM 8466 N N . TYR B 1 486 ? -22.656 -14.516 -25.594 1 66.94 486 TYR B N 1
ATOM 8467 C CA . TYR B 1 486 ? -22.984 -13.094 -25.594 1 66.94 486 TYR B CA 1
ATOM 8468 C C . TYR B 1 486 ? -22.766 -12.484 -26.969 1 66.94 486 TYR B C 1
ATOM 8470 O O . TYR B 1 486 ? -22.703 -11.258 -27.109 1 66.94 486 TYR B O 1
ATOM 8478 N N . ASN B 1 487 ? -23.141 -13.391 -28.109 1 58.34 487 ASN B N 1
ATOM 8479 C CA . ASN B 1 487 ? -23.109 -13.016 -29.531 1 58.34 487 ASN B CA 1
ATOM 8480 C C . ASN B 1 487 ? -22.156 -11.852 -29.781 1 58.34 487 ASN B C 1
ATOM 8482 O O . ASN B 1 487 ? -22.297 -11.133 -30.766 1 58.34 487 ASN B O 1
ATOM 8486 N N . LEU B 1 488 ? -21.234 -11.594 -28.828 1 55.06 488 LEU B N 1
ATOM 8487 C CA . LEU B 1 488 ? -20.75 -10.242 -28.578 1 55.06 488 LEU B CA 1
ATOM 8488 C C . LEU B 1 488 ? -19.578 -9.906 -29.5 1 55.06 488 LEU B C 1
ATOM 8490 O O . LEU B 1 488 ? -18.719 -10.758 -29.766 1 55.06 488 LEU B O 1
ATOM 8494 N N . LEU B 1 489 ? -19.891 -9.164 -30.516 1 59.41 489 LEU B N 1
ATOM 8495 C CA . LEU B 1 489 ? -18.859 -8.367 -31.172 1 59.41 489 LEU B CA 1
ATOM 8496 C C . LEU B 1 489 ? -17.906 -7.77 -30.141 1 59.41 489 LEU B C 1
ATOM 8498 O O . LEU B 1 489 ? -18.203 -6.73 -29.547 1 59.41 489 LEU B O 1
ATOM 8502 N N . ARG B 1 490 ? -17.016 -8.539 -29.578 1 67.44 490 ARG B N 1
ATOM 8503 C CA . ARG B 1 490 ? -16.062 -8.031 -28.594 1 67.44 490 ARG B CA 1
ATOM 8504 C C . ARG B 1 490 ? -15.133 -6.992 -29.203 1 67.44 490 ARG B C 1
ATOM 8506 O O . ARG B 1 490 ? -14.781 -7.094 -30.375 1 67.44 490 ARG B O 1
ATOM 8513 N N . SER B 1 491 ? -14.914 -6.031 -28.391 1 75.5 491 SER B N 1
ATOM 8514 C CA . SER B 1 491 ? -13.93 -5.035 -28.812 1 75.5 491 SER B CA 1
ATOM 8515 C C . SER B 1 491 ? -12.547 -5.656 -28.969 1 75.5 491 SER B C 1
ATOM 8517 O O . SER B 1 491 ? -12.273 -6.723 -28.406 1 75.5 491 SER B O 1
ATOM 8519 N N . GLN B 1 492 ? -11.781 -5.129 -29.781 1 79.88 492 GLN B N 1
ATOM 8520 C CA . GLN B 1 492 ? -10.406 -5.578 -29.969 1 79.88 492 GLN B CA 1
ATOM 8521 C C . GLN B 1 492 ? -9.656 -5.59 -28.641 1 79.88 492 GLN B C 1
ATOM 8523 O O . GLN B 1 492 ? -8.844 -6.484 -28.375 1 79.88 492 GLN B O 1
ATOM 8528 N N . ASP B 1 493 ? -9.922 -4.648 -27.75 1 80.75 493 ASP B N 1
ATOM 8529 C CA . ASP B 1 493 ? -9.281 -4.59 -26.438 1 80.75 493 ASP B CA 1
ATOM 8530 C C . ASP B 1 493 ? -9.641 -5.812 -25.609 1 80.75 493 ASP B C 1
ATOM 8532 O O . ASP B 1 493 ? -8.781 -6.379 -24.922 1 80.75 493 ASP B O 1
ATOM 8536 N N . GLU B 1 494 ? -10.789 -6.164 -25.672 1 77.81 494 GLU B N 1
ATOM 8537 C CA . GLU B 1 494 ? -11.234 -7.332 -24.906 1 77.81 494 GLU B CA 1
ATOM 8538 C C . GLU B 1 494 ? -10.547 -8.602 -25.406 1 77.81 494 GLU B C 1
ATOM 8540 O O . GLU B 1 494 ? -10.133 -9.438 -24.594 1 77.81 494 GLU B O 1
ATOM 8545 N N . ILE B 1 495 ? -10.508 -8.703 -26.688 1 82.62 495 ILE B N 1
ATOM 8546 C CA . ILE B 1 495 ? -9.852 -9.859 -27.281 1 82.62 495 ILE B CA 1
ATOM 8547 C C . ILE B 1 495 ? -8.383 -9.898 -26.844 1 82.62 495 ILE B C 1
ATOM 8549 O O . ILE B 1 495 ? -7.879 -10.953 -26.438 1 82.62 495 ILE B O 1
ATOM 8553 N N . ASN B 1 496 ? -7.797 -8.742 -26.922 1 85.38 496 ASN B N 1
ATOM 8554 C CA . ASN B 1 496 ? -6.391 -8.656 -26.531 1 85.38 496 ASN B CA 1
ATOM 8555 C C . ASN B 1 496 ? -6.199 -8.984 -25.062 1 85.38 496 ASN B C 1
ATOM 8557 O O . ASN B 1 496 ? -5.219 -9.633 -24.688 1 85.38 496 ASN B O 1
ATOM 8561 N N . CYS B 1 497 ? -7.082 -8.594 -24.297 1 83.44 497 CYS B N 1
ATOM 8562 C CA . CYS B 1 497 ? -7.043 -8.914 -22.875 1 83.44 497 CYS B CA 1
ATOM 8563 C C . CYS B 1 497 ? -7.117 -10.414 -22.656 1 83.44 497 CYS B C 1
ATOM 8565 O O . CYS B 1 497 ? -6.371 -10.969 -21.844 1 83.44 497 CYS B O 1
ATOM 8567 N N . TYR B 1 498 ? -8.023 -11.031 -23.391 1 84.31 498 TYR B N 1
ATOM 8568 C CA . TYR B 1 498 ? -8.164 -12.477 -23.281 1 84.31 498 TYR B CA 1
ATOM 8569 C C . TYR B 1 498 ? -6.887 -13.188 -23.703 1 84.31 498 TYR B C 1
ATOM 8571 O O . TYR B 1 498 ? -6.492 -14.18 -23.094 1 84.31 498 TYR B O 1
ATOM 8579 N N . LEU B 1 499 ? -6.293 -12.609 -24.688 1 86.38 499 LEU B N 1
ATOM 8580 C CA . LEU B 1 499 ? -5.031 -13.188 -25.141 1 86.38 499 LEU B CA 1
ATOM 8581 C C . LEU B 1 499 ? -3.953 -13.055 -24.078 1 86.38 499 LEU B C 1
ATOM 8583 O O . LEU B 1 499 ? -3.143 -13.969 -23.891 1 86.38 499 LEU B O 1
ATOM 8587 N N . ASP B 1 500 ? -3.982 -11.969 -23.453 1 88 500 ASP B N 1
ATOM 8588 C CA . ASP B 1 500 ? -3.025 -11.766 -22.375 1 88 500 ASP B CA 1
ATOM 8589 C C . ASP B 1 500 ? -3.27 -12.758 -21.234 1 88 500 ASP B C 1
ATOM 8591 O O . ASP B 1 500 ? -2.326 -13.352 -20.719 1 88 500 ASP B O 1
ATOM 8595 N N . PHE B 1 501 ? -4.477 -12.945 -20.906 1 87.88 501 PHE B N 1
ATOM 8596 C CA . PHE B 1 501 ? -4.824 -13.914 -19.875 1 87.88 501 PHE B CA 1
ATOM 8597 C C . PHE B 1 501 ? -4.363 -15.312 -20.266 1 87.88 501 PHE B C 1
ATOM 8599 O O . PHE B 1 501 ? -3.748 -16.031 -19.469 1 87.88 501 PHE B O 1
ATOM 8606 N N . LEU B 1 502 ? -4.664 -15.633 -21.484 1 90 502 LEU B N 1
ATOM 8607 C CA . LEU B 1 502 ? -4.273 -16.938 -22 1 90 502 LEU B CA 1
ATOM 8608 C C . LEU B 1 502 ? -2.758 -17.109 -22 1 90 502 LEU B C 1
ATOM 8610 O O . LEU B 1 502 ? -2.242 -18.156 -21.641 1 90 502 LEU B O 1
ATOM 8614 N N . GLY B 1 503 ? -2.162 -16.062 -22.344 1 92.38 503 GLY B N 1
ATOM 8615 C CA . GLY B 1 503 ? -0.709 -16.094 -22.391 1 92.38 503 GLY B CA 1
ATOM 8616 C C . GLY B 1 503 ? -0.081 -16.359 -21.031 1 92.38 503 GLY B C 1
ATOM 8617 O O . GLY B 1 503 ? 0.967 -17 -20.938 1 92.38 503 GLY B O 1
ATOM 8618 N N . THR B 1 504 ? -0.688 -15.938 -20 1 92.75 504 THR B N 1
ATOM 8619 C CA . THR B 1 504 ? -0.165 -16.109 -18.656 1 92.75 504 THR B CA 1
ATOM 8620 C C . THR B 1 504 ? -0.196 -17.594 -18.25 1 92.75 504 THR B C 1
ATOM 8622 O O . THR B 1 504 ? 0.598 -18.031 -17.406 1 92.75 504 THR B O 1
ATOM 8625 N N . LEU B 1 505 ? -1.101 -18.391 -18.859 1 95.94 505 LEU B N 1
ATOM 8626 C CA . LEU B 1 505 ? -1.331 -19.75 -18.406 1 95.94 505 LEU B CA 1
ATOM 8627 C C . LEU B 1 505 ? -0.681 -20.75 -19.359 1 95.94 505 LEU B C 1
ATOM 8629 O O . LEU B 1 505 ? -0.737 -21.969 -19.125 1 95.94 505 LEU B O 1
ATOM 8633 N N . LYS B 1 506 ? 0.02 -20.25 -20.359 1 95.25 506 LYS B N 1
ATOM 8634 C CA . LYS B 1 506 ? 0.551 -21.078 -21.438 1 95.25 506 LYS B CA 1
ATOM 8635 C C . LYS B 1 506 ? 1.562 -22.094 -20.922 1 95.25 506 LYS B C 1
ATOM 8637 O O . LYS B 1 506 ? 1.688 -23.188 -21.469 1 95.25 506 LYS B O 1
ATOM 8642 N N . TYR B 1 507 ? 2.217 -21.75 -19.938 1 97 507 TYR B N 1
ATOM 8643 C CA . TYR B 1 507 ? 3.322 -22.594 -19.484 1 97 507 TYR B CA 1
ATOM 8644 C C . TYR B 1 507 ? 3.006 -23.234 -18.125 1 97 507 TYR B C 1
ATOM 8646 O O . TYR B 1 507 ? 3.859 -23.266 -17.234 1 97 507 TYR B O 1
ATOM 8654 N N . GLY B 1 508 ? 1.805 -23.672 -18.016 1 96.81 508 GLY B N 1
ATOM 8655 C CA . GLY B 1 508 ? 1.411 -24.359 -16.797 1 96.81 508 GLY B CA 1
ATOM 8656 C C . GLY B 1 508 ? 1.188 -23.422 -15.625 1 96.81 508 GLY B C 1
ATOM 8657 O O . GLY B 1 508 ? 1.968 -22.484 -15.406 1 96.81 508 GLY B O 1
ATOM 8658 N N . CYS B 1 509 ? 0.131 -23.656 -14.844 1 97.31 509 CYS B N 1
ATOM 8659 C CA . CYS B 1 509 ? -0.203 -22.828 -13.695 1 97.31 509 CYS B CA 1
ATOM 8660 C C . CYS B 1 509 ? -0.842 -23.672 -12.586 1 97.31 509 CYS B C 1
ATOM 8662 O O . CYS B 1 509 ? -1.666 -24.547 -12.859 1 97.31 509 CYS B O 1
ATOM 8664 N N . TYR B 1 510 ? -0.436 -23.391 -11.367 1 96.88 510 TYR B N 1
ATOM 8665 C CA . TYR B 1 510 ? -1.058 -24.047 -10.219 1 96.88 510 TYR B CA 1
ATOM 8666 C C . TYR B 1 510 ? -2.504 -23.594 -10.055 1 96.88 510 TYR B C 1
ATOM 8668 O O . TYR B 1 510 ? -2.861 -22.469 -10.438 1 96.88 510 TYR B O 1
ATOM 8676 N N . PRO B 1 511 ? -3.346 -24.484 -9.469 1 95.31 511 PRO B N 1
ATOM 8677 C CA . PRO B 1 511 ? -4.668 -23.984 -9.086 1 95.31 511 PRO B CA 1
ATOM 8678 C C . PRO B 1 511 ? -4.594 -22.844 -8.078 1 95.31 511 PRO B C 1
ATOM 8680 O O . PRO B 1 511 ? -3.748 -22.859 -7.18 1 95.31 511 PRO B O 1
ATOM 8683 N N . TYR B 1 512 ? -5.465 -21.859 -8.25 1 97.06 512 TYR B N 1
ATOM 8684 C CA . TYR B 1 512 ? -5.383 -20.688 -7.383 1 97.06 512 TYR B CA 1
ATOM 8685 C C . TYR B 1 512 ? -6.73 -19.984 -7.289 1 97.06 512 TYR B C 1
ATOM 8687 O O . TYR B 1 512 ? -7.664 -20.312 -8.023 1 97.06 512 TYR B O 1
ATOM 8695 N N . ALA B 1 513 ? -6.879 -19.156 -6.32 1 98 513 ALA B N 1
ATOM 8696 C CA . ALA B 1 513 ? -8.07 -18.344 -6.062 1 98 513 ALA B CA 1
ATOM 8697 C C . ALA B 1 513 ? -7.684 -16.969 -5.527 1 98 513 ALA B C 1
ATOM 8699 O O . ALA B 1 513 ? -6.562 -16.766 -5.055 1 98 513 ALA B O 1
ATOM 8700 N N . GLY B 1 514 ? -8.57 -16.016 -5.703 1 98 514 GLY B N 1
ATOM 8701 C CA . GLY B 1 514 ? -8.281 -14.672 -5.234 1 98 514 GLY B CA 1
ATOM 8702 C C . GLY B 1 514 ? -9.531 -13.875 -4.906 1 98 514 GLY B C 1
ATOM 8703 O O . GLY B 1 514 ? -10.648 -14.352 -5.105 1 98 514 GLY B O 1
ATOM 8704 N N . CYS B 1 515 ? -9.242 -12.766 -4.344 1 97.56 515 CYS B N 1
ATOM 8705 C CA . CYS B 1 515 ? -10.32 -11.891 -3.887 1 97.56 515 CYS B CA 1
ATOM 8706 C C . CYS B 1 515 ? -9.867 -10.438 -3.861 1 97.56 515 CYS B C 1
ATOM 8708 O O . CYS B 1 515 ? -8.672 -10.156 -3.84 1 97.56 515 CYS B O 1
ATOM 8710 N N . SER B 1 516 ? -10.812 -9.539 -4 1 97.81 516 SER B N 1
ATOM 8711 C CA . SER B 1 516 ? -10.578 -8.109 -3.84 1 97.81 516 SER B CA 1
ATOM 8712 C C . SER B 1 516 ? -11.5 -7.512 -2.777 1 97.81 516 SER B C 1
ATOM 8714 O O . SER B 1 516 ? -12.672 -7.875 -2.691 1 97.81 516 SER B O 1
ATOM 8716 N N . ILE B 1 517 ? -10.984 -6.652 -1.977 1 98.5 517 ILE B N 1
ATOM 8717 C CA . ILE B 1 517 ? -11.703 -6 -0.889 1 98.5 517 ILE B CA 1
ATOM 8718 C C . ILE B 1 517 ? -11.633 -4.484 -1.052 1 98.5 517 ILE B C 1
ATOM 8720 O O . ILE B 1 517 ? -10.539 -3.924 -1.193 1 98.5 517 ILE B O 1
ATOM 8724 N N . GLY B 1 518 ? -12.75 -3.828 -1.055 1 98.25 518 GLY B N 1
ATOM 8725 C CA . GLY B 1 518 ? -12.742 -2.375 -1.049 1 98.25 518 GLY B CA 1
ATOM 8726 C C . GLY B 1 518 ? -12.539 -1.783 0.333 1 98.25 518 GLY B C 1
ATOM 8727 O O . GLY B 1 518 ? -13.352 -2.006 1.236 1 98.25 518 GLY B O 1
ATOM 8728 N N . LEU B 1 519 ? -11.57 -1.007 0.481 1 98.75 519 LEU B N 1
ATOM 8729 C CA . LEU B 1 519 ? -11.219 -0.481 1.796 1 98.75 519 LEU B CA 1
ATOM 8730 C C . LEU B 1 519 ? -12.273 0.503 2.287 1 98.75 519 LEU B C 1
ATOM 8732 O O . LEU B 1 519 ? -12.758 0.393 3.418 1 98.75 519 LEU B O 1
ATOM 8736 N N . GLU B 1 520 ? -12.625 1.5 1.457 1 98.44 520 GLU B N 1
ATOM 8737 C CA . GLU B 1 520 ? -13.617 2.5 1.849 1 98.44 520 GLU B CA 1
ATOM 8738 C C . GLU B 1 520 ? -14.977 1.859 2.102 1 98.44 520 GLU B C 1
ATOM 8740 O O . GLU B 1 520 ? -15.68 2.234 3.043 1 98.44 520 GLU B O 1
ATOM 8745 N N . SER B 1 521 ? -15.312 0.889 1.251 1 97.75 521 SER B N 1
ATOM 8746 C CA . SER B 1 521 ? -16.594 0.203 1.43 1 97.75 521 SER B CA 1
ATOM 8747 C C . SER B 1 521 ? -16.609 -0.581 2.738 1 97.75 521 SER B C 1
ATOM 8749 O O . SER B 1 521 ? -17.641 -0.636 3.412 1 97.75 521 SER B O 1
ATOM 8751 N N . LEU B 1 522 ? -15.562 -1.215 3.031 1 98.25 522 LEU B N 1
ATOM 8752 C CA . LEU B 1 522 ? -15.453 -1.953 4.285 1 98.25 522 LEU B CA 1
ATOM 8753 C C . LEU B 1 522 ? -15.664 -1.029 5.48 1 98.25 522 LEU B C 1
ATOM 8755 O O . LEU B 1 522 ? -16.438 -1.347 6.387 1 98.25 522 LEU B O 1
ATOM 8759 N N . LEU B 1 523 ? -15.039 0.124 5.488 1 97.69 523 LEU B N 1
ATOM 8760 C CA . LEU B 1 523 ? -15.148 1.073 6.59 1 97.69 523 LEU B CA 1
ATOM 8761 C C . LEU B 1 523 ? -16.578 1.613 6.699 1 97.69 523 LEU B C 1
ATOM 8763 O O . LEU B 1 523 ? -17.109 1.735 7.797 1 97.69 523 LEU B O 1
ATOM 8767 N N . MET B 1 524 ? -17.094 1.985 5.559 1 97.31 524 MET B N 1
ATOM 8768 C CA . MET B 1 524 ? -18.453 2.51 5.512 1 97.31 524 MET B CA 1
ATOM 8769 C C . MET B 1 524 ? -19.438 1.522 6.129 1 97.31 524 MET B C 1
ATOM 8771 O O . MET B 1 524 ? -20.25 1.9 6.969 1 97.31 524 MET B O 1
ATOM 8775 N N . ALA B 1 525 ? -19.312 0.274 5.723 1 96.19 525 ALA B N 1
ATOM 8776 C CA . ALA B 1 525 ? -20.219 -0.757 6.207 1 96.19 525 ALA B CA 1
ATOM 8777 C C . ALA B 1 525 ? -20 -1.036 7.691 1 96.19 525 ALA B C 1
ATOM 8779 O O . ALA B 1 525 ? -20.953 -1.134 8.461 1 96.19 525 ALA B O 1
ATOM 8780 N N . TYR B 1 526 ? -18.781 -1.146 8.195 1 97.06 526 TYR B N 1
ATOM 8781 C CA . TYR B 1 526 ? -18.453 -1.451 9.578 1 97.06 526 TYR B CA 1
ATOM 8782 C C . TYR B 1 526 ? -18.938 -0.341 10.508 1 97.06 526 TYR B C 1
ATOM 8784 O O . TYR B 1 526 ? -19.5 -0.612 11.57 1 97.06 526 TYR B O 1
ATOM 8792 N N . LEU B 1 527 ? -18.703 0.924 10.039 1 96.31 527 LEU B N 1
ATOM 8793 C CA . LEU B 1 527 ? -18.984 2.072 10.891 1 96.31 527 LEU B CA 1
ATOM 8794 C C . LEU B 1 527 ? -20.422 2.531 10.727 1 96.31 527 LEU B C 1
ATOM 8796 O O . LEU B 1 527 ? -20.891 3.381 11.484 1 96.31 527 LEU B O 1
ATOM 8800 N N . GLY B 1 528 ? -21.109 2.014 9.758 1 94.5 528 GLY B N 1
ATOM 8801 C CA . GLY B 1 528 ? -22.469 2.451 9.492 1 94.5 528 GLY B CA 1
ATOM 8802 C C . GLY B 1 528 ? -22.547 3.875 8.969 1 94.5 528 GLY B C 1
ATOM 8803 O O . GLY B 1 528 ? -23.5 4.605 9.281 1 94.5 528 GLY B O 1
ATOM 8804 N N . ILE B 1 529 ? -21.516 4.309 8.297 1 94.56 529 ILE B N 1
ATOM 8805 C CA . ILE B 1 529 ? -21.469 5.637 7.699 1 94.56 529 ILE B CA 1
ATOM 8806 C C . ILE B 1 529 ? -22.297 5.648 6.414 1 94.56 529 ILE B C 1
ATOM 8808 O O . ILE B 1 529 ? -22.156 4.754 5.574 1 94.56 529 ILE B O 1
ATOM 8812 N N . PRO B 1 530 ? -23.141 6.605 6.164 1 90.94 530 PRO B N 1
ATOM 8813 C CA . PRO B 1 530 ? -24.125 6.547 5.078 1 90.94 530 PRO B CA 1
ATOM 8814 C C . PRO B 1 530 ? -23.516 6.832 3.709 1 90.94 530 PRO B C 1
ATOM 8816 O O . PRO B 1 530 ? -24.094 6.469 2.68 1 90.94 530 PRO B O 1
ATOM 8819 N N . ASN B 1 531 ? -22.406 7.539 3.689 1 94.31 531 ASN B N 1
ATOM 8820 C CA . ASN B 1 531 ? -21.812 7.941 2.422 1 94.31 531 ASN B CA 1
ATOM 8821 C C . ASN B 1 531 ? -20.328 7.574 2.354 1 94.31 531 ASN B C 1
ATOM 8823 O O . ASN B 1 531 ? -19.547 7.98 3.215 1 94.31 531 ASN B O 1
ATOM 8827 N N . ILE B 1 532 ? -19.953 6.836 1.281 1 96.56 532 ILE B N 1
ATOM 8828 C CA . ILE B 1 532 ? -18.609 6.281 1.129 1 96.56 532 ILE B CA 1
ATOM 8829 C C . ILE B 1 532 ? -17.594 7.418 1.04 1 96.56 532 ILE B C 1
ATOM 8831 O O . ILE B 1 532 ? -16.422 7.227 1.354 1 96.56 532 ILE B O 1
ATOM 8835 N N . ARG B 1 533 ? -17.969 8.617 0.602 1 96.31 533 ARG B N 1
ATOM 8836 C CA . ARG B 1 533 ? -17.094 9.766 0.453 1 96.31 533 ARG B CA 1
ATOM 8837 C C . ARG B 1 533 ? -16.5 10.18 1.798 1 96.31 533 ARG B C 1
ATOM 8839 O O . ARG B 1 533 ? -15.398 10.727 1.858 1 96.31 533 ARG B O 1
ATOM 8846 N N . THR B 1 534 ? -17.219 9.898 2.895 1 95.94 534 THR B N 1
ATOM 8847 C CA . THR B 1 534 ? -16.734 10.203 4.238 1 95.94 534 THR B CA 1
ATOM 8848 C C . THR B 1 534 ? -15.602 9.258 4.637 1 95.94 534 THR B C 1
ATOM 8850 O O . THR B 1 534 ? -14.828 9.562 5.547 1 95.94 534 THR B O 1
ATOM 8853 N N . CYS B 1 535 ? -15.516 8.133 3.939 1 97.88 535 CYS B N 1
ATOM 8854 C CA . CYS B 1 535 ? -14.508 7.125 4.242 1 97.88 535 CYS B CA 1
ATOM 8855 C C . CYS B 1 535 ? -13.328 7.219 3.277 1 97.88 535 CYS B C 1
ATOM 8857 O O . CYS B 1 535 ? -12.469 6.34 3.26 1 97.88 535 CYS B O 1
ATOM 8859 N N . SER B 1 536 ? -13.312 8.164 2.43 1 97.75 536 SER B N 1
ATOM 8860 C CA . SER B 1 536 ? -12.211 8.516 1.544 1 97.75 536 SER B CA 1
ATOM 8861 C C . SER B 1 536 ? -11.641 9.883 1.887 1 97.75 536 SER B C 1
ATOM 8863 O O . SER B 1 536 ? -12.352 10.891 1.828 1 97.75 536 SER B O 1
ATOM 8865 N N . MET B 1 537 ? -10.414 9.938 2.211 1 97.44 537 MET B N 1
ATOM 8866 C CA . MET B 1 537 ? -9.812 11.164 2.732 1 97.44 537 MET B CA 1
ATOM 8867 C C . MET B 1 537 ? -9.977 12.312 1.745 1 97.44 537 MET B C 1
ATOM 8869 O O . MET B 1 537 ? -10.344 13.422 2.135 1 97.44 537 MET B O 1
ATOM 8873 N N . TYR B 1 538 ? -9.648 12.07 0.473 1 97.62 538 TYR B N 1
ATOM 8874 C CA . TYR B 1 538 ? -9.828 12.977 -0.656 1 97.62 538 TYR B CA 1
ATOM 8875 C C . TYR B 1 538 ? -10.508 12.273 -1.819 1 97.62 538 TYR B C 1
ATOM 8877 O O . TYR B 1 538 ? -9.844 11.781 -2.734 1 97.62 538 TYR B O 1
ATOM 8885 N N . TYR B 1 539 ? -11.836 12.297 -1.866 1 96.75 539 TYR B N 1
ATOM 8886 C CA . TYR B 1 539 ? -12.555 11.375 -2.742 1 96.75 539 TYR B CA 1
ATOM 8887 C C . TYR B 1 539 ? -12.578 11.898 -4.172 1 96.75 539 TYR B C 1
ATOM 8889 O O . TYR B 1 539 ? -12.477 13.109 -4.402 1 96.75 539 TYR B O 1
ATOM 8897 N N . ARG B 1 540 ? -12.633 11.023 -5.094 1 97.31 540 ARG B N 1
ATOM 8898 C CA . ARG B 1 540 ? -12.906 11.25 -6.508 1 97.31 540 ARG B CA 1
ATOM 8899 C C . ARG B 1 540 ? -14.227 10.617 -6.922 1 97.31 540 ARG B C 1
ATOM 8901 O O . ARG B 1 540 ? -14.406 9.406 -6.766 1 97.31 540 ARG B O 1
ATOM 8908 N N . ASP B 1 541 ? -15.133 11.375 -7.309 1 95.69 541 ASP B N 1
ATOM 8909 C CA . ASP B 1 541 ? -16.359 10.914 -7.957 1 95.69 541 ASP B CA 1
ATOM 8910 C C . ASP B 1 541 ? -16.578 11.656 -9.273 1 95.69 541 ASP B C 1
ATOM 8912 O O . ASP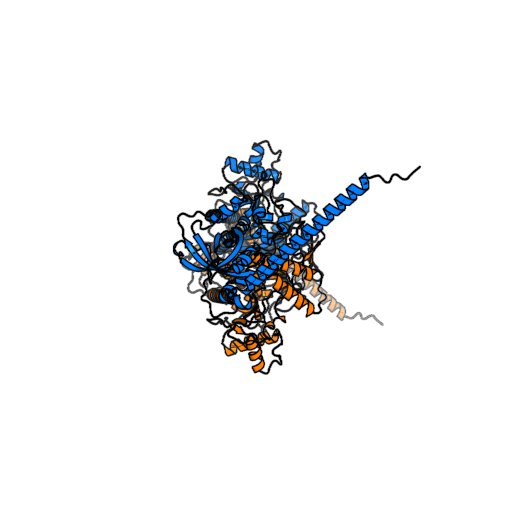 B 1 541 ? -15.688 12.32 -9.781 1 95.69 541 ASP B O 1
ATOM 8916 N N . CYS B 1 542 ? -17.703 11.484 -9.914 1 94.5 542 CYS B N 1
ATOM 8917 C CA . CYS B 1 542 ? -17.906 11.992 -11.266 1 94.5 542 CYS B CA 1
ATOM 8918 C C . CYS B 1 542 ? -18.031 13.508 -11.266 1 94.5 542 CYS B C 1
ATOM 8920 O O . CYS B 1 542 ? -18.047 14.133 -12.328 1 94.5 542 CYS B O 1
ATOM 8922 N N . ARG B 1 543 ? -18.016 14.117 -10.047 1 93.31 543 ARG B N 1
ATOM 8923 C CA . ARG B 1 543 ? -18.203 15.562 -9.992 1 93.31 543 ARG B CA 1
ATOM 8924 C C . ARG B 1 543 ? -17.047 16.234 -9.258 1 93.31 543 ARG B C 1
ATOM 8926 O O . ARG B 1 543 ? -16.969 17.469 -9.203 1 93.31 543 ARG B O 1
ATOM 8933 N N . THR B 1 544 ? -16.203 15.43 -8.648 1 94.94 544 THR B N 1
ATOM 8934 C CA . THR B 1 544 ? -15.188 16 -7.77 1 94.94 544 THR B CA 1
ATOM 8935 C C . THR B 1 544 ? -13.789 15.586 -8.211 1 94.94 544 THR B C 1
ATOM 8937 O O . THR B 1 544 ? -13.469 14.391 -8.242 1 94.94 544 THR B O 1
ATOM 8940 N N . LEU B 1 545 ? -12.969 16.562 -8.516 1 95.44 545 LEU B N 1
ATOM 8941 C CA . LEU B 1 545 ? -11.586 16.312 -8.898 1 95.44 545 LEU B CA 1
ATOM 8942 C C . LEU B 1 545 ? -10.625 17.062 -7.977 1 95.44 545 LEU B C 1
ATOM 8944 O O . LEU B 1 545 ? -9.406 16.891 -8.07 1 95.44 545 LEU B O 1
ATOM 8948 N N . ASN B 1 546 ? -11.117 17.922 -7.047 1 90.31 546 ASN B N 1
ATOM 8949 C CA . ASN B 1 546 ? -10.344 18.719 -6.09 1 90.31 546 ASN B CA 1
ATOM 8950 C C . ASN B 1 546 ? -11.055 18.812 -4.742 1 90.31 546 ASN B C 1
ATOM 8952 O O . ASN B 1 546 ? -12.266 19 -4.688 1 90.31 546 ASN B O 1
ATOM 8956 N N . PRO B 1 547 ? -10.594 18.672 -3.561 1 90.69 547 PRO B N 1
ATOM 8957 C CA . PRO B 1 547 ? -9.141 18.516 -3.518 1 90.69 547 PRO B CA 1
ATOM 8958 C C . PRO B 1 547 ? -8.695 17.109 -3.889 1 90.69 547 PRO B C 1
ATOM 8960 O O . PRO B 1 547 ? -9.344 16.125 -3.514 1 90.69 547 PRO B O 1
#